Protein AF-0000000085125521 (afdb_homodimer)

Secondary structure (DSSP, 8-state):
-HHHHHHHHHHHSSHHHHHHHHHHHHHHHHTHHHHS---S--EEBTTTB-EEEEEETTS---HHHHHHS-GGGSEEESS-EEEES---EEEEEE-----PPPSS-GGG--EEEEEE-TT-SEEEEEEEETTEEEEEEESSS--SS---SSSSEEEEE-TT--EEEEEE-SS-EEEEEEEEEHHHHHHHHHHHHHHHHHHHHHHHHHHHHHHHHHHHH--HHHHHHHHHHHHHHHHHHHHTTHHHHHS-GGGHHHHHHHHHHHHHHHHHHHHHHHIIIIITTSS-HHHHHHHHHHHHHHHHTGGGTTTT-HHHHHHHHHHHHHHHHHHHHHHHHHHHHSS---HHHHHHHHHHHHHHHHHHHHHHHHTTSSPPPSS-HHHHHHHHHHHHHHHHHHHHHHHHHHHHHHHHHHHHHHHHHHHHHHHHHHHHHHHHHHHHHHHHHHHHHHHHHHHHHHHHHHHHHHHHHHHHHHHHHHHHHHHHHHHHS--S-HHHHHHHHHHHHHHHHHHHHHHHHHHHHHHHT-TT-----EEEEHHHHHHHHHHHHHT-TTEEEEEE-TT--SEEEE-HHHHHHHHHHHHHHHHHHS-SEEEEEEEEE-TTS-EEEEEE--SS---TTHHHHTTSTT---TTTTTS---S-HHHHHHHHHHHTT-EEEEEE-TTSSEEEEEEE-SS--------------/-HHHHHHHHHHHTTHHHHHHHHHHHHHHHHTHHHHS---S--EEBTTTB-EEEEEETTS---HHHHHHS-GGGSEEESS-EEEES---EEEEEE-----PPPSS-GGG--EEEEEE-TT-SEEEEEEEETTEEEEEEESSS--SS---SSSSEEEEE-TT--EEEEEE-SS-EEEEEEEEEHHHHHHHHHHHHHHHHHHHHHHHHHHHHHHHHHHHH--HHHHHHHHHHHHHHHHHHHHTTHHHHHS-GGGHHHHHHHHHHHHHHHHHHHHHHHIIIIITTSS-HHHHHHHHHHHHHHHHTGGGTTTT-HHHHHHHHHHHHHHHHHHHHHHHHHHHHSS---HHHHHHHHHHHHHHHHHHHHHHHHTTSSPPPSS-HHHHHHHHHHHHHHHHHHHHHHHHHHHHHHHHHHHHHHHHHHHHHHHHHHHHHHHHHHHHHHHHHHHHHHHHHHHHHHHHHHHHHHHHHHHHHHHHHHHHHHHHHHHHS--S-HHHHHHHHHHHHHHHHHHHHHHHHHHHHHHHT-TT-----EEEEHHHHHHHHHHHHHT-TTEEEEEEEEE--SEEEE-HHHHHHHHHHHHHHHHHHS-SEEEEEEEEE-TTS-EEEEEE--SS---TTHHHHTTSTT---TTTTTS---S-HHHHHHHHHHHTT-EEEEEE-TTSSEEEEEEE-SS--------------

Nearest PDB structures (foldseek):
  5c93-assembly1_B  TM=6.763E-01  e=1.817E-10  Lactiplantibacillus plantarum 16
  6qrj-assembly1_A-2  TM=6.730E-01  e=1.164E-09  Caulobacter vibrioides CB15
  4biz-assembly3_A  TM=6.069E-01  e=2.698E-09  Escherichia coli K-12
  9eut-assembly1_B  TM=6.201E-01  e=4.390E-09  Pseudomonas aeruginosa
  7ltq-assembly2_B  TM=5.314E-01  e=2.250E-07  Burkholderia ambifaria MC40-6

Solvent-accessible surface area (backbone atoms only — not comparable to full-atom values): 70356 Å² total; per-residue (Å²): 110,59,66,54,47,50,46,45,52,39,58,71,36,70,52,54,64,49,49,53,51,51,51,50,50,54,50,48,53,48,49,39,56,78,66,51,80,66,84,50,77,67,44,35,43,10,70,72,38,57,30,33,39,33,84,31,70,82,63,76,79,47,71,70,58,58,70,68,50,60,73,82,75,33,45,81,31,64,46,42,52,46,57,3,52,44,81,49,22,38,36,36,40,34,68,50,61,82,72,83,69,59,93,59,64,58,88,65,41,46,40,31,39,40,34,33,58,29,62,40,26,36,38,35,42,36,34,76,53,95,91,36,80,44,78,49,57,35,38,46,70,35,79,83,48,91,63,56,72,54,46,50,40,65,41,84,47,68,82,72,42,44,38,36,37,38,43,39,34,75,41,55,43,50,42,50,36,34,37,24,34,48,54,40,44,44,27,47,39,31,40,47,27,19,20,50,12,24,50,50,17,34,50,48,50,49,32,52,51,36,39,52,49,16,68,73,67,67,40,67,47,39,43,27,42,24,51,26,38,49,43,49,53,52,32,52,36,26,53,57,18,48,42,47,71,70,35,54,79,92,49,24,66,51,29,54,48,40,35,58,49,32,42,24,46,42,25,30,34,48,26,48,28,49,29,56,70,69,20,61,97,46,93,39,54,69,58,34,52,49,34,51,44,46,17,45,54,25,50,70,50,54,64,26,54,88,67,72,42,36,49,80,51,47,62,50,21,54,42,27,48,26,52,48,27,40,50,48,21,52,52,21,48,52,39,51,75,34,91,79,54,50,70,44,35,59,56,42,30,59,44,24,44,50,33,26,54,53,29,48,52,50,36,34,39,49,59,27,76,40,75,75,65,97,53,66,67,68,55,53,60,51,52,39,52,49,51,34,50,52,45,48,50,51,24,54,51,50,46,53,52,48,54,49,50,52,52,50,50,51,51,53,51,50,42,52,51,47,52,53,49,38,51,52,49,54,49,50,45,54,52,53,52,51,52,50,51,52,53,41,52,54,42,52,52,51,36,52,53,49,52,53,54,46,52,54,50,50,54,48,50,56,50,54,57,63,61,54,52,56,38,48,50,52,32,38,50,43,24,48,47,44,62,73,56,72,60,69,50,63,67,62,50,43,51,43,29,49,51,32,34,51,26,42,49,48,49,51,48,50,53,49,52,56,50,46,56,56,45,71,66,37,89,83,59,73,87,62,69,40,77,35,49,44,63,58,43,50,52,61,26,46,51,59,38,70,68,35,90,53,37,43,75,44,78,43,56,84,61,36,60,71,57,43,60,37,36,59,70,58,50,34,52,27,45,31,32,51,43,49,52,34,63,63,61,22,58,75,40,59,37,36,41,37,35,30,54,44,99,82,58,25,42,34,40,34,42,32,22,52,17,88,47,69,58,77,82,44,56,70,49,44,46,32,80,60,30,60,65,97,62,55,87,77,47,94,79,63,21,44,44,51,21,51,23,34,50,51,26,40,63,38,56,29,42,60,46,70,43,76,28,95,72,51,2,36,25,40,38,38,35,36,39,70,67,53,52,73,62,74,66,75,71,70,74,68,70,76,122,110,60,65,56,48,50,47,44,54,39,57,72,36,70,51,55,64,48,50,52,50,51,52,49,51,52,50,49,54,47,49,39,56,78,68,52,79,65,83,52,78,65,44,35,44,9,69,71,38,58,31,33,38,34,83,31,70,81,62,74,78,47,71,69,60,58,71,68,49,60,72,85,74,33,45,82,32,65,46,43,52,46,57,4,53,46,82,50,23,38,37,37,40,33,66,50,62,84,72,83,68,58,95,56,64,58,86,65,40,46,41,32,38,38,34,32,59,29,61,42,25,36,40,34,41,36,35,76,54,95,92,38,78,45,76,48,58,36,37,47,68,35,79,83,49,92,65,56,72,52,48,51,39,64,41,84,46,68,83,72,42,44,38,36,38,39,42,39,36,77,41,56,43,50,43,48,35,35,37,24,35,48,54,40,44,45,27,48,38,31,41,47,27,20,20,48,13,24,50,50,16,35,50,48,49,50,31,54,50,37,39,50,47,18,70,72,66,67,41,68,49,38,43,28,43,24,52,25,38,50,42,50,52,52,32,53,36,27,54,58,17,48,42,47,70,71,36,54,80,90,49,23,66,52,30,54,49,42,35,59,49,32,42,25,46,41,25,30,33,50,26,47,27,48,29,56,69,69,20,62,96,45,92,40,54,69,59,34,51,49,34,51,46,45,16,46,54,25,49,70,50,56,64,25,54,89,68,72,44,35,50,80,51,48,63,49,22,53,43,28,48,25,54,48,26,40,51,49,20,51,52,23,48,52,41,52,76,36,91,79,55,50,70,43,35,60,56,41,30,58,44,24,43,51,33,26,54,53,28,49,51,50,35,35,39,49,60,27,75,38,76,74,64,95,54,67,65,68,55,53,59,50,51,40,52,51,53,35,50,52,45,49,50,50,22,52,52,50,47,52,52,49,54,48,51,52,52,51,51,50,51,52,50,50,41,52,51,47,51,52,49,39,51,51,50,52,50,49,44,53,52,51,51,51,52,50,51,52,52,40,50,53,42,52,52,51,36,52,53,51,53,53,53,45,52,52,50,52,54,49,51,54,50,54,58,63,63,52,50,56,38,48,48,51,31,39,50,43,24,49,46,43,59,73,56,72,60,69,48,63,67,61,50,42,50,41,27,48,52,33,33,51,26,43,51,49,49,52,47,50,52,49,53,56,49,44,56,57,45,70,66,36,90,83,59,74,88,64,69,40,78,34,50,44,63,59,47,50,50,61,27,47,50,60,37,71,69,36,90,53,40,45,77,45,78,43,57,85,58,37,59,70,57,42,60,37,35,60,66,58,49,34,51,26,46,31,31,50,44,51,52,36,64,62,62,24,59,75,40,59,37,35,41,36,34,31,55,45,100,83,58,26,42,33,40,34,41,32,23,51,17,88,47,68,57,77,82,44,55,70,46,44,46,33,81,58,30,60,66,97,61,54,85,79,44,94,79,66,22,45,46,49,21,50,24,34,53,50,27,38,64,37,56,28,42,60,46,73,42,76,28,95,74,50,2,37,24,40,36,38,34,36,41,70,66,54,51,73,60,73,66,75,68,68,75,68,70,76,122

pLDDT: mean 84.87, std 12.11, range [26.94, 98.38]

Foldseek 3Di:
DVLVVVVVVVVVVVPVVVLVVVLVVLVCLLCVLVVPVLVFDKAKELARWKKWKAKAQPPPDDPVRVVPDDSVNTDIGNFFDFAFQDQIKMKIKTAFDDGDQPPPDNVPWFKKKWKDDLQFAKKWKWWQDPNDIDIDMDHLNPLPDDADLDSIGMDTDDHRTIMMMITGGNFGPTIIMMMGIPVSVVVSCVSNVSSVCSLLVLLVVLLVVLVVCCVVVVDQLSVLLNQLSVLLNQLLCLRRRVCCSVDDSVCSVVSNVSNLVSLLQNLLSLLSNLCSPFPPPDPNPVLNVVSNCLNVVSVVCSVCVVVVNSSVCSLSSLCSQLVSLVSSLVRLVVLSPDPDRAQLSVLQNVLSVQLNVLSVVLSCRNNRNDGDDPDHSSSSNSSSVSSNSVSNVVRVVVRVVVVVVVVVVVVVVVVVVVVVVVVVVVVVVVVVVVVVVVVVVVVVVVVVVVVVVVVVVVVLVVVLVVQLVVLVVQLVVLVVVCVVDPDPPVVSVVLSVLSNVLSVVVNVLSVVLSVLVVLLPDLPDDWDWDKDAVVVLLVLLCVNQVSQPQEDEAEAEPAADRIAIGRSVLSSSLSNLLSVVQSQAAGGYYWYWYWHQDPVRKIKTKIWGLGQADDPVCQVVLLPFQDDPPVCVRGRDRSSNSVSNQSRLVQQVWGWGWDQDPNNYIMIMRIGHRHRDHPPSPPPPPPPD/DVLVVVVVVVVVVVPVVVLVVVLVVLVCLLCVLVVPVLVFDKAKELARWKKWKAKAQPPPDDPVRVVPDDSVNTDIGNFFDFAFQDQIKMKIKTAFDDGDQPPPDNVQWFKKKWKDDLQFAKKWKWWQDPNDIDIDMDHLNPLPDDADLDSIGMDTDDHRTIMMMITGGNFGPTIIMMMGIPVSVVVSCVSNVSSVCSLLVLLVVLLVVLVVCCVVVVDQLSVLLNQLSVLLNQLLCLRRRVCCSVDDSVCSVVSNVSNLVSLLQNLLSLLSNLCSPFPPPDPNPVLNVVSNCLNVVSVVCSVCVVVVNSSVCSLSSLCSQLVSLVSSLVRLVVLSPDPDRAQLSVLQNVLSVQLNVLSVVLSCRNNRNDGDDPDHSSSSNSSSVSSNSVSNVVSVVVRVVVVVVVVVVVVVVVVVVVVVVVVVVVVVVVVVVVVVVVVVVVVVVVVVVVVVVVVVVVVLVVVLVVQLVPLVVQLVVLVVCCVVDPDPPVVSVVLSVLSNVLSVVVNVLSVVLSVLVVLLPDLPRDWDWDKDFPVVLQVLLCVNQVSQPQEDEAEAEPAADRIAIGRSVLSSSLSNLLSVVQSQAAGGYYWYWYWHQDPVRKIKTKIWHQGQADDPVCQVVLLDFQDDPPVCPRGRDRSSNSVSSQSRLVQQVWGWGWDQDPNNYIMIMRIGHRHRDHPPSPPPPPPDD

Radius of gyration: 68.1 Å; Cα contacts (8 Å, |Δi|>4): 2315; chains: 2; bounding box: 71×189×120 Å

Sequence (1378 aa):
MRILNLLRILNRLALPGWLVFSLVLVVCFILSPAWQSLPAKRLQLGTDLPMLALVDAQGSFTIDQVAALPDTAFTLLDTPLNKGYTRDVYWLKVQAPHIAVGKADPEHDPLWLEILPSYLDRVALYQHVDGAWRMRSSGDTATDEPRVHVRQLVFPLYSGQPFILRVQTSSPMQLDATLWRSSGLMTQFSAVEWASGIHQGINLMLALLIIGAALALRLRNLAAMAVAAIAVLIHGASDRGYLQIWLPDHLAHWGHLCVSLGTLMLPAALAWQMRELLTRDTRWRRMDRALLALGIIPLLCLPSIPLGRYQDWAWIGVGAPWAISALFAVVAWSNLLRERANLVHVLMVVPSTMYGLMGLYVTAAYVGLTSLPTIETSVFWQLNTLLVNIVITVAVGAGLIQKFRDSMARQAQLLESLAKSEHALEERVRLRTAELLRAQNALQAALHSERTLRLEQRQFFNMVNHEFRTPLAVVDSAATEQLSFPSPDIDSQLERAAQIRRACRRLTALVDNCLISDRLDAPAFRLQLHRAPVMELVDDAAQLVHWSRRHHLNLDSANAPATWECDSTLTRIALSNLVDNAVKYAKAGEIAVRARTDEHGRLELTVSDQGPGLAPELAQRIFERFERGHRADQARGFGLGLWVARRIARLHGGDIQAAPSDQGGTSFTLTLPPRPLPAPQAKTLQASAMRILNLLRILNRLALPGWLVFSLVLVVCFILSPAWQSLPAKRLQLGTDLPMLALVDAQGSFTIDQVAALPDTAFTLLDTPLNKGYTRDVYWLKVQAPHIAVGKADPEHDPLWLEILPSYLDRVALYQHVDGAWRMRSSGDTATDEPRVHVRQLVFPLYSGQPFILRVQTSSPMQLDATLWRSSGLMTQFSAVEWASGIHQGINLMLALLIIGAALALRLRNLAAMAVAAIAVLIHGASDRGYLQIWLPDHLAHWGHLCVSLGTLMLPAALAWQMRELLTRDTRWRRMDRALLALGIIPLLCLPSIPLGRYQDWAWIGVGAPWAISALFAVVAWSNLLRERANLVHVLMVVPSTMYGLMGLYVTAAYVGLTSLPTIETSVFWQLNTLLVNIVITVAVGAGLIQKFRDSMARQAQLLESLAKSEHALEERVRLRTAELLRAQNALQAALHSERTLRLEQRQFFNMVNHEFRTPLAVVDSAATEQLSFPSPDIDSQLERAAQIRRACRRLTALVDNCLISDRLDAPAFRLQLHRAPVMELVDDAAQLVHWSRRHHLNLDSANAPATWECDSTLTRIALSNLVDNAVKYAKAGEIAVRARTDEHGRLELTVSDQGPGLAPELAQRIFERFERGHRADQARGFGLGLWVARRIARLHGGDIQAAPSDQGGTSFTLTLPPRPLPAPQAKTLQASA

InterPro domains:
  IPR003594 Histidine kinase/HSP90-like ATPase domain [PF02518] (568-675)
  IPR003594 Histidine kinase/HSP90-like ATPase domain [SM00387] (566-676)
  IPR003661 Signal transduction histidine kinase, dimerisation/phosphoacceptor domain [PF00512] (457-522)
  IPR003661 Signal transduction histidine kinase, dimerisation/phosphoacceptor domain [SM00388] (456-523)
  IPR003661 Signal transduction histidine kinase, dimerisation/phosphoacceptor domain [cd00082] (456-515)
  IPR004358 Signal transduction histidine kinase-related protein, C-terminal [PR00344] (603-617)
  IPR004358 Signal transduction histidine kinase-related protein, C-terminal [PR00344] (621-631)
  IPR004358 Signal transduction histidine kinase-related protein, C-terminal [PR00344] (636-654)
  IPR004358 Signal transduction histidine kinase-related protein, C-terminal [PR00344] (660-673)
  IPR005467 Histidine kinase domain [PS50109] (463-676)
  IPR011622 7TM-DISM receptor, extracellular domain, type 2 [PF07696] (54-180)
  IPR036097 Signal transduction histidine kinase, dimerisation/phosphoacceptor domain superfamily [SSF47384] (443-522)
  IPR036890 Histidine kinase/HSP90-like ATPase superfamily [G3DSA:3.30.565.10] (528-676)
  IPR036890 Histidine kinase/HSP90-like ATPase superfamily [SSF55874] (514-676)
  IPR050736 Sensor Histidine Kinase Regulatory [PTHR43711] (414-681)

Organism: Delftia acidovorans (strain DSM 14801 / SPH-1) (NCBI:txid398578)

Structure (mmCIF, N/CA/C/O backbone):
data_AF-0000000085125521-model_v1
#
loop_
_entity.id
_entity.type
_entity.pdbx_description
1 polymer 'histidine kinase'
#
loop_
_atom_site.group_PDB
_atom_site.id
_atom_site.type_symbol
_atom_site.label_atom_id
_atom_site.label_alt_id
_atom_site.label_comp_id
_atom_site.label_asym_id
_atom_site.label_entity_id
_atom_site.label_seq_id
_atom_site.pdbx_PDB_ins_code
_atom_site.Cartn_x
_atom_site.Cartn_y
_atom_site.Cartn_z
_atom_site.occupancy
_atom_site.B_iso_or_equiv
_atom_site.auth_seq_id
_atom_site.auth_comp_id
_atom_site.auth_asym_id
_atom_site.auth_atom_id
_atom_site.pdbx_PDB_model_num
ATOM 1 N N . MET A 1 1 ? 20.891 4.031 21.547 1 46.91 1 MET A N 1
ATOM 2 C CA . MET A 1 1 ? 19.625 4.438 22.125 1 46.91 1 MET A CA 1
ATOM 3 C C . MET A 1 1 ? 18.562 4.625 21.031 1 46.91 1 MET A C 1
ATOM 5 O O . MET A 1 1 ? 17.422 4.215 21.203 1 46.91 1 MET A O 1
ATOM 9 N N . ARG A 1 2 ? 19.062 5.148 19.984 1 50.53 2 ARG A N 1
ATOM 10 C CA . ARG A 1 2 ? 18.078 5.496 18.953 1 50.53 2 ARG A CA 1
ATOM 11 C C . ARG A 1 2 ? 17.625 4.258 18.188 1 50.53 2 ARG A C 1
ATOM 13 O O . ARG A 1 2 ? 16.453 4.145 17.828 1 50.53 2 ARG A O 1
ATOM 20 N N . ILE A 1 3 ? 18.547 3.412 17.984 1 50.25 3 ILE A N 1
ATOM 21 C CA . ILE A 1 3 ? 18.172 2.146 17.359 1 50.25 3 ILE A CA 1
ATOM 22 C C . ILE A 1 3 ? 17.125 1.443 18.219 1 50.25 3 ILE A C 1
ATOM 24 O O . ILE A 1 3 ? 16.141 0.901 17.703 1 50.25 3 ILE A O 1
ATOM 28 N N . LEU A 1 4 ? 17.391 1.531 19.406 1 51.66 4 LEU A N 1
ATOM 29 C CA . LEU A 1 4 ? 16.438 0.922 20.328 1 51.66 4 LEU A CA 1
ATOM 30 C C . LEU A 1 4 ? 15.086 1.631 20.25 1 51.66 4 LEU A C 1
ATOM 32 O O . LEU A 1 4 ? 14.039 0.991 20.359 1 51.66 4 LEU A O 1
ATOM 36 N N . ASN A 1 5 ? 15.141 2.9 20.062 1 54.06 5 ASN A N 1
ATOM 37 C CA . ASN A 1 5 ? 13.875 3.617 19.953 1 54.06 5 ASN A CA 1
ATOM 38 C C . ASN A 1 5 ? 13.133 3.271 18.672 1 54.06 5 ASN A C 1
ATOM 40 O O . ASN A 1 5 ? 11.914 3.133 18.672 1 54.06 5 ASN A O 1
ATOM 44 N N . LEU A 1 6 ? 13.922 3.141 17.703 1 52.38 6 LEU A N 1
ATOM 45 C CA . LEU A 1 6 ? 13.297 2.756 16.438 1 52.38 6 LEU A CA 1
ATOM 46 C C . LEU A 1 6 ? 12.734 1.342 16.516 1 52.38 6 LEU A C 1
ATOM 48 O O . LEU A 1 6 ? 11.633 1.077 16.031 1 52.38 6 LEU A O 1
ATOM 52 N N . LEU A 1 7 ? 13.516 0.55 17.094 1 54.91 7 LEU A N 1
ATOM 53 C CA . LEU A 1 7 ? 13.023 -0.801 17.328 1 54.91 7 LEU A CA 1
ATOM 54 C C . LEU A 1 7 ? 11.805 -0.779 18.25 1 54.91 7 LEU A C 1
ATOM 56 O O . LEU A 1 7 ? 10.898 -1.602 18.109 1 54.91 7 LEU A O 1
ATOM 60 N N . ARG A 1 8 ? 11.805 0.093 19.141 1 56.12 8 ARG A N 1
ATOM 61 C CA . ARG A 1 8 ? 10.648 0.249 20.016 1 56.12 8 ARG A CA 1
ATOM 62 C C . ARG A 1 8 ? 9.422 0.718 19.234 1 56.12 8 ARG A C 1
ATOM 64 O O . ARG A 1 8 ? 8.305 0.255 19.469 1 56.12 8 ARG A O 1
ATOM 71 N N . ILE A 1 9 ? 9.703 1.551 18.344 1 54.62 9 ILE A N 1
ATOM 72 C CA . ILE A 1 9 ? 8.594 2.01 17.516 1 54.62 9 ILE A CA 1
ATOM 73 C C . ILE A 1 9 ? 8.117 0.873 16.625 1 54.62 9 ILE A C 1
ATOM 75 O O . ILE A 1 9 ? 6.914 0.661 16.469 1 54.62 9 ILE A O 1
ATOM 79 N N . LEU A 1 10 ? 9.102 0.246 16.094 1 55.12 10 LEU A N 1
ATOM 80 C CA . LEU A 1 10 ? 8.742 -0.905 15.266 1 55.12 10 LEU A CA 1
ATOM 81 C C . LEU A 1 10 ? 8.07 -1.983 16.109 1 55.12 10 LEU A C 1
ATOM 83 O O . LEU A 1 10 ? 7.133 -2.641 15.656 1 55.12 10 LEU A O 1
ATOM 87 N N . ASN A 1 11 ? 8.664 -2.244 17.234 1 54.53 11 ASN A N 1
ATOM 88 C CA . ASN A 1 11 ? 8.094 -3.238 18.141 1 54.53 11 ASN A CA 1
ATOM 89 C C . ASN A 1 11 ? 6.684 -2.854 18.578 1 54.53 11 ASN A C 1
ATOM 91 O O . ASN A 1 11 ? 5.844 -3.725 18.812 1 54.53 11 ASN A O 1
ATOM 95 N N . ARG A 1 12 ? 6.578 -1.645 18.875 1 53.94 12 ARG A N 1
ATOM 96 C CA . ARG A 1 12 ? 5.23 -1.27 19.297 1 53.94 12 ARG A CA 1
ATOM 97 C C . ARG A 1 12 ? 4.23 -1.493 18.156 1 53.94 12 ARG A C 1
ATOM 99 O O . ARG A 1 12 ? 3.033 -1.648 18.406 1 53.94 12 ARG A O 1
ATOM 106 N N . LEU A 1 13 ? 4.844 -1.388 16.969 1 52.03 13 LEU A N 1
ATOM 107 C CA . LEU A 1 13 ? 3.924 -1.706 15.891 1 52.03 13 LEU A CA 1
ATOM 108 C C . LEU A 1 13 ? 3.996 -3.188 15.531 1 52.03 13 LEU A C 1
ATOM 110 O O . LEU A 1 13 ? 5.086 -3.742 15.383 1 52.03 13 LEU A O 1
ATOM 114 N N . ALA A 1 14 ? 3.139 -4.086 16.109 1 56.34 14 ALA A N 1
ATOM 115 C CA . ALA A 1 14 ? 2.924 -5.488 15.758 1 56.34 14 ALA A CA 1
ATOM 116 C C . ALA A 1 14 ? 3.414 -5.785 14.344 1 56.34 14 ALA A C 1
ATOM 118 O O . ALA A 1 14 ? 3.367 -6.93 13.891 1 56.34 14 ALA A O 1
ATOM 119 N N . LEU A 1 15 ? 4.148 -4.898 13.719 1 68.19 15 LEU A N 1
ATOM 120 C CA . LEU A 1 15 ? 4.426 -4.863 12.289 1 68.19 15 LEU A CA 1
ATOM 121 C C . LEU A 1 15 ? 5.711 -5.621 11.969 1 68.19 15 LEU A C 1
ATOM 123 O O . LEU A 1 15 ? 5.754 -6.395 11.008 1 68.19 15 LEU A O 1
ATOM 127 N N . PRO A 1 16 ? 6.684 -5.641 13.062 1 72.06 16 PRO A N 1
ATOM 128 C CA . PRO A 1 16 ? 7.852 -6.414 12.633 1 72.06 16 PRO A CA 1
ATOM 129 C C . PRO A 1 16 ? 7.605 -7.922 12.656 1 72.06 16 PRO A C 1
ATOM 131 O O . PRO A 1 16 ? 8.039 -8.633 11.75 1 72.06 16 PRO A O 1
ATOM 134 N N . GLY A 1 17 ? 6.871 -8.336 13.719 1 78.69 17 GLY A N 1
ATOM 135 C CA . GLY A 1 17 ? 6.539 -9.758 13.766 1 78.69 17 GLY A CA 1
ATOM 136 C C . GLY A 1 17 ? 5.695 -10.211 12.594 1 78.69 17 GLY A C 1
ATOM 137 O O . GLY A 1 17 ? 5.93 -11.289 12.039 1 78.69 17 GLY A O 1
ATOM 138 N N . TRP A 1 18 ? 4.82 -9.336 12.234 1 87.25 18 TRP A N 1
ATOM 139 C CA . TRP A 1 18 ? 3.947 -9.68 11.125 1 87.25 18 TRP A CA 1
ATOM 140 C C . TRP A 1 18 ? 4.727 -9.727 9.812 1 87.25 18 TRP A C 1
ATOM 142 O O . TRP A 1 18 ? 4.484 -10.594 8.969 1 87.25 18 TRP A O 1
ATOM 152 N N . LEU A 1 19 ? 5.68 -8.828 9.602 1 86.12 19 LEU A N 1
ATOM 153 C CA . LEU A 1 19 ? 6.488 -8.82 8.383 1 86.12 19 LEU A CA 1
ATOM 154 C C . LEU A 1 19 ? 7.332 -10.086 8.281 1 86.12 19 LEU A C 1
ATOM 156 O O . LEU A 1 19 ? 7.391 -10.719 7.227 1 86.12 19 LEU A O 1
ATOM 160 N N . VAL A 1 20 ? 7.953 -10.484 9.406 1 85.19 20 VAL A N 1
ATOM 161 C CA . VAL A 1 20 ? 8.773 -11.688 9.422 1 85.19 20 VAL A CA 1
ATOM 162 C C . VAL A 1 20 ? 7.902 -12.914 9.141 1 85.19 20 VAL A C 1
ATOM 164 O O . VAL A 1 20 ? 8.266 -13.766 8.328 1 85.19 20 VAL A O 1
ATOM 167 N N . PHE A 1 21 ? 6.781 -12.891 9.797 1 90.56 21 PHE A N 1
ATOM 168 C CA . PHE A 1 21 ? 5.852 -13.992 9.578 1 90.56 21 PHE A CA 1
ATOM 169 C C . PHE A 1 21 ? 5.441 -14.07 8.109 1 90.56 21 PHE A C 1
ATOM 171 O O . PHE A 1 21 ? 5.414 -15.156 7.523 1 90.56 21 PHE A O 1
ATOM 178 N N . SER A 1 22 ? 5.09 -12.961 7.551 1 91.25 22 SER A N 1
ATOM 179 C CA . SER A 1 22 ? 4.668 -12.891 6.156 1 91.25 22 SER A CA 1
ATOM 180 C C . SER A 1 22 ? 5.77 -13.367 5.219 1 91.25 22 SER A C 1
ATOM 182 O O . SER A 1 22 ? 5.508 -14.102 4.262 1 91.25 22 SER A O 1
ATOM 184 N N . LEU A 1 23 ? 7.023 -12.992 5.473 1 89.12 23 LEU A N 1
ATOM 185 C CA . LEU A 1 23 ? 8.148 -13.398 4.633 1 89.12 23 LEU A CA 1
ATOM 186 C C . LEU A 1 23 ? 8.383 -14.898 4.723 1 89.12 23 LEU A C 1
ATOM 188 O O . LEU A 1 23 ? 8.617 -15.555 3.703 1 89.12 23 LEU A O 1
ATOM 192 N N . VAL A 1 24 ? 8.25 -15.391 5.906 1 90.06 24 VAL A N 1
ATOM 193 C CA . VAL A 1 24 ? 8.43 -16.828 6.109 1 90.06 24 VAL A CA 1
ATOM 194 C C . VAL A 1 24 ? 7.336 -17.594 5.375 1 90.06 24 VAL A C 1
ATOM 196 O O . VAL A 1 24 ? 7.605 -18.609 4.742 1 90.06 24 VAL A O 1
ATOM 199 N N . LEU A 1 25 ? 6.164 -17.094 5.477 1 92.38 25 LEU A N 1
ATOM 200 C CA . LEU A 1 25 ? 5.043 -17.75 4.812 1 92.38 25 LEU A CA 1
ATOM 201 C C . LEU A 1 25 ? 5.242 -17.766 3.299 1 92.38 25 LEU A C 1
ATOM 203 O O . LEU A 1 25 ? 5 -18.781 2.646 1 92.38 25 LEU A O 1
ATOM 207 N N . VAL A 1 26 ? 5.691 -16.656 2.758 1 92.06 26 VAL A N 1
ATOM 208 C CA . VAL A 1 26 ? 5.953 -16.562 1.327 1 92.06 26 VAL A CA 1
ATOM 209 C C . VAL A 1 26 ? 7.035 -17.562 0.923 1 92.06 26 VAL A C 1
ATOM 211 O O . VAL A 1 26 ? 6.891 -18.266 -0.073 1 92.06 26 VAL A O 1
ATOM 214 N N . VAL A 1 27 ? 8.086 -17.703 1.758 1 90.56 27 VAL A N 1
ATOM 215 C CA . VAL A 1 27 ? 9.18 -18.625 1.486 1 90.56 27 VAL A CA 1
ATOM 216 C C . VAL A 1 27 ? 8.656 -20.062 1.531 1 90.56 27 VAL A C 1
ATOM 218 O O . VAL A 1 27 ? 8.984 -20.875 0.666 1 90.56 27 VAL A O 1
ATOM 221 N N . CYS A 1 28 ? 7.785 -20.328 2.414 1 91.19 28 CYS A N 1
ATOM 222 C CA . CYS A 1 28 ? 7.238 -21.672 2.566 1 91.19 28 CYS A CA 1
ATOM 223 C C . CYS A 1 28 ? 6.395 -22.062 1.359 1 91.19 28 CYS A C 1
ATOM 225 O O . CYS A 1 28 ? 6.477 -23.188 0.873 1 91.19 28 CYS A O 1
ATOM 227 N N . PHE A 1 29 ? 5.688 -21.156 0.867 1 91.12 29 PHE A N 1
ATOM 228 C CA . PHE A 1 29 ? 4.84 -21.453 -0.283 1 91.12 29 PHE A CA 1
ATOM 229 C C . PHE A 1 29 ? 5.68 -21.641 -1.54 1 91.12 29 PHE A C 1
ATOM 231 O O . PHE A 1 29 ? 5.434 -22.562 -2.324 1 91.12 29 PHE A O 1
ATOM 238 N N . ILE A 1 30 ? 6.676 -20.875 -1.667 1 91.69 30 ILE A N 1
ATOM 239 C CA . ILE A 1 30 ? 7.492 -20.922 -2.875 1 91.69 30 ILE A CA 1
ATOM 240 C C . ILE A 1 30 ? 8.375 -22.172 -2.854 1 91.69 30 ILE A C 1
ATOM 242 O O . ILE A 1 30 ? 8.586 -22.797 -3.889 1 91.69 30 ILE A O 1
ATOM 246 N N . LEU A 1 31 ? 8.789 -22.609 -1.655 1 89.94 31 LEU A N 1
ATOM 247 C CA . LEU A 1 31 ? 9.672 -23.766 -1.552 1 89.94 31 LEU A CA 1
ATOM 248 C C . LEU A 1 31 ? 8.891 -25.016 -1.198 1 89.94 31 LEU A C 1
ATOM 250 O O . LEU A 1 31 ? 9.477 -26.062 -0.884 1 89.94 31 LEU A O 1
ATOM 254 N N . SER A 1 32 ? 7.625 -25.016 -1.305 1 86.06 32 SER A N 1
ATOM 255 C CA . SER A 1 32 ? 6.773 -26.109 -0.887 1 86.06 32 SER A CA 1
ATOM 256 C C . SER A 1 32 ? 7.086 -27.375 -1.679 1 86.06 32 SER A C 1
ATOM 258 O O . SER A 1 32 ? 7.055 -28.484 -1.131 1 86.06 32 SER A O 1
ATOM 260 N N . PRO A 1 33 ? 7.426 -27.281 -3.031 1 82.94 33 PRO A N 1
ATOM 261 C CA . PRO A 1 33 ? 7.715 -28.516 -3.766 1 82.94 33 PRO A CA 1
ATOM 262 C C . PRO A 1 33 ? 8.922 -29.266 -3.205 1 82.94 33 PRO A C 1
ATOM 264 O O . PRO A 1 33 ? 9.031 -30.484 -3.375 1 82.94 33 PRO A O 1
ATOM 267 N N . ALA A 1 34 ? 9.773 -28.562 -2.604 1 76.94 34 ALA A N 1
ATOM 268 C CA . ALA A 1 34 ? 10.984 -29.172 -2.064 1 76.94 34 ALA A CA 1
ATOM 269 C C . ALA A 1 34 ? 10.664 -30.031 -0.842 1 76.94 34 ALA A C 1
ATOM 271 O O . ALA A 1 34 ? 11.406 -30.953 -0.51 1 76.94 34 ALA A O 1
ATOM 272 N N . TRP A 1 35 ? 9.594 -29.797 -0.233 1 73 35 TRP A N 1
ATOM 273 C CA . TRP A 1 35 ? 9.258 -30.5 1.001 1 73 35 TRP A CA 1
ATOM 274 C C . TRP A 1 35 ? 8.211 -31.578 0.748 1 73 35 TRP A C 1
ATOM 276 O O . TRP A 1 35 ? 7.977 -32.438 1.603 1 73 35 TRP A O 1
ATOM 286 N N . GLN A 1 36 ? 7.586 -31.5 -0.322 1 63.41 36 GLN A N 1
ATOM 287 C CA . GLN A 1 36 ? 6.547 -32.5 -0.601 1 63.41 36 GLN A CA 1
ATOM 288 C C . GLN A 1 36 ? 7.156 -33.844 -0.979 1 63.41 36 GLN A C 1
ATOM 290 O O . GLN A 1 36 ? 8.102 -33.906 -1.771 1 63.41 36 GLN A O 1
ATOM 295 N N . SER A 1 37 ? 7.188 -34.875 0.071 1 56.72 37 SER A N 1
ATOM 296 C CA . SER A 1 37 ? 7.633 -36.219 -0.17 1 56.72 37 SER A CA 1
ATOM 297 C C . SER A 1 37 ? 7.059 -36.781 -1.475 1 56.72 37 SER A C 1
ATOM 299 O O . SER A 1 37 ? 5.852 -37 -1.585 1 56.72 37 SER A O 1
ATOM 301 N N . LEU A 1 38 ? 7.672 -36.375 -2.574 1 57.19 38 LEU A N 1
ATOM 302 C CA . LEU A 1 38 ? 7.16 -36.906 -3.826 1 57.19 38 LEU A CA 1
ATOM 303 C C . LEU A 1 38 ? 7.266 -38.438 -3.836 1 57.19 38 LEU A C 1
ATOM 305 O O . LEU A 1 38 ? 8.344 -39 -3.613 1 57.19 38 LEU A O 1
ATOM 309 N N . PRO A 1 39 ? 6.07 -39.125 -3.613 1 53.56 39 PRO A N 1
ATOM 310 C CA . PRO A 1 39 ? 6.082 -40.594 -3.529 1 53.56 39 PRO A CA 1
ATOM 311 C C . PRO A 1 39 ? 6.891 -41.25 -4.648 1 53.56 39 PRO A C 1
ATOM 313 O O . PRO A 1 39 ? 7.344 -42.375 -4.508 1 53.56 39 PRO A O 1
ATOM 316 N N . ALA A 1 40 ? 6.93 -40.531 -5.84 1 58.97 40 ALA A N 1
ATOM 317 C CA . ALA A 1 40 ? 7.414 -41.312 -6.977 1 58.97 40 ALA A CA 1
ATOM 318 C C . ALA A 1 40 ? 8.938 -41.375 -6.992 1 58.97 40 ALA A C 1
ATOM 320 O O . ALA A 1 40 ? 9.609 -40.375 -6.719 1 58.97 40 ALA A O 1
ATOM 321 N N . LYS A 1 41 ? 9.469 -42.5 -6.949 1 72.5 41 LYS A N 1
ATOM 322 C CA . LYS A 1 41 ? 10.898 -42.75 -7.043 1 72.5 41 LYS A CA 1
ATOM 323 C C . LYS A 1 41 ? 11.516 -42.031 -8.234 1 72.5 41 LYS A C 1
ATOM 325 O O . LYS A 1 41 ? 10.969 -42.062 -9.336 1 72.5 41 LYS A O 1
ATOM 330 N N . ARG A 1 42 ? 12.281 -40.969 -8.07 1 85.25 42 ARG A N 1
ATOM 331 C CA . ARG A 1 42 ? 13.023 -40.281 -9.109 1 85.25 42 ARG A CA 1
ATOM 332 C C . ARG A 1 42 ? 14.508 -40.625 -9.047 1 85.25 42 ARG A C 1
ATOM 334 O O . ARG A 1 42 ? 15.008 -41.062 -8 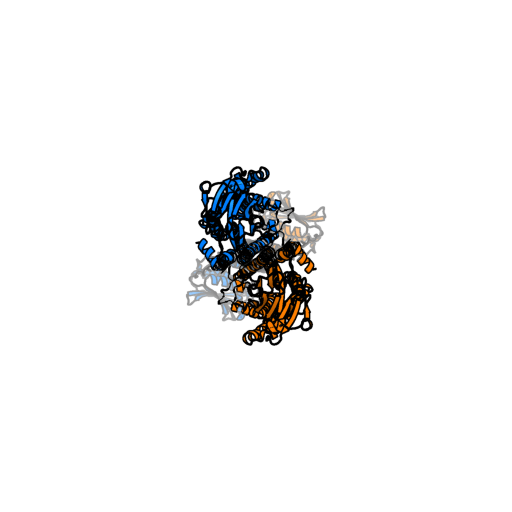1 85.25 42 ARG A O 1
ATOM 341 N N . LEU A 1 43 ? 15.133 -40.688 -10.219 1 90.75 43 LEU A N 1
ATOM 342 C CA . LEU A 1 43 ? 16.578 -40.875 -10.32 1 90.75 43 LEU A CA 1
ATOM 343 C C . LEU A 1 43 ? 17.25 -39.656 -10.953 1 90.75 43 LEU A C 1
ATOM 345 O O . LEU A 1 43 ? 17.016 -39.375 -12.125 1 90.75 43 LEU A O 1
ATOM 349 N N . GLN A 1 44 ? 17.984 -39.031 -10.18 1 92 44 GLN A N 1
ATOM 350 C CA . GLN A 1 44 ? 18.719 -37.875 -10.703 1 92 44 GLN A CA 1
ATOM 351 C C . GLN A 1 44 ? 20.078 -38.281 -11.258 1 92 44 GLN A C 1
ATOM 353 O O . GLN A 1 44 ? 20.828 -39.031 -10.602 1 92 44 GLN A O 1
ATOM 358 N N . LEU A 1 45 ? 20.375 -37.812 -12.469 1 94.69 45 LEU A N 1
ATOM 359 C CA . LEU A 1 45 ? 21.656 -38.125 -13.086 1 94.69 45 LEU A CA 1
ATOM 360 C C . LEU A 1 45 ? 22.797 -37.469 -12.328 1 94.69 45 LEU A C 1
ATOM 362 O O . LEU A 1 45 ? 22.719 -36.281 -11.992 1 94.69 45 LEU A O 1
ATOM 366 N N . GLY A 1 46 ? 23.859 -38.188 -12.078 1 92.5 46 GLY A N 1
ATOM 367 C CA . GLY A 1 46 ? 25 -37.688 -11.305 1 92.5 46 GLY A CA 1
ATOM 368 C C . GLY A 1 46 ? 24.922 -38.062 -9.836 1 92.5 46 GLY A C 1
ATOM 369 O O . GLY A 1 46 ? 25.859 -38.656 -9.281 1 92.5 46 GLY A O 1
ATOM 370 N N . THR A 1 47 ? 23.75 -37.875 -9.234 1 89.94 47 THR A N 1
ATOM 371 C CA . THR A 1 47 ? 23.594 -38.125 -7.809 1 89.94 47 THR A CA 1
ATOM 372 C C . THR A 1 47 ? 23.141 -39.562 -7.566 1 89.94 47 THR A C 1
ATOM 374 O O . THR A 1 47 ? 23.703 -40.281 -6.723 1 89.94 47 THR A O 1
ATOM 377 N N . ASP A 1 48 ? 22.078 -40 -8.266 1 90.56 48 ASP A N 1
ATOM 378 C CA . ASP A 1 48 ? 21.531 -41.344 -8.078 1 90.56 48 ASP A CA 1
ATOM 379 C C . ASP A 1 48 ? 22.094 -42.312 -9.109 1 90.56 48 ASP A C 1
ATOM 381 O O . ASP A 1 48 ? 22.219 -43.531 -8.844 1 90.56 48 ASP A O 1
ATOM 385 N N . LEU A 1 49 ? 22.344 -41.781 -10.328 1 92.5 49 LEU A N 1
ATOM 386 C CA . LEU A 1 49 ? 22.906 -42.531 -11.438 1 92.5 49 LEU A CA 1
ATOM 387 C C . LEU A 1 49 ? 24.141 -41.844 -12 1 92.5 49 LEU A C 1
ATOM 389 O O . LEU A 1 49 ? 24.047 -40.812 -12.641 1 92.5 49 LEU A O 1
ATOM 393 N N . PRO A 1 50 ? 25.219 -42.438 -11.82 1 94.75 50 PRO A N 1
ATOM 394 C CA . PRO A 1 50 ? 26.438 -41.844 -12.336 1 94.75 50 PRO A CA 1
ATOM 395 C C . PRO A 1 50 ? 26.438 -41.719 -13.859 1 94.75 50 PRO A C 1
ATOM 397 O O . PRO A 1 50 ? 25.766 -42.5 -14.539 1 94.75 50 PRO A O 1
ATOM 400 N N . MET A 1 51 ? 27.234 -40.75 -14.336 1 96.19 51 MET A N 1
ATOM 401 C CA . MET A 1 51 ? 27.391 -40.531 -15.773 1 96.19 51 MET A CA 1
ATOM 402 C C . MET A 1 51 ? 28.859 -40.562 -16.188 1 96.19 51 MET A C 1
ATOM 404 O O . MET A 1 51 ? 29.734 -40.312 -15.359 1 96.19 51 MET A O 1
ATOM 408 N N . LEU A 1 52 ? 29.047 -40.906 -17.391 1 97.19 52 LEU A N 1
ATOM 409 C CA . LEU A 1 52 ? 30.359 -40.781 -18 1 97.19 52 LEU A CA 1
ATOM 410 C C . LEU A 1 52 ? 30.391 -39.594 -18.953 1 97.19 52 LEU A C 1
ATOM 412 O O . LEU A 1 52 ? 29.641 -39.562 -19.938 1 97.19 52 LEU A O 1
ATOM 416 N N . ALA A 1 53 ? 31.281 -38.688 -18.656 1 97.81 53 ALA A N 1
ATOM 417 C CA . ALA A 1 53 ? 31.281 -37.438 -19.406 1 97.81 53 ALA A CA 1
ATOM 418 C C . ALA A 1 53 ? 32.5 -37.344 -20.328 1 97.81 53 ALA A C 1
ATOM 420 O O . ALA A 1 53 ? 33.625 -37.719 -19.922 1 97.81 53 ALA A O 1
ATOM 421 N N . LEU A 1 54 ? 32.281 -36.875 -21.516 1 97.69 54 LEU A N 1
ATOM 422 C CA . LEU A 1 54 ? 33.312 -36.625 -22.5 1 97.69 54 LEU A CA 1
ATOM 423 C C . LEU A 1 54 ? 33.281 -35.188 -22.984 1 97.69 54 LEU A C 1
ATOM 425 O O . LEU A 1 54 ? 32.219 -34.688 -23.344 1 97.69 54 LEU A O 1
ATOM 429 N N . VAL A 1 55 ? 34.406 -34.531 -22.938 1 97.25 55 VAL A N 1
ATOM 430 C CA . VAL A 1 55 ? 34.5 -33.125 -23.391 1 97.25 55 VAL A CA 1
ATOM 431 C C . VAL A 1 55 ? 34.844 -33.125 -24.875 1 97.25 55 VAL A C 1
ATOM 433 O O . VAL A 1 55 ? 35.844 -33.688 -25.312 1 97.25 55 VAL A O 1
ATOM 436 N N . ASP A 1 56 ? 33.969 -32.531 -25.594 1 97.06 56 ASP A N 1
ATOM 437 C CA . ASP A 1 56 ? 34.156 -32.281 -27.031 1 97.06 56 ASP A CA 1
ATOM 438 C C . ASP A 1 56 ? 34.406 -30.812 -27.312 1 97.06 56 ASP A C 1
ATOM 440 O O . ASP A 1 56 ? 33.5 -30.094 -27.719 1 97.06 56 ASP A O 1
ATOM 444 N N . ALA A 1 57 ? 35.594 -30.422 -27.328 1 94.19 57 ALA A N 1
ATOM 445 C CA . ALA A 1 57 ? 35.969 -29.016 -27.406 1 94.19 57 ALA A CA 1
ATOM 446 C C . ALA A 1 57 ? 35.656 -28.438 -28.766 1 94.19 57 ALA A C 1
ATOM 448 O O . ALA A 1 57 ? 35.281 -27.266 -28.875 1 94.19 57 ALA A O 1
ATOM 449 N N . GLN A 1 58 ? 35.719 -29.203 -29.781 1 91.31 58 GLN A N 1
ATOM 450 C CA . GLN A 1 58 ? 35.469 -28.703 -31.125 1 91.31 58 GLN A CA 1
ATOM 451 C C . GLN A 1 58 ? 34.062 -28.953 -31.578 1 91.31 58 GLN A C 1
ATOM 453 O O . GLN A 1 58 ? 33.594 -28.375 -32.562 1 91.31 58 GLN A O 1
ATOM 458 N N . GLY A 1 59 ? 33.344 -29.797 -30.844 1 93 59 GLY A N 1
ATOM 459 C CA . GLY A 1 59 ? 31.969 -30.125 -31.172 1 93 59 GLY A CA 1
ATOM 460 C C . GLY A 1 59 ? 31.844 -30.938 -32.469 1 93 59 GLY A C 1
ATOM 461 O O . GLY A 1 59 ? 30.844 -30.828 -33.156 1 93 59 GLY A O 1
ATOM 462 N N . SER A 1 60 ? 32.781 -31.75 -32.781 1 93.44 60 SER A N 1
ATOM 463 C CA . SER A 1 60 ? 32.844 -32.406 -34.094 1 93.44 60 SER A CA 1
ATOM 464 C C . SER A 1 60 ? 32.531 -33.875 -34 1 93.44 60 SER A C 1
ATOM 466 O O . SER A 1 60 ? 32.312 -34.531 -35.031 1 93.44 60 SER A O 1
ATOM 468 N N . PHE A 1 61 ? 32.406 -34.406 -32.844 1 96.5 61 PHE A N 1
ATOM 469 C CA . PHE A 1 61 ? 32.156 -35.844 -32.688 1 96.5 61 PHE A CA 1
ATOM 470 C C . PHE A 1 61 ? 30.766 -36.219 -33.156 1 96.5 61 PHE A C 1
ATOM 472 O O . PHE A 1 61 ? 29.812 -35.5 -32.906 1 96.5 61 PHE A O 1
ATOM 479 N N . THR A 1 62 ? 30.656 -37.344 -33.781 1 96.31 62 THR A N 1
ATOM 480 C CA . THR A 1 62 ? 29.359 -37.938 -34.125 1 96.31 62 THR A CA 1
ATOM 481 C C . THR A 1 62 ? 28.984 -39 -33.094 1 96.31 62 THR A C 1
ATOM 483 O O . THR A 1 62 ? 29.828 -39.469 -32.312 1 96.31 62 THR A O 1
ATOM 486 N N . ILE A 1 63 ? 27.797 -39.344 -33.125 1 97.19 63 ILE A N 1
ATOM 487 C CA . ILE A 1 63 ? 27.297 -40.312 -32.156 1 97.19 63 ILE A CA 1
ATOM 488 C C . ILE A 1 63 ? 28.031 -41.656 -32.344 1 97.19 63 ILE A C 1
ATOM 490 O O . ILE A 1 63 ? 28.344 -42.312 -31.359 1 97.19 63 ILE A O 1
ATOM 494 N N . ASP A 1 64 ? 28.391 -42.031 -33.531 1 96.31 64 ASP A N 1
ATOM 495 C CA . ASP A 1 64 ? 29.094 -43.281 -33.812 1 96.31 64 ASP A CA 1
ATOM 496 C C . ASP A 1 64 ? 30.5 -43.25 -33.25 1 96.31 64 ASP A C 1
ATOM 498 O O . ASP A 1 64 ? 30.984 -44.25 -32.688 1 96.31 64 ASP A O 1
ATOM 502 N N . GLN A 1 65 ? 31.078 -42.125 -33.344 1 96.62 65 GLN A N 1
ATOM 503 C CA . GLN A 1 65 ? 32.438 -41.969 -32.812 1 96.62 65 GLN A CA 1
ATOM 504 C C . GLN A 1 65 ? 32.438 -42.031 -31.297 1 96.62 65 GLN A C 1
ATOM 506 O O . GLN A 1 65 ? 33.312 -42.688 -30.703 1 96.62 65 GLN A O 1
ATOM 511 N N . VAL A 1 66 ? 31.484 -41.375 -30.719 1 97.19 66 VAL A N 1
ATOM 512 C CA . VAL A 1 66 ? 31.406 -41.344 -29.266 1 97.19 66 VAL A CA 1
ATOM 513 C C . VAL A 1 66 ? 31.094 -42.719 -28.719 1 97.19 66 VAL A C 1
ATOM 515 O O . VAL A 1 66 ? 31.656 -43.156 -27.719 1 97.19 66 VAL A O 1
ATOM 518 N N . ALA A 1 67 ? 30.156 -43.438 -29.359 1 95.69 67 ALA A N 1
ATOM 519 C CA . ALA A 1 67 ? 29.75 -44.781 -28.906 1 95.69 67 ALA A CA 1
ATOM 520 C C . ALA A 1 67 ? 30.891 -45.781 -29.016 1 95.69 67 ALA A C 1
ATOM 522 O O . ALA A 1 67 ? 30.953 -46.75 -28.266 1 95.69 67 ALA A O 1
ATOM 523 N N . ALA A 1 68 ? 31.859 -45.5 -29.906 1 94.94 68 ALA A N 1
ATOM 524 C CA . ALA A 1 68 ? 32.969 -46.438 -30.172 1 94.94 68 ALA A CA 1
ATOM 525 C C . ALA A 1 68 ? 34.094 -46.219 -29.188 1 94.94 68 ALA A C 1
ATOM 527 O O . ALA A 1 68 ? 34.969 -47.094 -29.031 1 94.94 68 ALA A O 1
ATOM 528 N N . LEU A 1 69 ? 34.062 -45.125 -28.484 1 96.19 69 LEU A N 1
ATOM 529 C CA . LEU A 1 69 ? 35.125 -44.844 -27.531 1 96.19 69 LEU A CA 1
ATOM 530 C C . LEU A 1 69 ? 35 -45.688 -26.281 1 96.19 69 LEU A C 1
ATOM 532 O O . LEU A 1 69 ? 33.906 -45.969 -25.812 1 96.19 69 LEU A O 1
ATOM 536 N N . PRO A 1 70 ? 36.156 -46.125 -25.75 1 95.19 70 PRO A N 1
ATOM 537 C CA . PRO A 1 70 ? 36.125 -46.875 -24.5 1 95.19 70 PRO A CA 1
ATOM 538 C C . PRO A 1 70 ? 35.75 -46.031 -23.297 1 95.19 70 PRO A C 1
ATOM 540 O O . PRO A 1 70 ? 35.906 -44.812 -23.344 1 95.19 70 PRO A O 1
ATOM 543 N N . ASP A 1 71 ? 35.344 -46.594 -22.281 1 94.06 71 ASP A N 1
ATOM 544 C CA . ASP A 1 71 ? 34.875 -45.875 -21.094 1 94.06 71 ASP A CA 1
ATOM 545 C C . ASP A 1 71 ? 36.031 -45.094 -20.438 1 94.06 71 ASP A C 1
ATOM 547 O O . ASP A 1 71 ? 35.781 -44.125 -19.734 1 94.06 71 ASP A O 1
ATOM 551 N N . THR A 1 72 ? 37.188 -45.5 -20.656 1 94.5 72 THR A N 1
ATOM 552 C CA . THR A 1 72 ? 38.344 -44.844 -20.062 1 94.5 72 THR A CA 1
ATOM 553 C C . THR A 1 72 ? 38.531 -43.438 -20.641 1 94.5 72 THR A C 1
ATOM 555 O O . THR A 1 72 ? 39.219 -42.594 -20.062 1 94.5 72 THR A O 1
ATOM 558 N N . ALA A 1 73 ? 37.938 -43.188 -21.781 1 95.69 73 ALA A N 1
ATOM 559 C CA . ALA A 1 73 ? 38 -41.875 -22.422 1 95.69 73 ALA A CA 1
ATOM 560 C C . ALA A 1 73 ? 37.062 -40.875 -21.75 1 95.69 73 ALA A C 1
ATOM 562 O O . ALA A 1 73 ? 37.156 -39.688 -21.953 1 95.69 73 ALA A O 1
ATOM 563 N N . PHE A 1 74 ? 36.281 -41.469 -20.922 1 97.19 74 PHE A N 1
ATOM 564 C CA . PHE A 1 74 ? 35.281 -40.625 -20.25 1 97.19 74 PHE A CA 1
ATOM 565 C C . PHE A 1 74 ? 35.656 -40.406 -18.797 1 97.19 74 PHE A C 1
ATOM 567 O O . PHE A 1 74 ? 36.438 -41.156 -18.219 1 97.19 74 PHE A O 1
ATOM 574 N N . THR A 1 75 ? 35.219 -39.344 -18.266 1 96.62 75 THR A N 1
ATOM 575 C CA . THR A 1 75 ? 35.375 -39.031 -16.844 1 96.62 75 THR A CA 1
ATOM 576 C C . THR A 1 75 ? 34.094 -39.375 -16.078 1 96.62 75 THR A C 1
ATOM 578 O O . THR A 1 75 ? 33 -39 -16.5 1 96.62 75 THR A O 1
ATOM 581 N N . LEU A 1 76 ? 34.188 -39.969 -14.992 1 96.38 76 LEU A N 1
ATOM 582 C CA . LEU A 1 76 ? 33.062 -40.344 -14.156 1 96.38 76 LEU A CA 1
ATOM 583 C C . LEU A 1 76 ? 32.531 -39.125 -13.398 1 96.38 76 LEU A C 1
ATOM 585 O O . LEU A 1 76 ? 33.312 -38.406 -12.766 1 96.38 76 LEU A O 1
ATOM 589 N N . LEU A 1 77 ? 31.281 -38.906 -13.523 1 94.94 77 LEU A N 1
ATOM 590 C CA . LEU A 1 77 ? 30.609 -37.812 -12.812 1 94.94 77 LEU A CA 1
ATOM 591 C C . LEU A 1 77 ? 29.594 -38.375 -11.812 1 94.94 77 LEU A C 1
ATOM 593 O O . LEU A 1 77 ? 28.625 -39.031 -12.203 1 94.94 77 LEU A O 1
ATOM 597 N N . ASP A 1 78 ? 29.75 -38 -10.523 1 93.69 78 ASP A N 1
ATOM 598 C CA . ASP A 1 78 ? 28.812 -38.406 -9.477 1 93.69 78 ASP A CA 1
ATOM 599 C C . ASP A 1 78 ? 27.953 -37.25 -9.016 1 93.69 78 ASP A C 1
ATOM 601 O O . ASP A 1 78 ? 27.281 -37.312 -7.977 1 93.69 78 ASP A O 1
ATOM 605 N N . THR A 1 79 ? 28.062 -36.188 -9.648 1 93.75 79 THR A N 1
ATOM 606 C CA . THR A 1 79 ? 27.25 -35 -9.445 1 93.75 79 THR A CA 1
ATOM 607 C C . THR A 1 79 ? 26.703 -34.469 -10.781 1 93.75 79 THR A C 1
ATOM 609 O O . THR A 1 79 ? 27.219 -34.812 -11.844 1 93.75 79 THR A O 1
ATOM 612 N N . PRO A 1 80 ? 25.688 -33.781 -10.703 1 95.12 80 PRO A N 1
ATOM 613 C CA . PRO A 1 80 ? 25.203 -33.188 -11.953 1 95.12 80 PRO A CA 1
ATOM 614 C C . PRO A 1 80 ? 26.266 -32.344 -12.656 1 95.12 80 PRO A C 1
ATOM 616 O O . PRO A 1 80 ? 27.141 -31.797 -12 1 95.12 80 PRO A O 1
ATOM 619 N N . LEU A 1 81 ? 26.188 -32.25 -13.914 1 96.19 81 LEU A N 1
ATOM 620 C CA . LEU A 1 81 ? 27.156 -31.531 -14.711 1 96.19 81 LEU A CA 1
ATOM 621 C C . LEU A 1 81 ? 27.047 -30.031 -14.484 1 96.19 81 LEU A C 1
ATOM 623 O O . LEU A 1 81 ? 25.969 -29.453 -14.633 1 96.19 81 LEU A O 1
ATOM 627 N N . ASN A 1 82 ? 28.078 -29.453 -14.023 1 96.06 82 ASN A N 1
ATOM 628 C CA . ASN A 1 82 ? 28.172 -28.016 -13.852 1 96.06 82 ASN A CA 1
ATOM 629 C C . ASN A 1 82 ? 29.562 -27.5 -14.219 1 96.06 82 ASN A C 1
ATOM 631 O O . ASN A 1 82 ? 30.531 -27.734 -13.484 1 96.06 82 ASN A O 1
ATOM 635 N N . LYS A 1 83 ? 29.609 -26.812 -15.32 1 95.31 83 LYS A N 1
ATOM 636 C CA . LYS A 1 83 ? 30.922 -26.344 -15.797 1 95.31 83 LYS A CA 1
ATOM 637 C C . LYS A 1 83 ? 30.891 -24.844 -16.094 1 95.31 83 LYS A C 1
ATOM 639 O O . LYS A 1 83 ? 31.828 -24.312 -16.703 1 95.31 83 LYS A O 1
ATOM 644 N N . GLY A 1 84 ? 29.844 -24.188 -15.672 1 94.44 84 GLY A N 1
ATOM 645 C CA . GLY A 1 84 ? 29.734 -22.75 -15.867 1 94.44 84 GLY A CA 1
ATOM 646 C C . GLY A 1 84 ? 29.719 -22.344 -17.328 1 94.44 84 GLY A C 1
ATOM 647 O O . GLY A 1 84 ? 29.078 -22.984 -18.156 1 94.44 84 GLY A O 1
ATOM 648 N N . TYR A 1 85 ? 30.297 -21.203 -17.641 1 94.12 85 TYR A N 1
ATOM 649 C CA . TYR A 1 85 ? 30.328 -20.734 -19.016 1 94.12 85 TYR A CA 1
ATOM 650 C C . TYR A 1 85 ? 31.516 -21.344 -19.766 1 94.12 85 TYR A C 1
ATOM 652 O O . TYR A 1 85 ? 32.656 -21.109 -19.422 1 94.12 85 TYR A O 1
ATOM 660 N N . THR A 1 86 ? 31.141 -22.203 -20.672 1 93.75 86 THR A N 1
ATOM 661 C CA . THR A 1 86 ? 32.156 -22.859 -21.5 1 93.75 86 THR A CA 1
ATOM 662 C C . THR A 1 86 ? 31.641 -23.016 -22.938 1 93.75 86 THR A C 1
ATOM 664 O O . THR A 1 86 ? 30.422 -23.031 -23.172 1 93.75 86 THR A O 1
ATOM 667 N N . ARG A 1 87 ? 32.531 -23.141 -23.875 1 93.19 87 ARG A N 1
ATOM 668 C CA . ARG A 1 87 ? 32.156 -23.359 -25.266 1 93.19 87 ARG A CA 1
ATOM 669 C C . ARG A 1 87 ? 32.25 -24.844 -25.625 1 93.19 87 ARG A C 1
ATOM 671 O O . ARG A 1 87 ? 31.844 -25.234 -26.719 1 93.19 87 ARG A O 1
ATOM 678 N N . ASP A 1 88 ? 32.656 -25.578 -24.672 1 95.38 88 ASP A N 1
ATOM 679 C CA . ASP A 1 88 ? 32.812 -27.016 -24.906 1 95.38 88 ASP A CA 1
ATOM 680 C C . ASP A 1 88 ? 31.438 -27.703 -25.016 1 95.38 88 ASP A C 1
ATOM 682 O O . ASP A 1 88 ? 30.469 -27.281 -24.375 1 95.38 88 ASP A O 1
ATOM 686 N N . VAL A 1 89 ? 31.422 -28.719 -25.891 1 97.62 89 VAL A N 1
ATOM 687 C CA . VAL A 1 89 ? 30.266 -29.594 -25.969 1 97.62 89 VAL A CA 1
ATOM 688 C C . VAL A 1 89 ? 30.5 -30.828 -25.094 1 97.62 89 VAL A C 1
ATOM 690 O O . VAL A 1 89 ? 31.609 -31.344 -25.016 1 97.62 89 VAL A O 1
ATOM 693 N N . TYR A 1 90 ? 29.516 -31.203 -24.438 1 98.12 90 TYR A N 1
ATOM 694 C CA . TYR A 1 90 ? 29.656 -32.344 -23.531 1 98.12 90 TYR A CA 1
ATOM 695 C C . TYR A 1 90 ? 28.797 -33.531 -23.984 1 98.12 90 TYR A C 1
ATOM 697 O O . TYR A 1 90 ? 27.641 -33.344 -24.391 1 98.12 90 TYR A O 1
ATOM 705 N N . TRP A 1 91 ? 29.375 -34.656 -24.016 1 98.38 91 TRP A N 1
ATOM 706 C CA . TRP A 1 91 ? 28.672 -35.938 -24.219 1 98.38 91 TRP A CA 1
ATOM 707 C C . TRP A 1 91 ? 28.547 -36.688 -22.906 1 98.38 91 TRP A C 1
ATOM 709 O O . TRP A 1 91 ? 29.531 -36.875 -22.188 1 98.38 91 TRP A O 1
ATOM 719 N N . LEU A 1 92 ? 27.406 -37.156 -22.594 1 98.12 92 LEU A N 1
ATOM 720 C CA . LEU A 1 92 ? 27.156 -37.844 -21.344 1 98.12 92 LEU A CA 1
ATOM 721 C C . LEU A 1 92 ? 26.578 -39.25 -21.609 1 98.12 92 LEU A C 1
ATOM 723 O O . LEU A 1 92 ? 25.484 -39.344 -22.156 1 98.12 92 LEU A O 1
ATOM 727 N N . LYS A 1 93 ? 27.25 -40.219 -21.203 1 96.81 93 LYS A N 1
ATOM 728 C CA . LYS A 1 93 ? 26.781 -41.594 -21.312 1 96.81 93 LYS A CA 1
ATOM 729 C C . LYS A 1 93 ? 26.125 -42.062 -20 1 96.81 93 LYS A C 1
ATOM 731 O O . LYS A 1 93 ? 26.703 -41.906 -18.938 1 96.81 93 LYS A O 1
ATOM 736 N N . VAL A 1 94 ? 25 -42.625 -20.156 1 95.69 94 VAL A N 1
ATOM 737 C CA . VAL A 1 94 ? 24.266 -43.062 -18.984 1 95.69 94 VAL A CA 1
ATOM 738 C C . VAL A 1 94 ? 23.828 -44.531 -19.172 1 95.69 94 VAL A C 1
ATOM 740 O O . VAL A 1 94 ? 23.344 -44.906 -20.234 1 95.69 94 VAL A O 1
ATOM 743 N N . GLN A 1 95 ? 24.016 -45.219 -18.156 1 91.69 95 GLN A N 1
ATOM 744 C CA . GLN A 1 95 ? 23.594 -46.625 -18.188 1 91.69 95 GLN A CA 1
ATOM 745 C C . GLN A 1 95 ? 22.078 -46.75 -18.141 1 91.69 95 GLN A C 1
ATOM 747 O O . GLN A 1 95 ? 21.375 -45.781 -17.812 1 91.69 95 GLN A O 1
ATOM 752 N N . ALA A 1 96 ? 21.625 -47.938 -18.469 1 86.94 96 ALA A N 1
ATOM 753 C CA . ALA A 1 96 ? 20.188 -48.188 -18.5 1 86.94 96 ALA A CA 1
ATOM 754 C C . ALA A 1 96 ? 19.562 -47.969 -17.125 1 86.94 96 ALA A C 1
ATOM 756 O O . ALA A 1 96 ? 19.891 -48.656 -16.156 1 86.94 96 ALA A O 1
ATOM 757 N N . PRO A 1 97 ? 18.719 -47 -17.094 1 83.5 97 PRO A N 1
ATOM 758 C CA . PRO A 1 97 ? 18.094 -46.719 -15.805 1 83.5 97 PRO A CA 1
ATOM 759 C C . PRO A 1 97 ? 16.969 -47.688 -15.469 1 83.5 97 PRO A C 1
ATOM 761 O O . PRO A 1 97 ? 16.297 -48.188 -16.375 1 83.5 97 PRO A O 1
ATOM 764 N N . HIS A 1 98 ? 16.828 -47.969 -14.172 1 79.38 98 HIS A N 1
ATOM 765 C CA . HIS A 1 98 ? 15.719 -48.781 -13.719 1 79.38 98 HIS A CA 1
ATOM 766 C C . HIS A 1 98 ? 14.961 -48.125 -12.586 1 79.38 98 HIS A C 1
ATOM 768 O O . HIS A 1 98 ? 15.539 -47.812 -11.539 1 79.38 98 HIS A O 1
ATOM 774 N N . ILE A 1 99 ? 13.812 -47.719 -12.914 1 78.12 99 ILE A N 1
ATOM 775 C CA . ILE A 1 99 ? 12.891 -47.25 -11.883 1 78.12 99 ILE A CA 1
ATOM 776 C C . ILE A 1 99 ? 11.727 -48.219 -11.75 1 78.12 99 ILE A C 1
ATOM 778 O O . ILE A 1 99 ? 11.078 -48.562 -12.742 1 78.12 99 ILE A O 1
ATOM 782 N N . ALA A 1 100 ? 11.555 -48.656 -10.531 1 71.25 100 ALA A N 1
ATOM 783 C CA . ALA A 1 100 ? 10.469 -49.625 -10.289 1 71.25 100 ALA A CA 1
ATOM 784 C C . ALA A 1 100 ? 9.125 -49.031 -10.719 1 71.25 100 ALA A C 1
ATOM 786 O O . ALA A 1 100 ? 8.891 -47.844 -10.602 1 71.25 100 ALA A O 1
ATOM 787 N N . VAL A 1 101 ? 8.422 -49.938 -11.492 1 63.22 101 VAL A N 1
ATOM 788 C CA . VAL A 1 101 ? 7.102 -49.531 -11.969 1 63.22 101 VAL A CA 1
ATOM 789 C C . VAL A 1 101 ? 6.164 -49.344 -10.781 1 63.22 101 VAL A C 1
ATOM 791 O O . VAL A 1 101 ? 6.238 -50.062 -9.789 1 63.22 101 VAL A O 1
ATOM 794 N N . GLY A 1 102 ? 5.652 -48.125 -10.688 1 57.44 102 GLY A N 1
ATOM 795 C CA . GLY A 1 102 ? 4.668 -47.906 -9.641 1 57.44 102 GLY A CA 1
ATOM 796 C C . GLY A 1 102 ? 3.469 -48.844 -9.758 1 57.44 102 GLY A C 1
ATOM 797 O O . GLY A 1 102 ? 3.395 -49.656 -10.672 1 57.44 102 GLY A O 1
ATOM 798 N N . LYS A 1 103 ? 2.725 -49.062 -8.719 1 56.84 103 LYS A N 1
ATOM 799 C CA . LYS A 1 103 ? 1.559 -49.938 -8.641 1 56.84 103 LYS A CA 1
ATOM 800 C C . LYS A 1 103 ? 0.585 -49.656 -9.781 1 56.84 103 LYS A C 1
ATOM 802 O O . LYS A 1 103 ? -0.391 -50.375 -9.969 1 56.84 103 LYS A O 1
ATOM 807 N N . ALA A 1 104 ? 0.812 -48.406 -10.344 1 53.44 104 ALA A N 1
ATOM 808 C CA . ALA A 1 104 ? -0.054 -48.219 -11.508 1 53.44 104 ALA A CA 1
ATOM 809 C C . ALA A 1 104 ? 0.341 -49.125 -12.656 1 53.44 104 ALA A C 1
ATOM 811 O O . ALA A 1 104 ? 1.472 -49.625 -12.711 1 53.44 104 ALA A O 1
ATOM 812 N N . ASP A 1 105 ? -0.483 -49.625 -13.43 1 54.81 105 ASP A N 1
ATOM 813 C CA . ASP A 1 105 ? -0.218 -50.531 -14.547 1 54.81 105 ASP A CA 1
ATOM 814 C C . ASP A 1 105 ? 1.001 -50.062 -15.344 1 54.81 105 ASP A C 1
ATOM 816 O O . ASP A 1 105 ? 1.022 -48.969 -15.875 1 54.81 105 ASP A O 1
ATOM 820 N N . PRO A 1 106 ? 2.098 -50.875 -15.203 1 52.41 106 PRO A N 1
ATOM 821 C CA . PRO A 1 106 ? 3.412 -50.625 -15.805 1 52.41 106 PRO A CA 1
ATOM 822 C C . PRO A 1 106 ? 3.322 -50.188 -17.266 1 52.41 106 PRO A C 1
ATOM 824 O O . PRO A 1 106 ? 4.156 -49.406 -17.719 1 52.41 106 PRO A O 1
ATOM 827 N N . GLU A 1 107 ? 2.361 -50.75 -17.922 1 57 107 GLU A N 1
ATOM 828 C CA . GLU A 1 107 ? 2.312 -50.5 -19.344 1 57 107 GLU A CA 1
ATOM 829 C C . GLU A 1 107 ? 1.978 -49.031 -19.625 1 57 107 GLU A C 1
ATOM 831 O O . GLU A 1 107 ? 2.279 -48.5 -20.719 1 57 107 GLU A O 1
ATOM 836 N N . HIS A 1 108 ? 1.562 -48.375 -18.5 1 63.78 108 HIS A N 1
ATOM 837 C CA . HIS A 1 108 ? 1.049 -47.031 -18.719 1 63.78 108 HIS A CA 1
ATOM 838 C C . HIS A 1 108 ? 1.921 -45.969 -18.031 1 63.78 108 HIS A C 1
ATOM 840 O O . HIS A 1 108 ? 1.469 -44.875 -17.766 1 63.78 108 HIS A O 1
ATOM 846 N N . ASP A 1 109 ? 3.15 -46.562 -17.828 1 76.19 109 ASP A N 1
ATOM 847 C CA . ASP A 1 109 ? 3.934 -45.562 -17.094 1 76.19 109 ASP A CA 1
ATOM 848 C C . ASP A 1 109 ? 5.344 -45.469 -17.672 1 76.19 109 ASP A C 1
ATOM 850 O O . ASP A 1 109 ? 6.32 -45.781 -16.984 1 76.19 109 ASP A O 1
ATOM 854 N N . PRO A 1 110 ? 5.395 -44.906 -18.906 1 82.44 110 PRO A N 1
ATOM 855 C CA . PRO A 1 110 ? 6.707 -44.75 -19.547 1 82.44 110 PRO A CA 1
ATOM 856 C C . PRO A 1 110 ? 7.656 -43.844 -18.766 1 82.44 110 PRO A C 1
ATOM 858 O O . PRO A 1 110 ? 7.223 -43.125 -17.875 1 82.44 110 PRO A O 1
ATOM 861 N N . LEU A 1 111 ? 8.938 -44.094 -19.109 1 87 111 LEU A N 1
ATOM 862 C CA . LEU A 1 111 ? 9.992 -43.312 -18.469 1 87 111 LEU A CA 1
ATOM 863 C C . LEU A 1 111 ? 10.234 -42 -19.234 1 87 111 LEU A C 1
ATOM 865 O O . LEU A 1 111 ? 10.234 -42 -20.469 1 87 111 LEU A O 1
ATOM 869 N N . TRP A 1 112 ? 10.406 -40.969 -18.469 1 90.81 112 TRP A N 1
ATOM 870 C CA . TRP A 1 112 ? 10.711 -39.656 -19.031 1 90.81 112 TRP A CA 1
ATOM 871 C C . TRP A 1 112 ? 11.992 -39.094 -18.422 1 90.81 112 TRP A C 1
ATOM 873 O O . TRP A 1 112 ? 12.281 -39.312 -17.234 1 90.81 112 TRP A O 1
ATOM 883 N N . LEU A 1 113 ? 12.711 -38.344 -19.219 1 94.06 113 LEU A N 1
ATOM 884 C CA . LEU A 1 113 ? 13.867 -37.562 -18.75 1 94.06 113 LEU A CA 1
ATOM 885 C C . LEU A 1 113 ? 13.555 -36.062 -18.734 1 94.06 113 LEU A C 1
ATOM 887 O O . LEU A 1 113 ? 13.172 -35.5 -19.75 1 94.06 113 LEU A O 1
ATOM 891 N N . GLU A 1 114 ? 13.578 -35.531 -17.594 1 94.88 114 GLU A N 1
ATOM 892 C CA . GLU A 1 114 ? 13.414 -34.062 -17.422 1 94.88 114 GLU A CA 1
ATOM 893 C C . GLU A 1 114 ? 14.758 -33.375 -17.25 1 94.88 114 GLU A C 1
ATOM 895 O O . GLU A 1 114 ? 15.539 -33.75 -16.375 1 94.88 114 GLU A O 1
ATOM 900 N N . ILE A 1 115 ? 15.023 -32.344 -18.047 1 96.12 115 ILE A N 1
ATOM 901 C CA . ILE A 1 115 ? 16.312 -31.656 -17.984 1 96.12 115 ILE A CA 1
ATOM 902 C C . ILE A 1 115 ? 16.094 -30.172 -17.703 1 96.12 115 ILE A C 1
ATOM 904 O O . ILE A 1 115 ? 15.242 -29.531 -18.328 1 96.12 115 ILE A O 1
ATOM 908 N N . LEU A 1 116 ? 16.812 -29.688 -16.781 1 94.44 116 LEU A N 1
ATOM 909 C CA . LEU A 1 116 ? 16.922 -28.281 -16.422 1 94.44 116 LEU A CA 1
ATOM 910 C C . LEU A 1 116 ? 18.391 -27.844 -16.422 1 94.44 116 LEU A C 1
ATOM 912 O O . LEU A 1 116 ? 19.281 -28.656 -16.219 1 94.44 116 LEU A O 1
ATOM 916 N N . PRO A 1 117 ? 18.656 -26.562 -16.656 1 94.31 117 PRO A N 1
ATOM 917 C CA . PRO A 1 117 ? 17.75 -25.438 -16.828 1 94.31 117 PRO A CA 1
ATOM 918 C C . PRO A 1 117 ? 17.172 -25.344 -18.25 1 94.31 117 PRO A C 1
ATOM 920 O O . PRO A 1 117 ? 17.672 -26.016 -19.156 1 94.31 117 PRO A O 1
ATOM 923 N N . SER A 1 118 ? 16.234 -24.484 -18.391 1 93.06 118 SER A N 1
ATOM 924 C CA . SER A 1 118 ? 15.484 -24.359 -19.641 1 93.06 118 SER A CA 1
ATOM 925 C C . SER A 1 118 ? 16.281 -23.609 -20.703 1 93.06 118 SER A C 1
ATOM 927 O O . SER A 1 118 ? 15.977 -23.688 -21.891 1 93.06 118 SER A O 1
ATOM 929 N N . TYR A 1 119 ? 17.297 -22.922 -20.312 1 92.5 119 TYR A N 1
ATOM 930 C CA . TYR A 1 119 ? 17.984 -22.031 -21.25 1 92.5 119 TYR A CA 1
ATOM 931 C C . TYR A 1 119 ? 19.031 -22.781 -22.062 1 92.5 119 TYR A C 1
ATOM 933 O O . TYR A 1 119 ? 19.766 -22.172 -22.828 1 92.5 119 TYR A O 1
ATOM 941 N N . LEU A 1 120 ? 19.172 -24.109 -21.844 1 94.62 120 LEU A N 1
ATOM 942 C CA . LEU A 1 120 ? 20.125 -24.875 -22.656 1 94.62 120 LEU A CA 1
ATOM 943 C C . LEU A 1 120 ? 19.781 -24.766 -24.141 1 94.62 120 LEU A C 1
ATOM 945 O O . LEU A 1 120 ? 18.609 -24.828 -24.516 1 94.62 120 LEU A O 1
ATOM 949 N N . ASP A 1 121 ? 20.781 -24.578 -24.969 1 93.5 121 ASP A N 1
ATOM 950 C CA . ASP A 1 121 ? 20.562 -24.297 -26.375 1 93.5 121 ASP A CA 1
ATOM 951 C C . ASP A 1 121 ? 20.094 -25.547 -27.125 1 93.5 121 ASP A C 1
ATOM 953 O O . ASP A 1 121 ? 19.031 -25.547 -27.75 1 93.5 121 ASP A O 1
ATOM 957 N N . ARG A 1 122 ? 20.875 -26.578 -27.031 1 94.12 122 ARG A N 1
ATOM 958 C CA . ARG A 1 122 ? 20.562 -27.812 -27.75 1 94.12 122 ARG A CA 1
ATOM 959 C C . ARG A 1 122 ? 21 -29.031 -26.938 1 94.12 122 ARG A C 1
ATOM 961 O O . ARG A 1 122 ? 22.188 -29.188 -26.625 1 94.12 122 ARG A O 1
ATOM 968 N N . VAL A 1 123 ? 20.062 -29.812 -26.609 1 96.62 123 VAL A N 1
ATOM 969 C CA . VAL A 1 123 ? 20.297 -31.094 -25.969 1 96.62 123 VAL A CA 1
ATOM 970 C C . VAL A 1 123 ? 19.75 -32.219 -26.859 1 96.62 123 VAL A C 1
ATOM 972 O O . VAL A 1 123 ? 18.578 -32.219 -27.203 1 96.62 123 VAL A O 1
ATOM 975 N N . ALA A 1 124 ? 20.625 -33.094 -27.219 1 96.25 124 ALA A N 1
ATOM 976 C CA . ALA A 1 124 ? 20.234 -34.25 -28.047 1 96.25 124 ALA A CA 1
ATOM 977 C C . ALA A 1 124 ? 20.328 -35.562 -27.25 1 96.25 124 ALA A C 1
ATOM 979 O O . ALA A 1 124 ? 21.328 -35.812 -26.578 1 96.25 124 ALA A O 1
ATOM 980 N N . LEU A 1 125 ? 19.297 -36.25 -27.281 1 95.88 125 LEU A N 1
ATOM 981 C CA . LEU A 1 125 ? 19.25 -37.562 -26.641 1 95.88 125 LEU A CA 1
ATOM 982 C C . LEU A 1 125 ? 19.344 -38.688 -27.688 1 95.88 125 LEU A C 1
ATOM 984 O O . LEU A 1 125 ? 18.562 -38.688 -28.656 1 95.88 125 LEU A O 1
ATOM 988 N N . TYR A 1 126 ? 20.312 -39.562 -27.5 1 96.44 126 TYR A N 1
ATOM 989 C CA . TYR A 1 126 ? 20.516 -40.688 -28.406 1 96.44 126 TYR A CA 1
ATOM 990 C C . TYR A 1 126 ? 20.25 -42 -27.688 1 96.44 126 TYR A C 1
ATOM 992 O O . TYR A 1 126 ? 20.781 -42.281 -26.609 1 96.44 126 TYR A O 1
ATOM 1000 N N . GLN A 1 127 ? 19.406 -42.781 -28.266 1 94.19 127 GLN A N 1
ATOM 1001 C CA . GLN A 1 127 ? 19.172 -44.156 -27.812 1 94.19 127 GLN A CA 1
ATOM 1002 C C . GLN A 1 127 ? 19.266 -45.125 -28.969 1 94.19 127 GLN A C 1
ATOM 1004 O O . GLN A 1 127 ? 18.828 -44.844 -30.094 1 94.19 127 GLN A O 1
ATOM 1009 N N . HIS A 1 128 ? 19.844 -46.281 -28.672 1 92.19 128 HIS A N 1
ATOM 1010 C CA . HIS A 1 128 ? 19.953 -47.312 -29.688 1 92.19 128 HIS A CA 1
ATOM 1011 C C . HIS A 1 128 ? 18.781 -48.281 -29.656 1 92.19 128 HIS A C 1
ATOM 1013 O O . HIS A 1 128 ? 18.719 -49.156 -28.797 1 92.19 128 HIS A O 1
ATOM 1019 N N . VAL A 1 129 ? 17.906 -48.062 -30.578 1 85.69 129 VAL A N 1
ATOM 1020 C CA . VAL A 1 129 ? 16.688 -48.875 -30.625 1 85.69 129 VAL A CA 1
ATOM 1021 C C . VAL A 1 129 ? 16.578 -49.562 -31.984 1 85.69 129 VAL A C 1
ATOM 1023 O O . VAL A 1 129 ? 16.703 -48.906 -33.031 1 85.69 129 VAL A O 1
ATOM 1026 N N . ASP A 1 130 ? 16.312 -50.906 -32.031 1 86.88 130 ASP A N 1
ATOM 1027 C CA . ASP A 1 130 ? 16.094 -51.719 -33.219 1 86.88 130 ASP A CA 1
ATOM 1028 C C . ASP A 1 130 ? 17.281 -51.625 -34.156 1 86.88 130 ASP A C 1
ATOM 1030 O O . ASP A 1 130 ? 17.109 -51.438 -35.375 1 86.88 130 ASP A O 1
ATOM 1034 N N . GLY A 1 131 ? 18.469 -51.5 -33.688 1 88.81 131 GLY A N 1
ATOM 1035 C CA . GLY A 1 131 ? 19.703 -51.562 -34.469 1 88.81 131 GLY A CA 1
ATOM 1036 C C . GLY A 1 131 ? 20.141 -50.219 -35.031 1 88.81 131 GLY A C 1
ATOM 1037 O O . GLY A 1 131 ? 21.125 -50.125 -35.75 1 88.81 131 GLY A O 1
ATOM 1038 N N . ALA A 1 132 ? 19.344 -49.156 -34.688 1 93.06 132 ALA A N 1
ATOM 1039 C CA . ALA A 1 132 ? 19.719 -47.812 -35.188 1 93.06 132 ALA A CA 1
ATOM 1040 C C . ALA A 1 132 ? 19.625 -46.781 -34.062 1 93.06 132 ALA A C 1
ATOM 1042 O O . ALA A 1 132 ? 18.875 -46.938 -33.094 1 93.06 132 ALA A O 1
ATOM 1043 N N . TRP A 1 133 ? 20.438 -45.781 -34.312 1 93.88 133 TRP A N 1
ATOM 1044 C CA . TRP A 1 133 ? 20.391 -44.656 -33.344 1 93.88 133 TRP A CA 1
ATOM 1045 C C . TRP A 1 133 ? 19.188 -43.781 -33.625 1 93.88 133 TRP A C 1
ATOM 1047 O O . TRP A 1 133 ? 18.984 -43.312 -34.75 1 93.88 133 TRP A O 1
ATOM 1057 N N . ARG A 1 134 ? 18.391 -43.562 -32.594 1 90.75 134 ARG A N 1
ATOM 1058 C CA . ARG A 1 134 ? 17.312 -42.594 -32.625 1 90.75 134 ARG A CA 1
ATOM 1059 C C . ARG A 1 134 ? 17.672 -41.344 -31.875 1 90.75 134 ARG A C 1
ATOM 1061 O O . ARG A 1 134 ? 18.094 -41.406 -30.719 1 90.75 134 ARG A O 1
ATOM 1068 N N . MET A 1 135 ? 17.562 -40.219 -32.531 1 92.44 135 MET A N 1
ATOM 1069 C CA . MET A 1 135 ? 17.969 -38.969 -31.953 1 92.44 135 MET A CA 1
ATOM 1070 C C . MET A 1 135 ? 16.75 -38.062 -31.734 1 92.44 135 MET A C 1
ATOM 1072 O O . MET A 1 135 ? 15.875 -37.969 -32.594 1 92.44 135 MET A O 1
ATOM 1076 N N . ARG A 1 136 ? 16.625 -37.5 -30.547 1 90.94 136 ARG A N 1
ATOM 1077 C CA . ARG A 1 136 ? 15.672 -36.438 -30.234 1 90.94 136 ARG A CA 1
ATOM 1078 C C . ARG A 1 136 ? 16.375 -35.219 -29.656 1 90.94 136 ARG A C 1
ATOM 1080 O O . ARG A 1 136 ? 17.328 -35.344 -28.891 1 90.94 136 ARG A O 1
ATOM 1087 N N . SER A 1 137 ? 15.977 -34.094 -30.094 1 92.5 137 SER A N 1
ATOM 1088 C CA . SER A 1 137 ? 16.641 -32.875 -29.625 1 92.5 137 SER A CA 1
ATOM 1089 C C . SER A 1 137 ? 15.633 -31.891 -29.062 1 92.5 137 SER A C 1
ATOM 1091 O O . SER A 1 137 ? 14.453 -31.922 -29.406 1 92.5 137 SER A O 1
ATOM 1093 N N . SER A 1 138 ? 16 -31.172 -28.109 1 91.06 138 SER A N 1
ATOM 1094 C CA . SER A 1 138 ? 15.266 -30.078 -27.484 1 91.06 138 SER A CA 1
ATOM 1095 C C . SER A 1 138 ? 16.203 -28.969 -27.016 1 91.06 138 SER A C 1
ATOM 1097 O O . SER A 1 138 ? 17.422 -29.141 -27 1 91.06 138 SER A O 1
ATOM 1099 N N . GLY A 1 139 ? 15.617 -27.797 -26.703 1 90.19 139 GLY A N 1
ATOM 1100 C CA . GLY A 1 139 ? 16.391 -26.641 -26.297 1 90.19 139 GLY A CA 1
ATOM 1101 C C . GLY A 1 139 ? 15.805 -25.328 -26.781 1 90.19 139 GLY A C 1
ATOM 1102 O O . GLY A 1 139 ? 14.852 -25.312 -27.562 1 90.19 139 GLY A O 1
ATOM 1103 N N . ASP A 1 140 ? 16.406 -24.312 -26.344 1 86 140 ASP A N 1
ATOM 1104 C CA . ASP A 1 140 ? 15.828 -23.016 -26.641 1 86 140 ASP A CA 1
ATOM 1105 C C . ASP A 1 140 ? 16.172 -22.562 -28.062 1 86 140 ASP A C 1
ATOM 1107 O O . ASP A 1 140 ? 15.516 -21.688 -28.609 1 86 140 ASP A O 1
ATOM 1111 N N . THR A 1 141 ? 17.156 -23.234 -28.656 1 84.94 141 THR A N 1
ATOM 1112 C CA . THR A 1 141 ? 17.469 -22.891 -30.047 1 84.94 141 THR A CA 1
ATOM 1113 C C . THR A 1 141 ? 17.062 -24.031 -30.984 1 84.94 141 THR A C 1
ATOM 1115 O O . THR A 1 141 ? 17.172 -23.906 -32.219 1 84.94 141 THR A O 1
ATOM 1118 N N . ALA A 1 142 ? 16.672 -25.141 -30.359 1 79.06 142 ALA A N 1
ATOM 1119 C CA . ALA A 1 142 ? 16.297 -26.312 -31.156 1 79.06 142 ALA A CA 1
ATOM 1120 C C . ALA A 1 142 ? 14.797 -26.297 -31.453 1 79.06 142 ALA A C 1
ATOM 1122 O O . ALA A 1 142 ? 14.016 -26.984 -30.781 1 79.06 142 ALA A O 1
ATOM 1123 N N . THR A 1 143 ? 14.297 -25.641 -32.438 1 69.81 143 THR A N 1
ATOM 1124 C CA . THR A 1 143 ? 12.867 -25.469 -32.688 1 69.81 143 THR A CA 1
ATOM 1125 C C . THR A 1 143 ? 12.359 -26.469 -33.719 1 69.81 143 THR A C 1
ATOM 1127 O O . THR A 1 143 ? 11.164 -26.5 -34.031 1 69.81 143 THR A O 1
ATOM 1130 N N . ASP A 1 144 ? 13.109 -27.422 -34.031 1 66 144 ASP A N 1
ATOM 1131 C CA . ASP A 1 144 ? 12.766 -28.25 -35.188 1 66 144 ASP A CA 1
ATOM 1132 C C . ASP A 1 144 ? 11.938 -29.469 -34.781 1 66 144 ASP A C 1
ATOM 1134 O O . ASP A 1 144 ? 11.219 -30.047 -35.594 1 66 144 ASP A O 1
ATOM 1138 N N . GLU A 1 145 ? 12.039 -29.891 -33.625 1 72 145 GLU A N 1
ATOM 1139 C CA . GLU A 1 145 ? 11.32 -31.094 -33.25 1 72 145 GLU A CA 1
ATOM 1140 C C . GLU A 1 145 ? 10.164 -30.781 -32.312 1 72 145 GLU A C 1
ATOM 1142 O O . GLU A 1 145 ? 10.242 -29.828 -31.516 1 72 145 GLU A O 1
ATOM 1147 N N . PRO A 1 146 ? 9.133 -31.578 -32.562 1 73.69 146 PRO A N 1
ATOM 1148 C CA . PRO A 1 146 ? 8.008 -31.391 -31.625 1 73.69 146 PRO A CA 1
ATOM 1149 C C . PRO A 1 146 ? 8.375 -31.719 -30.188 1 73.69 146 PRO A C 1
ATOM 1151 O O . PRO A 1 146 ? 9.055 -32.719 -29.922 1 73.69 146 PRO A O 1
ATOM 1154 N N . ARG A 1 147 ? 8.125 -30.859 -29.359 1 78.5 147 ARG A N 1
ATOM 1155 C CA . ARG A 1 147 ? 8.445 -31.062 -27.953 1 78.5 147 ARG A CA 1
ATOM 1156 C C . ARG A 1 147 ? 7.199 -30.891 -27.078 1 78.5 147 ARG A C 1
ATOM 1158 O O . ARG A 1 147 ? 6.184 -30.359 -27.531 1 78.5 147 ARG A O 1
ATOM 1165 N N . VAL A 1 148 ? 7.254 -31.516 -25.906 1 84.5 148 VAL A N 1
ATOM 1166 C CA . VAL A 1 148 ? 6.234 -31.25 -24.906 1 84.5 148 VAL A CA 1
ATOM 1167 C C . VAL A 1 148 ? 6.238 -29.766 -24.531 1 84.5 148 VAL A C 1
ATOM 1169 O O . VAL A 1 148 ? 7.301 -29.188 -24.281 1 84.5 148 VAL A O 1
ATOM 1172 N N . HIS A 1 149 ? 5.145 -29.172 -24.562 1 87.12 149 HIS A N 1
ATOM 1173 C CA . HIS A 1 149 ? 5.051 -27.719 -24.391 1 87.12 149 HIS A CA 1
ATOM 1174 C C . HIS A 1 149 ? 5.133 -27.328 -22.922 1 87.12 149 HIS A C 1
ATOM 1176 O O . HIS A 1 149 ? 4.164 -26.812 -22.359 1 87.12 149 HIS A O 1
ATOM 1182 N N . VAL A 1 150 ? 6.207 -27.594 -22.344 1 91.56 150 VAL A N 1
ATOM 1183 C CA . VAL A 1 150 ? 6.578 -27.203 -20.984 1 91.56 150 VAL A CA 1
ATOM 1184 C C . VAL A 1 150 ? 7.93 -26.484 -21.016 1 91.56 150 VAL A C 1
ATOM 1186 O O . VAL A 1 150 ? 8.641 -26.531 -22.016 1 91.56 150 VAL A O 1
ATOM 1189 N N . ARG A 1 151 ? 8.227 -25.797 -19.984 1 92.5 151 ARG A N 1
ATOM 1190 C CA . ARG A 1 151 ? 9.461 -25.016 -20 1 92.5 151 ARG A CA 1
ATOM 1191 C C . ARG A 1 151 ? 10.68 -25.922 -19.875 1 92.5 151 ARG A C 1
ATOM 1193 O O . ARG A 1 151 ? 11.766 -25.578 -20.328 1 92.5 151 ARG A O 1
ATOM 1200 N N . GLN A 1 152 ? 10.539 -27.031 -19.266 1 94.19 152 GLN A N 1
ATOM 1201 C CA . GLN A 1 152 ? 11.617 -28 -19.109 1 94.19 152 GLN A CA 1
ATOM 1202 C C . GLN A 1 152 ? 11.859 -28.766 -20.406 1 94.19 152 GLN A C 1
ATOM 1204 O O . GLN A 1 152 ? 10.969 -28.875 -21.25 1 94.19 152 GLN A O 1
ATOM 1209 N N . LEU A 1 153 ? 13.039 -29.219 -20.547 1 94.5 153 LEU A N 1
ATOM 1210 C CA . LEU A 1 153 ? 13.312 -30.156 -21.625 1 94.5 153 LEU A CA 1
ATOM 1211 C C . LEU A 1 153 ? 12.922 -31.578 -21.219 1 94.5 153 LEU A C 1
ATOM 1213 O O . LEU A 1 153 ? 13.461 -32.125 -20.266 1 94.5 153 LEU A O 1
ATOM 1217 N N . VAL A 1 154 ? 11.977 -32.094 -21.969 1 93.88 154 VAL A N 1
ATOM 1218 C CA . VAL A 1 154 ? 11.445 -33.406 -21.594 1 93.88 154 VAL A CA 1
ATOM 1219 C C . VAL A 1 154 ? 11.602 -34.375 -22.75 1 93.88 154 VAL A C 1
ATOM 1221 O O . VAL A 1 154 ? 11.242 -34.062 -23.891 1 93.88 154 VAL A O 1
ATOM 1224 N N . PHE A 1 155 ? 12.164 -35.594 -22.422 1 91.69 155 PHE A N 1
ATOM 1225 C CA . PHE A 1 155 ? 12.383 -36.625 -23.422 1 91.69 155 PHE A CA 1
ATOM 1226 C C . PHE A 1 155 ? 11.742 -37.938 -22.984 1 91.69 155 PHE A C 1
ATOM 1228 O O . PHE A 1 155 ? 11.93 -38.375 -21.844 1 91.69 155 PHE A O 1
ATOM 1235 N N . PRO A 1 156 ? 10.93 -38.531 -23.859 1 89.5 156 PRO A N 1
ATOM 1236 C CA . PRO A 1 156 ? 10.539 -39.906 -23.578 1 89.5 156 PRO A CA 1
ATOM 1237 C C . PRO A 1 156 ? 11.703 -40.906 -23.688 1 89.5 156 PRO A C 1
ATOM 1239 O O . PRO A 1 156 ? 12.555 -40.75 -24.562 1 89.5 156 PRO A O 1
ATOM 1242 N N . LEU A 1 157 ? 11.82 -41.875 -22.828 1 89.25 157 LEU A N 1
ATOM 1243 C CA . LEU A 1 157 ? 12.93 -42.812 -22.812 1 89.25 157 LEU A CA 1
ATOM 1244 C C . LEU A 1 157 ? 12.422 -44.219 -23.047 1 89.25 157 LEU A C 1
ATOM 1246 O O . LEU A 1 157 ? 11.383 -44.625 -22.516 1 89.25 157 LEU A O 1
ATOM 1250 N N . TYR A 1 158 ? 13.156 -44.844 -23.828 1 84.81 158 TYR A N 1
ATOM 1251 C CA . TYR A 1 158 ? 12.945 -46.281 -23.922 1 84.81 158 TYR A CA 1
ATOM 1252 C C . TYR A 1 158 ? 13.531 -47 -22.719 1 84.81 158 TYR A C 1
ATOM 1254 O O . TYR A 1 158 ? 14.711 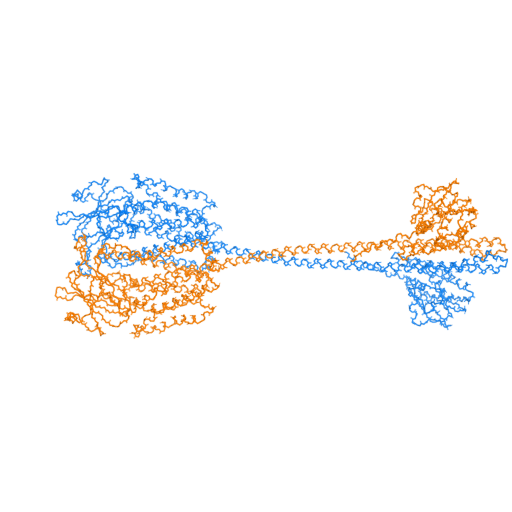-46.844 -22.406 1 84.81 158 TYR A O 1
ATOM 1262 N N . SER A 1 159 ? 12.703 -47.812 -22.109 1 78.88 159 SER A N 1
ATOM 1263 C CA . SER A 1 159 ? 13.109 -48.438 -20.875 1 78.88 159 SER A CA 1
ATOM 1264 C C . SER A 1 159 ? 14.156 -49.531 -21.125 1 78.88 159 SER A C 1
ATOM 1266 O O . SER A 1 159 ? 14.094 -50.25 -22.125 1 78.88 159 SER A O 1
ATOM 1268 N N . GLY A 1 160 ? 15.078 -49.625 -20.156 1 78.69 160 GLY A N 1
ATOM 1269 C CA . GLY A 1 160 ? 16.047 -50.688 -20.141 1 78.69 160 GLY A CA 1
ATOM 1270 C C . GLY A 1 160 ? 17.188 -50.469 -21.125 1 78.69 160 GLY A C 1
ATOM 1271 O O . GLY A 1 160 ? 17.953 -51.406 -21.406 1 78.69 160 GLY A O 1
ATOM 1272 N N . GLN A 1 161 ? 17.281 -49.312 -21.719 1 88.62 161 GLN A N 1
ATOM 1273 C CA . GLN A 1 161 ? 18.344 -49.031 -22.656 1 88.62 161 GLN A CA 1
ATOM 1274 C C . GLN A 1 161 ? 19.203 -47.844 -22.172 1 88.62 161 GLN A C 1
ATOM 1276 O O . GLN A 1 161 ? 18.672 -46.906 -21.594 1 88.62 161 GLN A O 1
ATOM 1281 N N . PRO A 1 162 ? 20.469 -48.094 -22.359 1 93.38 162 PRO A N 1
ATOM 1282 C CA . PRO A 1 162 ? 21.297 -46.906 -22.094 1 93.38 162 PRO A CA 1
ATOM 1283 C C . PRO A 1 162 ? 21.078 -45.781 -23.094 1 93.38 162 PRO A C 1
ATOM 1285 O O . PRO A 1 162 ? 20.484 -46 -24.156 1 93.38 162 PRO A O 1
ATOM 1288 N N . PHE A 1 163 ? 21.453 -44.625 -22.688 1 95.69 163 PHE A N 1
ATOM 1289 C CA . PHE A 1 163 ? 21.328 -43.531 -23.609 1 95.69 163 PHE A CA 1
ATOM 1290 C C . PHE A 1 163 ? 22.5 -42.562 -23.469 1 95.69 163 PHE A C 1
ATOM 1292 O O . PHE A 1 163 ? 23.266 -42.656 -22.516 1 95.69 163 PHE A O 1
ATOM 1299 N N . ILE A 1 164 ? 22.719 -41.719 -24.469 1 97.5 164 ILE A N 1
ATOM 1300 C CA . ILE A 1 164 ? 23.797 -40.719 -24.516 1 97.5 164 ILE A CA 1
ATOM 1301 C C . ILE A 1 164 ? 23.188 -39.344 -24.766 1 97.5 164 ILE A C 1
ATOM 1303 O O . ILE A 1 164 ? 22.297 -39.188 -25.609 1 97.5 164 ILE A O 1
ATOM 1307 N N . LEU A 1 165 ? 23.672 -38.406 -24 1 97.81 165 LEU A N 1
ATOM 1308 C CA . LEU A 1 165 ? 23.25 -37 -24.172 1 97.81 165 LEU A CA 1
ATOM 1309 C C . LEU A 1 165 ? 24.359 -36.156 -24.781 1 97.81 165 LEU A C 1
ATOM 1311 O O . LEU A 1 165 ? 25.531 -36.344 -24.438 1 97.81 165 LEU A O 1
ATOM 1315 N N . ARG A 1 166 ? 24 -35.344 -25.688 1 98.12 166 ARG A N 1
ATOM 1316 C CA . ARG A 1 166 ? 24.875 -34.281 -26.203 1 98.12 166 ARG A CA 1
ATOM 1317 C C . ARG A 1 166 ? 24.359 -32.906 -25.812 1 98.12 166 ARG A C 1
ATOM 1319 O O . ARG A 1 166 ? 23.234 -32.531 -26.172 1 98.12 166 ARG A O 1
ATOM 1326 N N . VAL A 1 167 ? 25.156 -32.156 -25.094 1 97.62 167 VAL A N 1
ATOM 1327 C CA . VAL A 1 167 ? 24.688 -30.875 -24.562 1 97.62 167 VAL A CA 1
ATOM 1328 C C . VAL A 1 167 ? 25.578 -29.734 -25.094 1 97.62 167 VAL A C 1
ATOM 1330 O O . VAL A 1 167 ? 26.797 -29.781 -24.969 1 97.62 167 VAL A O 1
ATOM 1333 N N . GLN A 1 168 ? 24.969 -28.797 -25.703 1 96 168 GLN A N 1
ATOM 1334 C CA . GLN A 1 168 ? 25.609 -27.578 -26.203 1 96 168 GLN A CA 1
ATOM 1335 C C . GLN A 1 168 ? 24.844 -26.344 -25.781 1 96 168 GLN A C 1
ATOM 1337 O O . GLN A 1 168 ? 23.625 -26.281 -25.922 1 96 168 GLN A O 1
ATOM 1342 N N . THR A 1 169 ? 25.531 -25.359 -25.188 1 94.88 169 THR A N 1
ATOM 1343 C CA . THR A 1 169 ? 24.812 -24.172 -24.75 1 94.88 169 THR A CA 1
ATOM 1344 C C . THR A 1 169 ? 25.75 -22.969 -24.703 1 94.88 169 THR A C 1
ATOM 1346 O O . THR A 1 169 ? 26.953 -23.125 -24.5 1 94.88 169 THR A O 1
ATOM 1349 N N . SER A 1 170 ? 25.203 -21.734 -25 1 93 170 SER A N 1
ATOM 1350 C CA . SER A 1 170 ? 25.922 -20.469 -24.828 1 93 170 SER A CA 1
ATOM 1351 C C . SER A 1 170 ? 25.719 -19.922 -23.406 1 93 170 SER A C 1
ATOM 1353 O O . SER A 1 170 ? 26.406 -18.984 -23 1 93 170 SER A O 1
ATOM 1355 N N . SER A 1 171 ? 24.828 -20.516 -22.719 1 94.19 171 SER A N 1
ATOM 1356 C CA . SER A 1 171 ? 24.578 -20.203 -21.312 1 94.19 171 SER A CA 1
ATOM 1357 C C . SER A 1 171 ? 25.406 -21.078 -20.391 1 94.19 171 SER A C 1
ATOM 1359 O O . SER A 1 171 ? 26.25 -21.844 -20.844 1 94.19 171 SER A O 1
ATOM 1361 N N . PRO A 1 172 ? 25.266 -20.859 -19.094 1 94.5 172 PRO A N 1
ATOM 1362 C CA . PRO A 1 172 ? 26.047 -21.734 -18.219 1 94.5 172 PRO A CA 1
ATOM 1363 C C . PRO A 1 172 ? 25.766 -23.219 -18.438 1 94.5 172 PRO A C 1
ATOM 1365 O O . PRO A 1 172 ? 24.594 -23.625 -18.5 1 94.5 172 PRO A O 1
ATOM 1368 N N . MET A 1 173 ? 26.797 -24.016 -18.594 1 95.56 173 MET A N 1
ATOM 1369 C CA . MET A 1 173 ? 26.688 -25.453 -18.797 1 95.56 173 MET A CA 1
ATOM 1370 C C . MET A 1 173 ? 26.297 -26.156 -17.5 1 95.56 173 MET A C 1
ATOM 1372 O O . MET A 1 173 ? 27.156 -26.562 -16.719 1 95.56 173 MET A O 1
ATOM 1376 N N . GLN A 1 174 ? 25.078 -26.109 -17.266 1 95.06 174 GLN A N 1
ATOM 1377 C CA . GLN A 1 174 ? 24.469 -26.812 -16.156 1 95.06 174 GLN A CA 1
ATOM 1378 C C . GLN A 1 174 ? 23.438 -27.828 -16.656 1 95.06 174 GLN A C 1
ATOM 1380 O O . GLN A 1 174 ? 22.672 -27.547 -17.562 1 95.06 174 GLN A O 1
ATOM 1385 N N . LEU A 1 175 ? 23.547 -28.984 -16.125 1 95.56 175 LEU A N 1
ATOM 1386 C CA . LEU A 1 175 ? 22.594 -30.016 -16.531 1 95.56 175 LEU A CA 1
ATOM 1387 C C . LEU A 1 175 ? 22.047 -30.766 -15.312 1 95.56 175 LEU A C 1
ATOM 1389 O O . LEU A 1 175 ? 22.75 -31.609 -14.742 1 95.56 175 LEU A O 1
ATOM 1393 N N . ASP A 1 176 ? 20.922 -30.422 -14.953 1 94.62 176 ASP A N 1
ATOM 1394 C CA . ASP A 1 176 ? 20.172 -31.156 -13.953 1 94.62 176 ASP A CA 1
ATOM 1395 C C . ASP A 1 176 ? 19.109 -32.031 -14.609 1 94.62 176 ASP A C 1
ATOM 1397 O O . ASP A 1 176 ? 18.047 -31.562 -15.008 1 94.62 176 ASP A O 1
ATOM 1401 N N . ALA A 1 177 ? 19.422 -33.281 -14.703 1 95.81 177 ALA A N 1
ATOM 1402 C CA . ALA A 1 177 ? 18.547 -34.25 -15.383 1 95.81 177 ALA A CA 1
ATOM 1403 C C . ALA A 1 177 ? 17.984 -35.25 -14.398 1 95.81 177 ALA A C 1
ATOM 1405 O O . ALA A 1 177 ? 18.719 -35.812 -13.57 1 95.81 177 ALA A O 1
ATOM 1406 N N . THR A 1 178 ? 16.703 -35.469 -14.477 1 94.06 178 THR A N 1
ATOM 1407 C CA . THR A 1 178 ? 16.031 -36.375 -13.57 1 94.06 178 THR A CA 1
ATOM 1408 C C . THR A 1 178 ? 15.094 -37.312 -14.336 1 94.06 178 THR A C 1
ATOM 1410 O O . THR A 1 178 ? 14.391 -36.844 -15.25 1 94.06 178 THR A O 1
ATOM 1413 N N . LEU A 1 179 ? 15.156 -38.531 -14.023 1 93 179 LEU A N 1
ATOM 1414 C CA . LEU A 1 179 ? 14.273 -39.531 -14.617 1 93 179 LEU A CA 1
ATOM 1415 C C . LEU A 1 179 ? 13 -39.688 -13.789 1 93 179 LEU A C 1
ATOM 1417 O O . LEU A 1 179 ? 13.062 -39.75 -12.555 1 93 179 LEU A O 1
ATOM 1421 N N . TRP A 1 180 ? 11.945 -39.719 -14.523 1 89.75 180 TRP A N 1
ATOM 1422 C CA . TRP A 1 180 ? 10.633 -39.844 -13.891 1 89.75 180 TRP A CA 1
ATOM 1423 C C . TRP A 1 180 ? 9.773 -40.875 -14.641 1 89.75 180 TRP A C 1
ATOM 1425 O O . TRP A 1 180 ? 9.938 -41.062 -15.852 1 89.75 180 TRP A O 1
ATOM 1435 N N . ARG A 1 181 ? 8.938 -41.438 -13.852 1 86.75 181 ARG A N 1
ATOM 1436 C CA . ARG A 1 181 ? 7.773 -42.031 -14.5 1 86.75 181 ARG A CA 1
ATOM 1437 C C . ARG A 1 181 ? 6.723 -40.969 -14.82 1 86.75 181 ARG A C 1
ATOM 1439 O O . ARG A 1 181 ? 6.75 -39.875 -14.258 1 86.75 181 ARG A O 1
ATOM 1446 N N . SER A 1 182 ? 5.801 -41.281 -15.711 1 86.62 182 SER A N 1
ATOM 1447 C CA . SER A 1 182 ? 4.812 -40.312 -16.141 1 86.62 182 SER A CA 1
ATOM 1448 C C . SER A 1 182 ? 4.062 -39.719 -14.953 1 86.62 182 SER A C 1
ATOM 1450 O O . SER A 1 182 ? 3.887 -38.5 -14.875 1 86.62 182 SER A O 1
ATOM 1452 N N . SER A 1 183 ? 3.629 -40.531 -14.008 1 85 183 SER A N 1
ATOM 1453 C CA . SER A 1 183 ? 2.875 -40.062 -12.844 1 85 183 SER A CA 1
ATOM 1454 C C . SER A 1 183 ? 3.721 -39.156 -11.969 1 85 183 SER A C 1
ATOM 1456 O O . SER A 1 183 ? 3.232 -38.125 -11.469 1 85 183 SER A O 1
ATOM 1458 N N . GLY A 1 184 ? 4.953 -39.562 -11.805 1 87.44 184 GLY A N 1
ATOM 1459 C CA . GLY A 1 184 ? 5.852 -38.719 -11.023 1 87.44 184 GLY A CA 1
ATOM 1460 C C . GLY A 1 184 ? 6.145 -37.375 -11.68 1 87.44 184 GLY A C 1
ATOM 1461 O O . GLY A 1 184 ? 6.219 -36.344 -10.992 1 87.44 184 GLY A O 1
ATOM 1462 N N . LEU A 1 185 ? 6.305 -37.406 -12.961 1 91.31 185 LEU A N 1
ATOM 1463 C CA . LEU A 1 185 ? 6.602 -36.188 -13.703 1 91.31 185 LEU A CA 1
ATOM 1464 C C . LEU A 1 185 ? 5.414 -35.219 -13.672 1 91.31 185 LEU A C 1
ATOM 1466 O O . LEU A 1 185 ? 5.59 -34 -13.531 1 91.31 185 LEU A O 1
ATOM 1470 N N . MET A 1 186 ? 4.234 -35.781 -13.758 1 91 186 MET A N 1
ATOM 1471 C CA . MET A 1 186 ? 3.023 -34.969 -13.672 1 91 186 MET A CA 1
ATOM 1472 C C . MET A 1 186 ? 2.93 -34.281 -12.312 1 91 186 MET A C 1
ATOM 1474 O O . MET A 1 186 ? 2.596 -33.094 -12.227 1 91 186 MET A O 1
ATOM 1478 N N . THR A 1 187 ? 3.234 -35.031 -11.297 1 90.69 187 THR A N 1
ATOM 1479 C CA . THR A 1 187 ? 3.23 -34.5 -9.945 1 90.69 187 THR A CA 1
ATOM 1480 C C . THR A 1 187 ? 4.266 -33.375 -9.805 1 90.69 187 THR A C 1
ATOM 1482 O O . THR A 1 187 ? 3.98 -32.312 -9.234 1 90.69 187 THR A O 1
ATOM 1485 N N . GLN A 1 188 ? 5.379 -33.625 -10.344 1 91.81 188 GLN A N 1
ATOM 1486 C CA . GLN A 1 188 ? 6.473 -32.656 -10.289 1 91.81 188 GLN A CA 1
ATOM 1487 C C . GLN A 1 188 ? 6.098 -31.375 -11.008 1 91.81 188 GLN A C 1
ATOM 1489 O O . GLN A 1 188 ? 6.277 -30.281 -10.469 1 91.81 188 GLN A O 1
ATOM 1494 N N . PHE A 1 189 ? 5.562 -31.469 -12.195 1 93.44 189 PHE A N 1
ATOM 1495 C CA . PHE A 1 189 ? 5.168 -30.281 -12.961 1 93.44 189 PHE A CA 1
ATOM 1496 C C . PHE A 1 189 ? 4.102 -29.484 -12.227 1 93.44 189 PHE A C 1
ATOM 1498 O O . PHE A 1 189 ? 4.191 -28.266 -12.133 1 93.44 189 PHE A O 1
ATOM 1505 N N . SER A 1 190 ? 3.17 -30.188 -11.695 1 93.75 190 SER A N 1
ATOM 1506 C CA . SER A 1 190 ? 2.082 -29.516 -10.992 1 93.75 190 SER A CA 1
ATOM 1507 C C . SER A 1 190 ? 2.602 -28.719 -9.797 1 93.75 190 SER A C 1
ATOM 1509 O O . SER A 1 190 ? 2.244 -27.562 -9.609 1 93.75 190 SER A O 1
ATOM 1511 N N . ALA A 1 191 ? 3.447 -29.328 -9.047 1 92.88 191 ALA A N 1
ATOM 1512 C CA . ALA A 1 191 ? 3.953 -28.703 -7.828 1 92.88 191 ALA A CA 1
ATOM 1513 C C . ALA A 1 191 ? 4.879 -27.531 -8.148 1 92.88 191 ALA A C 1
ATOM 1515 O O . ALA A 1 191 ? 4.734 -26.453 -7.59 1 92.88 191 ALA A O 1
ATOM 1516 N N . VAL A 1 192 ? 5.758 -27.719 -9.023 1 93.75 192 VAL A N 1
ATOM 1517 C CA . VAL A 1 192 ? 6.785 -26.719 -9.312 1 93.75 192 VAL A CA 1
ATOM 1518 C C . VAL A 1 192 ? 6.164 -25.531 -10.031 1 93.75 192 VAL A C 1
ATOM 1520 O O . VAL A 1 192 ? 6.5 -24.375 -9.758 1 93.75 192 VAL A O 1
ATOM 1523 N N . GLU A 1 193 ? 5.281 -25.781 -10.969 1 95 193 GLU A N 1
ATOM 1524 C CA . GLU A 1 193 ? 4.668 -24.672 -11.703 1 95 193 GLU A CA 1
ATOM 1525 C C . GLU A 1 193 ? 3.717 -23.875 -10.82 1 95 193 GLU A C 1
ATOM 1527 O O . GLU A 1 193 ? 3.596 -22.656 -10.969 1 95 193 GLU A O 1
ATOM 1532 N N . TRP A 1 194 ? 3.041 -24.562 -9.938 1 95.19 194 TRP A N 1
ATOM 1533 C CA . TRP A 1 194 ? 2.217 -23.844 -8.969 1 95.19 194 TRP A CA 1
ATOM 1534 C C . TRP A 1 194 ? 3.066 -22.891 -8.117 1 95.19 194 TRP A C 1
ATOM 1536 O O . TRP A 1 194 ? 2.738 -21.719 -7.977 1 95.19 194 TRP A O 1
ATOM 1546 N N . ALA A 1 195 ? 4.145 -23.438 -7.59 1 94.81 195 ALA A N 1
ATOM 1547 C CA . ALA A 1 195 ? 5.039 -22.625 -6.762 1 94.81 195 ALA A CA 1
ATOM 1548 C C . ALA A 1 195 ? 5.637 -21.469 -7.559 1 94.81 195 ALA A C 1
ATOM 1550 O O . ALA A 1 195 ? 5.785 -20.359 -7.043 1 94.81 195 ALA A O 1
ATOM 1551 N N . SER A 1 196 ? 5.984 -21.766 -8.766 1 95.31 196 SER A N 1
ATOM 1552 C CA . SER A 1 196 ? 6.504 -20.719 -9.641 1 95.31 196 SER A CA 1
ATOM 1553 C C . SER A 1 196 ? 5.453 -19.641 -9.891 1 95.31 196 SER A C 1
ATOM 1555 O O . SER A 1 196 ? 5.777 -18.453 -9.945 1 95.31 196 SER A O 1
ATOM 1557 N N . GLY A 1 197 ? 4.234 -20.078 -10.031 1 95.69 197 GLY A N 1
ATOM 1558 C CA . GLY A 1 197 ? 3.148 -19.125 -10.172 1 95.69 197 GLY A CA 1
ATOM 1559 C C . GLY A 1 197 ? 2.977 -18.234 -8.961 1 95.69 197 GLY A C 1
ATOM 1560 O O . GLY A 1 197 ? 2.756 -17.016 -9.102 1 95.69 197 GLY A O 1
ATOM 1561 N N . ILE A 1 198 ? 3.102 -18.812 -7.836 1 95.94 198 ILE A N 1
ATOM 1562 C CA . ILE A 1 198 ? 3.01 -18.047 -6.602 1 95.94 198 ILE A CA 1
ATOM 1563 C C . ILE A 1 198 ? 4.078 -16.953 -6.598 1 95.94 198 ILE A C 1
ATOM 1565 O O . ILE A 1 198 ? 3.781 -15.789 -6.332 1 95.94 198 ILE A O 1
ATOM 1569 N N . HIS A 1 199 ? 5.246 -17.375 -6.871 1 95.81 199 HIS A N 1
ATOM 1570 C CA . HIS A 1 199 ? 6.359 -16.422 -6.898 1 95.81 199 HIS A CA 1
ATOM 1571 C C . HIS A 1 199 ? 6.109 -15.312 -7.906 1 95.81 199 HIS A C 1
ATOM 1573 O O . HIS A 1 199 ? 6.242 -14.133 -7.574 1 95.81 199 HIS A O 1
ATOM 1579 N N . GLN A 1 200 ? 5.73 -15.672 -9.094 1 95.06 200 GLN A N 1
ATOM 1580 C CA . GLN A 1 200 ? 5.523 -14.68 -10.148 1 95.06 200 GLN A CA 1
ATOM 1581 C C . GLN A 1 200 ? 4.305 -13.812 -9.852 1 95.06 200 GLN A C 1
ATOM 1583 O O . GLN A 1 200 ? 4.281 -12.625 -10.195 1 95.06 200 GLN A O 1
ATOM 1588 N N . GLY A 1 201 ? 3.324 -14.43 -9.234 1 95.81 201 GLY A N 1
ATOM 1589 C CA . GLY A 1 201 ? 2.152 -13.656 -8.859 1 95.81 201 GLY A CA 1
ATOM 1590 C C . GLY A 1 201 ? 2.451 -12.578 -7.832 1 95.81 201 GLY A C 1
ATOM 1591 O O . GLY A 1 201 ? 2.014 -11.438 -7.98 1 95.81 201 GLY A O 1
ATOM 1592 N N . ILE A 1 202 ? 3.203 -12.953 -6.855 1 95.56 202 ILE A N 1
ATOM 1593 C CA . ILE A 1 202 ? 3.586 -11.984 -5.832 1 95.56 202 ILE A CA 1
ATOM 1594 C C . ILE A 1 202 ? 4.449 -10.891 -6.449 1 95.56 202 ILE A C 1
ATOM 1596 O O . ILE A 1 202 ? 4.242 -9.703 -6.188 1 95.56 202 ILE A O 1
ATOM 1600 N N . ASN A 1 203 ? 5.348 -11.289 -7.281 1 95.5 203 ASN A N 1
ATOM 1601 C CA . ASN A 1 203 ? 6.219 -10.328 -7.953 1 95.5 203 ASN A CA 1
ATOM 1602 C C . ASN A 1 203 ? 5.422 -9.383 -8.852 1 95.5 203 ASN A C 1
ATOM 1604 O O . ASN A 1 203 ? 5.703 -8.188 -8.898 1 95.5 203 ASN A O 1
ATOM 1608 N N . LEU A 1 204 ? 4.516 -9.953 -9.547 1 95.06 204 LEU A N 1
ATOM 1609 C CA . LEU A 1 204 ? 3.676 -9.148 -10.422 1 95.06 204 LEU A CA 1
ATOM 1610 C C . LEU A 1 204 ? 2.893 -8.109 -9.625 1 95.06 204 LEU A C 1
ATOM 1612 O O . LEU A 1 204 ? 2.879 -6.93 -9.984 1 95.06 204 LEU A O 1
ATOM 1616 N N . MET A 1 205 ? 2.285 -8.562 -8.57 1 94 205 MET A N 1
ATOM 1617 C CA . MET A 1 205 ? 1.506 -7.652 -7.738 1 94 205 MET A CA 1
ATOM 1618 C C . MET A 1 205 ? 2.391 -6.555 -7.156 1 94 205 MET A C 1
ATOM 1620 O O . MET A 1 205 ? 2.01 -5.383 -7.145 1 94 205 MET A O 1
ATOM 1624 N N . LEU A 1 206 ? 3.512 -6.926 -6.715 1 92.75 206 LEU A N 1
ATOM 1625 C CA . LEU A 1 206 ? 4.453 -5.969 -6.148 1 92.75 206 LEU A CA 1
ATOM 1626 C C . LEU A 1 206 ? 4.887 -4.945 -7.195 1 92.75 206 LEU A C 1
ATOM 1628 O O . LEU A 1 206 ? 4.922 -3.744 -6.922 1 92.75 206 LEU A O 1
ATOM 1632 N N . ALA A 1 207 ? 5.199 -5.41 -8.398 1 94.38 207 ALA A N 1
ATOM 1633 C CA . ALA A 1 207 ? 5.613 -4.523 -9.484 1 94.38 207 ALA A CA 1
ATOM 1634 C C . ALA A 1 207 ? 4.508 -3.531 -9.828 1 94.38 207 ALA A C 1
ATOM 1636 O O . ALA A 1 207 ? 4.762 -2.33 -9.953 1 94.38 207 ALA A O 1
ATOM 1637 N N . LEU A 1 208 ? 3.33 -4.02 -9.898 1 92.81 208 LEU A N 1
ATOM 1638 C CA . LEU A 1 208 ? 2.205 -3.158 -10.242 1 92.81 208 LEU A CA 1
ATOM 1639 C C . LEU A 1 208 ? 1.971 -2.109 -9.164 1 92.81 208 LEU A C 1
ATOM 1641 O O . LEU A 1 208 ? 1.688 -0.949 -9.469 1 92.81 208 LEU A O 1
ATOM 1645 N N . LEU A 1 209 ? 2.119 -2.543 -7.945 1 89.44 209 LEU A N 1
ATOM 1646 C CA . LEU A 1 209 ? 1.947 -1.618 -6.832 1 89.44 209 LEU A CA 1
ATOM 1647 C C . LEU A 1 209 ? 3.027 -0.541 -6.848 1 89.44 209 LEU A C 1
ATOM 1649 O O . LEU A 1 209 ? 2.729 0.645 -6.684 1 89.44 209 LEU A O 1
ATOM 1653 N N . ILE A 1 210 ? 4.25 -0.895 -7.07 1 92.12 210 ILE A N 1
ATOM 1654 C CA . ILE A 1 210 ? 5.375 0.036 -7.07 1 92.12 210 ILE A CA 1
ATOM 1655 C C . ILE A 1 210 ? 5.246 1 -8.25 1 92.12 210 ILE A C 1
ATOM 1657 O O . ILE A 1 210 ? 5.453 2.207 -8.094 1 92.12 210 ILE A O 1
ATOM 1661 N N . ILE A 1 211 ? 4.875 0.499 -9.383 1 93.12 211 ILE A N 1
ATOM 1662 C CA . ILE A 1 211 ? 4.703 1.335 -10.562 1 93.12 211 ILE A CA 1
ATOM 1663 C C . ILE A 1 211 ? 3.574 2.336 -10.328 1 93.12 211 ILE A C 1
ATOM 1665 O O . ILE A 1 211 ? 3.709 3.52 -10.648 1 93.12 211 ILE A O 1
ATOM 1669 N N . GLY A 1 212 ? 2.492 1.86 -9.758 1 87.31 212 GLY A N 1
ATOM 1670 C CA . GLY A 1 212 ? 1.4 2.76 -9.422 1 87.31 212 GLY A CA 1
ATOM 1671 C C . GLY A 1 212 ? 1.81 3.863 -8.461 1 87.31 212 GLY A C 1
ATOM 1672 O O . GLY A 1 212 ? 1.452 5.027 -8.664 1 87.31 212 GLY A O 1
ATOM 1673 N N . ALA A 1 213 ? 2.568 3.488 -7.461 1 86 213 ALA A N 1
ATOM 1674 C CA . ALA A 1 213 ? 3.059 4.473 -6.5 1 86 213 ALA A CA 1
ATOM 1675 C C . ALA A 1 213 ? 4.004 5.469 -7.164 1 86 213 ALA A C 1
ATOM 1677 O O . ALA A 1 213 ? 3.969 6.664 -6.863 1 86 213 ALA A O 1
ATOM 1678 N N . ALA A 1 214 ? 4.859 5.008 -8.062 1 90.44 214 ALA A N 1
ATOM 1679 C CA . ALA A 1 214 ? 5.793 5.871 -8.773 1 90.44 214 ALA A CA 1
ATOM 1680 C C . ALA A 1 214 ? 5.051 6.875 -9.648 1 90.44 214 ALA A C 1
ATOM 1682 O O . ALA A 1 214 ? 5.422 8.047 -9.711 1 90.44 214 ALA A O 1
ATOM 1683 N N . LEU A 1 215 ? 4.004 6.43 -10.258 1 85.81 215 LEU A N 1
ATOM 1684 C CA . LEU A 1 215 ? 3.213 7.297 -11.125 1 85.81 215 LEU A CA 1
ATOM 1685 C C . LEU A 1 215 ? 2.439 8.32 -10.312 1 85.81 215 LEU A C 1
ATOM 1687 O O . LEU A 1 215 ? 2.305 9.477 -10.727 1 85.81 215 LEU A O 1
ATOM 1691 N N . ALA A 1 216 ? 2.01 7.922 -9.102 1 79.69 216 ALA A N 1
ATOM 1692 C CA . ALA A 1 216 ? 1.18 8.781 -8.266 1 79.69 216 ALA A CA 1
ATOM 1693 C C . ALA A 1 216 ? 2.027 9.82 -7.543 1 79.69 216 ALA A C 1
ATOM 1695 O O . ALA A 1 216 ? 1.655 11 -7.473 1 79.69 216 ALA A O 1
ATOM 1696 N N . LEU A 1 217 ? 3.164 9.344 -7.027 1 81.94 217 LEU A N 1
ATOM 1697 C CA . LEU A 1 217 ? 3.949 10.203 -6.152 1 81.94 217 LEU A CA 1
ATOM 1698 C C . LEU A 1 217 ? 5.105 10.844 -6.914 1 81.94 217 LEU A C 1
ATOM 1700 O O . LEU A 1 217 ? 5.672 11.844 -6.461 1 81.94 217 LEU A O 1
ATOM 1704 N N . ARG A 1 218 ? 5.523 10.359 -8.008 1 88.81 218 ARG A N 1
ATOM 1705 C CA . ARG A 1 218 ? 6.555 10.891 -8.898 1 88.81 218 ARG A CA 1
ATOM 1706 C C . ARG A 1 218 ? 7.863 11.109 -8.141 1 88.81 218 ARG A C 1
ATOM 1708 O O . ARG A 1 218 ? 8.492 12.156 -8.281 1 88.81 218 ARG A O 1
ATOM 1715 N N . LEU A 1 219 ? 8.188 10.141 -7.305 1 88.06 219 LEU A N 1
ATOM 1716 C CA . LEU A 1 219 ? 9.453 10.133 -6.59 1 88.06 219 LEU A CA 1
ATOM 1717 C C . LEU A 1 219 ? 10.5 9.312 -7.344 1 88.06 219 LEU A C 1
ATOM 1719 O O . LEU A 1 219 ? 10.172 8.273 -7.918 1 88.06 219 LEU A O 1
ATOM 1723 N N . ARG A 1 220 ? 11.695 9.773 -7.34 1 91.75 220 ARG A N 1
ATOM 1724 C CA . ARG A 1 220 ? 12.781 9.141 -8.078 1 91.75 220 ARG A CA 1
ATOM 1725 C C . ARG A 1 220 ? 13.086 7.75 -7.523 1 91.75 220 ARG A C 1
ATOM 1727 O O . ARG A 1 220 ? 13.391 6.824 -8.281 1 91.75 220 ARG A O 1
ATOM 1734 N N . ASN A 1 221 ? 13.109 7.586 -6.223 1 90.81 221 ASN A N 1
ATOM 1735 C CA . ASN A 1 221 ? 13.391 6.281 -5.629 1 90.81 221 ASN A CA 1
ATOM 1736 C C . ASN A 1 221 ? 12.344 5.25 -6.027 1 90.81 221 ASN A C 1
ATOM 1738 O O . ASN A 1 221 ? 12.672 4.098 -6.316 1 90.81 221 ASN A O 1
ATOM 1742 N N . LEU A 1 222 ? 11.07 5.652 -6.129 1 92.25 222 LEU A N 1
ATOM 1743 C CA . LEU A 1 222 ? 10.008 4.742 -6.543 1 92.25 222 LEU A CA 1
ATOM 1744 C C . LEU A 1 222 ? 10.141 4.387 -8.023 1 92.25 222 LEU A C 1
ATOM 1746 O O . LEU A 1 222 ? 9.852 3.258 -8.422 1 92.25 222 LEU A O 1
ATOM 1750 N N . ALA A 1 223 ? 10.539 5.379 -8.789 1 95.25 223 ALA A N 1
ATOM 1751 C CA . ALA A 1 223 ? 10.773 5.105 -10.203 1 95.25 223 ALA A CA 1
ATOM 1752 C C . ALA A 1 223 ? 11.875 4.066 -10.391 1 95.25 223 ALA A C 1
ATOM 1754 O O . ALA A 1 223 ? 11.734 3.146 -11.195 1 95.25 223 ALA A O 1
ATOM 1755 N N . ALA A 1 224 ? 12.953 4.258 -9.656 1 95.88 224 ALA A N 1
ATOM 1756 C CA . ALA A 1 224 ? 14.055 3.293 -9.719 1 95.88 224 ALA A CA 1
ATOM 1757 C C . ALA A 1 224 ? 13.586 1.906 -9.281 1 95.88 224 ALA A C 1
ATOM 1759 O O . ALA A 1 224 ? 13.953 0.901 -9.891 1 95.88 224 ALA A O 1
ATOM 1760 N N . MET A 1 225 ? 12.805 1.862 -8.266 1 94.81 225 MET A N 1
ATOM 1761 C CA . MET A 1 225 ? 12.266 0.595 -7.781 1 94.81 225 MET A CA 1
ATOM 1762 C C . MET A 1 225 ? 11.367 -0.047 -8.836 1 94.81 225 MET A C 1
ATOM 1764 O O . MET A 1 225 ? 11.375 -1.268 -9 1 94.81 225 MET A O 1
ATOM 1768 N N . ALA A 1 226 ? 10.57 0.767 -9.516 1 95.31 226 ALA A N 1
ATOM 1769 C CA . ALA A 1 226 ? 9.664 0.273 -10.555 1 95.31 226 ALA A CA 1
ATOM 1770 C C . ALA A 1 226 ? 10.445 -0.362 -11.695 1 95.31 226 ALA A C 1
ATOM 1772 O O . ALA A 1 226 ? 10.117 -1.46 -12.148 1 95.31 226 ALA A O 1
ATOM 1773 N N . VAL A 1 227 ? 11.484 0.292 -12.109 1 96.56 227 VAL A N 1
ATOM 1774 C CA . VAL A 1 227 ? 12.297 -0.221 -13.203 1 96.56 227 VAL A CA 1
ATOM 1775 C C . VAL A 1 227 ? 12.961 -1.534 -12.789 1 96.56 227 VAL A C 1
ATOM 1777 O O . VAL A 1 227 ? 12.984 -2.496 -13.555 1 96.56 227 VAL A O 1
ATOM 1780 N N . ALA A 1 228 ? 13.484 -1.569 -11.602 1 96.19 228 ALA A N 1
ATOM 1781 C CA . ALA A 1 228 ? 14.102 -2.791 -11.086 1 96.19 228 ALA A CA 1
ATOM 1782 C C . ALA A 1 228 ? 13.078 -3.924 -11 1 96.19 228 ALA A C 1
ATOM 1784 O O . ALA A 1 228 ? 13.375 -5.062 -11.367 1 96.19 228 ALA A O 1
ATOM 1785 N N . ALA A 1 229 ? 11.906 -3.623 -10.531 1 95 229 ALA A N 1
ATOM 1786 C CA . ALA A 1 229 ? 10.859 -4.633 -10.398 1 95 229 ALA A CA 1
ATOM 1787 C C . ALA A 1 229 ? 10.477 -5.207 -11.766 1 95 229 ALA A C 1
ATOM 1789 O O . ALA A 1 229 ? 10.305 -6.418 -11.906 1 95 229 ALA A O 1
ATOM 1790 N N . ILE A 1 230 ? 10.375 -4.344 -12.766 1 94.62 230 ILE A N 1
ATOM 1791 C CA . ILE A 1 230 ? 10.047 -4.766 -14.125 1 94.62 230 ILE A CA 1
ATOM 1792 C C . ILE A 1 230 ? 11.172 -5.648 -14.672 1 94.62 230 ILE A C 1
ATOM 1794 O O . ILE A 1 230 ? 10.914 -6.707 -15.242 1 94.62 230 ILE A O 1
ATOM 1798 N N . ALA A 1 231 ? 12.359 -5.219 -14.453 1 95.69 231 ALA A N 1
ATOM 1799 C CA . ALA A 1 231 ? 13.523 -5.961 -14.945 1 95.69 231 ALA A CA 1
ATOM 1800 C C . ALA A 1 231 ? 13.586 -7.348 -14.312 1 95.69 231 ALA A C 1
ATOM 1802 O O . ALA A 1 231 ? 13.844 -8.336 -15 1 95.69 231 ALA A O 1
ATOM 1803 N N . VAL A 1 232 ? 13.336 -7.418 -13.039 1 94.38 232 VAL A N 1
ATOM 1804 C CA . VAL A 1 232 ? 13.367 -8.688 -12.32 1 94.38 232 VAL A CA 1
ATOM 1805 C C . VAL A 1 232 ? 12.266 -9.602 -12.836 1 94.38 232 VAL A C 1
ATOM 1807 O O . VAL A 1 232 ? 12.477 -10.797 -13.023 1 94.38 232 VAL A O 1
ATOM 1810 N N . LEU A 1 233 ? 11.125 -9.062 -13.086 1 93.38 233 LEU A N 1
ATOM 1811 C CA . LEU A 1 233 ? 9.992 -9.844 -13.562 1 93.38 233 LEU A CA 1
ATOM 1812 C C . LEU A 1 233 ? 10.281 -10.43 -14.945 1 93.38 233 LEU A C 1
ATOM 1814 O O . LEU A 1 233 ? 10.094 -11.625 -15.164 1 93.38 233 LEU A O 1
ATOM 1818 N N . ILE A 1 234 ? 10.812 -9.648 -15.812 1 92.69 234 ILE A N 1
ATOM 1819 C CA . ILE A 1 234 ? 11.047 -10.07 -17.188 1 92.69 234 ILE A CA 1
ATOM 1820 C C . ILE A 1 234 ? 12.211 -11.055 -17.234 1 92.69 234 ILE A C 1
ATOM 1822 O O . ILE A 1 234 ? 12.109 -12.117 -17.859 1 92.69 234 ILE A O 1
ATOM 1826 N N . HIS A 1 235 ? 13.25 -10.734 -16.594 1 94.94 235 HIS A N 1
ATOM 1827 C CA . HIS A 1 235 ? 14.414 -11.609 -16.594 1 94.94 235 HIS A CA 1
ATOM 1828 C C . HIS A 1 235 ? 14.117 -12.93 -15.891 1 94.94 235 HIS A C 1
ATOM 1830 O O . HIS A 1 235 ? 14.586 -13.984 -16.312 1 94.94 235 HIS A O 1
ATOM 1836 N N . GLY A 1 236 ? 13.43 -12.781 -14.781 1 92.88 236 GLY A N 1
ATOM 1837 C CA . GLY A 1 236 ? 13.039 -14.008 -14.094 1 92.88 236 GLY A CA 1
ATOM 1838 C C . GLY A 1 236 ? 12.219 -14.945 -14.961 1 92.88 236 GLY A C 1
ATOM 1839 O O . GLY A 1 236 ? 12.438 -16.156 -14.945 1 92.88 236 GLY A O 1
ATOM 1840 N N . ALA A 1 237 ? 11.32 -14.414 -15.734 1 91.56 237 ALA A N 1
ATOM 1841 C CA . ALA A 1 237 ? 10.5 -15.227 -16.641 1 91.56 237 ALA A CA 1
ATOM 1842 C C . ALA A 1 237 ? 11.336 -15.805 -17.766 1 91.56 237 ALA A C 1
ATOM 1844 O O . ALA A 1 237 ? 11.156 -16.969 -18.156 1 91.56 237 ALA A O 1
ATOM 1845 N N . SER A 1 238 ? 12.273 -15.047 -18.25 1 92.38 238 SER A N 1
ATOM 1846 C CA . SER A 1 238 ? 13.117 -15.5 -19.344 1 92.38 238 SER A CA 1
ATOM 1847 C C . SER A 1 238 ? 14.086 -16.578 -18.891 1 92.38 238 SER A C 1
ATOM 1849 O O . SER A 1 238 ? 14.258 -17.594 -19.562 1 92.38 238 SER A O 1
ATOM 1851 N N . ASP A 1 239 ? 14.641 -16.328 -17.766 1 92.75 239 ASP A N 1
ATOM 1852 C CA . ASP A 1 239 ? 15.625 -17.25 -17.219 1 92.75 239 ASP A CA 1
ATOM 1853 C C . ASP A 1 239 ? 15.008 -18.609 -16.922 1 92.75 239 ASP A C 1
ATOM 1855 O O . ASP A 1 239 ? 15.664 -19.641 -17.062 1 92.75 239 ASP A O 1
ATOM 1859 N N . ARG A 1 240 ? 13.773 -18.625 -16.594 1 93.12 240 ARG A N 1
ATOM 1860 C CA . ARG A 1 240 ? 13.109 -19.875 -16.25 1 93.12 240 ARG A CA 1
ATOM 1861 C C . ARG A 1 240 ? 12.43 -20.5 -17.469 1 93.12 240 ARG A C 1
ATOM 1863 O O . ARG A 1 240 ? 11.82 -21.562 -17.375 1 93.12 240 ARG A O 1
ATOM 1870 N N . GLY A 1 241 ? 12.484 -19.828 -18.562 1 91.94 241 GLY A N 1
ATOM 1871 C CA . GLY A 1 241 ? 12.031 -20.422 -19.812 1 91.94 241 GLY A CA 1
ATOM 1872 C C . GLY A 1 241 ? 10.57 -20.141 -20.109 1 91.94 241 GLY A C 1
ATOM 1873 O O . GLY A 1 241 ? 10.016 -20.688 -21.078 1 91.94 241 GLY A O 1
ATOM 1874 N N . TYR A 1 242 ? 9.898 -19.297 -19.375 1 90.88 242 TYR A N 1
ATOM 1875 C CA . TYR A 1 242 ? 8.477 -19.031 -19.609 1 90.88 242 TYR A CA 1
ATOM 1876 C C . TYR A 1 242 ? 8.258 -18.234 -20.891 1 90.88 242 TYR A C 1
ATOM 1878 O O . TYR A 1 242 ? 7.242 -18.391 -21.562 1 90.88 242 TYR A O 1
ATOM 1886 N N . LEU A 1 243 ? 9.211 -17.406 -21.234 1 86 243 LEU A N 1
ATOM 1887 C CA . LEU A 1 243 ? 9.062 -16.609 -22.438 1 86 243 LEU A CA 1
ATOM 1888 C C . LEU A 1 243 ? 9.016 -17.5 -23.672 1 86 243 LEU A C 1
ATOM 1890 O O . LEU A 1 243 ? 8.32 -17.188 -24.641 1 86 243 LEU A O 1
ATOM 1894 N N . GLN A 1 244 ? 9.68 -18.625 -23.609 1 83.44 244 GLN A N 1
ATOM 1895 C CA . GLN A 1 244 ? 9.688 -19.562 -24.719 1 83.44 244 GLN A CA 1
ATOM 1896 C C . GLN A 1 244 ? 8.328 -20.234 -24.891 1 83.44 244 GLN A C 1
ATOM 1898 O O . GLN A 1 244 ? 7.969 -20.641 -26 1 83.44 244 GLN A O 1
ATOM 1903 N N . ILE A 1 245 ? 7.637 -20.375 -23.781 1 82.69 245 ILE A N 1
ATOM 1904 C CA . ILE A 1 245 ? 6.32 -21.016 -23.828 1 82.69 245 ILE A CA 1
ATOM 1905 C C . ILE A 1 245 ? 5.27 -19.984 -24.25 1 82.69 245 ILE A C 1
ATOM 1907 O O . ILE A 1 245 ? 4.305 -20.328 -24.938 1 82.69 245 ILE A O 1
ATOM 1911 N N . TRP A 1 246 ? 5.531 -18.766 -23.922 1 82.5 246 TRP A N 1
ATOM 1912 C CA . TRP A 1 246 ? 4.531 -17.719 -24.156 1 82.5 246 TRP A CA 1
ATOM 1913 C C . TRP A 1 246 ? 4.648 -17.141 -25.562 1 82.5 246 TRP A C 1
ATOM 1915 O O . TRP A 1 246 ? 3.65 -16.719 -26.141 1 82.5 246 TRP A O 1
ATOM 1925 N N . LEU A 1 247 ? 5.84 -17.188 -26.078 1 81.31 247 LEU A N 1
ATOM 1926 C CA . LEU A 1 247 ? 6.043 -16.609 -27.406 1 81.31 247 LEU A CA 1
ATOM 1927 C C . LEU A 1 247 ? 5.758 -17.656 -28.484 1 81.31 247 LEU A C 1
ATOM 1929 O O . LEU A 1 247 ? 6.051 -18.828 -28.312 1 81.31 247 LEU A O 1
ATOM 1933 N N . PRO A 1 248 ? 5.254 -17.188 -29.547 1 78.38 248 PRO A N 1
ATOM 1934 C CA . PRO A 1 248 ? 5.07 -18.109 -30.672 1 78.38 248 PRO A CA 1
ATOM 1935 C C . PRO A 1 248 ? 6.395 -18.641 -31.219 1 78.38 248 PRO A C 1
ATOM 1937 O O . PRO A 1 248 ? 7.449 -18.031 -30.984 1 78.38 248 PRO A O 1
ATOM 1940 N N . ASP A 1 249 ? 6.336 -19.719 -31.906 1 75.69 249 ASP A N 1
ATOM 1941 C CA . ASP A 1 249 ? 7.512 -20.438 -32.406 1 75.69 249 ASP A CA 1
ATOM 1942 C C . ASP A 1 249 ? 8.383 -19.516 -33.25 1 75.69 249 ASP A C 1
ATOM 1944 O O . ASP A 1 249 ? 9.609 -19.594 -33.188 1 75.69 249 ASP A O 1
ATOM 1948 N N . HIS A 1 250 ? 7.715 -18.594 -34 1 79.69 250 HIS A N 1
ATOM 1949 C CA . HIS A 1 250 ? 8.477 -17.734 -34.875 1 79.69 250 HIS A CA 1
ATOM 1950 C C . HIS A 1 250 ? 9.266 -16.688 -34.094 1 79.69 250 HIS A C 1
ATOM 1952 O O . HIS A 1 250 ? 10.219 -16.094 -34.625 1 79.69 250 HIS A O 1
ATOM 1958 N N . LEU A 1 251 ? 8.883 -16.5 -32.844 1 81.62 251 LEU A N 1
ATOM 1959 C CA . LEU A 1 251 ? 9.555 -15.523 -32 1 81.62 251 LEU A CA 1
ATOM 1960 C C . LEU A 1 251 ? 10.383 -16.219 -30.922 1 81.62 251 LEU A C 1
ATOM 1962 O O . LEU A 1 251 ? 10.852 -15.562 -29.984 1 81.62 251 LEU A O 1
ATOM 1966 N N . ALA A 1 252 ? 10.562 -17.484 -31.016 1 77.06 252 ALA A N 1
ATOM 1967 C CA . ALA A 1 252 ? 11.234 -18.281 -30 1 77.06 252 ALA A CA 1
ATOM 1968 C C . ALA A 1 252 ? 12.688 -17.844 -29.828 1 77.06 252 ALA A C 1
ATOM 1970 O O . ALA A 1 252 ? 13.25 -17.953 -28.734 1 77.06 252 ALA A O 1
ATOM 1971 N N . HIS A 1 253 ? 13.297 -17.266 -30.922 1 80.69 253 HIS A N 1
ATOM 1972 C CA . HIS A 1 253 ? 14.68 -16.812 -30.859 1 80.69 253 HIS A CA 1
ATOM 1973 C C . HIS A 1 253 ? 14.852 -15.68 -29.844 1 80.69 253 HIS A C 1
ATOM 1975 O O . HIS A 1 253 ? 15.922 -15.508 -29.266 1 80.69 253 HIS A O 1
ATOM 1981 N N . TRP A 1 254 ? 13.766 -15.008 -29.547 1 85.25 254 TRP A N 1
ATOM 1982 C CA . TRP A 1 254 ? 13.82 -13.906 -28.594 1 85.25 254 TRP A CA 1
ATOM 1983 C C . TRP A 1 254 ? 13.945 -14.43 -27.172 1 85.25 254 TRP A C 1
ATOM 1985 O O . TRP A 1 254 ? 14.492 -13.75 -26.297 1 85.25 254 TRP A O 1
ATOM 1995 N N . GLY A 1 255 ? 13.438 -15.617 -26.984 1 85.19 255 GLY A N 1
ATOM 1996 C CA . GLY A 1 255 ? 13.594 -16.219 -25.672 1 85.19 255 GLY A CA 1
ATOM 1997 C C . GLY A 1 255 ? 15.039 -16.422 -25.281 1 85.19 255 GLY A C 1
ATOM 1998 O O . GLY A 1 255 ? 15.445 -16.094 -24.172 1 85.19 255 GLY A O 1
ATOM 1999 N N . HIS A 1 256 ? 15.766 -16.906 -26.203 1 87.19 256 HIS A N 1
ATOM 2000 C CA . HIS A 1 256 ? 17.188 -17.109 -26 1 87.19 256 HIS A CA 1
ATOM 2001 C C . HIS A 1 256 ? 17.922 -15.781 -25.797 1 87.19 256 HIS A C 1
ATOM 2003 O O . HIS A 1 256 ? 18.703 -15.641 -24.859 1 87.19 256 HIS A O 1
ATOM 2009 N N . LEU A 1 257 ? 17.562 -14.773 -26.562 1 91.62 257 LEU A N 1
ATOM 2010 C CA . LEU A 1 257 ? 18.203 -13.469 -26.531 1 91.62 257 LEU A CA 1
ATOM 2011 C C . LEU A 1 257 ? 17.875 -12.742 -25.219 1 91.62 257 LEU A C 1
ATOM 2013 O O . LEU A 1 257 ? 18.734 -12.047 -24.656 1 91.62 257 LEU A O 1
ATOM 2017 N N . CYS A 1 258 ? 16.703 -12.922 -24.75 1 93.5 258 CYS A N 1
ATOM 2018 C CA . CYS A 1 258 ? 16.25 -12.219 -23.562 1 93.5 258 CYS A CA 1
ATOM 2019 C C . CYS A 1 258 ? 17.016 -12.695 -22.328 1 93.5 258 CYS A C 1
ATOM 2021 O O . CYS A 1 258 ? 17.25 -11.914 -21.406 1 93.5 258 CYS A O 1
ATOM 2023 N N . VAL A 1 259 ? 17.391 -13.953 -22.344 1 94.44 259 VAL A N 1
ATOM 2024 C CA . VAL A 1 259 ? 18.172 -14.469 -21.219 1 94.44 259 VAL A CA 1
ATOM 2025 C C . VAL A 1 259 ? 19.516 -13.75 -21.156 1 94.44 259 VAL A C 1
ATOM 2027 O O . VAL A 1 259 ? 19.891 -13.227 -20.094 1 94.44 259 VAL A O 1
ATOM 2030 N N . SER A 1 260 ? 20.188 -13.633 -22.266 1 95.56 260 SER A N 1
ATOM 2031 C CA . SER A 1 260 ? 21.484 -12.977 -22.328 1 95.56 260 SER A CA 1
ATOM 2032 C C . SER A 1 260 ? 21.359 -11.484 -22.078 1 95.56 260 SER A C 1
ATOM 2034 O O . SER A 1 260 ? 22.156 -10.914 -21.312 1 95.56 260 SER A O 1
ATOM 2036 N N . LEU A 1 261 ? 20.375 -10.852 -22.656 1 95.94 261 LEU A N 1
ATOM 2037 C CA . LEU A 1 261 ? 20.156 -9.43 -22.453 1 95.94 261 LEU A CA 1
ATOM 2038 C C . LEU A 1 261 ? 19.844 -9.125 -21 1 95.94 261 LEU A C 1
ATOM 2040 O O . LEU A 1 261 ? 20.391 -8.18 -20.422 1 95.94 261 LEU A O 1
ATOM 2044 N N . GLY A 1 262 ? 18.969 -9.938 -20.453 1 95.94 262 GLY A N 1
ATOM 2045 C CA . GLY A 1 262 ? 18.578 -9.734 -19.062 1 95.94 262 GLY A CA 1
ATOM 2046 C C . GLY A 1 262 ? 19.734 -9.875 -18.094 1 95.94 262 GLY A C 1
ATOM 2047 O O . GLY A 1 262 ? 19.828 -9.125 -17.125 1 95.94 262 GLY A O 1
ATOM 2048 N N . THR A 1 263 ? 20.594 -10.836 -18.344 1 96 263 THR A N 1
ATOM 2049 C CA . THR A 1 263 ? 21.75 -11.078 -17.484 1 96 263 THR A CA 1
ATOM 2050 C C . THR A 1 263 ? 22.641 -9.852 -17.422 1 96 263 THR A C 1
ATOM 2052 O O . THR A 1 263 ? 23.141 -9.492 -16.359 1 96 263 THR A O 1
ATOM 2055 N N . LEU A 1 264 ? 22.766 -9.141 -18.531 1 97.19 264 LEU A N 1
ATOM 2056 C CA . LEU A 1 264 ? 23.703 -8.016 -18.609 1 97.19 264 LEU A CA 1
ATOM 2057 C C . LEU A 1 264 ? 23 -6.703 -18.281 1 97.19 264 LEU A C 1
ATOM 2059 O O . LEU A 1 264 ? 23.641 -5.715 -17.922 1 97.19 264 LEU A O 1
ATOM 2063 N N . MET A 1 265 ? 21.656 -6.652 -18.281 1 97.06 265 MET A N 1
ATOM 2064 C CA . MET A 1 265 ? 20.938 -5.398 -18.094 1 97.06 265 MET A CA 1
ATOM 2065 C C . MET A 1 265 ? 20.391 -5.301 -16.672 1 97.06 265 MET A C 1
ATOM 2067 O O . MET A 1 265 ? 20.203 -4.203 -16.141 1 97.06 265 MET A O 1
ATOM 2071 N N . LEU A 1 266 ? 20.109 -6.383 -16.047 1 96.38 266 LEU A N 1
ATOM 2072 C CA . LEU A 1 266 ? 19.484 -6.41 -14.734 1 96.38 266 LEU A CA 1
ATOM 2073 C C . LEU A 1 266 ? 20.344 -5.664 -13.719 1 96.38 266 LEU A C 1
ATOM 2075 O O . LEU A 1 266 ? 19.828 -4.895 -12.906 1 96.38 266 LEU A O 1
ATOM 2079 N N . PRO A 1 267 ? 21.688 -5.812 -13.734 1 96.56 267 PRO A N 1
ATOM 2080 C CA . PRO A 1 267 ? 22.516 -5.121 -12.742 1 96.56 267 PRO A CA 1
ATOM 2081 C C . PRO A 1 267 ? 22.344 -3.604 -12.797 1 96.56 267 PRO A C 1
ATOM 2083 O O . PRO A 1 267 ? 22.375 -2.939 -11.758 1 96.56 267 PRO A O 1
ATOM 2086 N N . ALA A 1 268 ? 22.109 -3.064 -13.969 1 97.81 268 ALA A N 1
ATOM 2087 C CA . ALA A 1 268 ? 21.938 -1.619 -14.094 1 97.81 268 ALA A CA 1
ATOM 2088 C C . ALA A 1 268 ? 20.703 -1.147 -13.328 1 97.81 268 ALA A C 1
ATOM 2090 O O . ALA A 1 268 ? 20.75 -0.119 -12.656 1 97.81 268 ALA A O 1
ATOM 2091 N N . ALA A 1 269 ? 19.641 -1.888 -13.469 1 96.62 269 ALA A N 1
ATOM 2092 C CA . ALA A 1 269 ? 18.406 -1.54 -12.773 1 96.62 269 ALA A CA 1
ATOM 2093 C C . ALA A 1 269 ? 18.578 -1.667 -11.266 1 96.62 269 ALA A C 1
ATOM 2095 O O . ALA A 1 269 ? 18.125 -0.799 -10.508 1 96.62 269 ALA A O 1
ATOM 2096 N N . LEU A 1 270 ? 19.25 -2.717 -10.828 1 94.44 270 LEU A N 1
ATOM 2097 C CA . LEU A 1 270 ? 19.453 -2.943 -9.398 1 94.44 270 LEU A CA 1
ATOM 2098 C C . LEU A 1 270 ? 20.375 -1.878 -8.812 1 94.44 270 LEU A C 1
ATOM 2100 O O . LEU A 1 270 ? 20.141 -1.376 -7.715 1 94.44 270 LEU A O 1
ATOM 2104 N N . ALA A 1 271 ? 21.391 -1.547 -9.539 1 96.06 271 ALA A N 1
ATOM 2105 C CA . ALA A 1 271 ? 22.312 -0.512 -9.086 1 96.06 271 ALA A CA 1
ATOM 2106 C C . ALA A 1 271 ? 21.609 0.834 -8.945 1 96.06 271 ALA A C 1
ATOM 2108 O O . ALA A 1 271 ? 21.812 1.546 -7.961 1 96.06 271 ALA A O 1
ATOM 2109 N N . TRP A 1 272 ? 20.828 1.163 -9.922 1 96.5 272 TRP A N 1
ATOM 2110 C CA . TRP A 1 272 ? 20.094 2.42 -9.867 1 96.5 272 TRP A CA 1
ATOM 2111 C C . TRP A 1 272 ? 19.172 2.463 -8.648 1 96.5 272 TRP A C 1
ATOM 2113 O O . TRP A 1 272 ? 19.109 3.48 -7.949 1 96.5 272 TRP A O 1
ATOM 2123 N N . GLN A 1 273 ? 18.5 1.38 -8.422 1 93.69 273 GLN A N 1
ATOM 2124 C CA . GLN A 1 273 ? 17.609 1.303 -7.258 1 93.69 273 GLN A CA 1
ATOM 2125 C C . GLN A 1 273 ? 18.391 1.533 -5.965 1 93.69 273 GLN A C 1
ATOM 2127 O O . GLN A 1 273 ? 17.984 2.33 -5.121 1 93.69 273 GLN A O 1
ATOM 2132 N N . MET A 1 274 ? 19.516 0.933 -5.828 1 90.81 274 MET A N 1
ATOM 2133 C CA . MET A 1 274 ? 20.297 1.039 -4.598 1 90.81 274 MET A CA 1
ATOM 2134 C C . MET A 1 274 ? 20.875 2.439 -4.445 1 90.81 274 MET A C 1
ATOM 2136 O O . MET A 1 274 ? 20.953 2.969 -3.336 1 90.81 274 MET A O 1
ATOM 2140 N N . ARG A 1 275 ? 21.234 3.02 -5.52 1 93.19 275 ARG A N 1
ATOM 2141 C CA . ARG A 1 275 ? 21.781 4.371 -5.488 1 93.19 275 ARG A CA 1
ATOM 2142 C C . ARG A 1 275 ? 20.734 5.371 -5.008 1 93.19 275 ARG A C 1
ATOM 2144 O O . ARG A 1 275 ? 21.016 6.195 -4.133 1 93.19 275 ARG A O 1
ATOM 2151 N N . GLU A 1 276 ? 19.578 5.223 -5.527 1 91.38 276 GLU A N 1
ATOM 2152 C CA . GLU A 1 276 ? 18.531 6.164 -5.172 1 91.38 276 GLU A CA 1
ATOM 2153 C C . GLU A 1 276 ? 18.062 5.961 -3.732 1 91.38 276 GLU A C 1
ATOM 2155 O O . GLU A 1 276 ? 17.609 6.906 -3.08 1 91.38 276 GLU A O 1
ATOM 2160 N N . LEU A 1 277 ? 18.266 4.793 -3.223 1 86.12 277 LEU A N 1
ATOM 2161 C CA . LEU A 1 277 ? 17.734 4.496 -1.897 1 86.12 277 LEU A CA 1
ATOM 2162 C C . LEU A 1 277 ? 18.766 4.809 -0.817 1 86.12 277 LEU A C 1
ATOM 2164 O O . LEU A 1 277 ? 18.406 5.273 0.269 1 86.12 277 LEU A O 1
ATOM 2168 N N . LEU A 1 278 ? 20.078 4.605 -1.127 1 83 278 LEU A N 1
ATOM 2169 C CA . LEU A 1 278 ? 20.984 4.586 0.018 1 83 278 LEU A CA 1
ATOM 2170 C C . LEU A 1 278 ? 22.141 5.555 -0.186 1 83 278 LEU A C 1
ATOM 2172 O O . LEU A 1 278 ? 22.688 6.098 0.781 1 83 278 LEU A O 1
ATOM 2176 N N . THR A 1 279 ? 22.594 5.758 -1.412 1 87.12 279 THR A N 1
ATOM 2177 C CA . THR A 1 279 ? 23.906 6.383 -1.514 1 87.12 279 THR A CA 1
ATOM 2178 C C . THR A 1 279 ? 23.797 7.762 -2.162 1 87.12 279 THR A C 1
ATOM 2180 O O . THR A 1 279 ? 24.641 8.633 -1.921 1 87.12 279 THR A O 1
ATOM 2183 N N . ARG A 1 280 ? 22.812 7.926 -2.959 1 87.5 280 ARG A N 1
ATOM 2184 C CA . ARG A 1 280 ? 22.734 9.203 -3.668 1 87.5 280 ARG A CA 1
ATOM 2185 C C . ARG A 1 280 ? 22.625 10.367 -2.689 1 87.5 280 ARG A C 1
ATOM 2187 O O . ARG A 1 280 ? 21.812 10.32 -1.755 1 87.5 280 ARG A O 1
ATOM 2194 N N . ASP A 1 281 ? 23.438 11.406 -2.879 1 85.75 281 ASP A N 1
ATOM 2195 C CA . ASP A 1 281 ? 23.469 12.656 -2.117 1 85.75 281 ASP A CA 1
ATOM 2196 C C . ASP A 1 281 ? 23.75 12.383 -0.64 1 85.75 281 ASP A C 1
ATOM 2198 O O . ASP A 1 281 ? 23.156 13.031 0.235 1 85.75 281 ASP A O 1
ATOM 2202 N N . THR A 1 282 ? 24.438 11.32 -0.378 1 86.44 282 THR A N 1
ATOM 2203 C CA . THR A 1 282 ? 24.859 11.008 0.985 1 86.44 282 THR A CA 1
ATOM 2204 C C . THR A 1 282 ? 26.375 11.023 1.105 1 86.44 282 THR A C 1
ATOM 2206 O O . THR A 1 282 ? 27.078 11.43 0.174 1 86.44 282 THR A O 1
ATOM 2209 N N . ARG A 1 283 ? 26.906 10.672 2.275 1 86.81 283 ARG A N 1
ATOM 2210 C CA . ARG A 1 283 ? 28.344 10.672 2.543 1 86.81 283 ARG A CA 1
ATOM 2211 C C . ARG A 1 283 ? 29.047 9.555 1.772 1 86.81 283 ARG A C 1
ATOM 2213 O O . ARG A 1 283 ? 30.266 9.562 1.631 1 86.81 283 ARG A O 1
ATOM 2220 N N . TRP A 1 284 ? 28.234 8.664 1.234 1 90 284 TRP A N 1
ATOM 2221 C CA . TRP A 1 284 ? 28.781 7.484 0.58 1 90 284 TRP A CA 1
ATOM 2222 C C . TRP A 1 284 ? 29.047 7.754 -0.899 1 90 284 TRP A C 1
ATOM 2224 O O . TRP A 1 284 ? 28.641 6.965 -1.759 1 90 284 TRP A O 1
ATOM 2234 N N . ARG A 1 285 ? 29.922 8.625 -1.222 1 92.69 285 ARG A N 1
ATOM 2235 C CA . ARG A 1 285 ? 30.172 9.039 -2.598 1 92.69 285 ARG A CA 1
ATOM 2236 C C . ARG A 1 285 ? 30.938 7.961 -3.357 1 92.69 285 ARG A C 1
ATOM 2238 O O . ARG A 1 285 ? 30.641 7.684 -4.52 1 92.69 285 ARG A O 1
ATOM 2245 N N . ARG A 1 286 ? 31.922 7.367 -2.682 1 94.19 286 ARG A N 1
ATOM 2246 C CA . ARG A 1 286 ? 32.719 6.32 -3.328 1 94.19 286 ARG A CA 1
ATOM 2247 C C . ARG A 1 286 ? 31.844 5.094 -3.621 1 94.19 286 ARG A C 1
ATOM 2249 O O . ARG A 1 286 ? 31.969 4.484 -4.684 1 94.19 286 ARG A O 1
ATOM 2256 N N . MET A 1 287 ? 31.016 4.793 -2.688 1 92.88 287 MET A N 1
ATOM 2257 C CA . MET A 1 287 ? 30.125 3.648 -2.877 1 92.88 287 MET A CA 1
ATOM 2258 C C . MET A 1 287 ? 29.125 3.914 -3.992 1 92.88 287 MET A C 1
ATOM 2260 O O . MET A 1 287 ? 28.75 3.002 -4.734 1 92.88 287 MET A O 1
ATOM 2264 N N . ASP A 1 288 ? 28.672 5.094 -4.117 1 95.19 288 ASP A N 1
ATOM 2265 C CA . ASP A 1 288 ? 27.766 5.469 -5.191 1 95.19 288 ASP A CA 1
ATOM 2266 C C . ASP A 1 288 ? 28.422 5.281 -6.559 1 95.19 288 ASP A C 1
ATOM 2268 O O . ASP A 1 288 ? 27.781 4.77 -7.488 1 95.19 288 ASP A O 1
ATOM 2272 N N . ARG A 1 289 ? 29.672 5.68 -6.625 1 96.12 289 ARG A N 1
ATOM 2273 C CA . ARG A 1 289 ? 30.422 5.523 -7.875 1 96.12 289 ARG A CA 1
ATOM 2274 C C . ARG A 1 289 ? 30.656 4.051 -8.188 1 96.12 289 ARG A C 1
ATOM 2276 O O . ARG A 1 289 ? 30.609 3.643 -9.352 1 96.12 289 ARG A O 1
ATOM 2283 N N . ALA A 1 290 ? 30.906 3.35 -7.145 1 96.69 290 ALA A N 1
ATOM 2284 C CA . ALA A 1 290 ? 31.109 1.913 -7.324 1 96.69 290 ALA A CA 1
ATOM 2285 C C . ALA A 1 290 ? 29.828 1.252 -7.836 1 96.69 290 ALA A C 1
ATOM 2287 O O . ALA A 1 290 ? 29.875 0.395 -8.727 1 96.69 290 ALA A O 1
ATOM 2288 N N . LEU A 1 291 ? 28.688 1.611 -7.289 1 95.75 291 LEU A N 1
ATOM 2289 C CA . LEU A 1 291 ? 27.406 1.081 -7.73 1 95.75 291 LEU A CA 1
ATOM 2290 C C . LEU A 1 291 ? 27.125 1.475 -9.18 1 95.75 291 LEU A C 1
ATOM 2292 O O . LEU A 1 291 ? 26.625 0.665 -9.961 1 95.75 291 LEU A O 1
ATOM 2296 N N . LEU A 1 292 ? 27.453 2.697 -9.508 1 96.38 292 LEU A N 1
ATOM 2297 C CA . LEU A 1 292 ? 27.281 3.148 -10.883 1 96.38 292 LEU A CA 1
ATOM 2298 C C . LEU A 1 292 ? 28.125 2.312 -11.836 1 96.38 292 LEU A C 1
ATOM 2300 O O . LEU A 1 292 ? 27.656 1.909 -12.898 1 96.38 292 LEU A O 1
ATOM 2304 N N . ALA A 1 293 ? 29.297 2.062 -11.422 1 97.56 293 ALA A N 1
ATOM 2305 C CA . ALA A 1 293 ? 30.203 1.254 -12.234 1 97.56 293 ALA A CA 1
ATOM 2306 C C . ALA A 1 293 ? 29.672 -0.167 -12.398 1 97.56 293 ALA A C 1
ATOM 2308 O O . ALA A 1 293 ? 29.719 -0.733 -13.492 1 97.56 293 ALA A O 1
ATOM 2309 N N . LEU A 1 294 ? 29.188 -0.71 -11.352 1 97.12 294 LEU A N 1
ATOM 2310 C CA . LEU A 1 294 ? 28.672 -2.07 -11.375 1 97.12 294 LEU A CA 1
ATOM 2311 C C . LEU A 1 294 ? 27.422 -2.158 -12.25 1 97.12 294 LEU A C 1
ATOM 2313 O O . LEU A 1 294 ? 27.062 -3.238 -12.727 1 97.12 294 LEU A O 1
ATOM 2317 N N . GLY A 1 295 ? 26.719 -1.069 -12.445 1 96.94 295 GLY A N 1
ATOM 2318 C CA . GLY A 1 295 ? 25.578 -1.02 -13.359 1 96.94 295 GLY A CA 1
ATOM 2319 C C . GLY A 1 295 ? 25.984 -0.827 -14.805 1 96.94 295 GLY A C 1
ATOM 2320 O O . GLY A 1 295 ? 25.391 -1.42 -15.703 1 96.94 295 GLY A O 1
ATOM 2321 N N . ILE A 1 296 ? 27.094 -0.109 -15.039 1 97.62 296 ILE A N 1
ATOM 2322 C CA . ILE A 1 296 ? 27.484 0.288 -16.391 1 97.62 296 ILE A CA 1
ATOM 2323 C C . ILE A 1 296 ? 28.359 -0.793 -17 1 97.62 296 ILE A C 1
ATOM 2325 O O . ILE A 1 296 ? 28.25 -1.087 -18.203 1 97.62 296 ILE A O 1
ATOM 2329 N N . ILE A 1 297 ? 29.203 -1.428 -16.281 1 97.75 297 ILE A N 1
ATOM 2330 C CA . ILE A 1 297 ? 30.188 -2.381 -16.781 1 97.75 297 ILE A CA 1
ATOM 2331 C C . ILE A 1 297 ? 29.469 -3.533 -17.484 1 97.75 297 ILE A C 1
ATOM 2333 O O . ILE A 1 297 ? 29.797 -3.869 -18.625 1 97.75 297 ILE A O 1
ATOM 2337 N N . PRO A 1 298 ? 28.484 -4.141 -16.859 1 97.88 298 PRO A N 1
ATOM 2338 C CA . PRO A 1 298 ? 27.781 -5.199 -17.594 1 97.88 298 PRO A CA 1
ATOM 2339 C C . PRO A 1 298 ? 27.094 -4.691 -18.859 1 97.88 298 PRO A C 1
ATOM 2341 O O . PRO A 1 298 ? 27.031 -5.414 -19.859 1 97.88 298 PRO A O 1
ATOM 2344 N N . LEU A 1 299 ? 26.625 -3.467 -18.875 1 97.44 299 LEU A N 1
ATOM 2345 C CA . LEU A 1 299 ? 26 -2.895 -20.062 1 97.44 299 LEU A CA 1
ATOM 2346 C C . LEU A 1 299 ? 27.016 -2.789 -21.203 1 97.44 299 LEU A C 1
ATOM 2348 O O . LEU A 1 299 ? 26.656 -2.965 -22.375 1 97.44 299 LEU A O 1
ATOM 2352 N N . LEU A 1 300 ? 28.219 -2.516 -20.875 1 97.31 300 LEU A N 1
ATOM 2353 C CA . LEU A 1 300 ? 29.281 -2.393 -21.875 1 97.31 300 LEU A CA 1
ATOM 2354 C C . LEU A 1 300 ? 29.609 -3.746 -22.484 1 97.31 300 LEU A C 1
ATOM 2356 O O . LEU A 1 300 ? 30.234 -3.814 -23.547 1 97.31 300 LEU A O 1
ATOM 2360 N N . CYS A 1 301 ? 29.141 -4.824 -21.891 1 97.56 301 CYS A N 1
ATOM 2361 C CA . CYS A 1 301 ? 29.391 -6.172 -22.391 1 97.56 301 CYS A CA 1
ATOM 2362 C C . CYS A 1 301 ? 28.297 -6.613 -23.344 1 97.56 301 CYS A C 1
ATOM 2364 O O . CYS A 1 301 ? 28.359 -7.703 -23.922 1 97.56 301 CYS A O 1
ATOM 2366 N N . LEU A 1 302 ? 27.281 -5.793 -23.609 1 96.88 302 LEU A N 1
ATOM 2367 C CA . LEU A 1 302 ? 26.141 -6.148 -24.453 1 96.88 302 LEU A CA 1
ATOM 2368 C C . LEU A 1 302 ? 26.578 -6.504 -25.859 1 96.88 302 LEU A C 1
ATOM 2370 O O . LEU A 1 302 ? 26.062 -7.445 -26.469 1 96.88 302 LEU A O 1
ATOM 2374 N N . PRO A 1 303 ? 27.641 -5.879 -26.391 1 96.5 303 PRO A N 1
ATOM 2375 C CA . PRO A 1 303 ? 28.062 -6.207 -27.75 1 96.5 303 PRO A CA 1
ATOM 2376 C C . PRO A 1 303 ? 28.641 -7.613 -27.875 1 96.5 303 PRO A C 1
ATOM 2378 O O . PRO A 1 303 ? 28.781 -8.141 -28.984 1 96.5 303 PRO A O 1
ATOM 2381 N N . SER A 1 304 ? 28.922 -8.266 -26.766 1 95.94 304 SER A N 1
ATOM 2382 C CA . SER A 1 304 ? 29.453 -9.625 -26.797 1 95.94 304 SER A CA 1
ATOM 2383 C C . SER A 1 304 ? 28.422 -10.609 -27.328 1 95.94 304 SER A C 1
ATOM 2385 O O . SER A 1 304 ? 28.781 -11.688 -27.812 1 95.94 304 SER A O 1
ATOM 2387 N N . ILE A 1 305 ? 27.203 -10.289 -27.266 1 94.75 305 ILE A N 1
ATOM 2388 C CA . ILE A 1 305 ? 26.125 -11.172 -27.688 1 94.75 305 ILE A CA 1
ATOM 2389 C C . ILE A 1 305 ? 26.125 -11.305 -29.203 1 94.75 305 ILE A C 1
ATOM 2391 O O . ILE A 1 305 ? 26.328 -12.398 -29.734 1 94.75 305 ILE A O 1
ATOM 2395 N N . PRO A 1 306 ? 26.016 -10.133 -29.984 1 93.12 306 PRO A N 1
ATOM 2396 C CA . PRO A 1 306 ? 26.047 -10.281 -31.438 1 93.12 306 PRO A CA 1
ATOM 2397 C C . PRO A 1 306 ? 27.422 -10.703 -31.969 1 93.12 306 PRO A C 1
ATOM 2399 O O . PRO A 1 306 ? 27.516 -11.258 -33.062 1 93.12 306 PRO A O 1
ATOM 2402 N N . LEU A 1 307 ? 28.484 -10.578 -31.219 1 94.19 307 LEU A N 1
ATOM 2403 C CA . LEU A 1 307 ? 29.828 -10.938 -31.641 1 94.19 307 LEU A CA 1
ATOM 2404 C C . LEU A 1 307 ? 30.125 -12.406 -31.359 1 94.19 307 LEU A C 1
ATOM 2406 O O . LEU A 1 307 ? 31.188 -12.914 -31.688 1 94.19 307 LEU A O 1
ATOM 2410 N N . GLY A 1 308 ? 29.234 -13.086 -30.703 1 91.06 308 GLY A N 1
ATOM 2411 C CA . GLY A 1 308 ? 29.391 -14.508 -30.422 1 91.06 308 GLY A CA 1
ATOM 2412 C C . GLY A 1 308 ? 30.375 -14.805 -29.312 1 91.06 308 GLY A C 1
ATOM 2413 O O . GLY A 1 308 ? 31 -15.867 -29.297 1 91.06 308 GLY A O 1
ATOM 2414 N N . ARG A 1 309 ? 30.609 -13.812 -28.438 1 94.31 309 ARG A N 1
ATOM 2415 C CA . ARG A 1 309 ? 31.562 -13.953 -27.344 1 94.31 309 ARG A CA 1
ATOM 2416 C C . ARG A 1 309 ? 30.891 -13.766 -25.984 1 94.31 309 ARG A C 1
ATOM 2418 O O . ARG A 1 309 ? 31.5 -13.25 -25.047 1 94.31 309 ARG A O 1
ATOM 2425 N N . TYR A 1 310 ? 29.656 -14.055 -25.969 1 94.56 310 TYR A N 1
ATOM 2426 C CA . TYR A 1 310 ? 28.859 -13.875 -24.75 1 94.56 310 TYR A CA 1
ATOM 2427 C C . TYR A 1 310 ? 29.453 -14.688 -23.594 1 94.56 310 TYR A C 1
ATOM 2429 O O . TYR A 1 310 ? 29.562 -14.188 -22.469 1 94.56 310 TYR A O 1
ATOM 2437 N N . GLN A 1 311 ? 29.859 -15.883 -23.797 1 93.44 311 GLN A N 1
ATOM 2438 C CA . GLN A 1 311 ? 30.328 -16.797 -22.766 1 93.44 311 GLN A CA 1
ATOM 2439 C C . GLN A 1 311 ? 31.578 -16.266 -22.094 1 93.44 311 GLN A C 1
ATOM 2441 O O . GLN A 1 311 ? 31.859 -16.594 -20.938 1 93.44 311 GLN A O 1
ATOM 2446 N N . ASP A 1 312 ? 32.312 -15.383 -22.781 1 93.5 312 ASP A N 1
ATOM 2447 C CA . ASP A 1 312 ? 33.531 -14.836 -22.25 1 93.5 312 ASP A CA 1
ATOM 2448 C C . ASP A 1 312 ? 33.281 -13.75 -21.203 1 93.5 312 ASP A C 1
ATOM 2450 O O . ASP A 1 312 ? 34.094 -13.523 -20.312 1 93.5 312 ASP A O 1
ATOM 2454 N N . TRP A 1 313 ? 32.125 -13.188 -21.328 1 94.31 313 TRP A N 1
ATOM 2455 C CA . TRP A 1 313 ? 31.906 -11.977 -20.547 1 94.31 313 TRP A CA 1
ATOM 2456 C C . TRP A 1 313 ? 30.672 -12.117 -19.656 1 94.31 313 TRP A C 1
ATOM 2458 O O . TRP A 1 313 ? 30.438 -11.289 -18.766 1 94.31 313 TRP A O 1
ATOM 2468 N N . ALA A 1 314 ? 29.938 -13.133 -19.812 1 94.44 314 ALA A N 1
ATOM 2469 C CA . ALA A 1 314 ? 28.656 -13.297 -19.141 1 94.44 314 ALA A CA 1
ATOM 2470 C C . ALA A 1 314 ? 28.844 -13.352 -17.625 1 94.44 314 ALA A C 1
ATOM 2472 O O . ALA A 1 314 ? 27.953 -12.953 -16.859 1 94.44 314 ALA A O 1
ATOM 2473 N N . TRP A 1 315 ? 30 -13.766 -17.172 1 92.31 315 TRP A N 1
ATOM 2474 C CA . TRP A 1 315 ? 30.25 -13.883 -15.734 1 92.31 315 TRP A CA 1
ATOM 2475 C C . TRP A 1 315 ? 30.188 -12.523 -15.055 1 92.31 315 TRP A C 1
ATOM 2477 O O . TRP A 1 315 ? 29.875 -12.43 -13.867 1 92.31 315 TRP A O 1
ATOM 2487 N N . ILE A 1 316 ? 30.375 -11.43 -15.797 1 95.06 316 ILE A N 1
ATOM 2488 C CA . ILE A 1 316 ? 30.297 -10.078 -15.258 1 95.06 316 ILE A CA 1
ATOM 2489 C C . ILE A 1 316 ? 28.859 -9.742 -14.914 1 95.06 316 ILE A C 1
ATOM 2491 O O . ILE A 1 316 ? 28.578 -9.141 -13.867 1 95.06 316 ILE A O 1
ATOM 2495 N N . GLY A 1 317 ? 27.984 -10.164 -15.781 1 94.5 317 GLY A N 1
ATOM 2496 C CA . GLY A 1 317 ? 26.578 -9.938 -15.539 1 94.5 317 GLY A CA 1
ATOM 2497 C C . GLY A 1 317 ? 26.031 -10.734 -14.367 1 94.5 317 GLY A C 1
ATOM 2498 O O . GLY A 1 317 ? 25.141 -10.266 -13.656 1 94.5 317 GLY A O 1
ATOM 2499 N N . VAL A 1 318 ? 26.578 -11.875 -14.109 1 93.38 318 VAL A N 1
ATOM 2500 C CA . VAL A 1 318 ? 26.125 -12.75 -13.039 1 93.38 318 VAL A CA 1
ATOM 2501 C C . VAL A 1 318 ? 26.734 -12.297 -11.711 1 93.38 318 VAL A C 1
ATOM 2503 O O . VAL A 1 318 ? 26.078 -12.352 -10.672 1 93.38 318 VAL A O 1
ATOM 2506 N N . GLY A 1 319 ? 27.891 -11.805 -11.766 1 92.94 319 GLY A N 1
ATOM 2507 C CA . GLY A 1 319 ? 28.594 -11.414 -10.555 1 92.94 319 GLY A CA 1
ATOM 2508 C C . GLY A 1 319 ? 28.203 -10.031 -10.062 1 92.94 319 GLY A C 1
ATOM 2509 O O . GLY A 1 319 ? 28.234 -9.766 -8.859 1 92.94 319 GLY A O 1
ATOM 2510 N N . ALA A 1 320 ? 27.75 -9.156 -10.945 1 94.56 320 ALA A N 1
ATOM 2511 C CA . ALA A 1 320 ? 27.469 -7.766 -10.602 1 94.56 320 ALA A CA 1
ATOM 2512 C C . ALA A 1 320 ? 26.328 -7.672 -9.586 1 94.56 320 ALA A C 1
ATOM 2514 O O . ALA A 1 320 ? 26.422 -6.934 -8.602 1 94.56 320 ALA A O 1
ATOM 2515 N N . PRO A 1 321 ? 25.203 -8.406 -9.766 1 91.38 321 PRO A N 1
ATOM 2516 C CA . PRO A 1 321 ? 24.125 -8.328 -8.773 1 91.38 321 PRO A CA 1
ATOM 2517 C C . PRO A 1 321 ? 24.594 -8.711 -7.371 1 91.38 321 PRO A C 1
ATOM 2519 O O . PRO A 1 321 ? 24.156 -8.109 -6.387 1 91.38 321 PRO A O 1
ATOM 2522 N N . TRP A 1 322 ? 25.406 -9.672 -7.324 1 89.94 322 TRP A N 1
ATOM 2523 C CA . TRP A 1 322 ? 25.969 -10.055 -6.027 1 89.94 322 TRP A CA 1
ATOM 2524 C C . TRP A 1 322 ? 26.797 -8.93 -5.441 1 89.94 322 TRP A C 1
ATOM 2526 O O . TRP A 1 322 ? 26.672 -8.594 -4.262 1 89.94 322 TRP A O 1
ATOM 2536 N N . ALA A 1 323 ? 27.672 -8.375 -6.223 1 92.62 323 ALA A N 1
ATOM 2537 C CA . ALA A 1 323 ? 28.516 -7.277 -5.762 1 92.62 323 ALA A CA 1
ATOM 2538 C C . ALA A 1 323 ? 27.672 -6.094 -5.293 1 92.62 323 ALA A C 1
ATOM 2540 O O . ALA A 1 323 ? 27.984 -5.461 -4.281 1 92.62 323 ALA A O 1
ATOM 2541 N N . ILE A 1 324 ? 26.688 -5.809 -6.031 1 91.5 324 ILE A N 1
ATOM 2542 C CA . ILE A 1 324 ? 25.781 -4.719 -5.688 1 91.5 324 ILE A CA 1
ATOM 2543 C C . ILE A 1 324 ? 25.125 -5 -4.336 1 91.5 324 ILE A C 1
ATOM 2545 O O . ILE A 1 324 ? 25.078 -4.125 -3.473 1 91.5 324 ILE A O 1
ATOM 2549 N N . SER A 1 325 ? 24.672 -6.223 -4.152 1 85.56 325 SER A N 1
ATOM 2550 C CA . SER A 1 325 ? 24.016 -6.598 -2.9 1 85.56 325 SER A CA 1
ATOM 2551 C C . SER A 1 325 ? 25 -6.539 -1.731 1 85.56 325 SER A C 1
ATOM 2553 O O . SER A 1 325 ? 24.625 -6.148 -0.623 1 85.56 325 SER A O 1
ATOM 2555 N N . ALA A 1 326 ? 26.156 -6.949 -1.985 1 87.5 326 ALA A N 1
ATOM 2556 C CA . ALA A 1 326 ? 27.172 -6.895 -0.947 1 87.5 326 ALA A CA 1
ATOM 2557 C C . ALA A 1 326 ? 27.469 -5.453 -0.534 1 87.5 326 ALA A C 1
ATOM 2559 O O . ALA A 1 326 ? 27.578 -5.156 0.657 1 87.5 326 ALA A O 1
ATOM 2560 N N . LEU A 1 327 ? 27.562 -4.582 -1.47 1 89.31 327 LEU A N 1
ATOM 2561 C CA . LEU A 1 327 ? 27.797 -3.168 -1.184 1 89.31 327 LEU A CA 1
ATOM 2562 C C . LEU A 1 327 ? 26.609 -2.568 -0.434 1 89.31 327 LEU A C 1
ATOM 2564 O O . LEU A 1 327 ? 26.797 -1.757 0.476 1 89.31 327 LEU A O 1
ATOM 2568 N N . PHE A 1 328 ? 25.5 -2.99 -0.939 1 83.88 328 PHE A N 1
ATOM 2569 C CA . PHE A 1 328 ? 24.281 -2.527 -0.272 1 83.88 328 PHE A CA 1
ATOM 2570 C C . PHE A 1 328 ? 24.281 -2.939 1.195 1 83.88 328 PHE A C 1
ATOM 2572 O O . PHE A 1 328 ? 23.938 -2.141 2.068 1 83.88 328 PHE A O 1
ATOM 2579 N N . ALA A 1 329 ? 24.688 -4.176 1.475 1 84.31 329 ALA A N 1
ATOM 2580 C CA . ALA A 1 329 ? 24.75 -4.672 2.846 1 84.31 329 ALA A CA 1
ATOM 2581 C C . ALA A 1 329 ? 25.75 -3.867 3.674 1 84.31 329 ALA A C 1
ATOM 2583 O O . ALA A 1 329 ? 25.453 -3.498 4.816 1 84.31 329 ALA A O 1
ATOM 2584 N N . VAL A 1 330 ? 26.812 -3.533 3.131 1 86.88 330 VAL A N 1
ATOM 2585 C CA . VAL A 1 330 ? 27.859 -2.789 3.828 1 86.88 330 VAL A CA 1
ATOM 2586 C C . VAL A 1 330 ? 27.328 -1.399 4.199 1 86.88 330 VAL A C 1
ATOM 2588 O O . VAL A 1 330 ? 27.516 -0.94 5.328 1 86.88 330 VAL A O 1
ATOM 2591 N N . VAL A 1 331 ? 26.719 -0.776 3.266 1 85.19 331 VAL A N 1
ATOM 2592 C CA . VAL A 1 331 ? 26.203 0.568 3.502 1 85.19 331 VAL A CA 1
ATOM 2593 C C . VAL A 1 331 ? 25.094 0.519 4.555 1 85.19 331 VAL A C 1
ATOM 2595 O O . VAL A 1 331 ? 25.047 1.356 5.457 1 85.19 331 VAL A O 1
ATOM 2598 N N . ALA A 1 332 ? 24.266 -0.516 4.418 1 81.25 332 ALA A N 1
ATOM 2599 C CA . ALA A 1 332 ? 23.156 -0.642 5.367 1 81.25 332 ALA A CA 1
ATOM 2600 C C . ALA A 1 332 ? 23.672 -0.878 6.781 1 81.25 332 ALA A C 1
ATOM 2602 O O . ALA A 1 332 ? 23.203 -0.254 7.734 1 81.25 332 ALA A O 1
ATOM 2603 N N . TRP A 1 333 ? 24.656 -1.77 6.879 1 83.69 333 TRP A N 1
ATOM 2604 C CA . TRP A 1 333 ? 25.25 -2.053 8.18 1 83.69 333 TRP A CA 1
ATOM 2605 C C . TRP A 1 333 ? 25.953 -0.819 8.742 1 83.69 333 TRP A C 1
ATOM 2607 O O . TRP A 1 333 ? 25.844 -0.521 9.93 1 83.69 333 TRP A O 1
ATOM 2617 N N . SER A 1 334 ? 26.656 -0.054 7.969 1 84.31 334 SER A N 1
ATOM 2618 C CA . SER A 1 334 ? 27.375 1.138 8.398 1 84.31 334 SER A CA 1
ATOM 2619 C C . SER A 1 334 ? 26.422 2.223 8.883 1 84.31 334 SER A C 1
ATOM 2621 O O . SER A 1 334 ? 26.703 2.912 9.867 1 84.31 334 SER A O 1
ATOM 2623 N N . ASN A 1 335 ? 25.375 2.318 8.164 1 78.94 335 ASN A N 1
ATOM 2624 C CA . ASN A 1 335 ? 24.391 3.316 8.562 1 78.94 335 ASN A CA 1
ATOM 2625 C C . ASN A 1 335 ? 23.719 2.945 9.883 1 78.94 335 ASN A C 1
ATOM 2627 O O . ASN A 1 335 ? 23.328 3.822 10.656 1 78.94 335 ASN A O 1
ATOM 2631 N N . LEU A 1 336 ? 23.469 1.632 10.102 1 75.94 336 LEU A N 1
ATOM 2632 C CA . LEU A 1 336 ? 22.844 1.16 11.336 1 75.94 336 LEU A CA 1
ATOM 2633 C C . LEU A 1 336 ? 23.75 1.439 12.531 1 75.94 336 LEU A C 1
ATOM 2635 O O . LEU A 1 336 ? 23.266 1.772 13.617 1 75.94 336 LEU A O 1
ATOM 2639 N N . LEU A 1 337 ? 25.016 1.234 12.312 1 76.38 337 LEU A N 1
ATOM 2640 C CA . LEU A 1 337 ? 25.969 1.393 13.406 1 76.38 337 LEU A CA 1
ATOM 2641 C C . LEU A 1 337 ? 26.219 2.869 13.695 1 76.38 337 LEU A C 1
ATOM 2643 O O . LEU A 1 337 ? 26.688 3.221 14.781 1 76.38 337 LEU A O 1
ATOM 2647 N N . ARG A 1 338 ? 25.766 3.59 12.773 1 73.69 338 ARG A N 1
ATOM 2648 C CA . ARG A 1 338 ? 25.984 5.012 13.016 1 73.69 338 ARG A CA 1
ATOM 2649 C C . ARG A 1 338 ? 24.719 5.684 13.531 1 73.69 338 ARG A C 1
ATOM 2651 O O . ARG A 1 338 ? 23.641 5.094 13.484 1 73.69 338 ARG A O 1
ATOM 2658 N N . GLU A 1 339 ? 24.688 6.691 14.391 1 60.28 339 GLU A N 1
ATOM 2659 C CA . GLU A 1 339 ? 23.688 7.32 15.25 1 60.28 339 GLU A CA 1
ATOM 2660 C C . GLU A 1 339 ? 22.484 7.773 14.438 1 60.28 339 GLU A C 1
ATOM 2662 O O . GLU A 1 339 ? 21.375 7.895 14.977 1 60.28 339 GLU A O 1
ATOM 2667 N N . ARG A 1 340 ? 22.516 7.844 13.016 1 59.78 340 ARG A N 1
ATOM 2668 C CA . ARG A 1 340 ? 21.328 8.422 12.383 1 59.78 340 ARG A CA 1
ATOM 2669 C C . ARG A 1 340 ? 20.641 7.406 11.484 1 59.78 340 ARG A C 1
ATOM 2671 O O . ARG A 1 340 ? 20.422 7.66 10.305 1 59.78 340 ARG A O 1
ATOM 2678 N N . ALA A 1 341 ? 20.234 6.242 12.148 1 62.66 341 ALA A N 1
ATOM 2679 C CA . ALA A 1 341 ? 19.703 5.227 11.234 1 62.66 341 ALA A CA 1
ATOM 2680 C C . ALA A 1 341 ? 18.219 5.426 11 1 62.66 341 ALA A C 1
ATOM 2682 O O . ALA A 1 341 ? 17.453 5.664 11.938 1 62.66 341 ALA A O 1
ATOM 2683 N N . ASN A 1 342 ? 17.859 5.672 9.688 1 65.75 342 ASN A N 1
ATOM 2684 C CA . ASN A 1 342 ? 16.469 5.723 9.281 1 65.75 342 ASN A CA 1
ATOM 2685 C C . ASN A 1 342 ? 15.844 4.332 9.195 1 65.75 342 ASN A C 1
ATOM 2687 O O . ASN A 1 342 ? 16.562 3.328 9.203 1 65.75 342 ASN A O 1
ATOM 2691 N N . LEU A 1 343 ? 14.531 4.219 9.367 1 64.38 343 LEU A N 1
ATOM 2692 C CA . LEU A 1 343 ? 13.781 2.967 9.352 1 64.38 343 LEU A CA 1
ATOM 2693 C C . LEU A 1 343 ? 14.133 2.143 8.117 1 64.38 343 LEU A C 1
ATOM 2695 O O . LEU A 1 343 ? 14.266 0.918 8.203 1 64.38 343 LEU A O 1
ATOM 2699 N N . VAL A 1 344 ? 14.375 2.781 7.098 1 64.94 344 VAL A N 1
ATOM 2700 C CA . VAL A 1 344 ? 14.68 2.094 5.848 1 64.94 344 VAL A CA 1
ATOM 2701 C C . VAL A 1 344 ? 16.016 1.364 5.973 1 64.94 344 VAL A C 1
ATOM 2703 O O . VAL A 1 344 ? 16.156 0.218 5.539 1 64.94 344 VAL A O 1
ATOM 2706 N N . HIS A 1 345 ? 16.969 1.979 6.668 1 67.25 345 HIS A N 1
ATOM 2707 C CA . HIS A 1 345 ? 18.297 1.381 6.828 1 67.25 345 HIS A CA 1
ATOM 2708 C C . HIS A 1 345 ? 18.234 0.131 7.699 1 67.25 345 HIS A C 1
ATOM 2710 O O . HIS A 1 345 ? 18.859 -0.884 7.383 1 67.25 345 HIS A O 1
ATOM 2716 N N . VAL A 1 346 ? 17.375 0.24 8.68 1 69.38 346 VAL A N 1
ATOM 2717 C CA . VAL A 1 346 ? 17.266 -0.864 9.625 1 69.38 346 VAL A CA 1
ATOM 2718 C C . VAL A 1 346 ? 16.609 -2.062 8.953 1 69.38 346 VAL A C 1
ATOM 2720 O O . VAL A 1 346 ? 17.094 -3.193 9.07 1 69.38 346 VAL A O 1
ATOM 2723 N N . LEU A 1 347 ? 15.625 -1.817 8.133 1 71.12 347 LEU A N 1
ATOM 2724 C CA . LEU A 1 347 ? 14.852 -2.908 7.543 1 71.12 347 LEU A CA 1
ATOM 2725 C C . LEU A 1 347 ? 15.617 -3.557 6.395 1 71.12 347 LEU A C 1
ATOM 2727 O O . LEU A 1 347 ? 15.422 -4.738 6.102 1 71.12 347 LEU A O 1
ATOM 2731 N N . MET A 1 348 ? 16.578 -2.834 5.902 1 72.19 348 MET A N 1
ATOM 2732 C CA . MET A 1 348 ? 17.266 -3.314 4.703 1 72.19 348 MET A CA 1
ATOM 2733 C C . MET A 1 348 ? 18.453 -4.195 5.066 1 72.19 348 MET A C 1
ATOM 2735 O O . MET A 1 348 ? 18.969 -4.926 4.219 1 72.19 348 MET A O 1
ATOM 2739 N N . VAL A 1 349 ? 18.812 -4.176 6.297 1 76.56 349 VAL A N 1
ATOM 2740 C CA . VAL A 1 349 ? 20.047 -4.859 6.707 1 76.56 349 VAL A CA 1
ATOM 2741 C C . VAL A 1 349 ? 19.891 -6.363 6.504 1 76.56 349 VAL A C 1
ATOM 2743 O O . VAL A 1 349 ? 20.734 -7.004 5.875 1 76.56 349 VAL A O 1
ATOM 2746 N N . VAL A 1 350 ? 18.781 -6.891 6.859 1 74.56 350 VAL A N 1
ATOM 2747 C CA . VAL A 1 350 ? 18.625 -8.344 6.848 1 74.56 350 VAL A CA 1
ATOM 2748 C C . VAL A 1 350 ? 18.469 -8.836 5.41 1 74.56 350 VAL A C 1
ATOM 2750 O O . VAL A 1 350 ? 19.203 -9.703 4.957 1 74.56 350 VAL A O 1
ATOM 2753 N N . PRO A 1 351 ? 17.625 -8.234 4.648 1 71.69 351 PRO A N 1
ATOM 2754 C CA . PRO A 1 351 ? 17.469 -8.742 3.281 1 71.69 351 PRO A CA 1
ATOM 2755 C C . PRO A 1 351 ? 18.719 -8.516 2.432 1 71.69 351 PRO A C 1
ATOM 2757 O O . PRO A 1 351 ? 19.047 -9.344 1.578 1 71.69 351 PRO A O 1
ATOM 2760 N N . SER A 1 352 ? 19.422 -7.426 2.688 1 75.19 352 SER A N 1
ATOM 2761 C CA . SER A 1 352 ? 20.641 -7.172 1.921 1 75.19 352 SER A CA 1
ATOM 2762 C C . SER A 1 352 ? 21.734 -8.164 2.289 1 75.19 352 SER A C 1
ATOM 2764 O O . SER A 1 352 ? 22.484 -8.617 1.421 1 75.19 352 SER A O 1
ATOM 2766 N N . THR A 1 353 ? 21.781 -8.516 3.52 1 82.12 353 THR A N 1
ATOM 2767 C CA . THR A 1 353 ? 22.766 -9.492 3.967 1 82.12 353 THR A CA 1
ATOM 2768 C C . THR A 1 353 ? 22.438 -10.883 3.422 1 82.12 353 THR A C 1
ATOM 2770 O O . THR A 1 353 ? 23.328 -11.602 2.963 1 82.12 353 THR A O 1
ATOM 2773 N N . MET A 1 354 ? 21.219 -11.18 3.432 1 80.69 354 MET A N 1
ATOM 2774 C CA . MET A 1 354 ? 20.797 -12.461 2.891 1 80.69 354 MET A CA 1
ATOM 2775 C C . MET A 1 354 ? 21.078 -12.547 1.396 1 80.69 354 MET A C 1
ATOM 2777 O O . MET A 1 354 ? 21.547 -13.586 0.907 1 80.69 354 MET A O 1
ATOM 2781 N N . TYR A 1 355 ? 20.844 -11.531 0.75 1 78.88 355 TYR A N 1
ATOM 2782 C CA . TYR A 1 355 ? 21.109 -11.492 -0.682 1 78.88 355 TYR A CA 1
ATOM 2783 C C . TYR A 1 355 ? 22.609 -11.578 -0.955 1 78.88 355 TYR A C 1
ATOM 2785 O O . TYR A 1 355 ? 23.031 -12.203 -1.929 1 78.88 355 TYR A O 1
ATOM 2793 N N . GLY A 1 356 ? 23.406 -10.961 -0.064 1 79.31 356 GLY A N 1
ATOM 2794 C CA . GLY A 1 356 ? 24.844 -11.055 -0.214 1 79.31 356 GLY A CA 1
ATOM 2795 C C . GLY A 1 356 ? 25.359 -12.477 -0.068 1 79.31 356 GLY A C 1
ATOM 2796 O O . GLY A 1 356 ? 26.156 -12.938 -0.888 1 79.31 356 GLY A O 1
ATOM 2797 N N . LEU A 1 357 ? 24.797 -13.164 0.798 1 84.06 357 LEU A N 1
ATOM 2798 C CA . LEU A 1 357 ? 25.234 -14.523 1.051 1 84.06 357 LEU A CA 1
ATOM 2799 C C . LEU A 1 357 ? 24.688 -15.484 -0.001 1 84.06 357 LEU A C 1
ATOM 2801 O O . LEU A 1 357 ? 25.438 -16.266 -0.587 1 84.06 357 LEU A O 1
ATOM 2805 N N . MET A 1 358 ? 23.453 -15.383 -0.248 1 83.25 358 MET A N 1
ATOM 2806 C CA . MET A 1 358 ? 22.828 -16.266 -1.229 1 83.25 358 MET A CA 1
ATOM 2807 C C . MET A 1 358 ? 23.312 -15.93 -2.639 1 83.25 358 MET A C 1
ATOM 2809 O O . MET A 1 358 ? 23.438 -16.828 -3.479 1 83.25 358 MET A O 1
ATOM 2813 N N . GLY A 1 359 ? 23.625 -14.672 -2.785 1 84.94 359 GLY A N 1
ATOM 2814 C CA . GLY A 1 359 ? 24.141 -14.25 -4.078 1 84.94 359 GLY A CA 1
ATOM 2815 C C . GLY A 1 359 ? 25.5 -14.82 -4.395 1 84.94 359 GLY A C 1
ATOM 2816 O O . GLY A 1 359 ? 25.797 -15.141 -5.551 1 84.94 359 GLY A O 1
ATOM 2817 N N . LEU A 1 360 ? 26.234 -14.984 -3.352 1 87.69 360 LEU A N 1
ATOM 2818 C CA . LEU A 1 360 ? 27.547 -15.602 -3.533 1 87.69 360 LEU A CA 1
ATOM 2819 C C . LEU A 1 360 ? 27.406 -17.047 -4.012 1 87.69 360 LEU A C 1
ATOM 2821 O O . LEU A 1 360 ? 28.109 -17.469 -4.93 1 87.69 360 LEU A O 1
ATOM 2825 N N . TYR A 1 361 ? 26.578 -17.719 -3.453 1 88.44 361 TYR A N 1
ATOM 2826 C CA . TYR A 1 361 ? 26.328 -19.109 -3.844 1 88.44 361 TYR A CA 1
ATOM 2827 C C . TYR A 1 361 ? 25.812 -19.188 -5.277 1 88.44 361 TYR A C 1
ATOM 2829 O O . TYR A 1 361 ? 26.297 -20 -6.066 1 88.44 361 TYR A O 1
ATOM 2837 N N . VAL A 1 362 ? 24.875 -18.391 -5.594 1 89.19 362 VAL A N 1
ATOM 2838 C CA . VAL A 1 362 ? 24.266 -18.406 -6.918 1 89.19 362 VAL A CA 1
ATOM 2839 C C . VAL A 1 362 ? 25.312 -18.094 -7.977 1 89.19 362 VAL A C 1
ATOM 2841 O O . VAL A 1 362 ? 25.391 -18.75 -9.008 1 89.19 362 VAL A O 1
ATOM 2844 N N . THR A 1 363 ? 26.141 -17.109 -7.656 1 90.81 363 THR A N 1
ATOM 2845 C CA . THR A 1 363 ? 27.203 -16.75 -8.594 1 90.81 363 THR A CA 1
ATOM 2846 C C . THR A 1 363 ? 28.203 -17.891 -8.758 1 90.81 363 THR A C 1
ATOM 2848 O O . THR A 1 363 ? 28.578 -18.234 -9.875 1 90.81 363 THR A O 1
ATOM 2851 N N . ALA A 1 364 ? 28.531 -18.5 -7.672 1 92.38 364 ALA A N 1
ATOM 2852 C CA . ALA A 1 364 ? 29.469 -19.625 -7.711 1 92.38 364 ALA A CA 1
ATOM 2853 C C . ALA A 1 364 ? 28.875 -20.781 -8.508 1 92.38 364 ALA A C 1
ATOM 2855 O O . ALA A 1 364 ? 29.594 -21.469 -9.242 1 92.38 364 ALA A O 1
ATOM 2856 N N . ALA A 1 365 ? 27.641 -21 -8.398 1 92.12 365 ALA A N 1
ATOM 2857 C CA . ALA A 1 365 ? 26.969 -22.078 -9.125 1 92.12 365 ALA A CA 1
ATOM 2858 C C . ALA A 1 365 ? 26.953 -21.797 -10.625 1 92.12 365 ALA A C 1
ATOM 2860 O O . ALA A 1 365 ? 27.25 -22.688 -11.43 1 92.12 365 ALA A O 1
ATOM 2861 N N . TYR A 1 366 ? 26.688 -20.562 -11 1 91.94 366 TYR A N 1
ATOM 2862 C CA . TYR A 1 366 ? 26.562 -20.219 -12.414 1 91.94 366 TYR A CA 1
ATOM 2863 C C . TYR A 1 366 ? 27.922 -20.219 -13.102 1 91.94 366 TYR A C 1
ATOM 2865 O O . TYR A 1 366 ? 28.016 -20.453 -14.312 1 91.94 366 TYR A O 1
ATOM 2873 N N . VAL A 1 367 ? 28.984 -20.031 -12.312 1 91.44 367 VAL A N 1
ATOM 2874 C CA . VAL A 1 367 ? 30.312 -20.031 -12.914 1 91.44 367 VAL A CA 1
ATOM 2875 C C . VAL A 1 367 ? 30.969 -21.406 -12.766 1 91.44 367 VAL A C 1
ATOM 2877 O O . VAL A 1 367 ? 32.094 -21.609 -13.172 1 91.44 367 VAL A O 1
ATOM 2880 N N . GLY A 1 368 ? 30.297 -22.359 -12.211 1 92.38 368 GLY A N 1
ATOM 2881 C CA . GLY A 1 368 ? 30.719 -23.75 -12.211 1 92.38 368 GLY A CA 1
ATOM 2882 C C . GLY A 1 368 ? 31.641 -24.109 -11.062 1 92.38 368 GLY A C 1
ATOM 2883 O O . GLY A 1 368 ? 32.438 -25.047 -11.156 1 92.38 368 GLY A O 1
ATOM 2884 N N . LEU A 1 369 ? 31.562 -23.375 -9.938 1 91.81 369 LEU A N 1
ATOM 2885 C CA . LEU A 1 369 ? 32.5 -23.578 -8.836 1 91.81 369 LEU A CA 1
ATOM 2886 C C . LEU A 1 369 ? 31.875 -24.453 -7.75 1 91.81 369 LEU A C 1
ATOM 2888 O O . LEU A 1 369 ? 32.562 -24.875 -6.816 1 91.81 369 LEU A O 1
ATOM 2892 N N . THR A 1 370 ? 30.578 -24.688 -7.879 1 91.06 370 THR A N 1
ATOM 2893 C CA . THR A 1 370 ? 29.891 -25.484 -6.871 1 91.06 370 THR A CA 1
ATOM 2894 C C . THR A 1 370 ? 29.016 -26.547 -7.531 1 91.06 370 THR A C 1
ATOM 2896 O O . THR A 1 370 ? 28.766 -26.484 -8.734 1 91.06 370 THR A O 1
ATOM 2899 N N . SER A 1 371 ? 28.656 -27.516 -6.73 1 88.94 371 SER A N 1
ATOM 2900 C CA . SER A 1 371 ? 27.672 -28.5 -7.191 1 88.94 371 SER A CA 1
ATOM 2901 C C . SER A 1 371 ? 26.281 -27.891 -7.254 1 88.94 371 SER A C 1
ATOM 2903 O O . SER A 1 371 ? 25.984 -26.906 -6.57 1 88.94 371 SER A O 1
ATOM 2905 N N . LEU A 1 372 ? 25.578 -28.453 -8.141 1 87.94 372 LEU A N 1
ATOM 2906 C CA . LEU A 1 372 ? 24.219 -27.938 -8.297 1 87.94 372 LEU A CA 1
ATOM 2907 C C . LEU A 1 372 ? 23.328 -28.391 -7.133 1 87.94 372 LEU A C 1
ATOM 2909 O O . LEU A 1 372 ? 23.453 -29.516 -6.656 1 87.94 372 LEU A O 1
ATOM 2913 N N . PRO A 1 373 ? 22.516 -27.453 -6.715 1 79.06 373 PRO A N 1
ATOM 2914 C CA . PRO A 1 373 ? 21.562 -27.812 -5.66 1 79.06 373 PRO A CA 1
ATOM 2915 C C . PRO A 1 373 ? 20.422 -28.688 -6.168 1 79.06 373 PRO A C 1
ATOM 2917 O O . PRO A 1 373 ? 20.297 -28.906 -7.375 1 79.06 373 PRO A O 1
ATOM 2920 N N . THR A 1 374 ? 19.656 -29.172 -5.191 1 78.62 374 THR A N 1
ATOM 2921 C CA . THR A 1 374 ? 18.484 -29.984 -5.523 1 78.62 374 THR A CA 1
ATOM 2922 C C . THR A 1 374 ? 17.375 -29.141 -6.125 1 78.62 374 THR A C 1
ATOM 2924 O O . THR A 1 374 ? 16.547 -29.625 -6.891 1 78.62 374 THR A O 1
ATOM 2927 N N . ILE A 1 375 ? 17.438 -27.938 -5.766 1 84.06 375 ILE A N 1
ATOM 2928 C CA . ILE A 1 375 ? 16.469 -26.984 -6.293 1 84.06 375 ILE A CA 1
ATOM 2929 C C . ILE A 1 375 ? 17.125 -26.156 -7.398 1 84.06 375 ILE A C 1
ATOM 2931 O O . ILE A 1 375 ? 18.312 -25.859 -7.344 1 84.06 375 ILE A O 1
ATOM 2935 N N . GLU A 1 376 ? 16.328 -25.844 -8.367 1 88.19 376 GLU A N 1
ATOM 2936 C CA . GLU A 1 376 ? 16.828 -25.031 -9.477 1 88.19 376 GLU A CA 1
ATOM 2937 C C . GLU A 1 376 ? 17.531 -23.781 -8.969 1 88.19 376 GLU A C 1
ATOM 2939 O O . GLU A 1 376 ? 17.016 -23.078 -8.102 1 88.19 376 GLU A O 1
ATOM 2944 N N . THR A 1 377 ? 18.656 -23.531 -9.461 1 87.88 377 THR A N 1
ATOM 2945 C CA . THR A 1 377 ? 19.5 -22.422 -9.023 1 87.88 377 THR A CA 1
ATOM 2946 C C . THR A 1 377 ? 18.781 -21.094 -9.18 1 87.88 377 THR A C 1
ATOM 2948 O O . THR A 1 377 ? 18.938 -20.188 -8.352 1 87.88 377 THR A O 1
ATOM 2951 N N . SER A 1 378 ? 17.953 -21 -10.227 1 90.19 378 SER A N 1
ATOM 2952 C CA . SER A 1 378 ? 17.266 -19.75 -10.508 1 90.19 378 SER A CA 1
ATOM 2953 C C . SER A 1 378 ? 16.297 -19.375 -9.391 1 90.19 378 SER A C 1
ATOM 2955 O O . SER A 1 378 ? 16 -18.203 -9.172 1 90.19 378 SER A O 1
ATOM 2957 N N . VAL A 1 379 ? 15.805 -20.344 -8.648 1 90.25 379 VAL A N 1
ATOM 2958 C CA . VAL A 1 379 ? 14.836 -20.109 -7.582 1 90.25 379 VAL A CA 1
ATOM 2959 C C . VAL A 1 379 ? 15.492 -19.297 -6.461 1 90.25 379 VAL A C 1
ATOM 2961 O O . VAL A 1 379 ? 14.844 -18.453 -5.844 1 90.25 379 VAL A O 1
ATOM 2964 N N . PHE A 1 380 ? 16.75 -19.438 -6.309 1 88 380 PHE A N 1
ATOM 2965 C CA . PHE A 1 380 ? 17.453 -18.797 -5.203 1 88 380 PHE A CA 1
ATOM 2966 C C . PHE A 1 380 ? 17.562 -17.297 -5.438 1 88 380 PHE A C 1
ATOM 2968 O O . PHE A 1 380 ? 17.188 -16.5 -4.57 1 88 380 PHE A O 1
ATOM 2975 N N . TRP A 1 381 ? 18.078 -16.891 -6.559 1 88.56 381 TRP A N 1
ATOM 2976 C CA . TRP A 1 381 ? 18.219 -15.453 -6.766 1 88.56 381 TRP A CA 1
ATOM 2977 C C . TRP A 1 381 ? 16.859 -14.781 -6.898 1 88.56 381 TRP A C 1
ATOM 2979 O O . TRP A 1 381 ? 16.688 -13.633 -6.477 1 88.56 381 TRP A O 1
ATOM 2989 N N . GLN A 1 382 ? 15.906 -15.531 -7.492 1 90.94 382 GLN A N 1
ATOM 2990 C CA . GLN A 1 382 ? 14.57 -14.961 -7.625 1 90.94 382 GLN A CA 1
ATOM 2991 C C . GLN A 1 382 ? 13.922 -14.766 -6.258 1 90.94 382 GLN A C 1
ATOM 2993 O O . GLN A 1 382 ? 13.281 -13.742 -6.008 1 90.94 382 GLN A O 1
ATOM 2998 N N . LEU A 1 383 ? 14.008 -15.773 -5.438 1 89.44 383 LEU A N 1
ATOM 2999 C CA . LEU A 1 383 ? 13.477 -15.664 -4.086 1 89.44 383 LEU A CA 1
ATOM 3000 C C . LEU A 1 383 ? 14.125 -14.508 -3.334 1 89.44 383 LEU A C 1
ATOM 3002 O O . LEU A 1 383 ? 13.445 -13.727 -2.678 1 89.44 383 LEU A O 1
ATOM 3006 N N . ASN A 1 384 ? 15.352 -14.406 -3.465 1 85.75 384 ASN A N 1
ATOM 3007 C CA . ASN A 1 384 ? 16.078 -13.344 -2.777 1 85.75 384 ASN A CA 1
ATOM 3008 C C . ASN A 1 384 ? 15.641 -11.961 -3.246 1 85.75 384 ASN A C 1
ATOM 3010 O O . ASN A 1 384 ? 15.391 -11.078 -2.428 1 85.75 384 ASN A O 1
ATOM 3014 N N . THR A 1 385 ? 15.633 -11.789 -4.508 1 88.56 385 THR A N 1
ATOM 3015 C CA . THR A 1 385 ? 15.234 -10.484 -5.039 1 88.56 385 THR A CA 1
ATOM 3016 C C . THR A 1 385 ? 13.805 -10.148 -4.625 1 88.56 385 THR A C 1
ATOM 3018 O O . THR A 1 385 ? 13.492 -8.984 -4.359 1 88.56 385 THR A O 1
ATOM 3021 N N . LEU A 1 386 ? 12.977 -11.156 -4.594 1 91.5 386 LEU A N 1
ATOM 3022 C CA . LEU A 1 386 ? 11.594 -10.938 -4.168 1 91.5 386 LEU A CA 1
ATOM 3023 C C . LEU A 1 386 ? 11.547 -10.461 -2.721 1 91.5 386 LEU A C 1
ATOM 3025 O O . LEU A 1 386 ? 10.867 -9.477 -2.408 1 91.5 386 LEU A O 1
ATOM 3029 N N . LEU A 1 387 ? 12.242 -11.125 -1.859 1 87.75 387 LEU A N 1
ATOM 3030 C CA . LEU A 1 387 ? 12.242 -10.781 -0.441 1 87.75 387 LEU A CA 1
ATOM 3031 C C . LEU A 1 387 ? 12.797 -9.383 -0.216 1 87.75 387 LEU A C 1
ATOM 3033 O O . LEU A 1 387 ? 12.234 -8.602 0.551 1 87.75 387 LEU A O 1
ATOM 3037 N N . VAL A 1 388 ? 13.82 -9.055 -0.893 1 85.62 388 VAL A N 1
ATOM 3038 C CA . VAL A 1 388 ? 14.438 -7.734 -0.768 1 85.62 388 VAL A CA 1
ATOM 3039 C C . VAL A 1 388 ? 13.453 -6.664 -1.246 1 85.62 388 VAL A C 1
ATOM 3041 O O . VAL A 1 388 ? 13.289 -5.629 -0.597 1 85.62 388 VAL A O 1
ATOM 3044 N N . ASN A 1 389 ? 12.844 -6.93 -2.357 1 88.56 389 ASN A N 1
ATOM 3045 C CA . ASN A 1 389 ? 11.906 -5.953 -2.9 1 88.56 389 ASN A CA 1
ATOM 3046 C C . ASN A 1 389 ? 10.711 -5.746 -1.972 1 88.56 389 ASN A C 1
ATOM 3048 O O . ASN A 1 389 ? 10.203 -4.629 -1.84 1 88.56 389 ASN A O 1
ATOM 3052 N N . ILE A 1 390 ? 10.266 -6.832 -1.374 1 89.44 390 ILE A N 1
ATOM 3053 C CA . ILE A 1 390 ? 9.164 -6.707 -0.422 1 89.44 390 ILE A CA 1
ATOM 3054 C C . ILE A 1 390 ? 9.594 -5.82 0.745 1 89.44 390 ILE A C 1
ATOM 3056 O O . ILE A 1 390 ? 8.891 -4.871 1.101 1 89.44 390 ILE A O 1
ATOM 3060 N N . VAL A 1 391 ? 10.719 -6.078 1.275 1 85.69 391 VAL A N 1
ATOM 3061 C CA . VAL A 1 391 ? 11.195 -5.367 2.455 1 85.69 391 VAL A CA 1
ATOM 3062 C C . VAL A 1 391 ? 11.453 -3.902 2.104 1 85.69 391 VAL A C 1
ATOM 3064 O O . VAL A 1 391 ? 11.094 -3.002 2.867 1 85.69 391 VAL A O 1
ATOM 3067 N N . ILE A 1 392 ? 12.055 -3.662 0.944 1 85.12 392 ILE A N 1
ATOM 3068 C CA . ILE A 1 392 ? 12.336 -2.301 0.504 1 85.12 392 ILE A CA 1
ATOM 3069 C C . ILE A 1 392 ? 11.023 -1.535 0.328 1 85.12 392 ILE A C 1
ATOM 3071 O O . ILE A 1 392 ? 10.922 -0.37 0.718 1 85.12 392 ILE A O 1
ATOM 3075 N N . THR A 1 393 ? 10.078 -2.223 -0.255 1 86.44 393 THR A N 1
ATOM 3076 C CA . THR A 1 393 ? 8.789 -1.574 -0.481 1 86.44 393 THR A CA 1
ATOM 3077 C C . THR A 1 393 ? 8.141 -1.193 0.843 1 86.44 393 THR A C 1
ATOM 3079 O O . THR A 1 393 ? 7.637 -0.076 0.997 1 86.44 393 THR A O 1
ATOM 3082 N N . VAL A 1 394 ? 8.188 -2.066 1.778 1 82.94 394 VAL A N 1
ATOM 3083 C CA . VAL A 1 394 ? 7.621 -1.802 3.098 1 82.94 394 VAL A CA 1
ATOM 3084 C C . VAL A 1 394 ? 8.406 -0.685 3.781 1 82.94 394 VAL A C 1
ATOM 3086 O O . VAL A 1 394 ? 7.82 0.211 4.391 1 82.94 394 VAL A O 1
ATOM 3089 N N . ALA A 1 395 ? 9.688 -0.698 3.645 1 80.12 395 ALA A N 1
ATOM 3090 C CA . ALA A 1 395 ? 10.547 0.303 4.27 1 80.12 395 ALA A CA 1
ATOM 3091 C C . ALA A 1 395 ? 10.273 1.691 3.697 1 80.12 395 ALA A C 1
ATOM 3093 O O . ALA A 1 395 ? 10.141 2.664 4.445 1 80.12 395 ALA A O 1
ATOM 3094 N N . VAL A 1 396 ? 10.25 1.742 2.42 1 82.5 396 VAL A N 1
ATOM 3095 C CA . VAL A 1 396 ? 9.992 3.018 1.76 1 82.5 396 VAL A CA 1
ATOM 3096 C C . VAL A 1 396 ? 8.594 3.512 2.115 1 82.5 396 VAL A C 1
ATOM 3098 O O . VAL A 1 396 ? 8.398 4.695 2.402 1 82.5 396 VAL A O 1
ATOM 3101 N N . GLY A 1 397 ? 7.617 2.564 2.111 1 78.88 397 GLY A N 1
ATOM 3102 C CA . GLY A 1 397 ? 6.273 2.93 2.531 1 78.88 397 GLY A CA 1
ATOM 3103 C C . GLY A 1 397 ? 6.211 3.441 3.957 1 78.88 397 GLY A C 1
ATOM 3104 O O . GLY A 1 397 ? 5.594 4.473 4.227 1 78.88 397 GLY A O 1
ATOM 3105 N N . ALA A 1 398 ? 6.871 2.783 4.82 1 74.56 398 ALA A N 1
ATOM 3106 C CA . ALA A 1 398 ? 6.922 3.195 6.219 1 74.56 398 ALA A CA 1
ATOM 3107 C C . ALA A 1 398 ? 7.629 4.539 6.371 1 74.56 398 ALA A C 1
ATOM 3109 O O . ALA A 1 398 ? 7.234 5.367 7.195 1 74.56 398 ALA A O 1
ATOM 3110 N N . GLY A 1 399 ? 8.641 4.695 5.637 1 73.88 399 GLY A N 1
ATOM 3111 C CA . GLY A 1 399 ? 9.344 5.965 5.645 1 73.88 399 GLY A CA 1
ATOM 3112 C C . GLY A 1 399 ? 8.477 7.133 5.215 1 73.88 399 GLY A C 1
ATOM 3113 O O . GLY A 1 399 ? 8.531 8.211 5.809 1 73.88 399 GLY A O 1
ATOM 3114 N N . LEU A 1 400 ? 7.719 6.926 4.262 1 76 400 LEU A N 1
ATOM 3115 C CA . LEU A 1 400 ? 6.812 7.961 3.781 1 76 400 LEU A CA 1
ATOM 3116 C C . LEU A 1 400 ? 5.754 8.281 4.828 1 76 400 LEU A C 1
ATOM 3118 O O . LEU A 1 400 ? 5.438 9.453 5.059 1 76 400 LEU A O 1
ATOM 3122 N N . ILE A 1 401 ? 5.258 7.262 5.492 1 74.06 401 ILE A N 1
ATOM 3123 C CA . ILE A 1 401 ? 4.262 7.453 6.543 1 74.06 401 ILE A CA 1
ATOM 3124 C C . ILE A 1 401 ? 4.875 8.234 7.699 1 74.06 401 ILE A C 1
ATOM 3126 O O . ILE A 1 401 ? 4.254 9.156 8.234 1 74.06 401 ILE A O 1
ATOM 3130 N N . GLN A 1 402 ? 6.043 7.945 8.039 1 73.94 402 GLN A N 1
ATOM 3131 C CA . GLN A 1 402 ? 6.727 8.648 9.117 1 73.94 402 GLN A CA 1
ATOM 3132 C C . GLN A 1 402 ? 6.961 10.109 8.766 1 73.94 402 GLN A C 1
ATOM 3134 O O . GLN A 1 402 ? 6.75 11 9.594 1 73.94 402 GLN A O 1
ATOM 3139 N N . LYS A 1 403 ? 7.434 10.344 7.613 1 75.25 403 LYS A N 1
ATOM 3140 C CA . LYS A 1 403 ? 7.641 11.719 7.16 1 75.25 403 LYS A CA 1
ATOM 3141 C C . LYS A 1 403 ? 6.34 12.516 7.215 1 75.25 403 LYS A C 1
ATOM 3143 O O . LYS A 1 403 ? 6.336 13.68 7.621 1 75.25 403 LYS A O 1
ATOM 3148 N N . PHE A 1 404 ? 5.336 11.875 6.91 1 73.88 404 PHE A N 1
ATOM 3149 C CA . PHE A 1 404 ? 4.027 12.516 6.953 1 73.88 404 PHE A CA 1
ATOM 3150 C C . PHE A 1 404 ? 3.617 12.82 8.391 1 73.88 404 PHE A C 1
ATOM 3152 O O . PHE A 1 404 ? 3.148 13.914 8.688 1 73.88 404 PHE A O 1
ATOM 3159 N N . ARG A 1 405 ? 3.822 11.914 9.195 1 75.06 405 ARG A N 1
ATOM 3160 C CA . ARG A 1 405 ? 3.5 12.102 10.602 1 75.06 405 ARG A CA 1
ATOM 3161 C C . ARG A 1 405 ? 4.328 13.227 11.211 1 75.06 405 ARG A C 1
ATOM 3163 O O . ARG A 1 405 ? 3.812 14.039 11.977 1 75.06 405 ARG A O 1
ATOM 3170 N N . ASP A 1 406 ? 5.488 13.305 10.906 1 79.31 406 ASP A N 1
ATOM 3171 C CA . ASP A 1 406 ? 6.367 14.359 11.391 1 79.31 406 ASP A CA 1
ATOM 3172 C C . ASP A 1 406 ? 5.902 15.727 10.891 1 79.31 406 ASP A C 1
ATOM 3174 O O . ASP A 1 406 ? 5.914 16.703 11.648 1 79.31 406 ASP A O 1
ATOM 3178 N N . SER A 1 407 ? 5.523 15.672 9.695 1 82.38 407 SER A N 1
ATOM 3179 C CA . SER A 1 407 ? 5.027 16.922 9.125 1 82.38 407 SER A CA 1
ATOM 3180 C C . SER A 1 407 ? 3.754 17.375 9.828 1 82.38 407 SER A C 1
ATOM 3182 O O . SER A 1 407 ? 3.6 18.562 10.133 1 82.38 407 SER A O 1
ATOM 3184 N N . MET A 1 408 ? 2.965 16.469 10.125 1 80.25 408 MET A N 1
ATOM 3185 C CA . MET A 1 408 ? 1.727 16.766 10.836 1 80.25 408 MET A CA 1
ATOM 3186 C C . MET A 1 408 ? 2.018 17.25 12.25 1 80.25 408 MET A C 1
ATOM 3188 O O . MET A 1 408 ? 1.384 18.203 12.727 1 80.25 408 MET A O 1
ATOM 3192 N N . ALA A 1 409 ? 2.859 16.703 12.852 1 82.31 409 ALA A N 1
ATOM 3193 C CA . ALA A 1 409 ? 3.234 17.094 14.203 1 82.31 409 ALA A CA 1
ATOM 3194 C C . ALA A 1 409 ? 3.83 18.5 14.211 1 82.31 409 ALA A C 1
ATOM 3196 O O . ALA A 1 409 ? 3.527 19.312 15.102 1 82.31 409 ALA A O 1
ATOM 3197 N N . ARG A 1 410 ? 4.594 18.812 13.305 1 87.44 410 ARG A N 1
ATOM 3198 C CA . ARG A 1 410 ? 5.176 20.141 13.18 1 87.44 410 ARG A CA 1
ATOM 3199 C C . ARG A 1 410 ? 4.094 21.203 12.961 1 87.44 410 ARG A C 1
ATOM 3201 O O . ARG A 1 410 ? 4.137 22.281 13.562 1 87.44 410 ARG A O 1
ATOM 3208 N N . GLN A 1 411 ? 3.229 20.875 12.172 1 86 411 GLN A N 1
ATOM 3209 C CA . GLN A 1 411 ? 2.133 21.797 11.914 1 86 411 GLN A CA 1
ATOM 3210 C C . GLN A 1 411 ? 1.283 22 13.164 1 86 411 GLN A C 1
ATOM 3212 O O . GLN A 1 411 ? 0.851 23.125 13.453 1 86 411 GLN A O 1
ATOM 3217 N N . ALA A 1 412 ? 1.063 20.953 13.836 1 86.25 412 ALA A N 1
ATOM 3218 C CA . ALA A 1 412 ? 0.313 21.062 15.078 1 86.25 412 ALA A CA 1
ATOM 3219 C C . ALA A 1 412 ? 1.058 21.922 16.094 1 86.25 412 ALA A C 1
ATOM 3221 O O . ALA A 1 412 ? 0.449 22.734 16.797 1 86.25 412 ALA A O 1
ATOM 3222 N N . GLN A 1 413 ? 2.303 21.812 16.156 1 90.44 413 GLN A N 1
ATOM 3223 C CA . GLN A 1 413 ? 3.119 22.625 17.062 1 90.44 413 GLN A CA 1
ATOM 3224 C C . GLN A 1 413 ? 3.098 24.094 16.656 1 90.44 413 GLN A C 1
ATOM 3226 O O . GLN A 1 413 ? 3.035 24.984 17.5 1 90.44 413 GLN A O 1
ATOM 3231 N N . LEU A 1 414 ? 3.123 24.266 15.398 1 90.06 414 LEU A N 1
ATOM 3232 C CA . LEU A 1 414 ? 3.055 25.641 14.891 1 90.06 414 LEU A CA 1
ATOM 3233 C C . LEU A 1 414 ? 1.71 26.266 15.227 1 90.06 414 LEU A C 1
ATOM 3235 O O . LEU A 1 414 ? 1.649 27.438 15.609 1 90.06 414 LEU A O 1
ATOM 3239 N N . LEU A 1 415 ? 0.711 25.531 15.148 1 90.62 415 LEU A N 1
ATOM 3240 C CA . LEU A 1 415 ? -0.623 26.016 15.5 1 90.62 415 LEU A CA 1
ATOM 3241 C C . LEU A 1 415 ? -0.704 26.344 16.984 1 90.62 415 LEU A C 1
ATOM 3243 O O . LEU A 1 415 ? -1.243 27.391 17.359 1 90.62 415 LEU A O 1
ATOM 3247 N N . GLU A 1 416 ? -0.169 25.531 17.75 1 90.88 416 GLU A N 1
ATOM 3248 C CA . GLU A 1 416 ? -0.164 25.766 19.188 1 90.88 416 GLU A CA 1
ATOM 3249 C C . GLU A 1 416 ? 0.662 27 19.547 1 90.88 416 GLU A C 1
ATOM 3251 O O . GLU A 1 416 ? 0.254 27.812 20.375 1 90.88 416 GLU A O 1
ATOM 3256 N N . SER A 1 417 ? 1.751 27.141 18.875 1 91.88 417 SER A N 1
ATOM 3257 C CA . SER A 1 417 ? 2.617 28.281 19.125 1 91.88 417 SER A CA 1
ATOM 3258 C C . SER A 1 417 ? 1.939 29.578 18.703 1 91.88 417 SER A C 1
ATOM 3260 O O . SER A 1 417 ? 2.008 30.594 19.406 1 91.88 417 SER A O 1
ATOM 3262 N N . LEU A 1 418 ? 1.254 29.562 17.656 1 90.88 418 LEU A N 1
ATOM 3263 C CA . LEU A 1 418 ? 0.564 30.75 17.172 1 90.88 418 LEU A CA 1
ATOM 3264 C C . LEU A 1 418 ? -0.614 31.094 18.078 1 90.88 418 LEU A C 1
ATOM 3266 O O . LEU A 1 418 ? -0.865 32.281 18.344 1 90.88 418 LEU A O 1
ATOM 3270 N N . ALA A 1 419 ? -1.273 30.156 18.531 1 91 419 ALA A N 1
ATOM 3271 C CA . ALA A 1 419 ? -2.379 30.375 19.453 1 91 419 ALA A CA 1
ATOM 3272 C C . ALA A 1 419 ? -1.881 30.969 20.766 1 91 419 ALA A C 1
ATOM 3274 O O . ALA A 1 419 ? -2.494 31.891 21.312 1 91 419 ALA A O 1
ATOM 3275 N N . LYS A 1 420 ? -0.784 30.5 21.281 1 91.81 420 LYS A N 1
ATOM 3276 C CA . LYS A 1 420 ? -0.187 31.047 22.5 1 91.81 420 LYS A CA 1
ATOM 3277 C C . LYS A 1 420 ? 0.268 32.5 22.281 1 91.81 420 LYS A C 1
ATOM 3279 O O . LYS A 1 420 ? 0.069 33.344 23.156 1 91.81 420 LYS A O 1
ATOM 3284 N N . SER A 1 421 ? 0.826 32.656 21.078 1 90.5 421 SER A N 1
ATOM 3285 C CA . SER A 1 421 ? 1.27 34 20.75 1 90.5 421 SER A CA 1
ATOM 3286 C C . SER A 1 421 ? 0.091 34.969 20.672 1 90.5 421 SER A C 1
ATOM 3288 O O . SER A 1 421 ? 0.167 36.094 21.156 1 90.5 421 SER A O 1
ATOM 3290 N N . GLU A 1 422 ? -0.978 34.531 20.109 1 89.31 422 GLU A N 1
ATOM 3291 C CA . GLU A 1 422 ? -2.189 35.344 20.031 1 89.31 422 GLU A CA 1
ATOM 3292 C C . GLU A 1 422 ? -2.746 35.656 21.422 1 89.31 422 GLU A C 1
ATOM 3294 O O . GLU A 1 422 ? -3.098 36.781 21.719 1 89.31 422 GLU A O 1
ATOM 3299 N N . HIS A 1 423 ? -2.732 34.688 22.266 1 90.69 423 HIS A N 1
ATOM 3300 C CA . HIS A 1 423 ? -3.23 34.875 23.625 1 90.69 423 HIS A CA 1
ATOM 3301 C C . HIS A 1 423 ? -2.328 35.812 24.406 1 90.69 423 HIS A C 1
ATOM 3303 O O . HIS A 1 423 ? -2.812 36.656 25.156 1 90.69 423 HIS A O 1
ATOM 3309 N N . ALA A 1 424 ? -1.108 35.719 24.234 1 90.62 424 ALA A N 1
ATOM 3310 C CA . ALA A 1 424 ? -0.149 36.594 24.906 1 90.62 424 ALA A CA 1
ATOM 3311 C C . ALA A 1 424 ? -0.284 38.031 24.406 1 90.62 424 ALA A C 1
ATOM 3313 O O . ALA A 1 424 ? -0.209 38.969 25.203 1 90.62 424 ALA A O 1
ATOM 3314 N N . LEU A 1 425 ? -0.541 38.156 23.141 1 89.06 425 LEU A N 1
ATOM 3315 C CA . LEU A 1 425 ? -0.72 39.5 22.578 1 89.06 425 LEU A CA 1
ATOM 3316 C C . LEU A 1 425 ? -2.01 40.125 23.078 1 89.06 425 LEU A C 1
ATOM 3318 O O . LEU A 1 425 ? -2.029 41.312 23.422 1 89.06 425 LEU A O 1
ATOM 3322 N N . GLU A 1 426 ? -3.012 39.375 23.219 1 91 426 GLU A N 1
ATOM 3323 C CA . GLU A 1 426 ? -4.273 39.844 23.766 1 91 426 GLU A CA 1
ATOM 3324 C C . GLU A 1 426 ? -4.113 40.312 25.203 1 91 426 GLU A C 1
ATOM 3326 O O . GLU A 1 426 ? -4.641 41.344 25.594 1 91 426 GLU A O 1
ATOM 3331 N N . GLU A 1 427 ? -3.346 39.562 25.938 1 91.56 427 GLU A N 1
ATOM 3332 C CA . GLU A 1 427 ? -3.104 39.938 27.328 1 91.56 427 GLU A CA 1
ATOM 3333 C C . GLU A 1 427 ? -2.256 41.188 27.438 1 91.56 427 GLU A C 1
ATOM 3335 O O . GLU A 1 427 ? -2.529 42.062 28.281 1 91.56 427 GLU A O 1
ATOM 3340 N N . ARG A 1 428 ? -1.374 41.375 26.641 1 87.25 428 ARG A N 1
ATOM 3341 C CA . ARG A 1 428 ? -0.52 42.562 26.625 1 87.25 428 ARG A CA 1
ATOM 3342 C C . ARG A 1 428 ? -1.311 43.781 26.234 1 87.25 428 ARG A C 1
ATOM 3344 O O . ARG A 1 428 ? -1.125 44.875 26.812 1 87.25 428 ARG A O 1
ATOM 3351 N N . VAL A 1 429 ? -2.172 43.562 25.344 1 87.5 429 VAL A N 1
ATOM 3352 C CA . VAL A 1 429 ? -3.029 44.656 24.922 1 87.5 429 VAL A CA 1
ATOM 3353 C C . VAL A 1 429 ? -3.932 45.094 26.078 1 87.5 429 VAL A C 1
ATOM 3355 O O . VAL A 1 429 ? -4.074 46.281 26.344 1 87.5 429 VAL A O 1
ATOM 3358 N N . ARG A 1 430 ? -4.438 44.125 26.75 1 89.38 430 ARG A N 1
ATOM 3359 C CA . ARG A 1 430 ? -5.324 44.406 27.859 1 89.38 430 ARG A CA 1
ATOM 3360 C C . ARG A 1 430 ? -4.586 45.156 28.984 1 89.38 430 ARG A C 1
ATOM 3362 O O . ARG A 1 430 ? -5.066 46.156 29.484 1 89.38 430 ARG A O 1
ATOM 3369 N N . LEU A 1 431 ? -3.412 44.781 29.25 1 90.56 431 LEU A N 1
ATOM 3370 C CA . LEU A 1 431 ? -2.625 45.406 30.312 1 90.56 431 LEU A CA 1
ATOM 3371 C C . LEU A 1 431 ? -2.17 46.812 29.938 1 90.56 431 LEU A C 1
ATOM 3373 O O . LEU A 1 431 ? -2.305 47.719 30.734 1 90.56 431 LEU A O 1
ATOM 3377 N N . ARG A 1 432 ? -1.735 46.906 28.703 1 87.44 432 ARG A N 1
ATOM 3378 C CA . ARG A 1 432 ? -1.244 48.219 28.25 1 87.44 432 ARG A CA 1
ATOM 3379 C C . ARG A 1 432 ? -2.383 49.219 28.141 1 87.44 432 ARG A C 1
ATOM 3381 O O . ARG A 1 432 ? -2.223 50.375 28.5 1 87.44 432 ARG A O 1
ATOM 3388 N N . THR A 1 433 ? -3.498 48.812 27.719 1 89.19 433 THR A N 1
ATOM 3389 C CA . THR A 1 433 ? -4.668 49.688 27.609 1 89.19 433 THR A CA 1
ATOM 3390 C C . THR A 1 433 ? -5.129 50.125 29 1 89.19 433 THR A C 1
ATOM 3392 O O . THR A 1 433 ? -5.457 51.281 29.203 1 89.19 433 THR A O 1
ATOM 3395 N N . ALA A 1 434 ? -5.055 49.25 29.953 1 92 434 ALA A N 1
ATOM 3396 C CA . ALA A 1 434 ? -5.441 49.594 31.328 1 92 434 ALA A CA 1
ATOM 3397 C C . ALA A 1 434 ? -4.492 50.625 31.938 1 92 434 ALA A C 1
ATOM 3399 O O . ALA A 1 434 ? -4.926 51.562 32.594 1 92 434 ALA A O 1
ATOM 3400 N N . GLU A 1 435 ? -3.268 50.469 31.609 1 91.88 435 GLU A N 1
ATOM 3401 C CA . GLU A 1 435 ? -2.256 51.375 32.125 1 91.88 435 GLU A CA 1
ATOM 3402 C C . GLU A 1 435 ? -2.424 52.781 31.516 1 91.88 435 GLU A C 1
ATOM 3404 O O . GLU A 1 435 ? -2.389 53.781 32.25 1 91.88 435 GLU A O 1
ATOM 3409 N N . LEU A 1 436 ? -2.719 52.812 30.266 1 90.94 436 LEU A N 1
ATOM 3410 C CA . LEU A 1 436 ? -2.865 54.094 29.562 1 90.94 436 LEU A CA 1
ATOM 3411 C C . LEU A 1 436 ? -4.156 54.812 29.984 1 90.94 436 LEU A C 1
ATOM 3413 O O . LEU A 1 436 ? -4.172 56.031 30.172 1 90.94 436 LEU A O 1
ATOM 3417 N N . LEU A 1 437 ? -5.121 54.062 30.281 1 91.69 437 LEU A N 1
ATOM 3418 C CA . LEU A 1 437 ? -6.391 54.594 30.734 1 91.69 437 LEU A CA 1
ATOM 3419 C C . LEU A 1 437 ? -6.262 55.156 32.156 1 91.69 437 LEU A C 1
ATOM 3421 O O . LEU A 1 437 ? -6.805 56.219 32.469 1 91.69 437 LEU A O 1
ATOM 3425 N N . ARG A 1 438 ? -5.473 54.469 32.938 1 94 438 ARG A N 1
ATOM 3426 C CA . ARG A 1 438 ? -5.223 54.969 34.312 1 94 438 ARG A CA 1
ATOM 3427 C C . ARG A 1 438 ? -4.438 56.281 34.281 1 94 438 ARG A C 1
ATOM 3429 O O . ARG A 1 438 ? -4.773 57.219 35 1 94 438 ARG A O 1
ATOM 3436 N N . ALA A 1 439 ? -3.516 56.281 33.375 1 93.94 439 ALA A N 1
ATOM 3437 C CA . ALA A 1 439 ? -2.709 57.5 33.25 1 93.94 439 ALA A CA 1
ATOM 3438 C C . ALA A 1 439 ? -3.549 58.656 32.719 1 93.94 439 ALA A C 1
ATOM 3440 O O . ALA A 1 439 ? -3.428 59.781 33.188 1 93.94 439 ALA A O 1
ATOM 3441 N N . GLN A 1 440 ? -4.406 58.469 31.828 1 94.12 440 GLN A N 1
ATOM 3442 C CA . GLN A 1 440 ? -5.305 59.469 31.266 1 94.12 440 GLN A CA 1
ATOM 3443 C C . GLN A 1 440 ? -6.273 60 32.312 1 94.12 440 GLN A C 1
ATOM 3445 O O . GLN A 1 440 ? -6.477 61.219 32.438 1 94.12 440 GLN A O 1
ATOM 3450 N N . ASN A 1 441 ? -6.785 59.125 33.156 1 95.81 441 ASN A N 1
ATOM 3451 C CA . ASN A 1 441 ? -7.711 59.5 34.188 1 95.81 441 ASN A CA 1
ATOM 3452 C C . ASN A 1 441 ? -7.02 60.375 35.25 1 95.81 441 ASN A C 1
ATOM 3454 O O . ASN A 1 441 ? -7.586 61.344 35.75 1 95.81 441 ASN A O 1
ATOM 3458 N N . ALA A 1 442 ? -5.789 60.062 35.562 1 96.19 442 ALA A N 1
ATOM 3459 C CA . ALA A 1 442 ? -5.008 60.844 36.531 1 96.19 442 ALA A CA 1
ATOM 3460 C C . ALA A 1 442 ? -4.715 62.25 36 1 96.19 442 ALA A C 1
ATOM 3462 O O . ALA A 1 442 ? -4.828 63.219 36.75 1 96.19 442 ALA A O 1
ATOM 3463 N N . LEU A 1 443 ? -4.465 62.344 34.719 1 95.38 443 LEU A N 1
ATOM 3464 C CA . LEU A 1 443 ? -4.176 63.625 34.094 1 95.38 443 LEU A CA 1
ATOM 3465 C C . LEU A 1 443 ? -5.434 64.5 34 1 95.38 443 LEU A C 1
ATOM 3467 O O . LEU A 1 443 ? -5.383 65.688 34.25 1 95.38 443 LEU A O 1
ATOM 3471 N N . GLN A 1 444 ? -6.555 63.938 33.812 1 96.25 444 GLN A N 1
ATOM 3472 C CA . GLN A 1 444 ? -7.832 64.625 33.781 1 96.25 444 GLN A CA 1
ATOM 3473 C C . GLN A 1 444 ? -8.227 65.188 35.156 1 96.25 444 GLN A C 1
ATOM 3475 O O . GLN A 1 444 ? -8.695 66.312 35.25 1 96.25 444 GLN A O 1
ATOM 3480 N N . ALA A 1 445 ? -7.953 64.375 36.125 1 96.12 445 ALA A N 1
ATOM 3481 C CA . ALA A 1 445 ? -8.234 64.812 37.5 1 96.12 445 ALA A CA 1
ATOM 3482 C C . ALA A 1 445 ? -7.344 65.938 37.906 1 96.12 445 ALA A C 1
ATOM 3484 O O . ALA A 1 445 ? -7.812 66.938 38.531 1 96.12 445 ALA A O 1
ATOM 3485 N N . ALA A 1 446 ? -6.117 65.938 37.5 1 95.81 446 ALA A N 1
ATOM 3486 C CA . ALA A 1 446 ? -5.168 67 37.781 1 95.81 446 ALA A CA 1
ATOM 3487 C C . ALA A 1 446 ? -5.566 68.25 37.062 1 95.81 446 ALA A C 1
ATOM 3489 O O . ALA A 1 446 ? -5.492 69.375 37.656 1 95.81 446 ALA A O 1
ATOM 3490 N N . LEU A 1 447 ? -6.039 68.25 35.875 1 95.94 447 LEU A N 1
ATOM 3491 C CA . LEU A 1 447 ? -6.488 69.375 35.094 1 95.94 447 LEU A CA 1
ATOM 3492 C C . LEU A 1 447 ? -7.715 70 35.75 1 95.94 447 LEU A C 1
ATOM 3494 O O . LEU A 1 447 ? -7.777 71.25 35.875 1 95.94 447 LEU A O 1
ATOM 3498 N N . HIS A 1 448 ? -8.641 69.188 36.156 1 96 448 HIS A N 1
ATOM 3499 C CA . HIS A 1 448 ? -9.852 69.688 36.812 1 96 448 HIS A CA 1
ATOM 3500 C C . HIS A 1 448 ? -9.531 70.438 38.125 1 96 448 HIS A C 1
ATOM 3502 O O . HIS A 1 448 ? -10.07 71.5 38.375 1 96 448 HIS A O 1
ATOM 3508 N N . SER A 1 449 ? -8.617 69.875 38.844 1 95.75 449 SER A N 1
ATOM 3509 C CA . SER A 1 449 ? -8.188 70.438 40.094 1 95.75 449 SER A CA 1
ATOM 3510 C C . SER A 1 449 ? -7.531 71.812 39.875 1 95.75 449 SER A C 1
ATOM 3512 O O . SER A 1 449 ? -7.852 72.812 40.562 1 95.75 449 SER A O 1
ATOM 3514 N N . GLU A 1 450 ? -6.742 71.875 38.812 1 94.31 450 GLU A N 1
ATOM 3515 C CA . GLU A 1 450 ? -6.043 73.125 38.5 1 94.31 450 GLU A CA 1
ATOM 3516 C C . GLU A 1 450 ? -7.02 74.188 38.031 1 94.31 450 GLU A C 1
ATOM 3518 O O . GLU A 1 450 ? -6.887 75.375 38.406 1 94.31 450 GLU A O 1
ATOM 3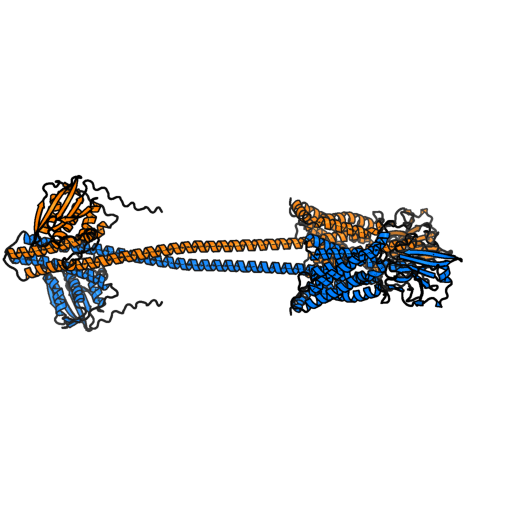523 N N . ARG A 1 451 ? -8.055 73.938 37.375 1 93.38 451 ARG A N 1
ATOM 3524 C CA . ARG A 1 451 ? -9.078 74.812 36.906 1 93.38 451 ARG A CA 1
ATOM 3525 C C . ARG A 1 451 ? -9.93 75.375 38.062 1 93.38 451 ARG A C 1
ATOM 3527 O O . ARG A 1 451 ? -10.25 76.562 38.094 1 93.38 451 ARG A O 1
ATOM 3534 N N . THR A 1 452 ? -10.203 74.5 39 1 92.19 452 THR A N 1
ATOM 3535 C CA . THR A 1 452 ? -10.977 74.938 40.156 1 92.19 452 THR A CA 1
ATOM 3536 C C . THR A 1 452 ? -10.203 75.938 41 1 92.19 452 THR A C 1
ATOM 3538 O O . THR A 1 452 ? -10.75 76.938 41.438 1 92.19 452 THR A O 1
ATOM 3541 N N . LEU A 1 453 ? -8.938 75.75 41.156 1 88.88 453 LEU A N 1
ATOM 3542 C CA . LEU A 1 453 ? -8.07 76.625 41.938 1 88.88 453 LEU A CA 1
ATOM 3543 C C . LEU A 1 453 ? -7.969 78 41.25 1 88.88 453 LEU A C 1
ATOM 3545 O O . LEU A 1 453 ? -8.008 79 41.938 1 88.88 453 LEU A O 1
ATOM 3549 N N . ARG A 1 454 ? -7.98 78.125 40.031 1 86.5 454 ARG A N 1
ATOM 3550 C CA . ARG A 1 454 ? -7.91 79.375 39.281 1 86.5 454 ARG A CA 1
ATOM 3551 C C . ARG A 1 454 ? -9.203 80.125 39.406 1 86.5 454 ARG A C 1
ATOM 3553 O O . ARG A 1 454 ? -9.164 81.375 39.594 1 86.5 454 ARG A O 1
ATOM 3560 N N . LEU A 1 455 ? -10.281 79.438 39.344 1 87.62 455 LEU A N 1
ATOM 3561 C CA . LEU A 1 455 ? -11.578 80.062 39.469 1 87.62 455 LEU A CA 1
ATOM 3562 C C . LEU A 1 455 ? -11.719 80.688 40.875 1 87.62 455 LEU A C 1
ATOM 3564 O O . LEU A 1 455 ? -12.195 81.812 41 1 87.62 455 LEU A O 1
ATOM 3568 N N . GLU A 1 456 ? -11.25 80 41.812 1 85.06 456 GLU A N 1
ATOM 3569 C CA . GLU A 1 456 ? -11.281 80.438 43.188 1 85.06 456 GLU A CA 1
ATOM 3570 C C . GLU A 1 456 ? -10.414 81.688 43.344 1 85.06 456 GLU A C 1
ATOM 3572 O O . GLU A 1 456 ? -10.812 82.688 43.969 1 85.06 456 GLU A O 1
ATOM 3577 N N . GLN A 1 457 ? -9.383 81.75 42.75 1 82.44 457 GLN A N 1
ATOM 3578 C CA . GLN A 1 457 ? -8.461 82.875 42.812 1 82.44 457 GLN A CA 1
ATOM 3579 C C . GLN A 1 457 ? -9.047 84.125 42.094 1 82.44 457 GLN A C 1
ATOM 3581 O O . GLN A 1 457 ? -8.93 85.188 42.594 1 82.44 457 GLN A O 1
ATOM 3586 N N . ARG A 1 458 ? -9.703 83.938 41.031 1 79.5 458 ARG A N 1
ATOM 3587 C CA . ARG A 1 458 ? -10.352 85 40.312 1 79.5 458 ARG A CA 1
ATOM 3588 C C . ARG A 1 458 ? -11.477 85.625 41.125 1 79.5 458 ARG A C 1
ATOM 3590 O O . ARG A 1 458 ? -11.625 86.875 41.188 1 79.5 458 ARG A O 1
ATOM 3597 N N . GLN A 1 459 ? -12.188 84.812 41.719 1 79.38 459 GLN A N 1
ATOM 3598 C CA . GLN A 1 459 ? -13.273 85.25 42.562 1 79.38 459 GLN A CA 1
ATOM 3599 C C . GLN A 1 459 ? -12.727 86.062 43.75 1 79.38 459 GLN A C 1
ATOM 3601 O O . GLN A 1 459 ? -13.297 87.125 44.125 1 79.38 459 GLN A O 1
ATOM 3606 N N . PHE A 1 460 ? -11.664 85.688 44.156 1 74.25 460 PHE A N 1
ATOM 3607 C CA . PHE A 1 460 ? -10.984 86.375 45.25 1 74.25 460 PHE A CA 1
ATOM 3608 C C . PHE A 1 460 ? -10.547 87.75 44.844 1 74.25 460 PHE A C 1
ATOM 3610 O O . PHE A 1 460 ? -10.812 88.75 45.531 1 74.25 460 PHE A O 1
ATOM 3617 N N . PHE A 1 461 ? -10.07 87.875 43.781 1 75.5 461 PHE A N 1
ATOM 3618 C CA . PHE A 1 461 ? -9.594 89.125 43.25 1 75.5 461 PHE A CA 1
ATOM 3619 C C . PHE A 1 461 ? -10.758 90.062 43.031 1 75.5 461 PHE A C 1
ATOM 3621 O O . PHE A 1 461 ? -10.664 91.25 43.375 1 75.5 461 PHE A O 1
ATOM 3628 N N . ASN A 1 462 ? -11.812 89.625 42.469 1 76.19 462 ASN A N 1
ATOM 3629 C CA . ASN A 1 462 ? -13 90.438 42.25 1 76.19 462 ASN A CA 1
ATOM 3630 C C . ASN A 1 462 ? -13.57 91 43.562 1 76.19 462 ASN A C 1
ATOM 3632 O O . ASN A 1 462 ? -13.984 92.125 43.625 1 76.19 462 ASN A O 1
ATOM 3636 N N . MET A 1 463 ? -13.508 90.188 44.531 1 74.12 463 MET A N 1
ATOM 3637 C CA . MET A 1 463 ? -13.992 90.625 45.844 1 74.12 463 MET A CA 1
ATOM 3638 C C . MET A 1 463 ? -13.117 91.688 46.469 1 74.12 463 MET A C 1
ATOM 3640 O O . MET A 1 463 ? -13.617 92.688 47 1 74.12 463 MET A O 1
ATOM 3644 N N . VAL A 1 464 ? -11.836 91.5 46.406 1 74.62 464 VAL A N 1
ATOM 3645 C CA . VAL A 1 464 ? -10.875 92.5 46.906 1 74.62 464 VAL A CA 1
ATOM 3646 C C . VAL A 1 464 ? -11.078 93.812 46.25 1 74.62 464 VAL A C 1
ATOM 3648 O O . VAL A 1 464 ? -11.148 94.875 46.906 1 74.62 464 VAL A O 1
ATOM 3651 N N . ASN A 1 465 ? -11.289 93.875 44.969 1 74 465 ASN A N 1
ATOM 3652 C CA . ASN A 1 465 ? -11.516 95.062 44.219 1 74 465 ASN A CA 1
ATOM 3653 C C . ASN A 1 465 ? -12.781 95.812 44.656 1 74 465 ASN A C 1
ATOM 3655 O O . ASN A 1 465 ? -12.781 97.062 44.812 1 74 465 ASN A O 1
ATOM 3659 N N . HIS A 1 466 ? -13.836 95.125 44.844 1 75.25 466 HIS A N 1
ATOM 3660 C CA . HIS A 1 466 ? -15.102 95.688 45.281 1 75.25 466 HIS A CA 1
ATOM 3661 C C . HIS A 1 466 ? -14.977 96.312 46.688 1 75.25 466 HIS A C 1
ATOM 3663 O O . HIS A 1 466 ? -15.461 97.438 46.906 1 75.25 466 HIS A O 1
ATOM 3669 N N . GLU A 1 467 ? -14.164 95.812 47.562 1 74.06 467 GLU A N 1
ATOM 3670 C CA . GLU A 1 467 ? -14.047 96.25 48.938 1 74.06 467 GLU A CA 1
ATOM 3671 C C . GLU A 1 467 ? -13.094 97.438 49.062 1 74.06 467 GLU A C 1
ATOM 3673 O O . GLU A 1 467 ? -13.219 98.188 50 1 74.06 467 GLU A O 1
ATOM 3678 N N . PHE A 1 468 ? -12.188 97.562 48.156 1 77.62 468 PHE A N 1
ATOM 3679 C CA . PHE A 1 468 ? -11.242 98.688 48.156 1 77.62 468 PHE A CA 1
ATOM 3680 C C . PHE A 1 468 ? -11.922 99.938 47.719 1 77.62 468 PHE A C 1
ATOM 3682 O O . PHE A 1 468 ? -11.594 101.062 48.188 1 77.62 468 PHE A O 1
ATOM 3689 N N . ARG A 1 469 ? -12.992 100.125 47.031 1 75.44 469 ARG A N 1
ATOM 3690 C CA . ARG A 1 469 ? -13.648 101.25 46.469 1 75.44 469 ARG A CA 1
ATOM 3691 C C . ARG A 1 469 ? -14.406 102.062 47.5 1 75.44 469 ARG A C 1
ATOM 3693 O O . ARG A 1 469 ? -14.43 103.312 47.469 1 75.44 469 ARG A O 1
ATOM 3700 N N . THR A 1 470 ? -14.867 101.312 48.438 1 78.06 470 THR A N 1
ATOM 3701 C CA . THR A 1 470 ? -15.711 101.938 49.438 1 78.06 470 THR A CA 1
ATOM 3702 C C . THR A 1 470 ? -14.883 102.812 50.344 1 78.06 470 THR A C 1
ATOM 3704 O O . THR A 1 470 ? -15.164 104.062 50.469 1 78.06 470 THR A O 1
ATOM 3707 N N . PRO A 1 471 ? -13.844 102.312 50.969 1 79.06 471 PRO A N 1
ATOM 3708 C CA . PRO A 1 471 ? -13.039 103.25 51.812 1 79.06 471 PRO A CA 1
ATOM 3709 C C . PRO A 1 471 ? -12.289 104.312 51 1 79.06 471 PRO A C 1
ATOM 3711 O O . PRO A 1 471 ? -12.102 105.438 51.5 1 79.06 471 PRO A O 1
ATOM 3714 N N . LEU A 1 472 ? -11.992 104.062 49.844 1 82.31 472 LEU A N 1
ATOM 3715 C CA . LEU A 1 472 ? -11.336 105.062 48.969 1 82.31 472 LEU A CA 1
ATOM 3716 C C . LEU A 1 472 ? -12.266 106.188 48.656 1 82.31 472 LEU A C 1
ATOM 3718 O O . LEU A 1 472 ? -11.844 107.375 48.625 1 82.31 472 LEU A O 1
ATOM 3722 N N . ALA A 1 473 ? -13.5 105.875 48.5 1 82.81 473 ALA A N 1
ATOM 3723 C CA . ALA A 1 473 ? -14.508 106.938 48.25 1 82.81 473 ALA A CA 1
ATOM 3724 C C . ALA A 1 473 ? -14.672 107.812 49.469 1 82.81 473 ALA A C 1
ATOM 3726 O O . ALA A 1 473 ? -14.852 109 49.344 1 82.81 473 ALA A O 1
ATOM 3727 N N . VAL A 1 474 ? -14.531 107.25 50.625 1 82.75 474 VAL A N 1
ATOM 3728 C CA . VAL A 1 474 ? -14.648 108 51.906 1 82.75 474 VAL A CA 1
ATOM 3729 C C . VAL A 1 474 ? -13.461 108.938 52.062 1 82.75 474 VAL A C 1
ATOM 3731 O O . VAL A 1 474 ? -13.641 110.125 52.375 1 82.75 474 VAL A O 1
ATOM 3734 N N . VAL A 1 475 ? -12.336 108.438 51.75 1 84.69 475 VAL A N 1
ATOM 3735 C CA . VAL A 1 475 ? -11.125 109.25 51.812 1 84.69 475 VAL A CA 1
ATOM 3736 C C . VAL A 1 475 ? -11.195 110.375 50.812 1 84.69 475 VAL A C 1
ATOM 3738 O O . VAL A 1 475 ? -10.93 111.562 51.125 1 84.69 475 VAL A O 1
ATOM 3741 N N . ASP A 1 476 ? -11.633 110.125 49.656 1 82.12 476 ASP A N 1
ATOM 3742 C CA . ASP A 1 476 ? -11.719 111.125 48.594 1 82.12 476 ASP A CA 1
ATOM 3743 C C . ASP A 1 476 ? -12.75 112.188 48.906 1 82.12 476 ASP A C 1
ATOM 3745 O O . ASP A 1 476 ? -12.5 113.375 48.688 1 82.12 476 ASP A O 1
ATOM 3749 N N . SER A 1 477 ? -13.789 111.75 49.406 1 85.5 477 SER A N 1
ATOM 3750 C CA . SER A 1 477 ? -14.859 112.688 49.781 1 85.5 477 SER A CA 1
ATOM 3751 C C . SER A 1 477 ? -14.422 113.625 50.906 1 85.5 477 SER A C 1
ATOM 3753 O O . SER A 1 477 ? -14.656 114.875 50.844 1 85.5 477 SER A O 1
ATOM 3755 N N . ALA A 1 478 ? -13.812 113.125 51.875 1 84.38 478 ALA A N 1
ATOM 3756 C CA . ALA A 1 478 ? -13.336 113.938 53.031 1 84.38 478 ALA A CA 1
ATOM 3757 C C . ALA A 1 478 ? -12.25 114.938 52.594 1 84.38 478 ALA A C 1
ATOM 3759 O O . ALA A 1 478 ? -12.25 116.062 53 1 84.38 478 ALA A O 1
ATOM 3760 N N . ALA A 1 479 ? -11.414 114.5 51.781 1 84.62 479 ALA A N 1
ATOM 3761 C CA . ALA A 1 479 ? -10.336 115.312 51.281 1 84.62 479 ALA A CA 1
ATOM 3762 C C . ALA A 1 479 ? -10.891 116.438 50.375 1 84.62 479 ALA A C 1
ATOM 3764 O O . ALA A 1 479 ? -10.453 117.562 50.438 1 84.62 479 ALA A O 1
ATOM 3765 N N . THR A 1 480 ? -11.914 116.188 49.625 1 84.44 480 THR A N 1
ATOM 3766 C CA . THR A 1 480 ? -12.578 117.125 48.75 1 84.44 480 THR A CA 1
ATOM 3767 C C . THR A 1 480 ? -13.32 118.188 49.562 1 84.44 480 THR A C 1
ATOM 3769 O O . THR A 1 480 ? -13.281 119.375 49.219 1 84.44 480 THR A O 1
ATOM 3772 N N . GLU A 1 481 ? -13.883 117.688 50.5 1 85 481 GLU A N 1
ATOM 3773 C CA . GLU A 1 481 ? -14.602 118.562 51.375 1 85 481 GLU A CA 1
ATOM 3774 C C . GLU A 1 481 ? -13.648 119.562 52.094 1 85 481 GLU A C 1
ATOM 3776 O O . GLU A 1 481 ? -13.953 120.75 52.219 1 85 481 GLU A O 1
ATOM 3781 N N . GLN A 1 482 ? -12.578 119.188 52.469 1 83.69 482 GLN A N 1
ATOM 3782 C CA . GLN A 1 482 ? -11.562 120 53.125 1 83.69 482 GLN A CA 1
ATOM 3783 C C . GLN A 1 482 ? -10.977 121 52.188 1 83.69 482 GLN A C 1
ATOM 3785 O O . GLN A 1 482 ? -10.703 122.125 52.562 1 83.69 482 GLN A O 1
ATOM 3790 N N . LEU A 1 483 ? -10.82 120.688 50.969 1 81.75 483 LEU A N 1
ATOM 3791 C CA . LEU A 1 483 ? -10.273 121.562 49.938 1 81.75 483 LEU A CA 1
ATOM 3792 C C . LEU A 1 483 ? -11.289 122.625 49.5 1 81.75 483 LEU A C 1
ATOM 3794 O O . LEU A 1 483 ? -10.93 123.75 49.25 1 81.75 483 LEU A O 1
ATOM 3798 N N . SER A 1 484 ? -12.539 122.25 49.562 1 84.12 484 SER A N 1
ATOM 3799 C CA . SER A 1 484 ? -13.602 123.125 49.094 1 84.12 484 SER A CA 1
ATOM 3800 C C . SER A 1 484 ? -14.086 124.062 50.156 1 84.12 484 SER A C 1
ATOM 3802 O O . SER A 1 484 ? -14.484 125.25 49.875 1 84.12 484 SER A O 1
ATOM 3804 N N . PHE A 1 485 ? -14.07 123.625 51.406 1 83.5 485 PHE A N 1
ATOM 3805 C CA . PHE A 1 485 ? -14.586 124.438 52.5 1 83.5 485 PHE A CA 1
ATOM 3806 C C . PHE A 1 485 ? -13.617 124.438 53.656 1 83.5 485 PHE A C 1
ATOM 3808 O O . PHE A 1 485 ? -13.906 123.875 54.719 1 83.5 485 PHE A O 1
ATOM 3815 N N . PRO A 1 486 ? -12.469 125.125 53.438 1 78.69 486 PRO A N 1
ATOM 3816 C CA . PRO A 1 486 ? -11.516 125.188 54.531 1 78.69 486 PRO A CA 1
ATOM 3817 C C . PRO A 1 486 ? -12.047 126 55.719 1 78.69 486 PRO A C 1
ATOM 3819 O O . PRO A 1 486 ? -12.742 127 55.531 1 78.69 486 PRO A O 1
ATOM 3822 N N . SER A 1 487 ? -12.125 125.5 56.844 1 79.5 487 SER A N 1
ATOM 3823 C CA . SER A 1 487 ? -12.656 126.188 58 1 79.5 487 SER A CA 1
ATOM 3824 C C . SER A 1 487 ? -11.555 126.438 59.031 1 79.5 487 SER A C 1
ATOM 3826 O O . SER A 1 487 ? -10.758 125.562 59.344 1 79.5 487 SER A O 1
ATOM 3828 N N . PRO A 1 488 ? -11.477 127.562 59.406 1 77.38 488 PRO A N 1
ATOM 3829 C CA . PRO A 1 488 ? -10.516 127.812 60.469 1 77.38 488 PRO A CA 1
ATOM 3830 C C . PRO A 1 488 ? -10.891 127.188 61.812 1 77.38 488 PRO A C 1
ATOM 3832 O O . PRO A 1 488 ? -10.102 127.188 62.75 1 77.38 488 PRO A O 1
ATOM 3835 N N . ASP A 1 489 ? -12.062 126.5 61.844 1 82.94 489 ASP A N 1
ATOM 3836 C CA . ASP A 1 489 ? -12.516 125.812 63.031 1 82.94 489 ASP A CA 1
ATOM 3837 C C . ASP A 1 489 ? -11.719 124.5 63.25 1 82.94 489 ASP A C 1
ATOM 3839 O O . ASP A 1 489 ? -11.836 123.562 62.438 1 82.94 489 ASP A O 1
ATOM 3843 N N . ILE A 1 490 ? -10.938 124.438 64.188 1 81.81 490 ILE A N 1
ATOM 3844 C CA . ILE A 1 490 ? -10.016 123.375 64.438 1 81.81 490 ILE A CA 1
ATOM 3845 C C . ILE A 1 490 ? -10.805 122.062 64.688 1 81.81 490 ILE A C 1
ATOM 3847 O O . ILE A 1 490 ? -10.367 121 64.312 1 81.81 490 ILE A O 1
ATOM 3851 N N . ASP A 1 491 ? -12.031 122.25 65.188 1 81.5 491 ASP A N 1
ATOM 3852 C CA . ASP A 1 491 ? -12.82 121.062 65.5 1 81.5 491 ASP A CA 1
ATOM 3853 C C . ASP A 1 491 ? -13.297 120.312 64.25 1 81.5 491 ASP A C 1
ATOM 3855 O O . ASP A 1 491 ? -13.273 119.125 64.188 1 81.5 491 ASP A O 1
ATOM 3859 N N . SER A 1 492 ? -13.609 121.125 63.344 1 82.06 492 SER A N 1
ATOM 3860 C CA . SER A 1 492 ? -14.07 120.562 62.062 1 82.06 492 SER A CA 1
ATOM 3861 C C . SER A 1 492 ? -12.93 119.938 61.312 1 82.06 492 SER A C 1
ATOM 3863 O O . SER A 1 492 ? -13.117 118.875 60.656 1 82.06 492 SER A O 1
ATOM 3865 N N . GLN A 1 493 ? -11.805 120.5 61.469 1 80 493 GLN A N 1
ATOM 3866 C CA . GLN A 1 493 ? -10.609 119.938 60.844 1 80 493 GLN A CA 1
ATOM 3867 C C . GLN A 1 493 ? -10.227 118.562 61.438 1 80 493 GLN A C 1
ATOM 3869 O O . GLN A 1 493 ? -9.867 117.625 60.75 1 80 493 GLN A O 1
ATOM 3874 N N . LEU A 1 494 ? -10.328 118.562 62.625 1 82.38 494 LEU A N 1
ATOM 3875 C CA . LEU A 1 494 ? -9.961 117.375 63.375 1 82.38 494 LEU A CA 1
ATOM 3876 C C . LEU A 1 494 ? -10.938 116.25 63.062 1 82.38 494 LEU A C 1
ATOM 3878 O O . LEU A 1 494 ? -10.539 115.062 62.969 1 82.38 494 LEU A O 1
ATOM 3882 N N . GLU A 1 495 ? -12.141 116.562 62.812 1 81.06 495 GLU A N 1
ATOM 3883 C CA . GLU A 1 495 ? -13.148 115.562 62.5 1 81.06 495 GLU A CA 1
ATOM 3884 C C . GLU A 1 495 ? -12.914 114.938 61.094 1 81.06 495 GLU A C 1
ATOM 3886 O O . GLU A 1 495 ? -13.031 113.75 60.906 1 81.06 495 GLU A O 1
ATOM 3891 N N . ARG A 1 496 ? -12.602 115.75 60.25 1 82.5 496 ARG A N 1
ATOM 3892 C CA . ARG A 1 496 ? -12.352 115.312 58.875 1 82.5 496 ARG A CA 1
ATOM 3893 C C . ARG A 1 496 ? -11.078 114.5 58.812 1 82.5 496 ARG A C 1
ATOM 3895 O O . ARG A 1 496 ? -11.039 113.438 58.125 1 82.5 496 ARG A O 1
ATOM 3902 N N . ALA A 1 497 ? -10.117 114.938 59.438 1 83.25 497 ALA A N 1
ATOM 3903 C CA . ALA A 1 497 ? -8.852 114.188 59.5 1 83.25 497 ALA A CA 1
ATOM 3904 C C . ALA A 1 497 ? -9.039 112.812 60.156 1 83.25 497 ALA A C 1
ATOM 3906 O O . ALA A 1 497 ? -8.438 111.875 59.75 1 83.25 497 ALA A O 1
ATOM 3907 N N . ALA A 1 498 ? -9.883 112.812 61.062 1 80.75 498 ALA A N 1
ATOM 3908 C CA . ALA A 1 498 ? -10.18 111.562 61.75 1 80.75 498 ALA A CA 1
ATOM 3909 C C . ALA A 1 498 ? -10.938 110.625 60.812 1 80.75 498 ALA A C 1
ATOM 3911 O O . ALA A 1 498 ? -10.688 109.375 60.844 1 80.75 498 ALA A O 1
ATOM 3912 N N . GLN A 1 499 ? -11.766 111.188 60.062 1 82.38 499 GLN A N 1
ATOM 3913 C CA . GLN A 1 499 ? -12.523 110.438 59.125 1 82.38 499 GLN A CA 1
ATOM 3914 C C . GLN A 1 499 ? -11.602 109.812 58.062 1 82.38 499 GLN A C 1
ATOM 3916 O O . GLN A 1 499 ? -11.727 108.625 57.719 1 82.38 499 GLN A O 1
ATOM 3921 N N . ILE A 1 500 ? -10.68 110.562 57.562 1 85.5 500 ILE A N 1
ATOM 3922 C CA . ILE A 1 500 ? -9.719 110.062 56.562 1 85.5 500 ILE A CA 1
ATOM 3923 C C . ILE A 1 500 ? -8.82 109 57.188 1 85.5 500 ILE A C 1
ATOM 3925 O O . ILE A 1 500 ? -8.57 108 56.531 1 85.5 500 ILE A O 1
ATOM 3929 N N . ARG A 1 501 ? -8.406 109.188 58.25 1 82.06 501 ARG A N 1
ATOM 3930 C CA . ARG A 1 501 ? -7.516 108.25 58.906 1 82.06 501 ARG A CA 1
ATOM 3931 C C . ARG A 1 501 ? -8.219 106.938 59.188 1 82.06 501 ARG A C 1
ATOM 3933 O O . ARG A 1 501 ? -7.629 105.875 59.031 1 82.06 501 ARG A O 1
ATOM 3940 N N . ARG A 1 502 ? -9.484 107 59.5 1 75.88 502 ARG A N 1
ATOM 3941 C CA . ARG A 1 502 ? -10.258 105.812 59.75 1 75.88 502 ARG A CA 1
ATOM 3942 C C . ARG A 1 502 ? -10.414 105 58.469 1 75.88 502 ARG A C 1
ATOM 3944 O O . ARG A 1 502 ? -10.234 103.75 58.469 1 75.88 502 ARG A O 1
ATOM 3951 N N . ALA A 1 503 ? -10.664 105.75 57.5 1 81.38 503 ALA A N 1
ATOM 3952 C CA . ALA A 1 503 ? -10.828 105.062 56.219 1 81.38 503 ALA A CA 1
ATOM 3953 C C . ALA A 1 503 ? -9.508 104.5 55.719 1 81.38 503 ALA A C 1
ATOM 3955 O O . ALA A 1 503 ? -9.484 103.375 55.156 1 81.38 503 ALA A O 1
ATOM 3956 N N . CYS A 1 504 ? -8.453 105.125 55.875 1 82.62 504 CYS A N 1
ATOM 3957 C CA . CYS A 1 504 ? -7.121 104.688 55.5 1 82.62 504 CYS A CA 1
ATOM 3958 C C . CYS A 1 504 ? -6.715 103.438 56.281 1 82.62 504 CYS A C 1
ATOM 3960 O O . CYS A 1 504 ? -6.148 102.5 55.75 1 82.62 504 CYS A O 1
ATOM 3962 N N . ARG A 1 505 ? -6.984 103.5 57.438 1 75.5 505 ARG A N 1
ATOM 3963 C CA . ARG A 1 505 ? -6.648 102.375 58.312 1 75.5 505 ARG A CA 1
ATOM 3964 C C . ARG A 1 505 ? -7.469 101.125 57.906 1 75.5 505 ARG A C 1
ATOM 3966 O O . ARG A 1 505 ? -6.969 100 57.969 1 75.5 505 ARG A O 1
ATOM 3973 N N . ARG A 1 506 ? -8.633 101.438 57.594 1 73.94 506 ARG A N 1
ATOM 3974 C CA . ARG A 1 506 ? -9.469 100.375 57.094 1 73.94 506 ARG A CA 1
ATOM 3975 C C . ARG A 1 506 ? -8.906 99.75 55.812 1 73.94 506 ARG A C 1
ATOM 3977 O O . ARG A 1 506 ? -8.883 98.562 55.656 1 73.94 506 ARG A O 1
ATOM 3984 N N . LEU A 1 507 ? -8.516 100.5 54.938 1 79.44 507 LEU A N 1
ATOM 3985 C CA . LEU A 1 507 ? -7.914 100 53.688 1 79.44 507 LEU A CA 1
ATOM 3986 C C . LEU A 1 507 ? -6.629 99.25 53.969 1 79.44 507 LEU A C 1
ATOM 3988 O O . LEU A 1 507 ? -6.391 98.188 53.344 1 79.44 507 LEU A O 1
ATOM 3992 N N . THR A 1 508 ? -5.852 99.812 54.844 1 77.12 508 THR A N 1
ATOM 3993 C CA . THR A 1 508 ? -4.605 99.125 55.219 1 77.12 508 THR A CA 1
ATOM 3994 C C . THR A 1 508 ? -4.883 97.75 55.844 1 77.12 508 THR A C 1
ATOM 3996 O O . THR A 1 508 ? -4.195 96.812 55.531 1 77.12 508 THR A O 1
ATOM 3999 N N . ALA A 1 509 ? -5.91 97.75 56.625 1 72.75 509 ALA A N 1
ATOM 4000 C CA . ALA A 1 509 ? -6.305 96.5 57.219 1 72.75 509 ALA A CA 1
ATOM 4001 C C . ALA A 1 509 ? -6.773 95.5 56.188 1 72.75 509 ALA A C 1
ATOM 4003 O O . ALA A 1 509 ? -6.457 94.312 56.25 1 72.75 509 ALA A O 1
ATOM 4004 N N . LEU A 1 510 ? -7.441 95.938 55.219 1 74.31 510 LEU A N 1
ATOM 4005 C CA . LEU A 1 510 ? -7.926 95.125 54.125 1 74.31 510 LEU A CA 1
ATOM 4006 C C . LEU A 1 510 ? -6.766 94.562 53.281 1 74.31 510 LEU A C 1
ATOM 4008 O O . LEU A 1 510 ? -6.723 93.375 52.969 1 74.31 510 LEU A O 1
ATOM 4012 N N . VAL A 1 511 ? -5.871 95.438 53 1 75.94 511 VAL A N 1
ATOM 4013 C CA . VAL A 1 511 ? -4.684 95 52.25 1 75.94 511 VAL A CA 1
ATOM 4014 C C . VAL A 1 511 ? -3.877 94 53.031 1 75.94 511 VAL A C 1
ATOM 4016 O O . VAL A 1 511 ? -3.449 93 52.5 1 75.94 511 VAL A O 1
ATOM 4019 N N . ASP A 1 512 ? -3.727 94.25 54.312 1 74.69 512 ASP A N 1
ATOM 4020 C CA . ASP A 1 512 ? -2.975 93.375 55.156 1 74.69 512 ASP A CA 1
ATOM 4021 C C . ASP A 1 512 ? -3.658 92 55.281 1 74.69 512 ASP A C 1
ATOM 4023 O O . ASP A 1 512 ? -2.998 90.938 55.219 1 74.69 512 ASP A O 1
ATOM 4027 N N . ASN A 1 513 ? -4.969 92.062 55.406 1 73.44 513 ASN A N 1
ATOM 4028 C CA . ASN A 1 513 ? -5.727 90.812 55.5 1 73.44 513 ASN A CA 1
ATOM 4029 C C . ASN A 1 513 ? -5.637 90 54.219 1 73.44 513 ASN A C 1
ATOM 4031 O O . ASN A 1 513 ? -5.512 88.75 54.25 1 73.44 513 ASN A O 1
ATOM 4035 N N . CYS A 1 514 ? -5.645 90.625 53.125 1 73.19 514 CYS A N 1
ATOM 4036 C CA . CYS A 1 514 ? -5.555 89.938 51.812 1 73.19 514 CYS A CA 1
ATOM 4037 C C . CYS A 1 514 ? -4.176 89.312 51.625 1 73.19 514 CYS A C 1
ATOM 4039 O O . CYS A 1 514 ? -4.066 88.188 51.188 1 73.19 514 CYS A O 1
ATOM 4041 N N . LEU A 1 515 ? -3.182 90 52.031 1 71.81 515 LEU A N 1
ATOM 4042 C CA . LEU A 1 515 ? -1.807 89.562 51.875 1 71.81 515 LEU A CA 1
ATOM 4043 C C . LEU A 1 515 ? -1.515 88.375 52.844 1 71.81 515 LEU A C 1
ATOM 4045 O O . LEU A 1 515 ? -0.835 87.438 52.469 1 71.81 515 LEU A O 1
ATOM 4049 N N . ILE A 1 516 ? -2.027 88.562 53.938 1 73.31 516 ILE A N 1
ATOM 4050 C CA . ILE A 1 516 ? -1.764 87.562 54.969 1 73.31 516 ILE A CA 1
ATOM 4051 C C . ILE A 1 516 ? -2.469 86.25 54.594 1 73.31 516 ILE A C 1
ATOM 4053 O O . ILE A 1 516 ? -1.932 85.125 54.812 1 73.31 516 ILE A O 1
ATOM 4057 N N . SER A 1 517 ? -3.625 86.438 54 1 72.69 517 SER A N 1
ATOM 4058 C CA . SER A 1 517 ? -4.355 85.25 53.562 1 72.69 517 SER A CA 1
ATOM 4059 C C . SER A 1 517 ? -3.547 84.438 52.531 1 72.69 517 SER A C 1
ATOM 4061 O O . SER A 1 517 ? -3.455 83.188 52.656 1 72.69 517 SER A O 1
ATOM 4063 N N . ASP A 1 518 ? -2.871 85 51.719 1 68.88 518 ASP A N 1
ATOM 4064 C CA . ASP A 1 518 ? -2.061 84.375 50.688 1 68.88 518 ASP A CA 1
ATOM 4065 C C . ASP A 1 518 ? -0.76 83.812 51.281 1 68.88 518 ASP A C 1
ATOM 4067 O O . ASP A 1 518 ? -0.305 82.75 50.906 1 68.88 518 ASP A O 1
ATOM 4071 N N . ARG A 1 519 ? -0.256 84.688 52.25 1 72.31 519 ARG A N 1
ATOM 4072 C CA . ARG A 1 519 ? 1.004 84.312 52.875 1 72.31 519 ARG A CA 1
ATOM 4073 C C . ARG A 1 519 ? 0.82 83.125 53.781 1 72.31 519 ARG A C 1
ATOM 4075 O O . ARG A 1 519 ? 1.68 82.25 53.844 1 72.31 519 ARG A O 1
ATOM 4082 N N . LEU A 1 520 ? -0.28 83.125 54.406 1 72.31 520 LEU A N 1
ATOM 4083 C CA . LEU A 1 520 ? -0.547 82.062 55.375 1 72.31 520 LEU A CA 1
ATOM 4084 C C . LEU A 1 520 ? -0.766 80.75 54.625 1 72.31 520 LEU A C 1
ATOM 4086 O O . LEU A 1 520 ? -0.549 79.688 55.219 1 72.31 520 LEU A O 1
ATOM 4090 N N . ASP A 1 521 ? -1.04 80.812 53.344 1 66.44 521 ASP A N 1
ATOM 4091 C CA . ASP A 1 521 ? -1.284 79.625 52.531 1 66.44 521 ASP A CA 1
ATOM 4092 C C . ASP A 1 521 ? 0.006 79.125 51.906 1 66.44 521 ASP A C 1
ATOM 4094 O O . ASP A 1 521 ? 0.049 78 51.375 1 66.44 521 ASP A O 1
ATOM 4098 N N . ALA A 1 522 ? 1.009 79.938 52.031 1 68.5 522 ALA A N 1
ATOM 4099 C CA . ALA A 1 522 ? 2.283 79.5 51.469 1 68.5 522 ALA A CA 1
ATOM 4100 C C . ALA A 1 522 ? 2.963 78.438 52.312 1 68.5 522 ALA A C 1
ATOM 4102 O O . ALA A 1 522 ? 3.031 78.562 53.531 1 68.5 522 ALA A O 1
ATOM 4103 N N . PRO A 1 523 ? 3.266 77.25 51.656 1 65.12 523 PRO A N 1
ATOM 4104 C CA . PRO A 1 523 ? 3.885 76.188 52.406 1 65.12 523 PRO A CA 1
ATOM 4105 C C . PRO A 1 523 ? 5.148 76.625 53.156 1 65.12 523 PRO A C 1
ATOM 4107 O O . PRO A 1 523 ? 5.473 76.062 54.188 1 65.12 523 PRO A O 1
ATOM 4110 N N . ALA A 1 524 ? 5.801 77.75 52.688 1 73.31 524 ALA A N 1
ATOM 4111 C CA . ALA A 1 524 ? 7.082 78.188 53.25 1 73.31 524 ALA A CA 1
ATOM 4112 C C . ALA A 1 524 ? 6.887 79.188 54.375 1 73.31 524 ALA A C 1
ATOM 4114 O O . ALA A 1 524 ? 7.852 79.625 55 1 73.31 524 ALA A O 1
ATOM 4115 N N . PHE A 1 525 ? 5.617 79.438 54.781 1 78.12 525 PHE A N 1
ATOM 4116 C CA . PHE A 1 525 ? 5.383 80.438 55.812 1 78.12 525 PHE A CA 1
ATOM 4117 C C . PHE A 1 525 ? 5.75 79.938 57.188 1 78.12 525 PHE A C 1
ATOM 4119 O O . PHE A 1 525 ? 5.422 78.812 57.531 1 78.12 525 PHE A O 1
ATOM 4126 N N . ARG A 1 526 ? 6.613 80.75 57.938 1 83.19 526 ARG A N 1
ATOM 4127 C CA . ARG A 1 526 ? 6.984 80.438 59.312 1 83.19 526 ARG A CA 1
ATOM 4128 C C . ARG A 1 526 ? 6.633 81.562 60.25 1 83.19 526 ARG A C 1
ATOM 4130 O O . ARG A 1 526 ? 6.82 82.75 59.906 1 83.19 526 ARG A O 1
ATOM 4137 N N . LEU A 1 527 ? 6.105 81.188 61.438 1 85.94 527 LEU A N 1
ATOM 4138 C CA . LEU A 1 527 ? 5.793 82.188 62.469 1 85.94 527 LEU A CA 1
ATOM 4139 C C . LEU A 1 527 ? 7.07 82.75 63.062 1 85.94 527 LEU A C 1
ATOM 4141 O O . LEU A 1 527 ? 8.023 82.062 63.344 1 85.94 527 LEU A O 1
ATOM 4145 N N . GLN A 1 528 ? 7.172 84.062 63.062 1 85.44 528 GLN A N 1
ATOM 4146 C CA . GLN A 1 528 ? 8.273 84.75 63.719 1 85.44 528 GLN A CA 1
ATOM 4147 C C . GLN A 1 528 ? 7.922 85.062 65.188 1 85.44 528 GLN A C 1
ATOM 4149 O O . GLN A 1 528 ? 7.371 86.125 65.438 1 85.44 528 GLN A O 1
ATOM 4154 N N . LEU A 1 529 ? 8.336 84.25 66.188 1 90.19 529 LEU A N 1
ATOM 4155 C CA . LEU A 1 529 ? 7.98 84.375 67.562 1 90.19 529 LEU A CA 1
ATOM 4156 C C . LEU A 1 529 ? 8.984 85.25 68.312 1 90.19 529 LEU A C 1
ATOM 4158 O O . LEU A 1 529 ? 10.195 85.062 68.188 1 90.19 529 LEU A O 1
ATOM 4162 N N . HIS A 1 530 ? 8.484 86.25 68.875 1 89.31 530 HIS A N 1
ATOM 4163 C CA . HIS A 1 530 ? 9.297 87.062 69.75 1 89.31 530 HIS A CA 1
ATOM 4164 C C . HIS A 1 530 ? 8.5 87.5 70.938 1 89.31 530 HIS A C 1
ATOM 4166 O O . HIS A 1 530 ? 7.266 87.5 70.938 1 89.31 530 HIS A O 1
ATOM 4172 N N . ARG A 1 531 ? 9.148 87.875 72 1 90.31 531 ARG A N 1
ATOM 4173 C CA . ARG A 1 531 ? 8.5 88.375 73.25 1 90.31 531 ARG A CA 1
ATOM 4174 C C . ARG A 1 531 ? 7.996 89.812 73.062 1 90.31 531 ARG A C 1
ATOM 4176 O O . ARG A 1 531 ? 8.789 90.688 72.812 1 90.31 531 ARG A O 1
ATOM 4183 N N . ALA A 1 532 ? 6.734 89.938 73 1 90.75 532 ALA A N 1
ATOM 4184 C CA . ALA A 1 532 ? 6.109 91.25 72.812 1 90.75 532 ALA A CA 1
ATOM 4185 C C . ALA A 1 532 ? 5.305 91.688 74 1 90.75 532 ALA A C 1
ATOM 4187 O O . ALA A 1 532 ? 4.688 90.812 74.688 1 90.75 532 ALA A O 1
ATOM 4188 N N . PRO A 1 533 ? 5.402 92.938 74.375 1 90.5 533 PRO A N 1
ATOM 4189 C CA . PRO A 1 533 ? 4.551 93.438 75.438 1 90.5 533 PRO A CA 1
ATOM 4190 C C . PRO A 1 533 ? 3.062 93.312 75.125 1 90.5 533 PRO A C 1
ATOM 4192 O O . PRO A 1 533 ? 2.604 93.812 74.125 1 90.5 533 PRO A O 1
ATOM 4195 N N . VAL A 1 534 ? 2.314 92.625 75.938 1 92.25 534 VAL A N 1
ATOM 4196 C CA . VAL A 1 534 ? 0.901 92.375 75.688 1 92.25 534 VAL A CA 1
ATOM 4197 C C . VAL A 1 534 ? 0.121 93.688 75.625 1 92.25 534 VAL A C 1
ATOM 4199 O O . VAL A 1 534 ? -0.814 93.812 74.875 1 92.25 534 VAL A O 1
ATOM 4202 N N . MET A 1 535 ? 0.518 94.625 76.375 1 88.69 535 MET A N 1
ATOM 4203 C CA . MET A 1 535 ? -0.182 95.875 76.375 1 88.69 535 MET A CA 1
ATOM 4204 C C . MET A 1 535 ? -0.046 96.625 75.062 1 88.69 535 MET A C 1
ATOM 4206 O O . MET A 1 535 ? -0.975 97.312 74.625 1 88.69 535 MET A O 1
ATOM 4210 N N . GLU A 1 536 ? 0.998 96.375 74.5 1 85.38 536 GLU A N 1
ATOM 4211 C CA . GLU A 1 536 ? 1.199 97 73.188 1 85.38 536 GLU A CA 1
ATOM 4212 C C . GLU A 1 536 ? 0.302 96.375 72.125 1 85.38 536 GLU A C 1
ATOM 4214 O O . GLU A 1 536 ? -0.207 97.062 71.25 1 85.38 536 GLU A O 1
ATOM 4219 N N . LEU A 1 537 ? 0.147 95.188 72.312 1 85.38 537 LEU A N 1
ATOM 4220 C CA . LEU A 1 537 ? -0.728 94.438 71.375 1 85.38 537 LEU A CA 1
ATOM 4221 C C . LEU A 1 537 ? -2.168 94.938 71.5 1 85.38 537 LEU A C 1
ATOM 4223 O O . LEU A 1 537 ? -2.85 95.188 70.5 1 85.38 537 LEU A O 1
ATOM 4227 N N . VAL A 1 538 ? -2.59 95.062 72.625 1 86.38 538 VAL A N 1
ATOM 4228 C CA . VAL A 1 538 ? -3.969 95.438 72.875 1 86.38 538 VAL A CA 1
ATOM 4229 C C . VAL A 1 538 ? -4.199 96.938 72.562 1 86.38 538 VAL A C 1
ATOM 4231 O O . VAL A 1 538 ? -5.266 97.312 72.125 1 86.38 538 VAL A O 1
ATOM 4234 N N . ASP A 1 539 ? -3.205 97.75 72.875 1 79.81 539 ASP A N 1
ATOM 4235 C CA . ASP A 1 539 ? -3.322 99.188 72.688 1 79.81 539 ASP A CA 1
ATOM 4236 C C . ASP A 1 539 ? -3.52 99.562 71.188 1 79.81 539 ASP A C 1
ATOM 4238 O O . ASP A 1 539 ? -4.34 100.375 70.875 1 79.81 539 ASP A O 1
ATOM 4242 N N . ASP A 1 540 ? -2.873 98.875 70.438 1 73.75 540 ASP A N 1
ATOM 4243 C CA . ASP A 1 540 ? -2.945 99.062 69 1 73.75 540 ASP A CA 1
ATOM 4244 C C . ASP A 1 540 ? -4.336 98.75 68.5 1 73.75 540 ASP A C 1
ATOM 4246 O O . ASP A 1 540 ? -4.887 99.5 67.688 1 73.75 540 ASP A O 1
ATOM 4250 N N . ALA A 1 541 ? -4.84 97.625 68.938 1 74.44 541 ALA A N 1
ATOM 4251 C CA . ALA A 1 541 ? -6.168 97.188 68.5 1 74.44 541 ALA A CA 1
ATOM 4252 C C . ALA A 1 541 ? -7.254 98.062 69.125 1 74.44 541 ALA A C 1
ATOM 4254 O O . ALA A 1 541 ? -8.242 98.375 68.438 1 74.44 541 ALA A O 1
ATOM 4255 N N . ALA A 1 542 ? -7 98.562 70.25 1 74.69 542 ALA A N 1
ATOM 4256 C CA . ALA A 1 542 ? -7.949 99.438 70.938 1 74.69 542 ALA A CA 1
ATOM 4257 C C . ALA A 1 542 ? -8.125 100.75 70.312 1 74.69 542 ALA A C 1
ATOM 4259 O O . ALA A 1 542 ? -9.164 101.438 70.438 1 74.69 542 ALA A O 1
ATOM 4260 N N . GLN A 1 543 ? -7.125 101.125 69.688 1 73.62 543 GLN A N 1
ATOM 4261 C CA . GLN A 1 543 ? -7.172 102.438 69 1 73.62 543 GLN A CA 1
ATOM 4262 C C . GLN A 1 543 ? -8.312 102.438 68 1 73.62 543 GLN A C 1
ATOM 4264 O O . GLN A 1 543 ? -8.891 103.5 67.688 1 73.62 543 GLN A O 1
ATOM 4269 N N . LEU A 1 544 ? -8.711 101.312 67.5 1 75.06 544 LEU A N 1
ATOM 4270 C CA . LEU A 1 544 ? -9.805 101.25 66.562 1 75.06 544 LEU A CA 1
ATOM 4271 C C . LEU A 1 544 ? -11.133 101.625 67.188 1 75.06 544 LEU A C 1
ATOM 4273 O O . LEU A 1 544 ? -12.008 102.188 66.5 1 75.06 544 LEU A O 1
ATOM 4277 N N . VAL A 1 545 ? -11.273 101.375 68.438 1 77.12 545 VAL A N 1
ATOM 4278 C CA . VAL A 1 545 ? -12.492 101.75 69.188 1 77.12 545 VAL A CA 1
ATOM 4279 C C . VAL A 1 545 ? -12.578 103.25 69.375 1 77.12 545 VAL A C 1
ATOM 4281 O O . VAL A 1 545 ? -13.648 103.812 69.25 1 77.12 545 VAL A O 1
ATOM 4284 N N . HIS A 1 546 ? -11.398 103.812 69.625 1 73.56 546 HIS A N 1
ATOM 4285 C CA . HIS A 1 546 ? -11.336 105.25 69.875 1 73.56 546 HIS A CA 1
ATOM 4286 C C . HIS A 1 546 ? -11.75 106 68.625 1 73.56 546 HIS A C 1
ATOM 4288 O O . HIS A 1 546 ? -12.258 107.125 68.75 1 73.56 546 HIS A O 1
ATOM 4294 N N . TRP A 1 547 ? -11.695 105.375 67.688 1 69.19 547 TRP A N 1
ATOM 4295 C CA . TRP A 1 547 ? -11.977 106.062 66.438 1 69.19 547 TRP A CA 1
ATOM 4296 C C . TRP A 1 547 ? -13.461 105.938 66.125 1 69.19 547 TRP A C 1
ATOM 4298 O O . TRP A 1 547 ? -13.938 106.688 65.188 1 69.19 547 TRP A O 1
ATOM 4308 N N . SER A 1 548 ? -14.102 105.125 66.75 1 74.06 548 SER A N 1
ATOM 4309 C CA . SER A 1 548 ? -15.547 105.062 66.562 1 74.06 548 SER A CA 1
ATOM 4310 C C . SER A 1 548 ? -16.266 106.062 67.438 1 74.06 548 SER A C 1
ATOM 4312 O O . SER A 1 548 ? -15.93 106.188 68.625 1 74.06 548 SER A O 1
ATOM 4314 N N . ARG A 1 549 ? -17.062 106.875 66.875 1 70.06 549 ARG A N 1
ATOM 4315 C CA . ARG A 1 549 ? -17.781 107.875 67.625 1 70.06 549 ARG A CA 1
ATOM 4316 C C . ARG A 1 549 ? -18.875 107.25 68.5 1 70.06 549 ARG A C 1
ATOM 4318 O O . ARG A 1 549 ? -19.328 107.875 69.438 1 70.06 549 ARG A O 1
ATOM 4325 N N . ARG A 1 550 ? -19.203 106.125 68.25 1 81.5 550 ARG A N 1
ATOM 4326 C CA . ARG A 1 550 ? -20.391 105.562 68.875 1 81.5 550 ARG A CA 1
ATOM 4327 C C . ARG A 1 550 ? -20 104.625 70 1 81.5 550 ARG A C 1
ATOM 4329 O O . ARG A 1 550 ? -20.859 104.125 70.75 1 81.5 550 ARG A O 1
ATOM 4336 N N . HIS A 1 551 ? -18.578 104.5 70.062 1 86.5 551 HIS A N 1
ATOM 4337 C CA . HIS A 1 551 ? -18.188 103.438 71 1 86.5 551 HIS A CA 1
ATOM 4338 C C . HIS A 1 551 ? -17.172 103.938 72.062 1 86.5 551 HIS A C 1
ATOM 4340 O O . HIS A 1 551 ? -16.453 104.875 71.75 1 86.5 551 HIS A O 1
ATOM 4346 N N . HIS A 1 552 ? -17.266 103.438 73.188 1 87.69 552 HIS A N 1
ATOM 4347 C CA . HIS A 1 552 ? -16.281 103.688 74.25 1 87.69 552 HIS A CA 1
ATOM 4348 C C . HIS A 1 552 ? -15.547 102.438 74.688 1 87.69 552 HIS A C 1
ATOM 4350 O O . HIS A 1 552 ? -16.141 101.375 74.75 1 87.69 552 HIS A O 1
ATOM 4356 N N . LEU A 1 553 ? -14.234 102.562 74.875 1 89.31 553 LEU A N 1
ATOM 4357 C CA . LEU A 1 553 ? -13.352 101.438 75.125 1 89.31 553 LEU A CA 1
ATOM 4358 C C . LEU A 1 553 ? -13.305 101.188 76.625 1 89.31 553 LEU A C 1
ATOM 4360 O O . LEU A 1 553 ? -13.164 102.125 77.438 1 89.31 553 LEU A O 1
ATOM 4364 N N . ASN A 1 554 ? -13.516 100 77.125 1 88.88 554 ASN A N 1
ATOM 4365 C CA . ASN A 1 554 ? -13.227 99.438 78.438 1 88.88 554 ASN A CA 1
ATOM 4366 C C . ASN A 1 554 ? -12.086 98.438 78.438 1 88.88 554 ASN A C 1
ATOM 4368 O O . ASN A 1 554 ? -12.258 97.312 77.938 1 88.88 554 ASN A O 1
ATOM 4372 N N . LEU A 1 555 ? -10.93 98.938 78.75 1 89.62 555 LEU A N 1
ATOM 4373 C CA . LEU A 1 555 ? -9.742 98.062 78.75 1 89.62 555 LEU A CA 1
ATOM 4374 C C . LEU A 1 555 ? -9.445 97.5 80.125 1 89.62 555 LEU A C 1
ATOM 4376 O O . LEU A 1 555 ? -9.352 98.188 81.062 1 89.62 555 LEU A O 1
ATOM 4380 N N . ASP A 1 556 ? -9.438 96.25 80.25 1 87 556 ASP A N 1
ATOM 4381 C CA . ASP A 1 556 ? -9.086 95.5 81.438 1 87 556 ASP A CA 1
ATOM 4382 C C . ASP A 1 556 ? -7.836 94.688 81.25 1 87 556 ASP A C 1
ATOM 4384 O O . ASP A 1 556 ? -7.883 93.625 80.625 1 87 556 ASP A O 1
ATOM 4388 N N . SER A 1 557 ? -6.68 95.188 81.625 1 84.31 557 SER A N 1
ATOM 4389 C CA . SER A 1 557 ? -5.414 94.438 81.438 1 84.31 557 SER A CA 1
ATOM 4390 C C . SER A 1 557 ? -4.754 94.125 82.812 1 84.31 557 SER A C 1
ATOM 4392 O O . SER A 1 557 ? -3.539 93.938 82.875 1 84.31 557 SER A O 1
ATOM 4394 N N . ALA A 1 558 ? -5.527 94.188 83.812 1 80.12 558 ALA A N 1
ATOM 4395 C CA . ALA A 1 558 ? -4.988 94.062 85.188 1 80.12 558 ALA A CA 1
ATOM 4396 C C . ALA A 1 558 ? -4.316 92.75 85.375 1 80.12 558 ALA A C 1
ATOM 4398 O O . ALA A 1 558 ? -3.311 92.625 86.062 1 80.12 558 ALA A O 1
ATOM 4399 N N . ASN A 1 559 ? -4.719 91.625 84.875 1 85.31 559 ASN A N 1
ATOM 4400 C CA . ASN A 1 559 ? -4.176 90.25 85.062 1 85.31 559 ASN A CA 1
ATOM 4401 C C . ASN A 1 559 ? -3.432 89.75 83.812 1 85.31 559 ASN A C 1
ATOM 4403 O O . ASN A 1 559 ? -3.266 88.562 83.625 1 85.31 559 ASN A O 1
ATOM 4407 N N . ALA A 1 560 ? -2.982 90.75 82.938 1 88.25 560 ALA A N 1
ATOM 4408 C CA . ALA A 1 560 ? -2.268 90.375 81.75 1 88.25 560 ALA A CA 1
ATOM 4409 C C . ALA A 1 560 ? -0.774 90.188 82 1 88.25 560 ALA A C 1
ATOM 4411 O O . ALA A 1 560 ? -0.195 90.938 82.812 1 88.25 560 ALA A O 1
ATOM 4412 N N . PRO A 1 561 ? -0.168 89.188 81.562 1 90.56 561 PRO A N 1
ATOM 4413 C CA . PRO A 1 561 ? 1.29 89.125 81.625 1 90.56 561 PRO A CA 1
ATOM 4414 C C . PRO A 1 561 ? 2.004 90.312 80.938 1 90.56 561 PRO A C 1
ATOM 4416 O O . PRO A 1 561 ? 1.475 90.875 80 1 90.56 561 PRO A O 1
ATOM 4419 N N . ALA A 1 562 ? 3.219 90.688 81.375 1 89.44 562 ALA A N 1
ATOM 4420 C CA . ALA A 1 562 ? 3.975 91.812 80.812 1 89.44 562 ALA A CA 1
ATOM 4421 C C . ALA A 1 562 ? 4.41 91.5 79.375 1 89.44 562 ALA A C 1
ATOM 4423 O O . ALA A 1 562 ? 4.336 92.375 78.5 1 89.44 562 ALA A O 1
ATOM 4424 N N . THR A 1 563 ? 4.84 90.25 79.188 1 91.62 563 THR A N 1
ATOM 4425 C CA . THR A 1 563 ? 5.281 89.875 77.875 1 91.62 563 THR A CA 1
ATOM 4426 C C . THR A 1 563 ? 4.766 88.5 77.5 1 91.62 563 THR A C 1
ATOM 4428 O O . THR A 1 563 ? 4.445 87.688 78.375 1 91.62 563 THR A O 1
ATOM 4431 N N . TRP A 1 564 ? 4.633 88.25 76.188 1 92 564 TRP A N 1
ATOM 4432 C CA . TRP A 1 564 ? 4.23 86.938 75.688 1 92 564 TRP A CA 1
ATOM 4433 C C . TRP A 1 564 ? 4.988 86.625 74.375 1 92 564 TRP A C 1
ATOM 4435 O O . TRP A 1 564 ? 5.293 87.5 73.625 1 92 564 TRP A O 1
ATOM 4445 N N . GLU A 1 565 ? 5.285 85.312 74.25 1 92.38 565 GLU A N 1
ATOM 4446 C CA . GLU A 1 565 ? 5.98 84.938 73.062 1 92.38 565 GLU A CA 1
ATOM 4447 C C . GLU A 1 565 ? 4.996 84.688 71.875 1 92.38 565 GLU A C 1
ATOM 4449 O O . GLU A 1 565 ? 4.195 83.75 71.938 1 92.38 565 GLU A O 1
ATOM 4454 N N . CYS A 1 566 ? 4.91 85.5 71 1 91.31 566 CYS A N 1
ATOM 4455 C CA . CYS A 1 566 ? 4.035 85.375 69.812 1 91.31 566 CYS A CA 1
ATOM 4456 C C . CYS A 1 566 ? 4.574 86.25 68.688 1 91.31 566 CYS A C 1
ATOM 4458 O O . CYS A 1 566 ? 5.586 86.938 68.812 1 91.31 566 CYS A O 1
ATOM 4460 N N . ASP A 1 567 ? 4.086 85.938 67.438 1 90 567 ASP A N 1
ATOM 4461 C CA . ASP A 1 567 ? 4.297 86.875 66.312 1 90 567 ASP A CA 1
ATOM 4462 C C . ASP A 1 567 ? 3.494 88.125 66.5 1 90 567 ASP A C 1
ATOM 4464 O O . ASP A 1 567 ? 2.277 88.125 66.312 1 90 567 ASP A O 1
ATOM 4468 N N . SER A 1 568 ? 4.121 89.188 66.938 1 88.88 568 SER A N 1
ATOM 4469 C CA . SER A 1 568 ? 3.463 90.438 67.312 1 88.88 568 SER A CA 1
ATOM 4470 C C . SER A 1 568 ? 2.654 91 66.188 1 88.88 568 SER A C 1
ATOM 4472 O O . SER A 1 568 ? 1.544 91.5 66.375 1 88.88 568 SER A O 1
ATOM 4474 N N . THR A 1 569 ? 3.158 90.938 65 1 84.94 569 THR A N 1
ATOM 4475 C CA . THR A 1 569 ? 2.49 91.562 63.844 1 84.94 569 THR A CA 1
ATOM 4476 C C . THR A 1 569 ? 1.188 90.812 63.531 1 84.94 569 THR A C 1
ATOM 4478 O O . THR A 1 569 ? 0.144 91.438 63.344 1 84.94 569 THR A O 1
ATOM 4481 N N . LEU A 1 570 ? 1.272 89.562 63.531 1 88.31 570 LEU A N 1
ATOM 4482 C CA . LEU A 1 570 ? 0.1 88.75 63.219 1 88.31 570 LEU A CA 1
ATOM 4483 C C . LEU A 1 570 ? -0.929 88.812 64.375 1 88.31 570 LEU A C 1
ATOM 4485 O O . LEU A 1 570 ? -2.131 88.875 64.062 1 88.31 570 LEU A O 1
ATOM 4489 N N . THR A 1 571 ? -0.469 88.812 65.438 1 90.44 571 THR A N 1
ATOM 4490 C CA . THR A 1 571 ? -1.369 88.875 66.562 1 90.44 571 THR A CA 1
ATOM 4491 C C . THR A 1 571 ? -2.098 90.188 66.625 1 90.44 571 THR A C 1
ATOM 4493 O O . THR A 1 571 ? -3.287 90.25 66.938 1 90.44 571 THR A O 1
ATOM 4496 N N . ARG A 1 572 ? -1.412 91.25 66.312 1 86.56 572 ARG A N 1
ATOM 4497 C CA . ARG A 1 572 ? -2.027 92.562 66.25 1 86.56 572 ARG A CA 1
ATOM 4498 C C . ARG A 1 572 ? -3.131 92.562 65.188 1 86.56 572 ARG A C 1
ATOM 4500 O O . ARG A 1 572 ? -4.18 93.188 65.375 1 86.56 572 ARG A O 1
ATOM 4507 N N . ILE A 1 573 ? -2.844 91.938 64.062 1 84.19 573 ILE A N 1
ATOM 4508 C CA . ILE A 1 573 ? -3.818 91.812 62.969 1 84.19 573 ILE A CA 1
ATOM 4509 C C . ILE A 1 573 ? -5.047 91.062 63.438 1 84.19 573 ILE A C 1
ATOM 4511 O O . ILE A 1 573 ? -6.184 91.5 63.219 1 84.19 573 ILE A O 1
ATOM 4515 N N . ALA A 1 574 ? -4.871 90 64.125 1 90.56 574 ALA A N 1
ATOM 4516 C CA . ALA A 1 574 ? -5.977 89.188 64.688 1 90.56 574 ALA A CA 1
ATOM 4517 C C . ALA A 1 574 ? -6.84 90 65.625 1 90.56 574 ALA A C 1
ATOM 4519 O O . ALA A 1 574 ? -8.062 90 65.5 1 90.56 574 ALA A O 1
ATOM 4520 N N . LEU A 1 575 ? -6.172 90.625 66.438 1 89.44 575 LEU A N 1
ATOM 4521 C CA . LEU A 1 575 ? -6.891 91.438 67.438 1 89.44 575 LEU A CA 1
ATOM 4522 C C . LEU A 1 575 ? -7.625 92.562 66.75 1 89.44 575 LEU A C 1
ATOM 4524 O O . LEU A 1 575 ? -8.758 92.875 67.125 1 89.44 575 LEU A O 1
ATOM 4528 N N . SER A 1 576 ? -6.977 93.25 65.938 1 85.44 576 SER A N 1
ATOM 4529 C CA . SER A 1 576 ? -7.594 94.312 65.188 1 85.44 576 SER A CA 1
ATOM 4530 C C . SER A 1 576 ? -8.844 93.875 64.438 1 85.44 576 SER A C 1
ATOM 4532 O O . SER A 1 576 ? -9.844 94.562 64.375 1 85.44 576 SER A O 1
ATOM 4534 N N . ASN A 1 577 ? -8.82 92.688 63.938 1 86.19 577 ASN A N 1
ATOM 4535 C CA . ASN A 1 577 ? -9.969 92.062 63.219 1 86.19 577 ASN A CA 1
ATOM 4536 C C . ASN A 1 577 ? -11.141 91.875 64.188 1 86.19 577 ASN A C 1
ATOM 4538 O O . ASN A 1 577 ? -12.297 92.062 63.812 1 86.19 577 ASN A O 1
ATOM 4542 N N . LEU A 1 578 ? -10.805 91.438 65.312 1 90.69 578 LEU A N 1
ATOM 4543 C CA . LEU A 1 578 ? -11.844 91.25 66.312 1 90.69 578 LEU A CA 1
ATOM 4544 C C . LEU A 1 578 ? -12.469 92.562 66.812 1 90.69 578 LEU A C 1
ATOM 4546 O O . LEU A 1 578 ? -13.688 92.625 66.938 1 90.69 578 LEU A O 1
ATOM 4550 N N . VAL A 1 579 ? -11.664 93.438 67 1 88.12 579 VAL A N 1
ATOM 4551 C CA . VAL A 1 579 ? -12.141 94.75 67.438 1 88.12 579 VAL A CA 1
ATOM 4552 C C . VAL A 1 579 ? -12.945 95.438 66.375 1 88.12 579 VAL A C 1
ATOM 4554 O O . VAL A 1 579 ? -13.992 96 66.625 1 88.12 579 VAL A O 1
ATOM 4557 N N . ASP A 1 580 ? -12.414 95.312 65.188 1 81 580 ASP A N 1
ATOM 4558 C CA . ASP A 1 580 ? -13.125 95.875 64.062 1 81 580 ASP A CA 1
ATOM 4559 C C . ASP A 1 580 ? -14.516 95.25 63.906 1 81 580 ASP A C 1
ATOM 4561 O O . ASP A 1 580 ? -15.477 95.938 63.594 1 81 580 ASP A O 1
ATOM 4565 N N . ASN A 1 581 ? -14.609 94 64.062 1 84.31 581 ASN A N 1
ATOM 4566 C CA . ASN A 1 581 ? -15.891 93.25 64.062 1 84.31 581 ASN A CA 1
ATOM 4567 C C . ASN A 1 581 ? -16.844 93.812 65.125 1 84.31 581 ASN A C 1
ATOM 4569 O O . ASN A 1 581 ? -18.031 94 64.875 1 84.31 581 ASN A O 1
ATOM 4573 N N . ALA A 1 582 ? -16.344 94.062 66.25 1 85.25 582 ALA A N 1
ATOM 4574 C CA . ALA A 1 582 ? -17.141 94.625 67.312 1 85.25 582 ALA A CA 1
ATOM 4575 C C . ALA A 1 582 ? -17.641 96 67 1 85.25 582 ALA A C 1
ATOM 4577 O O . ALA A 1 582 ? -18.812 96.312 67.25 1 85.25 582 ALA A O 1
ATOM 4578 N N . VAL A 1 583 ? -16.859 96.812 66.5 1 82.56 583 VAL A N 1
ATOM 4579 C CA . VAL A 1 583 ? -17.203 98.188 66.188 1 82.56 583 VAL A CA 1
ATOM 4580 C C . VAL A 1 583 ? -18.266 98.188 65.062 1 82.56 583 VAL A C 1
ATOM 4582 O O . VAL A 1 583 ? -19.188 99 65.125 1 82.56 583 VAL A O 1
ATOM 4585 N N . LYS A 1 584 ? -18.125 97.312 64.188 1 79.38 584 LYS A N 1
ATOM 4586 C CA . LYS A 1 584 ? -18.984 97.25 63.031 1 79.38 584 LYS A CA 1
ATOM 4587 C C . LYS A 1 584 ? -20.391 96.812 63.375 1 79.38 584 LYS A C 1
ATOM 4589 O O . LYS A 1 584 ? -21.375 97.312 62.875 1 79.38 584 LYS A O 1
ATOM 4594 N N . TYR A 1 585 ? -20.469 95.812 64.188 1 82.75 585 TYR A N 1
ATOM 4595 C CA . TYR A 1 585 ? -21.75 95.125 64.375 1 82.75 585 TYR A CA 1
ATOM 4596 C C . TYR A 1 585 ? -22.422 95.562 65.688 1 82.75 585 TYR A C 1
ATOM 4598 O O . TYR A 1 585 ? -23.625 95.438 65.812 1 82.75 585 TYR A O 1
ATOM 4606 N N . ALA A 1 586 ? -21.625 96.125 66.5 1 79.5 586 ALA A N 1
ATOM 4607 C CA . ALA A 1 586 ? -22.188 96.562 67.812 1 79.5 586 ALA A CA 1
ATOM 4608 C C . ALA A 1 586 ? -22.938 97.875 67.625 1 79.5 586 ALA A C 1
ATOM 4610 O O . ALA A 1 586 ? -22.5 98.75 66.875 1 79.5 586 ALA A O 1
ATOM 4611 N N . LYS A 1 587 ? -24.125 98.062 68.188 1 78.56 587 LYS A N 1
ATOM 4612 C CA . LYS A 1 587 ? -24.797 99.375 68.25 1 78.56 587 LYS A CA 1
ATOM 4613 C C . LYS A 1 587 ? -23.984 100.375 69.062 1 78.56 587 LYS A C 1
ATOM 4615 O O . LYS A 1 587 ? -22.953 100 69.625 1 78.56 587 LYS A O 1
ATOM 4620 N N . ALA A 1 588 ? -24.391 101.5 69.375 1 80 588 ALA A N 1
ATOM 4621 C CA . ALA A 1 588 ? -23.703 102.438 70.25 1 80 588 ALA A CA 1
ATOM 4622 C C . ALA A 1 588 ? -23.531 101.938 71.625 1 80 588 ALA A C 1
ATOM 4624 O O . ALA A 1 588 ? -24.406 101.25 72.188 1 80 588 ALA A O 1
ATOM 4625 N N . GLY A 1 589 ? -22.234 102.062 72.125 1 84.19 589 GLY A N 1
ATOM 4626 C CA . GLY A 1 589 ? -22.031 101.625 73.5 1 84.19 589 GLY A CA 1
ATOM 4627 C C . GLY A 1 589 ? -20.594 101.25 73.812 1 84.19 589 GLY A C 1
ATOM 4628 O O . GLY A 1 589 ? -19.672 101.688 73.125 1 84.19 589 GLY A O 1
ATOM 4629 N N . GLU A 1 590 ? -20.406 100.312 74.812 1 87.38 590 GLU A N 1
ATOM 4630 C CA . GLU A 1 590 ? -19.094 99.938 75.312 1 87.38 590 GLU A CA 1
ATOM 4631 C C . GLU A 1 590 ? -18.531 98.688 74.625 1 87.38 590 GLU A C 1
ATOM 4633 O O . GLU A 1 590 ? -19.281 97.75 74.375 1 87.38 590 GLU A O 1
ATOM 4638 N N . ILE A 1 591 ? -17.328 98.812 74.188 1 90.88 591 ILE A N 1
ATOM 4639 C CA . ILE A 1 591 ? -16.562 97.688 73.688 1 90.88 591 ILE A CA 1
ATOM 4640 C C . ILE A 1 591 ? -15.484 97.312 74.75 1 90.88 591 ILE A C 1
ATOM 4642 O O . ILE A 1 591 ? -14.641 98.188 75.062 1 90.88 591 ILE A O 1
ATOM 4646 N N . ALA A 1 592 ? -15.508 96.125 75.25 1 90.19 592 ALA A N 1
ATOM 4647 C CA . ALA A 1 592 ? -14.57 95.688 76.312 1 90.19 592 ALA A CA 1
ATOM 4648 C C . ALA A 1 592 ? -13.461 94.812 75.688 1 90.19 592 ALA A C 1
ATOM 4650 O O . ALA A 1 592 ? -13.727 93.938 74.938 1 90.19 592 ALA A O 1
ATOM 4651 N N . VAL A 1 593 ? -12.242 95.188 75.938 1 90.81 593 VAL A N 1
ATOM 4652 C CA . VAL A 1 593 ? -11.07 94.375 75.562 1 90.81 593 VAL A CA 1
ATOM 4653 C C . VAL A 1 593 ? -10.367 93.938 76.812 1 90.81 593 VAL A C 1
ATOM 4655 O O . VAL A 1 593 ? -9.969 94.75 77.688 1 90.81 593 VAL A O 1
ATOM 4658 N N . ARG A 1 594 ? -10.258 92.688 77.062 1 91.56 594 ARG A N 1
ATOM 4659 C CA . ARG A 1 594 ? -9.664 92.125 78.312 1 91.56 594 ARG A CA 1
ATOM 4660 C C . ARG A 1 594 ? -8.484 91.25 77.938 1 91.56 594 ARG A C 1
ATOM 4662 O O . ARG A 1 594 ? -8.539 90.5 77 1 91.56 594 ARG A O 1
ATOM 4669 N N . ALA A 1 595 ? -7.41 91.375 78.625 1 92.62 595 ALA A N 1
ATOM 4670 C CA . ALA A 1 595 ? -6.254 90.5 78.5 1 92.62 595 ALA A CA 1
ATOM 4671 C C . ALA A 1 595 ? -5.965 89.875 79.875 1 92.62 595 ALA A C 1
ATOM 4673 O O . ALA A 1 595 ? -5.812 90.562 80.875 1 92.62 595 ALA A O 1
ATOM 4674 N N . ARG A 1 596 ? -5.938 88.562 79.938 1 92.19 596 ARG A N 1
ATOM 4675 C CA . ARG A 1 596 ? -5.645 87.875 81.188 1 92.19 596 ARG A CA 1
ATOM 4676 C C . ARG A 1 596 ? -4.977 86.5 80.875 1 92.19 596 ARG A C 1
ATOM 4678 O O . ARG A 1 596 ? -4.977 86.062 79.75 1 92.19 596 ARG A O 1
ATOM 4685 N N . THR A 1 597 ? -4.34 86 81.812 1 92.19 597 THR A N 1
ATOM 4686 C CA . THR A 1 597 ? -3.836 84.625 81.75 1 92.19 597 THR A CA 1
ATOM 4687 C C . THR A 1 597 ? -4.855 83.625 82.375 1 92.19 597 THR A C 1
ATOM 4689 O O . THR A 1 597 ? -5.375 83.875 83.438 1 92.19 597 THR A O 1
ATOM 4692 N N . ASP A 1 598 ? -5.219 82.688 81.562 1 87.62 598 ASP A N 1
ATOM 4693 C CA . ASP A 1 598 ? -6.219 81.75 82 1 87.62 598 ASP A CA 1
ATOM 4694 C C . ASP A 1 598 ? -5.625 80.75 83.062 1 87.62 598 ASP A C 1
ATOM 4696 O O . ASP A 1 598 ? -4.418 80.812 83.312 1 87.62 598 ASP A O 1
ATOM 4700 N N . GLU A 1 599 ? -6.48 79.938 83.625 1 84.69 599 GLU A N 1
ATOM 4701 C CA . GLU A 1 599 ? -6.102 79 84.688 1 84.69 599 GLU A CA 1
ATOM 4702 C C . GLU A 1 599 ? -5.055 78 84.188 1 84.69 599 GLU A C 1
ATOM 4704 O O . GLU A 1 599 ? -4.281 77.438 85 1 84.69 599 GLU A O 1
ATOM 4709 N N . HIS A 1 600 ? -4.969 77.875 82.875 1 88.38 600 HIS A N 1
ATOM 4710 C CA . HIS A 1 600 ? -4.051 76.938 82.312 1 88.38 600 HIS A CA 1
ATOM 4711 C C . HIS A 1 600 ? -2.768 77.625 81.812 1 88.38 600 HIS A C 1
ATOM 4713 O O . HIS A 1 600 ? -1.944 77 81.125 1 88.38 600 HIS A O 1
ATOM 4719 N N . GLY A 1 601 ? -2.59 78.875 82.062 1 86.62 601 GLY A N 1
ATOM 4720 C CA . GLY A 1 601 ? -1.382 79.562 81.688 1 86.62 601 GLY A CA 1
ATOM 4721 C C . GLY A 1 601 ? -1.409 80.125 80.312 1 86.62 601 GLY A C 1
ATOM 4722 O O . GLY A 1 601 ? -0.37 80.5 79.75 1 86.62 601 GLY A O 1
ATOM 4723 N N . ARG A 1 602 ? -2.48 80 79.562 1 92.81 602 ARG A N 1
ATOM 4724 C CA . ARG A 1 602 ? -2.623 80.562 78.25 1 92.81 602 ARG A CA 1
ATOM 4725 C C . ARG A 1 602 ? -3.01 82 78.312 1 92.81 602 ARG A C 1
ATOM 4727 O O . ARG A 1 602 ? -3.676 82.438 79.25 1 92.81 602 ARG A O 1
ATOM 4734 N N . LEU A 1 603 ? -2.482 82.75 77.375 1 93.44 603 LEU A N 1
ATOM 4735 C CA . LEU A 1 603 ? -2.908 84.125 77.188 1 93.44 603 LEU A CA 1
ATOM 4736 C C . LEU A 1 603 ? -4.297 84.25 76.562 1 93.44 603 LEU A C 1
ATOM 4738 O O . LEU A 1 603 ? -4.547 83.625 75.562 1 93.44 603 LEU A O 1
ATOM 4742 N N . GLU A 1 604 ? -5.227 84.812 77.312 1 94.19 604 GLU A N 1
ATOM 4743 C CA . GLU A 1 604 ? -6.586 85 76.812 1 94.19 604 GLU A CA 1
ATOM 4744 C C . GLU A 1 604 ? -6.859 86.438 76.5 1 94.19 604 GLU A C 1
ATOM 4746 O O . GLU A 1 604 ? -6.719 87.312 77.375 1 94.19 604 GLU A O 1
ATOM 4751 N N . LEU A 1 605 ? -7.133 86.75 75.25 1 93.69 605 LEU A N 1
ATOM 4752 C CA . LEU A 1 605 ? -7.559 88.062 74.812 1 93.69 605 LEU A CA 1
ATOM 4753 C C . LEU A 1 605 ? -9.031 88.062 74.375 1 93.69 605 LEU A C 1
ATOM 4755 O O . LEU A 1 605 ? -9.422 87.312 73.5 1 93.69 605 LEU A O 1
ATOM 4759 N N . THR A 1 606 ? -9.867 88.75 75.062 1 93.06 606 THR A N 1
ATOM 4760 C CA . THR A 1 606 ? -11.312 88.75 74.875 1 93.06 606 THR A CA 1
ATOM 4761 C C . THR A 1 606 ? -11.812 90.062 74.375 1 93.06 606 THR A C 1
ATOM 4763 O O . THR A 1 606 ? -11.422 91.125 74.938 1 93.06 606 THR A O 1
ATOM 4766 N N . VAL A 1 607 ? -12.547 90.125 73.312 1 93.62 607 VAL A N 1
ATOM 4767 C CA . VAL A 1 607 ? -13.242 91.312 72.812 1 93.62 607 VAL A CA 1
ATOM 4768 C C . VAL A 1 607 ? -14.75 91.125 72.938 1 93.62 607 VAL A C 1
ATOM 4770 O O . VAL A 1 607 ? -15.297 90.188 72.375 1 93.62 607 VAL A O 1
ATOM 4773 N N . SER A 1 608 ? -15.438 91.938 73.688 1 91.06 608 SER A N 1
ATOM 4774 C CA . SER A 1 608 ? -16.875 91.812 73.938 1 91.06 608 SER A CA 1
ATOM 4775 C C . SER A 1 608 ? -17.609 93.062 73.5 1 91.06 608 SER A C 1
ATOM 4777 O O . SER A 1 608 ? -17.156 94.188 73.75 1 91.06 608 SER A O 1
ATOM 4779 N N . ASP A 1 609 ? -18.672 92.812 72.75 1 87.81 609 ASP A N 1
ATOM 4780 C CA . ASP A 1 609 ? -19.5 93.938 72.25 1 87.81 609 ASP A CA 1
ATOM 4781 C C . ASP A 1 609 ? -20.922 93.812 72.812 1 87.81 609 ASP A C 1
ATOM 4783 O O . ASP A 1 609 ? -21.234 92.875 73.562 1 87.81 609 ASP A O 1
ATOM 4787 N N . GLN A 1 610 ? -21.734 94.875 72.688 1 83.5 610 GLN A N 1
ATOM 4788 C CA . GLN A 1 610 ? -23.141 94.938 73.125 1 83.5 610 GLN A CA 1
ATOM 4789 C C . GLN A 1 610 ? -24.047 94.938 71.875 1 83.5 610 GLN A C 1
ATOM 4791 O O . GLN A 1 610 ? -25.016 95.688 71.812 1 83.5 610 GLN A O 1
ATOM 4796 N N . GLY A 1 611 ? -23.656 94.25 71 1 80.12 611 GLY A N 1
ATOM 4797 C CA . GLY A 1 611 ? -24.391 94.188 69.75 1 80.12 611 GLY A CA 1
ATOM 4798 C C . GLY A 1 611 ? -25.547 93.188 69.75 1 80.12 611 GLY A C 1
ATOM 4799 O O . GLY A 1 611 ? -26 92.812 70.875 1 80.12 611 GLY A O 1
ATOM 4800 N N . PRO A 1 612 ? -26.25 92.875 68.625 1 78.62 612 PRO A N 1
ATOM 4801 C CA . PRO A 1 612 ? -27.438 92 68.5 1 78.62 612 PRO A CA 1
ATOM 4802 C C . PRO A 1 612 ? -27.141 90.562 68.875 1 78.62 612 PRO A C 1
ATOM 4804 O O . PRO A 1 612 ? -28.078 89.812 69.125 1 78.62 612 PRO A O 1
ATOM 4807 N N . GLY A 1 613 ? -25.953 90.188 69.062 1 78.94 613 GLY A N 1
ATOM 4808 C CA . GLY A 1 613 ? -25.609 88.812 69.438 1 78.94 613 GLY A CA 1
ATOM 4809 C C . GLY A 1 613 ? -25.469 87.938 68.188 1 78.94 613 GLY A C 1
ATOM 4810 O O . GLY A 1 613 ? -25.625 88.375 67.062 1 78.94 613 GLY A O 1
ATOM 4811 N N . LEU A 1 614 ? -24.875 86.688 68.375 1 81 614 LEU A N 1
ATOM 4812 C CA . LEU A 1 614 ? -24.641 85.688 67.375 1 81 614 LEU A CA 1
ATOM 4813 C C . LEU A 1 614 ? -25.547 84.5 67.5 1 81 614 LEU A C 1
ATOM 4815 O O . LEU A 1 614 ? -25.641 83.938 68.625 1 81 614 LEU A O 1
ATOM 4819 N N . ALA A 1 615 ? -26.359 84.25 66.5 1 79.88 615 ALA A N 1
ATOM 4820 C CA . ALA A 1 615 ? -27.156 83.062 66.5 1 79.88 615 ALA A CA 1
ATOM 4821 C C . ALA A 1 615 ? -26.25 81.812 66.688 1 79.88 615 ALA A C 1
ATOM 4823 O O . ALA A 1 615 ? -25.172 81.75 66.062 1 79.88 615 ALA A O 1
ATOM 4824 N N . PRO A 1 616 ? -26.688 80.875 67.438 1 75.94 616 PRO A N 1
ATOM 4825 C CA . PRO A 1 616 ? -25.859 79.688 67.75 1 75.94 616 PRO A CA 1
ATOM 4826 C C . PRO A 1 616 ? -25.453 79 66.438 1 75.94 616 PRO A C 1
ATOM 4828 O O . PRO A 1 616 ? -24.328 78.438 66.375 1 75.94 616 PRO A O 1
ATOM 4831 N N . GLU A 1 617 ? -26.266 79.062 65.5 1 77.56 617 GLU A N 1
ATOM 4832 C CA . GLU A 1 617 ? -25.953 78.375 64.25 1 77.56 617 GLU A CA 1
ATOM 4833 C C . GLU A 1 617 ? -24.828 79.062 63.5 1 77.56 617 GLU A C 1
ATOM 4835 O O . GLU A 1 617 ? -24.078 78.438 62.75 1 77.56 617 GLU A O 1
ATOM 4840 N N . LEU A 1 618 ? -24.688 80.188 63.75 1 79 618 LEU A N 1
ATOM 4841 C CA . LEU A 1 618 ? -23.734 81 63 1 79 618 LEU A CA 1
ATOM 4842 C C . LEU A 1 618 ? -22.391 81.062 63.719 1 79 618 LEU A C 1
ATOM 4844 O O . LEU A 1 618 ? -21.359 81.375 63.094 1 79 618 LEU A O 1
ATOM 4848 N N . ALA A 1 619 ? -22.391 80.688 64.812 1 79.06 619 ALA A N 1
ATOM 4849 C CA . ALA A 1 619 ? -21.203 80.812 65.688 1 79.06 619 ALA A CA 1
ATOM 4850 C C . ALA A 1 619 ? -20.016 80.062 65.125 1 79.06 619 ALA A C 1
ATOM 4852 O O . ALA A 1 619 ? -18.875 80.5 65.188 1 79.06 619 ALA A O 1
ATOM 4853 N N . GLN A 1 620 ? -20.312 79 64.438 1 77.69 620 GLN A N 1
ATOM 4854 C CA . GLN A 1 620 ? -19.234 78.188 63.906 1 77.69 620 GLN A CA 1
ATOM 4855 C C . GLN A 1 620 ? -18.875 78.562 62.469 1 77.69 620 GLN A C 1
ATOM 4857 O O . GLN A 1 620 ? -17.703 78.562 62.094 1 77.69 620 GLN A O 1
ATOM 4862 N N . ARG A 1 621 ? -19.766 79.125 61.812 1 84.94 621 ARG A N 1
ATOM 4863 C CA . ARG A 1 621 ? -19.594 79.375 60.375 1 84.94 621 ARG A CA 1
ATOM 4864 C C . ARG A 1 621 ? -18.969 80.75 60.156 1 84.94 621 ARG A C 1
ATOM 4866 O O . ARG A 1 621 ? -18.391 81.062 59.094 1 84.94 621 ARG A O 1
ATOM 4873 N N . ILE A 1 622 ? -18.969 81.562 61.219 1 84.56 622 ILE A N 1
ATOM 4874 C CA . ILE A 1 622 ? -18.547 82.938 61.062 1 84.56 622 ILE A CA 1
ATOM 4875 C C . ILE A 1 622 ? -17.047 83 60.844 1 84.56 622 ILE A C 1
ATOM 4877 O O . ILE A 1 622 ? -16.516 84 60.375 1 84.56 622 ILE A O 1
ATOM 4881 N N . PHE A 1 623 ? -16.375 81.875 61.094 1 87.62 623 PHE A N 1
ATOM 4882 C CA . PHE A 1 623 ? -14.922 81.875 60.938 1 87.62 623 PHE A CA 1
ATOM 4883 C C . PHE A 1 623 ? -14.531 81.312 59.594 1 87.62 623 PHE A C 1
ATOM 4885 O O . PHE A 1 623 ? -13.352 81.125 59.312 1 87.62 623 PHE A O 1
ATOM 4892 N N . GLU A 1 624 ? -15.469 81 58.844 1 84.38 624 GLU A N 1
ATOM 4893 C CA . GLU A 1 624 ? -15.211 80.5 57.5 1 84.38 624 GLU A CA 1
ATOM 4894 C C . GLU A 1 624 ? -14.961 81.625 56.531 1 84.38 624 GLU A C 1
ATOM 4896 O O . GLU A 1 624 ? -15.469 82.75 56.719 1 84.38 624 GLU A O 1
ATOM 4901 N N . ARG A 1 625 ? -14.133 81.25 55.5 1 77.75 625 ARG A N 1
ATOM 4902 C CA . ARG A 1 625 ? -13.766 82.25 54.5 1 77.75 625 ARG A CA 1
ATOM 4903 C C . ARG A 1 625 ? -15 82.75 53.781 1 77.75 625 ARG A C 1
ATOM 4905 O O . ARG A 1 625 ? -15.883 82 53.375 1 77.75 625 ARG A O 1
ATOM 4912 N N . PHE A 1 626 ? -15.211 84.062 53.781 1 74.81 626 PHE A N 1
ATOM 4913 C CA . PHE A 1 626 ? -16.219 84.812 53.031 1 74.81 626 PHE A CA 1
ATOM 4914 C C . PHE A 1 626 ? -17.594 84.688 53.656 1 74.81 626 PHE A C 1
ATOM 4916 O O . PHE A 1 626 ? -18.609 85 53.031 1 74.81 626 PHE A O 1
ATOM 4923 N N . GLU A 1 627 ? -17.625 84.125 54.875 1 79.88 627 GLU A N 1
ATOM 4924 C CA . GLU A 1 627 ? -18.891 83.938 55.562 1 79.88 627 GLU A CA 1
ATOM 4925 C C . GLU A 1 627 ? -19.312 85.25 56.219 1 79.88 627 GLU A C 1
ATOM 4927 O O . GLU A 1 627 ? -18.516 85.875 56.969 1 79.88 627 GLU A O 1
ATOM 4932 N N . ARG A 1 628 ? -20.609 85.688 55.656 1 76.06 628 ARG A N 1
ATOM 4933 C CA . ARG A 1 628 ? -21.172 86.875 56.25 1 76.06 628 ARG A CA 1
ATOM 4934 C C . ARG A 1 628 ? -22.516 86.625 56.906 1 76.06 628 ARG A C 1
ATOM 4936 O O . ARG A 1 628 ? -23.281 85.75 56.438 1 76.06 628 ARG A O 1
ATOM 4943 N N . GLY A 1 629 ? -22.641 86.5 58.125 1 67.12 629 GLY A N 1
ATOM 4944 C CA . GLY A 1 629 ? -23.891 86.25 58.812 1 67.12 629 GLY A CA 1
ATOM 4945 C C . GLY A 1 629 ? -25.094 86.812 58.094 1 67.12 629 GLY A C 1
ATOM 4946 O O . GLY A 1 629 ? -24.969 87.375 57 1 67.12 629 GLY A O 1
ATOM 4947 N N . HIS A 1 630 ? -26.328 86.625 58.406 1 62.59 630 HIS A N 1
ATOM 4948 C CA . HIS A 1 630 ? -27.609 87 57.812 1 62.59 630 HIS A CA 1
ATOM 4949 C C . HIS A 1 630 ? -27.734 88.562 57.688 1 62.59 630 HIS A C 1
ATOM 4951 O O . HIS A 1 630 ? -28.609 89.062 56.969 1 62.59 630 HIS A O 1
ATOM 4957 N N . ARG A 1 631 ? -26.953 89.375 58.312 1 57.25 631 ARG A N 1
ATOM 4958 C CA . ARG A 1 631 ? -27.062 90.875 58.281 1 57.25 631 ARG A CA 1
ATOM 4959 C C . ARG A 1 631 ? -26.031 91.5 57.375 1 57.25 631 ARG A C 1
ATOM 4961 O O . ARG A 1 631 ? -25.578 92.625 57.594 1 57.25 631 ARG A O 1
ATOM 4968 N N . ALA A 1 632 ? -25.594 90.812 56.375 1 55.34 632 ALA A N 1
ATOM 4969 C CA . ALA A 1 632 ? -24.609 91.125 55.375 1 55.34 632 ALA A CA 1
ATOM 4970 C C . ALA A 1 632 ? -25 92.438 54.656 1 55.34 632 ALA A C 1
ATOM 4972 O O . ALA A 1 632 ? -24.125 93.188 54.219 1 55.34 632 ALA A O 1
ATOM 4973 N N . ASP A 1 633 ? -26.312 92.75 54.719 1 53.81 633 ASP A N 1
ATOM 4974 C CA . ASP A 1 633 ? -26.828 93.875 54 1 53.81 633 ASP A CA 1
ATOM 4975 C C . ASP A 1 633 ? -26.469 95.188 54.719 1 53.81 633 ASP A C 1
ATOM 4977 O O . ASP A 1 633 ? -26.391 96.25 54.062 1 53.81 633 ASP A O 1
ATOM 4981 N N . GLN A 1 634 ? -26.25 95.188 56 1 53.09 634 GLN A N 1
ATOM 4982 C CA . GLN A 1 634 ? -26.109 96.438 56.75 1 53.09 634 GLN A CA 1
ATOM 4983 C C . GLN A 1 634 ? -24.641 96.75 57.062 1 53.09 634 GLN A C 1
ATOM 4985 O O . GLN A 1 634 ? -24.266 97.875 57.281 1 53.09 634 GLN A O 1
ATOM 4990 N N . ALA A 1 635 ? -23.844 95.812 57.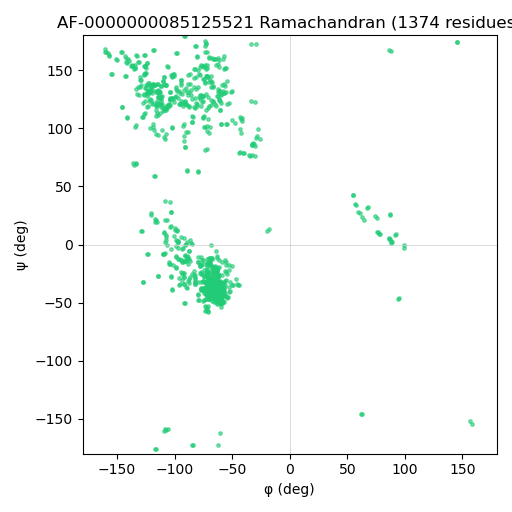375 1 56.41 635 ALA A N 1
ATOM 4991 C CA . ALA A 1 635 ? -22.469 96.062 57.75 1 56.41 635 ALA A CA 1
ATOM 4992 C C . ALA A 1 635 ? -21.5 95.688 56.656 1 56.41 635 ALA A C 1
ATOM 4994 O O . ALA A 1 635 ? -21.625 94.562 56.094 1 56.41 635 ALA A O 1
ATOM 4995 N N . ARG A 1 636 ? -20.734 96.625 56.156 1 59.22 636 ARG A N 1
ATOM 4996 C CA . ARG A 1 636 ? -19.797 96.5 55.062 1 59.22 636 ARG A CA 1
ATOM 4997 C C . ARG A 1 636 ? -18.578 95.688 55.469 1 59.22 636 ARG A C 1
ATOM 4999 O O . ARG A 1 636 ? -17.984 95.938 56.5 1 59.22 636 ARG A O 1
ATOM 5006 N N . GLY A 1 637 ? -18.438 94.25 55.156 1 60.91 637 GLY A N 1
ATOM 5007 C CA . GLY A 1 637 ? -17.25 93.438 55.438 1 60.91 637 GLY A CA 1
ATOM 5008 C C . GLY A 1 637 ? -17.203 92.188 54.594 1 60.91 637 GLY A C 1
ATOM 5009 O O . GLY A 1 637 ? -18.172 91.812 53.938 1 60.91 637 GLY A O 1
ATOM 5010 N N . PHE A 1 638 ? -16.031 91.375 54.438 1 60 638 PHE A N 1
ATOM 5011 C CA . PHE A 1 638 ? -15.789 90.312 53.5 1 60 638 PHE A CA 1
ATOM 5012 C C . PHE A 1 638 ? -15.789 88.938 54.188 1 60 638 PHE A C 1
ATOM 5014 O O . PHE A 1 638 ? -15.625 87.938 53.562 1 60 638 PHE A O 1
ATOM 5021 N N . GLY A 1 639 ? -16.047 89 55.406 1 73.25 639 GLY A N 1
ATOM 5022 C CA . GLY A 1 639 ? -15.961 87.688 56.094 1 73.25 639 GLY A CA 1
ATOM 5023 C C . GLY A 1 639 ? -14.562 87.125 56.094 1 73.25 639 GLY A C 1
ATOM 5024 O O . GLY A 1 639 ? -14.398 85.875 56.031 1 73.25 639 GLY A O 1
ATOM 5025 N N . LEU A 1 640 ? -13.445 87.938 55.906 1 79.44 640 LEU A N 1
ATOM 5026 C CA . LEU A 1 640 ? -12.07 87.5 55.969 1 79.44 640 LEU A CA 1
ATOM 5027 C C . LEU A 1 640 ? -11.445 87.688 57.344 1 79.44 640 LEU A C 1
ATOM 5029 O O . LEU A 1 640 ? -10.539 87 57.75 1 79.44 640 LEU A O 1
ATOM 5033 N N . GLY A 1 641 ? -11.945 88.688 57.938 1 83.69 641 GLY A N 1
ATOM 5034 C CA . GLY A 1 641 ? -11.32 89.125 59.156 1 83.69 641 GLY A CA 1
ATOM 5035 C C . GLY A 1 641 ? -11.297 88.062 60.219 1 83.69 641 GLY A C 1
ATOM 5036 O O . GLY A 1 641 ? -10.227 87.75 60.75 1 83.69 641 GLY A O 1
ATOM 5037 N N . LEU A 1 642 ? -12.484 87.562 60.469 1 89.19 642 LEU A N 1
ATOM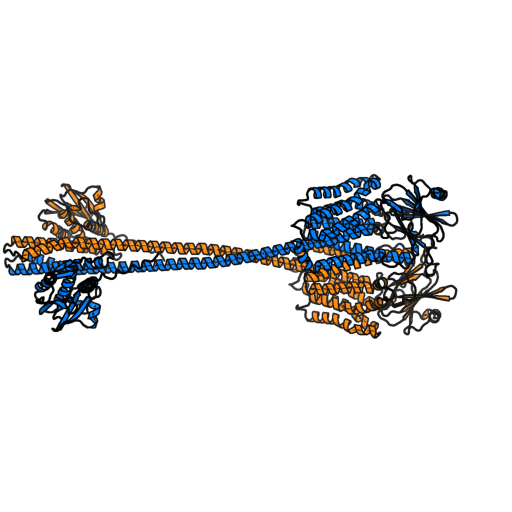 5038 C CA . LEU A 1 642 ? -12.578 86.562 61.531 1 89.19 642 LEU A CA 1
ATOM 5039 C C . LEU A 1 642 ? -11.867 85.312 61.094 1 89.19 642 LEU A C 1
ATOM 5041 O O . LEU A 1 642 ? -11.312 84.562 61.969 1 89.19 642 LEU A O 1
ATOM 5045 N N . TRP A 1 643 ? -11.914 84.938 59.781 1 85.69 643 TRP A N 1
ATOM 5046 C CA . TRP A 1 643 ? -11.203 83.812 59.25 1 85.69 643 TRP A CA 1
ATOM 5047 C C . TRP A 1 643 ? -9.695 83.938 59.438 1 85.69 643 TRP A C 1
ATOM 5049 O O . TRP A 1 643 ? -9.031 83.062 59.938 1 85.69 643 TRP A O 1
ATOM 5059 N N . VAL A 1 644 ? -9.133 85.125 59.156 1 87.38 644 VAL A N 1
ATOM 5060 C CA . VAL A 1 644 ? -7.707 85.438 59.312 1 87.38 644 VAL A CA 1
ATOM 5061 C C . VAL A 1 644 ? -7.32 85.375 60.781 1 87.38 644 VAL A C 1
ATOM 5063 O O . VAL A 1 644 ? -6.281 84.812 61.125 1 87.38 644 VAL A O 1
ATOM 5066 N N . ALA A 1 645 ? -8.172 85.938 61.531 1 90.62 645 ALA A N 1
ATOM 5067 C CA . ALA A 1 645 ? -7.91 85.938 62.969 1 90.62 645 ALA A CA 1
ATOM 5068 C C . ALA A 1 645 ? -7.816 84.562 63.531 1 90.62 645 ALA A C 1
ATOM 5070 O O . ALA A 1 645 ? -6.891 84.25 64.25 1 90.62 645 ALA A O 1
ATOM 5071 N N . ARG A 1 646 ? -8.758 83.75 63.219 1 91.5 646 ARG A N 1
ATOM 5072 C CA . ARG A 1 646 ? -8.734 82.375 63.688 1 91.5 646 ARG A CA 1
ATOM 5073 C C . ARG A 1 646 ? -7.52 81.625 63.125 1 91.5 646 ARG A C 1
ATOM 5075 O O . ARG A 1 646 ? -6.895 80.875 63.844 1 91.5 646 ARG A O 1
ATOM 5082 N N . ARG A 1 647 ? -7.227 81.812 61.875 1 87 647 ARG A N 1
ATOM 5083 C CA . ARG A 1 647 ? -6.066 81.188 61.25 1 87 647 ARG A CA 1
ATOM 5084 C C . ARG A 1 647 ? -4.781 81.562 62 1 87 647 ARG A C 1
ATOM 5086 O O . ARG A 1 647 ? -3.914 80.688 62.219 1 87 647 ARG A O 1
ATOM 5093 N N . ILE A 1 648 ? -4.648 82.75 62.344 1 88.94 648 ILE A N 1
ATOM 5094 C CA . ILE A 1 648 ? -3.488 83.25 63.062 1 88.94 648 ILE A CA 1
ATOM 5095 C C . ILE A 1 648 ? -3.422 82.625 64.438 1 88.94 648 ILE A C 1
ATOM 5097 O O . ILE A 1 648 ? -2.355 82.188 64.875 1 88.94 648 ILE A O 1
ATOM 5101 N N . ALA A 1 649 ? -4.539 82.562 65.125 1 91.75 649 ALA A N 1
ATOM 5102 C CA . ALA A 1 649 ? -4.609 81.938 66.438 1 91.75 649 ALA A CA 1
ATOM 5103 C C . ALA A 1 649 ? -4.168 80.5 66.375 1 91.75 649 ALA A C 1
ATOM 5105 O O . ALA A 1 649 ? -3.359 80.062 67.188 1 91.75 649 ALA A O 1
ATOM 5106 N N . ARG A 1 650 ? -4.645 79.875 65.375 1 90.44 650 ARG A N 1
ATOM 5107 C CA . ARG A 1 650 ? -4.355 78.438 65.25 1 90.44 650 ARG A CA 1
ATOM 5108 C C . ARG A 1 650 ? -2.887 78.188 64.875 1 90.44 650 ARG A C 1
ATOM 5110 O O . ARG A 1 650 ? -2.285 77.188 65.312 1 90.44 650 ARG A O 1
ATOM 5117 N N . LEU A 1 651 ? -2.293 78.938 64.125 1 88.56 651 LEU A N 1
ATOM 5118 C CA . LEU A 1 651 ? -0.874 78.875 63.781 1 88.56 651 LEU A CA 1
ATOM 5119 C C . LEU A 1 651 ? -0.019 79.062 65 1 88.56 651 LEU A C 1
ATOM 5121 O O . LEU A 1 651 ? 1.078 78.5 65.125 1 88.56 651 LEU A O 1
ATOM 5125 N N . HIS A 1 652 ? -0.542 79.75 66 1 90.94 652 HIS A N 1
ATOM 5126 C CA . HIS A 1 652 ? 0.151 79.938 67.25 1 90.94 652 HIS A CA 1
ATOM 5127 C C . HIS A 1 652 ? -0.144 78.812 68.25 1 90.94 652 HIS A C 1
ATOM 5129 O O . HIS A 1 652 ? 0.339 78.875 69.375 1 90.94 652 HIS A O 1
ATOM 5135 N N . GLY A 1 653 ? -0.949 77.812 67.812 1 89.5 653 GLY A N 1
ATOM 5136 C CA . GLY A 1 653 ? -1.323 76.688 68.688 1 89.5 653 GLY A CA 1
ATOM 5137 C C . GLY A 1 653 ? -2.551 76.938 69.562 1 89.5 653 GLY A C 1
ATOM 5138 O O . GLY A 1 653 ? -2.898 76.188 70.438 1 89.5 653 GLY A O 1
ATOM 5139 N N . GLY A 1 654 ? -3.199 78.062 69.375 1 90.94 654 GLY A N 1
ATOM 5140 C CA . GLY A 1 654 ? -4.406 78.438 70.062 1 90.94 654 GLY A CA 1
ATOM 5141 C C . GLY A 1 654 ? -5.656 78.375 69.188 1 90.94 654 GLY A C 1
ATOM 5142 O O . GLY A 1 654 ? -5.711 77.625 68.25 1 90.94 654 GLY A O 1
ATOM 5143 N N . ASP A 1 655 ? -6.707 79.062 69.562 1 92.25 655 ASP A N 1
ATOM 5144 C CA . ASP A 1 655 ? -7.969 79.125 68.875 1 92.25 655 ASP A CA 1
ATOM 5145 C C . ASP A 1 655 ? -8.758 80.375 69.25 1 92.25 655 ASP A C 1
ATOM 5147 O O . ASP A 1 655 ? -8.359 81.125 70.125 1 92.25 655 ASP A O 1
ATOM 5151 N N . ILE A 1 656 ? -9.797 80.688 68.438 1 93.94 656 ILE A N 1
ATOM 5152 C CA . ILE A 1 656 ? -10.734 81.75 68.75 1 93.94 656 ILE A CA 1
ATOM 5153 C C . ILE A 1 656 ? -12.117 81.188 69 1 93.94 656 ILE A C 1
ATOM 5155 O O . ILE A 1 656 ? -12.57 80.312 68.312 1 93.94 656 ILE A O 1
ATOM 5159 N N . GLN A 1 657 ? -12.758 81.562 70.062 1 92.38 657 GLN A N 1
ATOM 5160 C CA . GLN A 1 657 ? -14.117 81.125 70.375 1 92.38 657 GLN A CA 1
ATOM 5161 C C . GLN A 1 657 ? -15.062 82.312 70.5 1 92.38 657 GLN A C 1
ATOM 5163 O O . GLN A 1 657 ? -14.664 83.375 70.875 1 92.38 657 GLN A O 1
ATOM 5168 N N . ALA A 1 658 ? -16.203 82.125 69.938 1 92.12 658 ALA A N 1
ATOM 5169 C CA . ALA A 1 658 ? -17.281 83.125 70 1 92.12 658 ALA A CA 1
ATOM 5170 C C . ALA A 1 658 ? -18.344 82.688 71 1 92.12 658 ALA A C 1
ATOM 5172 O O . ALA A 1 658 ? -18.797 81.562 71 1 92.12 658 ALA A O 1
ATOM 5173 N N . ALA A 1 659 ? -18.656 83.5 71.938 1 87.75 659 ALA A N 1
ATOM 5174 C CA . ALA A 1 659 ? -19.688 83.25 72.938 1 87.75 659 ALA A CA 1
ATOM 5175 C C . ALA A 1 659 ? -20.562 84.5 73.188 1 87.75 659 ALA A C 1
ATOM 5177 O O . ALA A 1 659 ? -20.141 85.625 72.875 1 87.75 659 ALA A O 1
ATOM 5178 N N . PRO A 1 660 ? -21.797 84.25 73.625 1 87.62 660 PRO A N 1
ATOM 5179 C CA . PRO A 1 660 ? -22.641 85.438 73.938 1 87.62 660 PRO A CA 1
ATOM 5180 C C . PRO A 1 660 ? -22.094 86.188 75.125 1 87.62 660 PRO A C 1
ATOM 5182 O O . PRO A 1 660 ? -21.562 85.625 76.125 1 87.62 660 PRO A O 1
ATOM 5185 N N . SER A 1 661 ? -22.109 87.375 74.938 1 82.81 661 SER A N 1
ATOM 5186 C CA . SER A 1 661 ? -21.625 88.312 76 1 82.81 661 SER A CA 1
ATOM 5187 C C . SER A 1 661 ? -22.703 88.5 77.062 1 82.81 661 SER A C 1
ATOM 5189 O O . SER A 1 661 ? -23.891 88.312 76.812 1 82.81 661 SER A O 1
ATOM 5191 N N . ASP A 1 662 ? -22.359 88.75 78.312 1 75.31 662 ASP A N 1
ATOM 5192 C CA . ASP A 1 662 ? -23.266 88.938 79.438 1 75.31 662 ASP A CA 1
ATOM 5193 C C . ASP A 1 662 ? -24.094 90.25 79.188 1 75.31 662 ASP A C 1
ATOM 5195 O O . ASP A 1 662 ? -25.188 90.375 79.75 1 75.31 662 ASP A O 1
ATOM 5199 N N . GLN A 1 663 ? -23.734 91.062 78.438 1 74.62 663 GLN A N 1
ATOM 5200 C CA . GLN A 1 663 ? -24.406 92.375 78.188 1 74.62 663 GLN A CA 1
ATOM 5201 C C . GLN A 1 663 ? -25.188 92.375 76.875 1 74.62 663 GLN A C 1
ATOM 5203 O O . GLN A 1 663 ? -25.547 93.438 76.375 1 74.62 663 GLN A O 1
ATOM 5208 N N . GLY A 1 664 ? -25.469 91.25 76.25 1 76.38 664 GLY A N 1
ATOM 5209 C CA . GLY A 1 664 ? -26.344 91.125 75.125 1 76.38 664 GLY A CA 1
ATOM 5210 C C . GLY A 1 664 ? -25.594 91.062 73.812 1 76.38 664 GLY A C 1
ATOM 5211 O O . GLY A 1 664 ? -26.172 90.688 72.75 1 76.38 664 GLY A O 1
ATOM 5212 N N . GLY A 1 665 ? -24.359 91.125 73.75 1 88.06 665 GLY A N 1
ATOM 5213 C CA . GLY A 1 665 ? -23.562 91.125 72.562 1 88.06 665 GLY A CA 1
ATOM 5214 C C . GLY A 1 665 ? -22.766 89.812 72.375 1 88.06 665 GLY A C 1
ATOM 5215 O O . GLY A 1 665 ? -23.234 88.75 72.75 1 88.06 665 GLY A O 1
ATOM 5216 N N . THR A 1 666 ? -21.75 89.875 71.562 1 89.56 666 THR A N 1
ATOM 5217 C CA . THR A 1 666 ? -20.875 88.688 71.312 1 89.56 666 THR A CA 1
ATOM 5218 C C . THR A 1 666 ? -19.5 88.938 71.938 1 89.56 666 THR A C 1
ATOM 5220 O O . THR A 1 666 ? -19 90.062 71.938 1 89.56 666 THR A O 1
ATOM 5223 N N . SER A 1 667 ? -19.031 87.812 72.5 1 92.38 667 SER A N 1
ATOM 5224 C CA . SER A 1 667 ? -17.672 87.875 73.062 1 92.38 667 SER A CA 1
ATOM 5225 C C . SER A 1 667 ? -16.766 86.875 72.25 1 92.38 667 SER A C 1
ATOM 5227 O O . SER A 1 667 ? -17.031 85.688 72.188 1 92.38 667 SER A O 1
ATOM 5229 N N . PHE A 1 668 ? -15.734 87.5 71.625 1 93.44 668 PHE A N 1
ATOM 5230 C CA . PHE A 1 668 ? -14.711 86.688 70.938 1 93.44 668 PHE A CA 1
ATOM 5231 C C . PHE A 1 668 ? -13.5 86.5 71.875 1 93.44 668 PHE A C 1
ATOM 5233 O O . PHE A 1 668 ? -12.938 87.5 72.375 1 93.44 668 PHE A O 1
ATOM 5240 N N . THR A 1 669 ? -13.086 85.312 72.125 1 94.12 669 THR A N 1
ATOM 5241 C CA . THR A 1 669 ? -11.945 85 73 1 94.12 669 THR A CA 1
ATOM 5242 C C . THR A 1 669 ? -10.82 84.375 72.188 1 94.12 669 THR A C 1
ATOM 5244 O O . THR A 1 669 ? -10.992 83.25 71.625 1 94.12 669 THR A O 1
ATOM 5247 N N . LEU A 1 670 ? -9.727 85 72 1 94.56 670 LEU A N 1
ATOM 5248 C CA . LEU A 1 670 ? -8.508 84.5 71.375 1 94.56 670 LEU A CA 1
ATOM 5249 C C . LEU A 1 670 ? -7.559 83.938 72.438 1 94.56 670 LEU A C 1
ATOM 5251 O O . LEU A 1 670 ? -7.18 84.688 73.375 1 94.56 670 LEU A O 1
ATOM 5255 N N . THR A 1 671 ? -7.188 82.75 72.438 1 94.5 671 THR A N 1
ATOM 5256 C CA . THR A 1 671 ? -6.297 82.125 73.375 1 94.5 671 THR A CA 1
ATOM 5257 C C . THR A 1 671 ? -4.961 81.75 72.688 1 94.5 671 THR A C 1
ATOM 5259 O O . THR A 1 671 ? -4.926 81.25 71.625 1 94.5 671 THR A O 1
ATOM 5262 N N . LEU A 1 672 ? -3.836 82 73.312 1 93.62 672 LEU A N 1
ATOM 5263 C CA . LEU A 1 672 ? -2.49 81.688 72.875 1 93.62 672 LEU A CA 1
ATOM 5264 C C . LEU A 1 672 ? -1.716 80.875 73.938 1 93.62 672 LEU A C 1
ATOM 5266 O O . LEU A 1 672 ? -1.527 81.375 75 1 93.62 672 LEU A O 1
ATOM 5270 N N . PRO A 1 673 ? -1.258 79.812 73.625 1 92 673 PRO A N 1
ATOM 5271 C CA . PRO A 1 673 ? -0.472 79 74.562 1 92 673 PRO A CA 1
ATOM 5272 C C . PRO A 1 673 ? 0.921 79.625 74.812 1 92 673 PRO A C 1
ATOM 5274 O O . PRO A 1 673 ? 1.405 80.375 74 1 92 673 PRO A O 1
ATOM 5277 N N . PRO A 1 674 ? 1.578 79.375 75.938 1 85.62 674 PRO A N 1
ATOM 5278 C CA . PRO A 1 674 ? 2.904 79.938 76.25 1 85.62 674 PRO A CA 1
ATOM 5279 C C . PRO A 1 674 ? 3.986 79.438 75.312 1 85.62 674 PRO A C 1
ATOM 5281 O O . PRO A 1 674 ? 4.961 80.125 75.062 1 85.62 674 PRO A O 1
ATOM 5284 N N . ARG A 1 675 ? 4 78.188 74.875 1 76.5 675 ARG A N 1
ATOM 5285 C CA . ARG A 1 675 ? 4.953 77.625 73.875 1 76.5 675 ARG A CA 1
ATOM 5286 C C . ARG A 1 675 ? 4.23 77.125 72.625 1 76.5 675 ARG A C 1
ATOM 5288 O O . ARG A 1 675 ? 3.43 76.188 72.75 1 76.5 675 ARG A O 1
ATOM 5295 N N . PRO A 1 676 ? 4.273 78.062 71.562 1 64.12 676 PRO A N 1
ATOM 5296 C CA . PRO A 1 676 ? 3.584 77.5 70.375 1 64.12 676 PRO A CA 1
ATOM 5297 C C . PRO A 1 676 ? 4.129 76.125 69.938 1 64.12 676 PRO A C 1
ATOM 5299 O O . PRO A 1 676 ? 5.348 75.938 69.938 1 64.12 676 PRO A O 1
ATOM 5302 N N . LEU A 1 677 ? 3.389 75.125 70.25 1 56.66 677 LEU A N 1
ATOM 5303 C CA . LEU A 1 677 ? 3.828 73.875 69.688 1 56.66 677 LEU A CA 1
ATOM 5304 C C . LEU A 1 677 ? 4 74 68.188 1 56.66 677 LEU A C 1
ATOM 5306 O O . LEU A 1 677 ? 3.184 74.625 67.5 1 56.66 677 LEU A O 1
ATOM 5310 N N . PRO A 1 678 ? 5.16 73.75 67.688 1 53.47 678 PRO A N 1
ATOM 5311 C CA . PRO A 1 678 ? 5.289 73.75 66.188 1 53.47 678 PRO A CA 1
ATOM 5312 C C . PRO A 1 678 ? 4.113 73.062 65.5 1 53.47 678 PRO A C 1
ATOM 5314 O O . PRO A 1 678 ? 3.613 72.062 65.938 1 53.47 678 PRO A O 1
ATOM 5317 N N . ALA A 1 679 ? 3.309 73.875 64.938 1 51.62 679 ALA A N 1
ATOM 5318 C CA . ALA A 1 679 ? 2.271 73.188 64.125 1 51.62 679 ALA A CA 1
ATOM 5319 C C . ALA A 1 679 ? 2.791 71.875 63.562 1 51.62 679 ALA A C 1
ATOM 5321 O O . ALA A 1 679 ? 3.949 71.812 63.156 1 51.62 679 ALA A O 1
ATOM 5322 N N . PRO A 1 680 ? 2.135 70.875 63.875 1 45.34 680 PRO A N 1
ATOM 5323 C CA . PRO A 1 680 ? 2.66 69.625 63.281 1 45.34 680 PRO A CA 1
ATOM 5324 C C . PRO A 1 680 ? 3.037 69.812 61.812 1 45.34 680 PRO A C 1
ATOM 5326 O O . PRO A 1 680 ? 2.275 70.438 61.031 1 45.34 680 PRO A O 1
ATOM 5329 N N . GLN A 1 681 ? 4.246 70 61.531 1 40.75 681 GLN A N 1
ATOM 5330 C CA . GLN A 1 681 ? 4.664 69.938 60.125 1 40.75 681 GLN A CA 1
ATOM 5331 C C . GLN A 1 681 ? 3.764 69 59.344 1 40.75 681 GLN A C 1
ATOM 5333 O O . GLN A 1 681 ? 3.598 67.875 59.688 1 40.75 681 GLN A O 1
ATOM 5338 N N . ALA A 1 682 ? 2.729 69.625 58.781 1 43.03 682 ALA A N 1
ATOM 5339 C CA . ALA A 1 682 ? 2.145 68.688 57.812 1 43.03 682 ALA A CA 1
ATOM 5340 C C . ALA A 1 682 ? 3.217 67.812 57.219 1 43.03 682 ALA A C 1
ATOM 5342 O O . ALA A 1 682 ? 4.156 68.25 56.594 1 43.03 682 ALA A O 1
ATOM 5343 N N . LYS A 1 683 ? 3.5 66.75 57.844 1 39.47 683 LYS A N 1
ATOM 5344 C CA . LYS A 1 683 ? 4.258 65.688 57.156 1 39.47 683 LYS A CA 1
ATOM 5345 C C . LYS A 1 683 ? 3.922 65.625 55.656 1 39.47 683 LYS A C 1
ATOM 5347 O O . LYS A 1 683 ? 2.777 65.375 55.281 1 39.47 683 LYS A O 1
ATOM 5352 N N . THR A 1 684 ? 4.566 66.375 54.812 1 35.56 684 THR A N 1
ATOM 5353 C CA . THR A 1 684 ? 4.633 65.938 53.438 1 35.56 684 THR A CA 1
ATOM 5354 C C . THR A 1 684 ? 4.672 64.438 53.344 1 35.56 684 THR A C 1
ATOM 5356 O O . THR A 1 684 ? 5.59 63.812 53.875 1 35.56 684 THR A O 1
ATOM 5359 N N . LEU A 1 685 ? 3.617 63.812 53.344 1 33.22 685 LEU A N 1
ATOM 5360 C CA . LEU A 1 685 ? 3.711 62.469 52.812 1 33.22 685 LEU A CA 1
ATOM 5361 C C . LEU A 1 685 ? 4.797 62.375 51.75 1 33.22 685 LEU A C 1
ATOM 5363 O O . LEU A 1 685 ? 4.703 63.031 50.688 1 33.22 685 LEU A O 1
ATOM 5367 N N . GLN A 1 686 ? 6.023 62.344 52.125 1 30.81 686 GLN A N 1
ATOM 5368 C CA . GLN A 1 686 ? 7.027 61.812 51.219 1 30.81 686 GLN A CA 1
ATOM 5369 C C . GLN A 1 686 ? 6.465 60.656 50.375 1 30.81 686 GLN A C 1
ATOM 5371 O O . GLN A 1 686 ? 6.137 59.594 50.906 1 30.81 686 GLN A O 1
ATOM 5376 N N . ALA A 1 687 ? 5.73 60.938 49.438 1 34.84 687 ALA A N 1
ATOM 5377 C CA . ALA A 1 687 ? 5.707 59.906 48.406 1 34.84 687 ALA A CA 1
ATOM 5378 C C . ALA A 1 687 ? 7.105 59.344 48.156 1 34.84 687 ALA A C 1
ATOM 5380 O O . ALA A 1 687 ? 8.016 60.062 47.781 1 34.84 687 ALA A O 1
ATOM 5381 N N . SER A 1 688 ? 7.578 58.469 49 1 28.31 688 SER A N 1
ATOM 5382 C CA . SER A 1 688 ? 8.609 57.562 48.469 1 28.31 688 SER A CA 1
ATOM 5383 C C . SER A 1 688 ? 8.422 57.344 46.969 1 28.31 688 SER A C 1
ATOM 5385 O O . SER A 1 688 ? 7.387 56.812 46.562 1 28.31 688 SER A O 1
ATOM 5387 N N . ALA A 1 689 ? 9.094 58.125 46.344 1 26.94 689 ALA A N 1
ATOM 5388 C CA . ALA A 1 689 ? 9.664 57.406 45.219 1 26.94 689 ALA A CA 1
ATOM 5389 C C . ALA A 1 689 ? 10.594 56.281 45.688 1 26.94 689 ALA A C 1
ATOM 5391 O O . ALA A 1 689 ? 11.383 56.5 46.625 1 26.94 689 ALA A O 1
ATOM 5392 N N . MET B 1 1 ? -21.953 17 -11.477 1 47.12 1 MET B N 1
ATOM 5393 C CA . MET B 1 1 ? -20.75 17.828 -11.461 1 47.12 1 MET B CA 1
ATOM 5394 C C . MET B 1 1 ? -19.672 17.219 -10.57 1 47.12 1 MET B C 1
ATOM 5396 O O . MET B 1 1 ? -18.5 17.219 -10.922 1 47.12 1 MET B O 1
ATOM 5400 N N . ARG B 1 2 ? -20.172 16.672 -9.516 1 50.38 2 ARG B N 1
ATOM 5401 C CA . ARG B 1 2 ? -19.203 16.188 -8.547 1 50.38 2 ARG B CA 1
ATOM 5402 C C . ARG B 1 2 ? -18.578 14.875 -9 1 50.38 2 ARG B C 1
ATOM 5404 O O . ARG B 1 2 ? -17.375 14.648 -8.781 1 50.38 2 ARG B O 1
ATOM 5411 N N . ILE B 1 3 ? -19.375 14.094 -9.57 1 50.22 3 ILE B N 1
ATOM 5412 C CA . ILE B 1 3 ? -18.828 12.867 -10.141 1 50.22 3 ILE B CA 1
ATOM 5413 C C . ILE B 1 3 ? -17.766 13.211 -11.172 1 50.22 3 ILE B C 1
ATOM 5415 O O . ILE B 1 3 ? -16.703 12.578 -11.211 1 50.22 3 ILE B O 1
ATOM 5419 N N . LEU B 1 4 ? -18.094 14.156 -11.859 1 51.69 4 LEU B N 1
ATOM 5420 C CA . LEU B 1 4 ? -17.141 14.602 -12.859 1 51.69 4 LEU B CA 1
ATOM 5421 C C . LEU B 1 4 ? -15.867 15.133 -12.195 1 51.69 4 LEU B C 1
ATOM 5423 O O . LEU B 1 4 ? -14.766 14.93 -12.695 1 51.69 4 LEU B O 1
ATOM 5427 N N . ASN B 1 5 ? -16.047 15.766 -11.086 1 54.06 5 ASN B N 1
ATOM 5428 C CA . ASN B 1 5 ? -14.867 16.266 -10.391 1 54.06 5 ASN B CA 1
ATOM 5429 C C . ASN B 1 5 ? -14.039 15.125 -9.805 1 54.06 5 ASN B C 1
ATOM 5431 O O . ASN B 1 5 ? -12.805 15.172 -9.836 1 54.06 5 ASN B O 1
ATOM 5435 N N . LEU B 1 6 ? -14.75 14.211 -9.336 1 52.38 6 LEU B N 1
ATOM 5436 C CA . LEU B 1 6 ? -14.031 13.055 -8.805 1 52.38 6 LEU B CA 1
ATOM 5437 C C . LEU B 1 6 ? -13.312 12.305 -9.922 1 52.38 6 LEU B C 1
ATOM 5439 O O . LEU B 1 6 ? -12.172 11.875 -9.75 1 52.38 6 LEU B O 1
ATOM 5443 N N . LEU B 1 7 ? -14.023 12.188 -10.938 1 54.81 7 LEU B N 1
ATOM 5444 C CA . LEU B 1 7 ? -13.391 11.586 -12.109 1 54.81 7 LEU B CA 1
ATOM 5445 C C . LEU B 1 7 ? -12.227 12.445 -12.594 1 54.81 7 LEU B C 1
ATOM 5447 O O . LEU B 1 7 ? -11.227 11.914 -13.094 1 54.81 7 LEU B O 1
ATOM 5451 N N . ARG B 1 8 ? -12.367 13.664 -12.453 1 56.09 8 ARG B N 1
ATOM 5452 C CA . ARG B 1 8 ? -11.281 14.57 -12.812 1 56.09 8 ARG B CA 1
ATOM 5453 C C . ARG B 1 8 ? -10.086 14.383 -11.883 1 56.09 8 ARG B C 1
ATOM 5455 O O . ARG B 1 8 ? -8.93 14.406 -12.328 1 56.09 8 ARG B O 1
ATOM 5462 N N . ILE B 1 9 ? -10.422 14.188 -10.703 1 54.66 9 ILE B N 1
ATOM 5463 C CA . ILE B 1 9 ? -9.336 13.953 -9.758 1 54.66 9 ILE B CA 1
ATOM 5464 C C . ILE B 1 9 ? -8.688 12.602 -10.047 1 54.66 9 ILE B C 1
ATOM 5466 O O . ILE B 1 9 ? -7.461 12.477 -10.039 1 54.66 9 ILE B O 1
ATOM 5470 N N . LEU B 1 10 ? -9.57 11.695 -10.258 1 55.09 10 LEU B N 1
ATOM 5471 C CA . LEU B 1 10 ? -9.047 10.383 -10.617 1 55.09 10 LEU B CA 1
ATOM 5472 C C . LEU B 1 10 ? -8.289 10.438 -11.938 1 55.09 10 LEU B C 1
ATOM 5474 O O . LEU B 1 10 ? -7.258 9.773 -12.102 1 55.09 10 LEU B O 1
ATOM 5478 N N . ASN B 1 11 ? -8.883 11.094 -12.891 1 54.53 11 ASN B N 1
ATOM 5479 C CA . ASN B 1 11 ? -8.234 11.25 -14.188 1 54.53 11 ASN B CA 1
ATOM 5480 C C . ASN B 1 11 ? -6.898 11.977 -14.07 1 54.53 11 ASN B C 1
ATOM 5482 O O . ASN B 1 11 ? -5.969 11.695 -14.82 1 54.53 11 ASN B O 1
ATOM 5486 N N . ARG B 1 12 ? -6.973 12.961 -13.289 1 53.94 12 ARG B N 1
ATOM 5487 C CA . ARG B 1 12 ? -5.695 13.656 -13.148 1 53.94 12 ARG B CA 1
ATOM 5488 C C . ARG B 1 12 ? -4.637 12.742 -12.547 1 53.94 12 ARG B C 1
ATOM 5490 O O . ARG B 1 12 ? -3.439 12.953 -12.742 1 53.94 12 ARG B O 1
ATOM 5497 N N . LEU B 1 13 ? -5.215 11.828 -11.773 1 52.03 13 LEU B N 1
ATOM 5498 C CA . LEU B 1 13 ? -4.234 10.883 -11.258 1 52.03 13 LEU B CA 1
ATOM 5499 C C . LEU B 1 13 ? -4.113 9.672 -12.188 1 52.03 13 LEU B C 1
ATOM 5501 O O . LEU B 1 13 ? -5.125 9.102 -12.602 1 52.03 13 LEU B O 1
ATOM 5505 N N . ALA B 1 14 ? -3.23 9.672 -13.234 1 56.06 14 ALA B N 1
ATOM 5506 C CA . ALA B 1 14 ? -2.857 8.562 -14.109 1 56.06 14 ALA B CA 1
ATOM 5507 C C . ALA B 1 14 ? -3.23 7.219 -13.484 1 56.06 14 ALA B C 1
ATOM 5509 O O . ALA B 1 14 ? -3.006 6.164 -14.078 1 56.06 14 ALA B O 1
ATOM 5510 N N . LEU B 1 15 ? -4.031 7.203 -12.445 1 67.19 15 LEU B N 1
ATOM 5511 C CA . LEU B 1 15 ? -4.234 6.07 -11.547 1 67.19 15 LEU B CA 1
ATOM 5512 C C . LEU B 1 15 ? -5.406 5.211 -12.016 1 67.19 15 LEU B C 1
ATOM 5514 O O . LEU B 1 15 ? -5.312 3.98 -12.031 1 67.19 15 LEU B O 1
ATOM 5518 N N . PRO B 1 16 ? -6.414 5.945 -12.766 1 71.81 16 PRO B N 1
ATOM 5519 C CA . PRO B 1 16 ? -7.465 5.012 -13.164 1 71.81 16 PRO B CA 1
ATOM 5520 C C . PRO B 1 16 ? -7.055 4.129 -14.344 1 71.81 16 PRO B C 1
ATOM 5522 O O . PRO B 1 16 ? -7.359 2.936 -14.359 1 71.81 16 PRO B O 1
ATOM 5525 N N . GLY B 1 17 ? -6.316 4.781 -15.281 1 78.69 17 GLY B N 1
ATOM 5526 C CA . GLY B 1 17 ? -5.84 3.984 -16.406 1 78.69 17 GLY B CA 1
ATOM 5527 C C . GLY B 1 17 ? -4.891 2.877 -15.984 1 78.69 17 GLY B C 1
ATOM 5528 O O . GLY B 1 17 ? -4.984 1.754 -16.484 1 78.69 17 GLY B O 1
ATOM 5529 N N . TRP B 1 18 ? -4.098 3.24 -15.031 1 87.25 18 TRP B N 1
ATOM 5530 C CA . TRP B 1 18 ? -3.137 2.25 -14.562 1 87.25 18 TRP B CA 1
ATOM 5531 C C . TRP B 1 18 ? -3.842 1.116 -13.82 1 87.25 18 TRP B C 1
ATOM 5533 O O . TRP B 1 18 ? -3.467 -0.051 -13.961 1 87.25 18 TRP B O 1
ATOM 5543 N N . LEU B 1 19 ? -4.871 1.401 -13.047 1 86.19 19 LEU B N 1
ATOM 5544 C CA . LEU B 1 19 ? -5.617 0.374 -12.32 1 86.19 19 LEU B CA 1
ATOM 5545 C C . LEU B 1 19 ? -6.312 -0.576 -13.289 1 86.19 19 LEU B C 1
ATOM 5547 O O . LEU B 1 19 ? -6.242 -1.796 -13.125 1 86.19 19 LEU B O 1
ATOM 5551 N N . VAL B 1 20 ? -6.949 -0.015 -14.32 1 85.38 20 VAL B N 1
ATOM 5552 C CA . VAL B 1 20 ? -7.633 -0.835 -15.312 1 85.38 20 VAL B CA 1
ATOM 5553 C C . VAL B 1 20 ? -6.625 -1.714 -16.047 1 85.38 20 VAL B C 1
ATOM 5555 O O . VAL B 1 20 ? -6.852 -2.912 -16.234 1 85.38 20 VAL B O 1
ATOM 5558 N N . PHE B 1 21 ? -5.547 -1.072 -16.391 1 90.62 21 PHE B N 1
ATOM 5559 C CA . PHE B 1 21 ? -4.496 -1.822 -17.062 1 90.62 21 PHE B CA 1
ATOM 5560 C C . PHE B 1 21 ? -4.004 -2.969 -16.188 1 90.62 21 PHE B C 1
ATOM 5562 O O . PHE B 1 21 ? -3.832 -4.094 -16.672 1 90.62 21 PHE B O 1
ATOM 5569 N N . SER B 1 22 ? -3.736 -2.68 -14.953 1 91.25 22 SER B N 1
ATOM 5570 C CA . SER B 1 22 ? -3.248 -3.682 -14.016 1 91.25 22 SER B CA 1
ATOM 5571 C C . SER B 1 22 ? -4.246 -4.824 -13.859 1 91.25 22 SER B C 1
ATOM 5573 O O . SER B 1 22 ? -3.857 -5.992 -13.82 1 91.25 22 SER B O 1
ATOM 5575 N N . LEU B 1 23 ? -5.539 -4.531 -13.781 1 89.19 23 LEU B N 1
ATOM 5576 C CA . LEU B 1 23 ? -6.57 -5.555 -13.633 1 89.19 23 LEU B CA 1
ATOM 5577 C C . LEU B 1 23 ? -6.645 -6.438 -14.867 1 89.19 23 LEU B C 1
ATOM 5579 O O . LEU B 1 23 ? -6.754 -7.66 -14.758 1 89.19 23 LEU B O 1
ATOM 5583 N N . VAL B 1 24 ? -6.527 -5.797 -15.992 1 90.06 24 VAL B N 1
ATOM 5584 C CA . VAL B 1 24 ? -6.566 -6.543 -17.25 1 90.06 24 VAL B CA 1
ATOM 5585 C C . VAL B 1 24 ? -5.355 -7.469 -17.328 1 90.06 24 VAL B C 1
ATOM 5587 O O . VAL B 1 24 ? -5.477 -8.625 -17.75 1 90.06 24 VAL B O 1
ATOM 5590 N N . LEU B 1 25 ? -4.25 -6.965 -16.953 1 92.44 25 LEU B N 1
ATOM 5591 C CA . LEU B 1 25 ? -3.033 -7.766 -16.984 1 92.44 25 LEU B CA 1
ATOM 5592 C C . LEU B 1 25 ? -3.15 -8.977 -16.062 1 92.44 25 LEU B C 1
ATOM 5594 O O . LEU B 1 25 ? -2.762 -10.086 -16.438 1 92.44 25 LEU B O 1
ATOM 5598 N N . VAL B 1 26 ? -3.686 -8.766 -14.883 1 92.12 26 VAL B N 1
ATOM 5599 C CA . VAL B 1 26 ? -3.883 -9.844 -13.922 1 92.12 26 VAL B CA 1
ATOM 5600 C C . VAL B 1 26 ? -4.824 -10.891 -14.508 1 92.12 26 VAL B C 1
ATOM 5602 O O . VAL B 1 26 ? -4.551 -12.094 -14.438 1 92.12 26 VAL B O 1
ATOM 5605 N N . VAL B 1 27 ? -5.887 -10.445 -15.195 1 90.62 27 VAL B N 1
ATOM 5606 C CA . VAL B 1 27 ? -6.852 -11.352 -15.812 1 90.62 27 VAL B CA 1
ATOM 5607 C C . VAL B 1 27 ? -6.18 -12.141 -16.938 1 90.62 27 VAL B C 1
ATOM 5609 O O . VAL B 1 27 ? -6.371 -13.352 -17.047 1 90.62 27 VAL B O 1
ATOM 5612 N N . CYS B 1 28 ? -5.336 -11.516 -17.656 1 91.19 28 CYS B N 1
ATOM 5613 C CA . CYS B 1 28 ? -4.652 -12.164 -18.766 1 91.19 28 CYS B CA 1
ATOM 5614 C C . CYS B 1 28 ? -3.709 -13.258 -18.266 1 91.19 28 CYS B C 1
ATOM 5616 O O . CYS B 1 28 ? -3.641 -14.336 -18.844 1 91.19 28 CYS B O 1
ATOM 5618 N N . PHE B 1 29 ? -3.086 -13 -17.203 1 91.19 29 PHE B N 1
ATOM 5619 C CA . PHE B 1 29 ? -2.152 -13.992 -16.672 1 91.19 29 PHE B CA 1
ATOM 5620 C C . PHE B 1 29 ? -2.902 -15.18 -16.078 1 91.19 29 PHE B C 1
ATOM 5622 O O . PHE B 1 29 ? -2.516 -16.328 -16.297 1 91.19 29 PHE B O 1
ATOM 5629 N N . ILE B 1 30 ? -3.969 -14.914 -15.461 1 91.69 30 ILE B N 1
ATOM 5630 C CA . ILE B 1 30 ? -4.711 -15.977 -14.789 1 91.69 30 ILE B CA 1
ATOM 5631 C C . ILE B 1 30 ? -5.453 -16.828 -15.828 1 91.69 30 ILE B C 1
ATOM 5633 O O . ILE B 1 30 ? -5.543 -18.047 -15.688 1 91.69 30 ILE B O 1
ATOM 5637 N N . LEU B 1 31 ? -5.875 -16.203 -16.938 1 89.94 31 LEU B N 1
ATOM 5638 C CA . LEU B 1 31 ? -6.633 -16.922 -17.953 1 89.94 31 LEU B CA 1
ATOM 5639 C C . LEU B 1 31 ? -5.734 -17.344 -19.109 1 89.94 31 LEU B C 1
ATOM 5641 O O . LEU B 1 31 ? -6.223 -17.797 -20.141 1 89.94 31 LEU B O 1
ATOM 5645 N N . SER B 1 32 ? -4.473 -17.266 -18.969 1 86.06 32 SER B N 1
ATOM 5646 C CA . SER B 1 32 ? -3.525 -17.531 -20.047 1 86.06 32 SER B CA 1
ATOM 5647 C C . SER B 1 32 ? -3.658 -18.969 -20.547 1 86.06 32 SER B C 1
ATOM 5649 O O . SER B 1 32 ? -3.535 -19.219 -21.75 1 86.06 32 SER B O 1
ATOM 5651 N N . PRO B 1 33 ? -3.943 -20 -19.656 1 82.94 33 PRO B N 1
ATOM 5652 C CA . PRO B 1 33 ? -4.062 -21.375 -20.172 1 82.94 33 PRO B CA 1
ATOM 5653 C C . PRO B 1 33 ? -5.203 -21.516 -21.172 1 82.94 33 PRO B C 1
ATOM 5655 O O . PRO B 1 33 ? -5.168 -22.406 -22.031 1 82.94 33 PRO B O 1
ATOM 5658 N N . ALA B 1 34 ? -6.16 -20.703 -21.031 1 77.12 34 ALA B N 1
ATOM 5659 C CA . ALA B 1 34 ? -7.32 -20.797 -21.922 1 77.12 34 ALA B CA 1
ATOM 5660 C C . ALA B 1 34 ? -6.965 -20.328 -23.328 1 77.12 34 ALA B C 1
ATOM 5662 O O . ALA B 1 34 ? -7.621 -20.719 -24.297 1 77.12 34 ALA B O 1
ATOM 5663 N N . TRP B 1 35 ? -5.945 -19.609 -23.484 1 73.19 35 TRP B N 1
ATOM 5664 C CA . TRP B 1 35 ? -5.602 -19.047 -24.781 1 73.19 35 TRP B CA 1
ATOM 5665 C C . TRP B 1 35 ? -4.434 -19.812 -25.406 1 73.19 35 TRP B C 1
ATOM 5667 O O . TRP B 1 35 ? -4.137 -19.641 -26.594 1 73.19 35 TRP B O 1
ATOM 5677 N N . GLN B 1 36 ? -3.775 -20.531 -24.641 1 63.72 36 GLN B N 1
ATOM 5678 C CA . GLN B 1 36 ? -2.625 -21.266 -25.172 1 63.72 36 GLN B CA 1
ATOM 5679 C C . GLN B 1 36 ? -3.068 -22.438 -26.031 1 63.72 36 GLN B C 1
ATOM 5681 O O . GLN B 1 36 ? -3.967 -23.188 -25.641 1 63.72 36 GLN B O 1
ATOM 5686 N N . SER B 1 37 ? -3.02 -22.25 -27.484 1 56.72 37 SER B N 1
ATOM 5687 C CA . SER B 1 37 ? -3.305 -23.312 -28.438 1 56.72 37 SER B CA 1
ATOM 5688 C C . SER B 1 37 ? -2.641 -24.625 -28.031 1 56.72 37 SER B C 1
ATOM 5690 O O . SER B 1 37 ? -1.413 -24.719 -28 1 56.72 37 SER B O 1
ATOM 5692 N N . LEU B 1 38 ? -3.258 -25.328 -27.094 1 56.94 38 LEU B N 1
ATOM 5693 C CA . LEU B 1 38 ? -2.652 -26.609 -26.734 1 56.94 38 LEU B CA 1
ATOM 5694 C C . LEU B 1 38 ? -2.58 -27.531 -27.938 1 56.94 38 LEU B C 1
ATOM 5696 O O . LEU B 1 38 ? -3.592 -27.781 -28.594 1 56.94 38 LEU B O 1
ATOM 5700 N N . PRO B 1 39 ? -1.329 -27.656 -28.5 1 53.62 39 PRO B N 1
ATOM 5701 C CA . PRO B 1 39 ? -1.18 -28.5 -29.688 1 53.62 39 PRO B CA 1
ATOM 5702 C C . PRO B 1 39 ? -1.894 -29.844 -29.562 1 53.62 39 PRO B C 1
ATOM 5704 O O . PRO B 1 39 ? -2.266 -30.453 -30.562 1 53.62 39 PRO B O 1
ATOM 5707 N N . ALA B 1 40 ? -1.913 -30.391 -28.281 1 58.41 40 ALA B N 1
ATOM 5708 C CA . ALA B 1 40 ? -2.273 -31.797 -28.219 1 58.41 40 ALA B CA 1
ATOM 5709 C C . ALA B 1 40 ? -3.787 -31.984 -28.297 1 58.41 40 ALA B C 1
ATOM 5711 O O . ALA B 1 40 ? -4.543 -31.219 -27.688 1 58.41 40 ALA B O 1
ATOM 5712 N N . LYS B 1 41 ? -4.223 -32.656 -29.219 1 72.19 41 LYS B N 1
ATOM 5713 C CA . LYS B 1 41 ? -5.621 -33.031 -29.438 1 72.19 41 LYS B CA 1
ATOM 5714 C C . LYS B 1 41 ? -6.25 -33.562 -28.156 1 72.19 41 LYS B C 1
ATOM 5716 O O . LYS B 1 41 ? -5.66 -34.406 -27.484 1 72.19 41 LYS B O 1
ATOM 5721 N N . ARG B 1 42 ? -7.074 -32.844 -27.469 1 85.12 42 ARG B N 1
ATOM 5722 C CA . ARG B 1 42 ? -7.84 -33.312 -26.312 1 85.12 42 ARG B CA 1
ATOM 5723 C C . ARG B 1 42 ? -9.273 -33.625 -26.703 1 85.12 42 ARG B C 1
ATOM 5725 O O . ARG B 1 42 ? -9.781 -33.125 -27.703 1 85.12 42 ARG B O 1
ATOM 5732 N N . LEU B 1 43 ? -9.82 -34.656 -26.047 1 90.62 43 LEU B N 1
ATOM 5733 C CA . LEU B 1 43 ? -11.227 -35.031 -26.219 1 90.62 43 LEU B CA 1
ATOM 5734 C C . LEU B 1 43 ? -11.992 -34.844 -24.906 1 90.62 43 LEU B C 1
ATOM 5736 O O . LEU B 1 43 ? -11.734 -35.562 -23.922 1 90.62 43 LEU B O 1
ATOM 5740 N N . GLN B 1 44 ? -12.836 -33.906 -24.906 1 91.88 44 GLN B N 1
ATOM 5741 C CA . GLN B 1 44 ? -13.664 -33.688 -23.734 1 91.88 44 GLN B CA 1
ATOM 5742 C C . GLN B 1 44 ? -14.938 -34.531 -23.797 1 91.88 44 GLN B C 1
ATOM 5744 O O . GLN B 1 44 ? -15.633 -34.562 -24.812 1 91.88 44 GLN B O 1
ATOM 5749 N N . LEU B 1 45 ? -15.211 -35.219 -22.672 1 94.62 45 LEU B N 1
ATOM 5750 C CA . LEU B 1 45 ? -16.422 -36.031 -22.609 1 94.62 45 LEU B CA 1
ATOM 5751 C C . LEU B 1 45 ? -17.672 -35.156 -22.609 1 94.62 45 LEU B C 1
ATOM 5753 O O . LEU B 1 45 ? -17.734 -34.156 -21.891 1 94.62 45 LEU B O 1
ATOM 5757 N N . GLY B 1 46 ? -18.672 -35.531 -23.391 1 92.56 46 GLY B N 1
ATOM 5758 C CA . GLY B 1 46 ? -19.875 -34.75 -23.547 1 92.56 46 GLY B CA 1
ATOM 5759 C C . GLY B 1 46 ? -19.844 -33.812 -24.75 1 92.56 46 GLY B C 1
ATOM 5760 O O . GLY B 1 46 ? -20.734 -33.844 -25.594 1 92.56 46 GLY B O 1
ATOM 5761 N N . THR B 1 47 ? -18.734 -33.094 -24.891 1 90 47 THR B N 1
ATOM 5762 C CA . THR B 1 47 ? -18.625 -32.094 -25.969 1 90 47 THR B CA 1
ATOM 5763 C C . THR B 1 47 ? -18.031 -32.75 -27.219 1 90 47 THR B C 1
ATOM 5765 O O . THR B 1 47 ? -18.547 -32.562 -28.328 1 90 47 THR B O 1
ATOM 5768 N N . ASP B 1 48 ? -16.906 -33.469 -27.094 1 90.5 48 ASP B N 1
ATOM 5769 C CA . ASP B 1 48 ? -16.219 -34.094 -28.219 1 90.5 48 ASP B CA 1
ATOM 5770 C C . ASP B 1 48 ? -16.625 -35.562 -28.375 1 90.5 48 ASP B C 1
ATOM 5772 O O . ASP B 1 48 ? -16.625 -36.094 -29.484 1 90.5 48 ASP B O 1
ATOM 5776 N N . LEU B 1 49 ? -16.859 -36.188 -27.188 1 92.44 49 LEU B N 1
ATOM 5777 C CA . LEU B 1 49 ? -17.281 -37.594 -27.141 1 92.44 49 LEU B CA 1
ATOM 5778 C C . LEU B 1 49 ? -18.562 -37.75 -26.328 1 92.44 49 LEU B C 1
ATOM 5780 O O . LEU B 1 49 ? -18.531 -37.594 -25.094 1 92.44 49 LEU B O 1
ATOM 5784 N N . PRO B 1 50 ? -19.562 -38.094 -26.953 1 94.75 50 PRO B N 1
ATOM 5785 C CA . PRO B 1 50 ? -20.812 -38.25 -26.219 1 94.75 50 PRO B CA 1
ATOM 5786 C C . PRO B 1 50 ? -20.766 -39.375 -25.172 1 94.75 50 PRO B C 1
ATOM 5788 O O . PRO B 1 50 ? -19.969 -40.281 -25.312 1 94.75 50 PRO B O 1
ATOM 5791 N N . MET B 1 51 ? -21.625 -39.219 -24.156 1 96.25 51 MET B N 1
ATOM 5792 C CA . MET B 1 51 ? -21.719 -40.219 -23.094 1 96.25 51 MET B CA 1
ATOM 5793 C C . MET B 1 51 ? -23.156 -40.719 -22.938 1 96.25 51 MET B C 1
ATOM 5795 O O . MET B 1 51 ? -24.109 -40.031 -23.328 1 96.25 51 MET B O 1
ATOM 5799 N N . LEU B 1 52 ? -23.25 -41.906 -22.484 1 97.12 52 LEU B N 1
ATOM 5800 C CA . LEU B 1 52 ? -24.547 -42.438 -22.062 1 97.12 52 LEU B CA 1
ATOM 5801 C C . LEU B 1 52 ? -24.656 -42.469 -20.547 1 97.12 52 LEU B C 1
ATOM 5803 O O . LEU B 1 52 ? -23.859 -43.125 -19.859 1 97.12 52 LEU B O 1
ATOM 5807 N N . ALA B 1 53 ? -25.641 -41.75 -20.062 1 97.81 53 ALA B N 1
ATOM 5808 C CA . ALA B 1 53 ? -25.75 -41.562 -18.609 1 97.81 53 ALA B CA 1
ATOM 5809 C C . ALA B 1 53 ? -26.922 -42.375 -18.047 1 97.81 53 ALA B C 1
ATOM 5811 O O . ALA B 1 53 ? -28 -42.406 -18.656 1 97.81 53 ALA B O 1
ATOM 5812 N N . LEU B 1 54 ? -26.672 -43 -16.922 1 97.69 54 LEU B N 1
ATOM 5813 C CA . LEU B 1 54 ? -27.688 -43.719 -16.156 1 97.69 54 LEU B CA 1
ATOM 5814 C C . LEU B 1 54 ? -27.781 -43.188 -14.727 1 97.69 54 LEU B C 1
ATOM 5816 O O . LEU B 1 54 ? -26.75 -43.062 -14.055 1 97.69 54 LEU B O 1
ATOM 5820 N N . VAL B 1 55 ? -28.953 -42.875 -14.297 1 97.25 55 VAL B N 1
ATOM 5821 C CA . VAL B 1 55 ? -29.188 -42.406 -12.938 1 97.25 55 VAL B CA 1
ATOM 5822 C C . VAL B 1 55 ? -29.453 -43.594 -12.008 1 97.25 55 VAL B C 1
ATOM 5824 O O . VAL B 1 55 ? -30.344 -44.375 -12.258 1 97.25 55 VAL B O 1
ATOM 5827 N N . ASP B 1 56 ? -28.594 -43.688 -11.047 1 97.06 56 ASP B N 1
ATOM 5828 C CA . ASP B 1 56 ? -28.75 -44.688 -9.992 1 97.06 56 ASP B CA 1
ATOM 5829 C C . ASP B 1 56 ? -29.125 -44.031 -8.664 1 97.06 56 ASP B C 1
ATOM 5831 O O . ASP B 1 56 ? -28.266 -43.812 -7.809 1 97.06 56 ASP B O 1
ATOM 5835 N N . ALA B 1 57 ? -30.375 -43.938 -8.422 1 94.19 57 ALA B N 1
ATOM 5836 C CA . ALA B 1 57 ? -30.891 -43.156 -7.289 1 94.19 57 ALA B CA 1
ATOM 5837 C C . ALA B 1 57 ? -30.531 -43.844 -5.969 1 94.19 57 ALA B C 1
ATOM 5839 O O . ALA B 1 57 ? -30.281 -43.156 -4.965 1 94.19 57 ALA B O 1
ATOM 5840 N N . GLN B 1 58 ? -30.469 -45.125 -5.953 1 91.31 58 GLN B N 1
ATOM 5841 C CA . GLN B 1 58 ? -30.219 -45.844 -4.707 1 91.31 58 GLN B CA 1
ATOM 5842 C C . GLN B 1 58 ? -28.734 -46.188 -4.57 1 91.31 58 GLN B C 1
ATOM 5844 O O . GLN B 1 58 ? -28.281 -46.562 -3.484 1 91.31 58 GLN B O 1
ATOM 5849 N N . GLY B 1 59 ? -28 -46.031 -5.645 1 93 59 GLY B N 1
ATOM 5850 C CA . GLY B 1 59 ? -26.578 -46.344 -5.633 1 93 59 GLY B CA 1
ATOM 5851 C C . GLY B 1 59 ? -26.297 -47.844 -5.461 1 93 59 GLY B C 1
ATOM 5852 O O . GLY B 1 59 ? -25.281 -48.219 -4.891 1 93 59 GLY B O 1
ATOM 5853 N N . SER B 1 60 ? -27.156 -48.688 -5.945 1 93.56 60 SER B N 1
ATOM 5854 C CA . SER B 1 60 ? -27.062 -50.125 -5.629 1 93.56 60 SER B CA 1
ATOM 5855 C C . SER B 1 60 ? -26.594 -50.938 -6.84 1 93.56 60 SER B C 1
ATOM 5857 O O . SER B 1 60 ? -26.25 -52.094 -6.711 1 93.56 60 SER B O 1
ATOM 5859 N N . PHE B 1 61 ? -26.484 -50.344 -7.969 1 96.5 61 PHE B N 1
ATOM 5860 C CA . PHE B 1 61 ? -26.125 -51.062 -9.172 1 96.5 61 PHE B CA 1
ATOM 5861 C C . PHE B 1 61 ? -24.656 -51.5 -9.117 1 96.5 61 PHE B C 1
ATOM 5863 O O . PHE B 1 61 ? -23.797 -50.75 -8.648 1 96.5 61 PHE B O 1
ATOM 5870 N N . THR B 1 62 ? -24.391 -52.688 -9.578 1 96.31 62 THR B N 1
ATOM 5871 C CA . THR B 1 62 ? -23.031 -53.156 -9.773 1 96.31 62 THR B CA 1
ATOM 5872 C C . THR B 1 62 ? -22.594 -53 -11.227 1 96.31 62 THR B C 1
ATOM 5874 O O . THR B 1 62 ? -23.438 -52.75 -12.102 1 96.31 62 THR B O 1
ATOM 5877 N N . ILE B 1 63 ? -21.375 -53.094 -11.414 1 97.19 63 ILE B N 1
ATOM 5878 C CA . ILE B 1 63 ? -20.812 -52.875 -12.75 1 97.19 63 ILE B CA 1
ATOM 5879 C C . ILE B 1 63 ? -21.406 -53.906 -13.711 1 97.19 63 ILE B C 1
ATOM 5881 O O . ILE B 1 63 ? -21.703 -53.594 -14.867 1 97.19 63 ILE B O 1
ATOM 5885 N N . ASP B 1 64 ? -21.641 -55.125 -13.273 1 96.31 64 ASP B N 1
ATOM 5886 C CA . ASP B 1 64 ? -22.188 -56.188 -14.125 1 96.31 64 ASP B CA 1
ATOM 5887 C C . ASP B 1 64 ? -23.641 -55.875 -14.523 1 96.31 64 ASP B C 1
ATOM 5889 O O . ASP B 1 64 ? -24.031 -56.125 -15.664 1 96.31 64 ASP B O 1
ATOM 5893 N N . GLN B 1 65 ? -24.328 -55.344 -13.609 1 96.62 65 GLN B N 1
ATOM 5894 C CA . GLN B 1 65 ? -25.719 -54.969 -13.883 1 96.62 65 GLN B CA 1
ATOM 5895 C C . GLN B 1 65 ? -25.797 -53.812 -14.875 1 96.62 65 GLN B C 1
ATOM 5897 O O . GLN B 1 65 ? -26.609 -53.844 -15.805 1 96.62 65 GLN B O 1
ATOM 5902 N N . VAL B 1 66 ? -24.938 -52.875 -14.68 1 97.12 66 VAL B N 1
ATOM 5903 C CA . VAL B 1 66 ? -24.953 -51.688 -15.547 1 97.12 66 VAL B CA 1
ATOM 5904 C C . VAL B 1 66 ? -24.516 -52.062 -16.953 1 97.12 66 VAL B C 1
ATOM 5906 O O . VAL B 1 66 ? -25.078 -51.625 -17.938 1 97.12 66 VAL B O 1
ATOM 5909 N N . ALA B 1 67 ? -23.484 -52.906 -17.062 1 95.69 67 ALA B N 1
ATOM 5910 C CA . ALA B 1 67 ? -22.953 -53.344 -18.359 1 95.69 67 ALA B CA 1
ATOM 5911 C C . ALA B 1 67 ? -23.969 -54.156 -19.125 1 95.69 67 ALA B C 1
ATOM 5913 O O . ALA B 1 67 ? -23.969 -54.188 -20.359 1 95.69 67 ALA B O 1
ATOM 5914 N N . ALA B 1 68 ? -24.922 -54.781 -18.422 1 94.94 68 ALA B N 1
ATOM 5915 C CA . ALA B 1 68 ? -25.891 -55.688 -19.047 1 94.94 68 ALA B CA 1
ATOM 5916 C C . ALA B 1 68 ? -27.109 -54.906 -19.547 1 94.94 68 ALA B C 1
ATOM 5918 O O . ALA B 1 68 ? -27.891 -55.406 -20.359 1 94.94 68 ALA B O 1
ATOM 5919 N N . LEU B 1 69 ? -27.203 -53.688 -19.125 1 96.19 69 LEU B N 1
ATOM 5920 C CA . LEU B 1 69 ? -28.359 -52.875 -19.531 1 96.19 69 LEU B CA 1
ATOM 5921 C C . LEU B 1 69 ? -28.219 -52.438 -20.984 1 96.19 69 LEU B C 1
ATOM 5923 O O . LEU B 1 69 ? -27.109 -52.094 -21.422 1 96.19 69 LEU B O 1
ATOM 5927 N N . PRO B 1 70 ? -29.359 -52.406 -21.719 1 95.19 70 PRO B N 1
ATOM 5928 C CA . PRO B 1 70 ? -29.312 -51.875 -23.094 1 95.19 70 PRO B CA 1
ATOM 5929 C C . PRO B 1 70 ? -29.078 -50.375 -23.141 1 95.19 70 PRO B C 1
ATOM 5931 O O . PRO B 1 70 ? -29.344 -49.656 -22.156 1 95.19 70 PRO B O 1
ATOM 5934 N N . ASP B 1 71 ? -28.672 -49.875 -24.188 1 94.06 71 ASP B N 1
ATOM 5935 C CA . ASP B 1 71 ? -28.359 -48.469 -24.359 1 94.06 71 ASP B CA 1
ATOM 5936 C C . ASP B 1 71 ? -29.594 -47.594 -24.203 1 94.06 71 ASP B C 1
ATOM 5938 O O . ASP B 1 71 ? -29.5 -46.438 -23.859 1 94.06 71 ASP B O 1
ATOM 5942 N N . THR B 1 72 ? -30.734 -48.125 -24.422 1 94.5 72 THR B N 1
ATOM 5943 C CA . THR B 1 72 ? -31.984 -47.406 -24.328 1 94.5 72 THR B CA 1
ATOM 5944 C C . THR B 1 72 ? -32.281 -47 -22.891 1 94.5 72 THR B C 1
ATOM 5946 O O . THR B 1 72 ? -33.094 -46.094 -22.625 1 94.5 72 THR B O 1
ATOM 5949 N N . ALA B 1 73 ? -31.625 -47.656 -21.969 1 95.69 73 ALA B N 1
ATOM 5950 C CA . ALA B 1 73 ? -31.797 -47.375 -20.562 1 95.69 73 ALA B CA 1
ATOM 5951 C C . ALA B 1 73 ? -30.984 -46.125 -20.156 1 95.69 73 ALA B C 1
ATOM 5953 O O . ALA B 1 73 ? -31.219 -45.562 -19.078 1 95.69 73 ALA B O 1
ATOM 5954 N N . PHE B 1 74 ? -30.188 -45.75 -21.062 1 97.12 74 PHE B N 1
ATOM 5955 C CA . PHE B 1 74 ? -29.328 -44.625 -20.797 1 97.12 74 PHE B CA 1
ATOM 5956 C C . PHE B 1 74 ? -29.797 -43.375 -21.531 1 97.12 74 PHE B C 1
ATOM 5958 O O . PHE B 1 74 ? -30.531 -43.5 -22.516 1 97.12 74 PHE B O 1
ATOM 5965 N N . THR B 1 75 ? -29.5 -42.25 -21.016 1 96.62 75 THR B N 1
ATOM 5966 C CA . THR B 1 75 ? -29.75 -40.969 -21.672 1 96.62 75 THR B CA 1
ATOM 5967 C C . THR B 1 75 ? -28.5 -40.438 -22.344 1 96.62 75 THR B C 1
ATOM 5969 O O . THR B 1 75 ? -27.422 -40.438 -21.734 1 96.62 75 THR B O 1
ATOM 5972 N N . LEU B 1 76 ? -28.594 -40 -23.5 1 96.38 76 LEU B N 1
ATOM 5973 C CA . LEU B 1 76 ? -27.453 -39.438 -24.25 1 96.38 76 LEU B CA 1
ATOM 5974 C C . LEU B 1 76 ? -27.109 -38.062 -23.75 1 96.38 76 LEU B C 1
ATOM 5976 O O . LEU B 1 76 ? -27.984 -37.188 -23.609 1 96.38 76 LEU B O 1
ATOM 5980 N N . LEU B 1 77 ? -25.875 -37.875 -23.438 1 95.06 77 LEU B N 1
ATOM 5981 C CA . LEU B 1 77 ? -25.359 -36.594 -22.984 1 95.06 77 LEU B CA 1
ATOM 5982 C C . LEU B 1 77 ? -24.344 -36.031 -23.984 1 95.06 77 LEU B C 1
ATOM 5984 O O . LEU B 1 77 ? -23.297 -36.656 -24.219 1 95.06 77 LEU B O 1
ATOM 5988 N N . ASP B 1 78 ? -24.594 -34.812 -24.531 1 93.75 78 ASP B N 1
ATOM 5989 C CA . ASP B 1 78 ? -23.672 -34.156 -25.438 1 93.75 78 ASP B CA 1
ATOM 5990 C C . ASP B 1 78 ? -22.969 -32.969 -24.766 1 93.75 78 ASP B C 1
ATOM 5992 O O . ASP B 1 78 ? -22.359 -32.125 -25.438 1 93.75 78 ASP B O 1
ATOM 5996 N N . THR B 1 79 ? -23.156 -32.844 -23.547 1 93.81 79 THR B N 1
ATOM 5997 C CA . THR B 1 79 ? -22.484 -31.859 -22.703 1 93.81 79 THR B CA 1
ATOM 5998 C C . THR B 1 79 ? -21.938 -32.531 -21.438 1 93.81 79 THR B C 1
ATOM 6000 O O . THR B 1 79 ? -22.359 -33.625 -21.078 1 93.81 79 THR B O 1
ATOM 6003 N N . PRO B 1 80 ? -21 -31.922 -20.891 1 95.19 80 PRO B N 1
ATOM 6004 C CA . PRO B 1 80 ? -20.516 -32.5 -19.625 1 95.19 80 PRO B CA 1
ATOM 6005 C C . PRO B 1 80 ? -21.625 -32.625 -18.578 1 95.19 80 PRO B C 1
ATOM 6007 O O . PRO B 1 80 ? -22.594 -31.875 -18.609 1 95.19 80 PRO B O 1
ATOM 6010 N N . LEU B 1 81 ? -21.5 -33.562 -17.734 1 96.19 81 LEU B N 1
ATOM 6011 C CA . LEU B 1 81 ? -22.5 -33.844 -16.719 1 96.19 81 LEU B CA 1
ATOM 6012 C C . LEU B 1 81 ? -22.562 -32.719 -15.688 1 96.19 81 LEU B C 1
ATOM 6014 O O . LEU B 1 81 ? -21.547 -32.375 -15.086 1 96.19 81 LEU B O 1
ATOM 6018 N N . ASN B 1 82 ? -23.672 -32.125 -15.578 1 96.12 82 ASN B N 1
ATOM 6019 C CA . ASN B 1 82 ? -23.922 -31.109 -14.562 1 96.12 82 ASN B CA 1
ATOM 6020 C C . ASN B 1 82 ? -25.344 -31.234 -14.008 1 96.12 82 ASN B C 1
ATOM 6022 O O . ASN B 1 82 ? -26.312 -30.891 -14.688 1 96.12 82 ASN B O 1
ATOM 6026 N N . LYS B 1 83 ? -25.406 -31.672 -12.773 1 95.31 83 LYS B N 1
ATOM 6027 C CA . LYS B 1 83 ? -26.734 -31.891 -12.188 1 95.31 83 LYS B CA 1
ATOM 6028 C C . LYS B 1 83 ? -26.859 -31.203 -10.836 1 95.31 83 LYS B C 1
ATOM 6030 O O . LYS B 1 83 ? -27.812 -31.453 -10.094 1 95.31 83 LYS B O 1
ATOM 6035 N N . GLY B 1 84 ? -25.906 -30.359 -10.516 1 94.5 84 GLY B N 1
ATOM 6036 C CA . GLY B 1 84 ? -25.938 -29.609 -9.266 1 94.5 84 GLY B CA 1
ATOM 6037 C C . GLY B 1 84 ? -25.891 -30.5 -8.039 1 94.5 84 GLY B C 1
ATOM 6038 O O . GLY B 1 84 ? -25.156 -31.484 -8.008 1 94.5 84 GLY B O 1
ATOM 6039 N N . TYR B 1 85 ? -26.562 -30.109 -6.996 1 94.12 85 TYR B N 1
ATOM 6040 C CA . TYR B 1 85 ? -26.594 -30.891 -5.773 1 94.12 85 TYR B CA 1
ATOM 6041 C C . TYR B 1 85 ? -27.656 -31.984 -5.844 1 94.12 85 TYR B C 1
ATOM 6043 O O . TYR B 1 85 ? -28.844 -31.688 -5.938 1 94.12 85 TYR B O 1
ATOM 6051 N N . THR B 1 86 ? -27.156 -33.188 -5.934 1 93.81 86 THR B N 1
ATOM 6052 C CA . THR B 1 86 ? -28.031 -34.344 -5.98 1 93.81 86 THR B CA 1
ATOM 6053 C C . THR B 1 86 ? -27.438 -35.5 -5.184 1 93.81 86 THR B C 1
ATOM 6055 O O . THR B 1 86 ? -26.219 -35.562 -4.984 1 93.81 86 THR B O 1
ATOM 6058 N N . ARG B 1 87 ? -28.266 -36.406 -4.738 1 93.25 87 ARG B N 1
ATOM 6059 C CA . ARG B 1 87 ? -27.812 -37.594 -4.02 1 93.25 87 ARG B CA 1
ATOM 6060 C C . ARG B 1 87 ? -27.703 -38.781 -4.953 1 93.25 87 ARG B C 1
ATOM 6062 O O . ARG B 1 87 ? -27.219 -39.844 -4.559 1 93.25 87 ARG B O 1
ATOM 6069 N N . ASP B 1 88 ? -28.078 -38.562 -6.141 1 95.44 88 ASP B N 1
ATOM 6070 C CA . ASP B 1 88 ? -28.078 -39.625 -7.121 1 95.44 88 ASP B CA 1
ATOM 6071 C C . ASP B 1 88 ? -26.641 -40 -7.531 1 95.44 88 ASP B C 1
ATOM 6073 O O . ASP B 1 88 ? -25.766 -39.125 -7.547 1 95.44 88 ASP B O 1
ATOM 6077 N N . VAL B 1 89 ? -26.469 -41.281 -7.777 1 97.62 89 VAL B N 1
ATOM 6078 C CA . VAL B 1 89 ? -25.219 -41.781 -8.367 1 97.62 89 VAL B CA 1
ATOM 6079 C C . VAL B 1 89 ? -25.359 -41.875 -9.883 1 97.62 89 VAL B C 1
ATOM 6081 O O . VAL B 1 89 ? -26.422 -42.25 -10.391 1 97.62 89 VAL B O 1
ATOM 6084 N N . TYR B 1 90 ? -24.391 -41.469 -10.539 1 98.19 90 TYR B N 1
ATOM 6085 C CA . TYR B 1 90 ? -24.453 -41.5 -11.992 1 98.19 90 TYR B CA 1
ATOM 6086 C C . TYR B 1 90 ? -23.453 -42.469 -12.578 1 98.19 90 TYR B C 1
ATOM 6088 O O . TYR B 1 90 ? -22.312 -42.562 -12.117 1 98.19 90 TYR B O 1
ATOM 6096 N N . TRP B 1 91 ? -23.906 -43.281 -13.492 1 98.38 91 TRP B N 1
ATOM 6097 C CA . TRP B 1 91 ? -23.062 -44.125 -14.312 1 98.38 91 TRP B CA 1
ATOM 6098 C C . TRP B 1 91 ? -22.922 -43.562 -15.719 1 98.38 91 TRP B C 1
ATOM 6100 O O . TRP B 1 91 ? -23.922 -43.25 -16.359 1 98.38 91 TRP B O 1
ATOM 6110 N N . LEU B 1 92 ? -21.766 -43.469 -16.219 1 98.12 92 LEU B N 1
ATOM 6111 C CA . LEU B 1 92 ? -21.5 -42.906 -17.531 1 98.12 92 LEU B CA 1
ATOM 6112 C C . LEU B 1 92 ? -20.766 -43.906 -18.422 1 98.12 92 LEU B C 1
ATOM 6114 O O . LEU B 1 92 ? -19.641 -44.281 -18.109 1 98.12 92 LEU B O 1
ATOM 6118 N N . LYS B 1 93 ? -21.344 -44.25 -19.469 1 96.88 93 LYS B N 1
ATOM 6119 C CA . LYS B 1 93 ? -20.719 -45.156 -20.453 1 96.88 93 LYS B CA 1
ATOM 6120 C C . LYS B 1 93 ? -20.094 -44.344 -21.594 1 96.88 93 LYS B C 1
ATOM 6122 O O . LYS B 1 93 ? -20.734 -43.469 -22.172 1 96.88 93 LYS B O 1
ATOM 6127 N N . VAL B 1 94 ? -18.906 -44.688 -21.891 1 95.69 94 VAL B N 1
ATOM 6128 C CA . VAL B 1 94 ? -18.188 -43.969 -22.938 1 95.69 94 VAL B CA 1
ATOM 6129 C C . VAL B 1 94 ? -17.609 -44.969 -23.922 1 95.69 94 VAL B C 1
ATOM 6131 O O . VAL B 1 94 ? -17.016 -45.969 -23.531 1 95.69 94 VAL B O 1
ATOM 6134 N N . GLN B 1 95 ? -17.75 -44.625 -25.109 1 91.62 95 GLN B N 1
ATOM 6135 C CA . GLN B 1 95 ? -17.188 -45.469 -26.156 1 91.62 95 GLN B CA 1
ATOM 6136 C C . GLN B 1 95 ? -15.672 -45.344 -26.219 1 91.62 95 GLN B C 1
ATOM 6138 O O . GLN B 1 95 ? -15.102 -44.438 -25.625 1 91.62 95 GLN B O 1
ATOM 6143 N N . ALA B 1 96 ? -15.078 -46.281 -26.922 1 86.88 96 ALA B N 1
ATOM 6144 C CA . ALA B 1 96 ? -13.625 -46.312 -27.016 1 86.88 96 ALA B CA 1
ATOM 6145 C C . ALA B 1 96 ? -13.094 -45.031 -27.656 1 86.88 96 ALA B C 1
ATOM 6147 O O . ALA B 1 96 ? -13.398 -44.75 -28.828 1 86.88 96 ALA B O 1
ATOM 6148 N N . PRO B 1 97 ? -12.367 -44.312 -26.875 1 83.38 97 PRO B N 1
ATOM 6149 C CA . PRO B 1 97 ? -11.844 -43.062 -27.422 1 83.38 97 PRO B CA 1
ATOM 6150 C C . PRO B 1 97 ? -10.641 -43.281 -28.344 1 83.38 97 PRO B C 1
ATOM 6152 O O . PRO B 1 97 ? -9.875 -44.25 -28.141 1 83.38 97 PRO B O 1
ATOM 6155 N N . HIS B 1 98 ? -10.555 -42.438 -29.359 1 79.12 98 HIS B N 1
ATOM 6156 C CA . HIS B 1 98 ? -9.383 -42.469 -30.234 1 79.12 98 HIS B CA 1
ATOM 6157 C C . HIS B 1 98 ? -8.758 -41.094 -30.375 1 79.12 98 HIS B C 1
ATOM 6159 O O . HIS B 1 98 ? -9.43 -40.156 -30.812 1 79.12 98 HIS B O 1
ATOM 6165 N N . ILE B 1 99 ? -7.66 -41 -29.797 1 77.81 99 ILE B N 1
ATOM 6166 C CA . ILE B 1 99 ? -6.855 -39.781 -30.016 1 77.81 99 ILE B CA 1
ATOM 6167 C C . ILE B 1 99 ? -5.605 -40.156 -30.812 1 77.81 99 ILE B C 1
ATOM 6169 O O . ILE B 1 99 ? -4.867 -41.062 -30.438 1 77.81 99 ILE B O 1
ATOM 6173 N N . ALA B 1 100 ? -5.465 -39.469 -31.938 1 70.88 100 ALA B N 1
ATOM 6174 C CA . ALA B 1 100 ? -4.305 -39.75 -32.781 1 70.88 100 ALA B CA 1
ATOM 6175 C C . ALA B 1 100 ? -3.004 -39.594 -32 1 70.88 100 ALA B C 1
ATOM 6177 O O . ALA B 1 100 ? -2.898 -38.719 -31.125 1 70.88 100 ALA B O 1
ATOM 6178 N N . VAL B 1 101 ? -2.176 -40.656 -32.156 1 62.78 101 VAL B N 1
ATOM 6179 C CA . VAL B 1 101 ? -0.875 -40.625 -31.5 1 62.78 101 VAL B CA 1
ATOM 6180 C C . VAL B 1 101 ? -0.03 -39.5 -32.062 1 62.78 101 VAL B C 1
ATOM 6182 O O . VAL B 1 101 ? -0.073 -39.188 -33.25 1 62.78 101 VAL B O 1
ATOM 6185 N N . GLY B 1 102 ? 0.319 -38.594 -31.172 1 57.16 102 GLY B N 1
ATOM 6186 C CA . GLY B 1 102 ? 1.22 -37.562 -31.625 1 57.16 102 GLY B CA 1
ATOM 6187 C C . GLY B 1 102 ? 2.518 -38.094 -32.188 1 57.16 102 GLY B C 1
ATOM 6188 O O . GLY B 1 102 ? 2.727 -39.312 -32.25 1 57.16 102 GLY B O 1
ATOM 6189 N N . LYS B 1 103 ? 3.248 -37.312 -32.938 1 55.94 103 LYS B N 1
ATOM 6190 C CA . LYS B 1 103 ? 4.496 -37.688 -33.625 1 55.94 103 LYS B CA 1
ATOM 6191 C C . LYS B 1 103 ? 5.48 -38.312 -32.625 1 55.94 103 LYS B C 1
ATOM 6193 O O . LYS B 1 103 ? 6.531 -38.812 -33.031 1 55.94 103 LYS B O 1
ATOM 6198 N N . ALA B 1 104 ? 5.145 -38.031 -31.344 1 54.19 104 ALA B N 1
ATOM 6199 C CA . ALA B 1 104 ? 6.039 -38.719 -30.406 1 54.19 104 ALA B CA 1
ATOM 6200 C C . ALA B 1 104 ? 5.793 -40.219 -30.391 1 54.19 104 ALA B C 1
ATOM 6202 O O . ALA B 1 104 ? 4.723 -40.688 -30.781 1 54.19 104 ALA B O 1
ATOM 6203 N N . ASP B 1 105 ? 6.738 -41.031 -30.25 1 54.94 105 ASP B N 1
ATOM 6204 C CA . ASP B 1 105 ? 6.641 -42.469 -30.234 1 54.94 105 ASP B CA 1
ATOM 6205 C C . ASP B 1 105 ? 5.434 -42.938 -29.438 1 54.94 105 ASP B C 1
ATOM 6207 O O . ASP B 1 105 ? 5.324 -42.656 -28.234 1 54.94 105 ASP B O 1
ATOM 6211 N N . PRO B 1 106 ? 4.418 -43.469 -30.188 1 52.56 106 PRO B N 1
ATOM 6212 C CA . PRO B 1 106 ? 3.129 -43.938 -29.688 1 52.56 106 PRO B CA 1
ATOM 6213 C C . PRO B 1 106 ? 3.262 -44.781 -28.406 1 52.56 106 PRO B C 1
ATOM 6215 O O . PRO B 1 106 ? 2.381 -44.75 -27.547 1 52.56 106 PRO B O 1
ATOM 6218 N N . GLU B 1 107 ? 4.344 -45.5 -28.391 1 57.12 107 GLU B N 1
ATOM 6219 C CA . GLU B 1 107 ? 4.469 -46.438 -27.281 1 57.12 107 GLU B CA 1
ATOM 6220 C C . GLU B 1 107 ? 4.645 -45.719 -25.953 1 57.12 107 GLU B C 1
ATOM 6222 O O . GLU B 1 107 ? 4.355 -46.25 -24.891 1 57.12 107 GLU B O 1
ATOM 6227 N N . HIS B 1 108 ? 4.914 -44.375 -26.156 1 63.59 108 HIS B N 1
ATOM 6228 C CA . HIS B 1 108 ? 5.266 -43.656 -24.938 1 63.59 108 HIS B CA 1
ATOM 6229 C C . HIS B 1 108 ? 4.234 -42.562 -24.625 1 63.59 108 HIS B C 1
ATOM 6231 O O . HIS B 1 108 ? 4.535 -41.594 -23.922 1 63.59 108 HIS B O 1
ATOM 6237 N N . ASP B 1 109 ? 3.08 -42.906 -25.281 1 76.31 109 ASP B N 1
ATOM 6238 C CA . ASP B 1 109 ? 2.143 -41.812 -25.031 1 76.31 109 ASP B CA 1
ATOM 6239 C C . ASP B 1 109 ? 0.762 -42.375 -24.656 1 76.31 109 ASP B C 1
ATOM 6241 O O . ASP B 1 109 ? -0.208 -42.156 -25.391 1 76.31 109 ASP B O 1
ATOM 6245 N N . PRO B 1 110 ? 0.727 -43 -23.453 1 82.56 110 PRO B N 1
ATOM 6246 C CA . PRO B 1 110 ? -0.558 -43.562 -23.031 1 82.56 110 PRO B CA 1
ATOM 6247 C C . PRO B 1 110 ? -1.637 -42.5 -22.859 1 82.56 110 PRO B C 1
ATOM 6249 O O . PRO B 1 110 ? -1.328 -41.312 -22.797 1 82.56 110 PRO B O 1
ATOM 6252 N N . LEU B 1 111 ? -2.873 -43.062 -22.891 1 87.12 111 LEU B N 1
ATOM 6253 C CA . LEU B 1 111 ? -4.035 -42.188 -22.719 1 87.12 111 LEU B CA 1
ATOM 6254 C C . LEU B 1 111 ? -4.375 -42.031 -21.234 1 87.12 111 LEU B C 1
ATOM 6256 O O . LEU B 1 111 ? -4.312 -42.969 -20.469 1 87.12 111 LEU B O 1
ATOM 6260 N N . TRP B 1 112 ? -4.688 -40.781 -20.906 1 90.75 112 TRP B N 1
ATOM 6261 C CA . TRP B 1 112 ? -5.102 -40.469 -19.547 1 90.75 112 TRP B CA 1
ATOM 6262 C C . TRP B 1 112 ? -6.461 -39.75 -19.547 1 90.75 112 TRP B C 1
ATOM 6264 O O . TRP B 1 112 ? -6.785 -39.031 -20.469 1 90.75 112 TRP B O 1
ATOM 6274 N N . LEU B 1 113 ? -7.223 -40 -18.5 1 94 113 LEU B N 1
ATOM 6275 C CA . LEU B 1 113 ? -8.469 -39.281 -18.234 1 94 113 LEU B CA 1
ATOM 6276 C C . LEU B 1 113 ? -8.32 -38.312 -17.062 1 94 113 LEU B C 1
ATOM 6278 O O . LEU B 1 113 ? -7.941 -38.75 -15.969 1 94 113 LEU B O 1
ATOM 6282 N N . GLU B 1 114 ? -8.453 -37.094 -17.344 1 94.88 114 GLU B N 1
ATOM 6283 C CA . GLU B 1 114 ? -8.445 -36.062 -16.312 1 94.88 114 GLU B CA 1
ATOM 6284 C C . GLU B 1 114 ? -9.867 -35.625 -15.945 1 94.88 114 GLU B C 1
ATOM 6286 O O . GLU B 1 114 ? -10.656 -35.281 -16.828 1 94.88 114 GLU B O 1
ATOM 6291 N N . ILE B 1 115 ? -10.203 -35.656 -14.648 1 96.12 115 ILE B N 1
ATOM 6292 C CA . ILE B 1 115 ? -11.555 -35.312 -14.219 1 96.12 115 ILE B CA 1
ATOM 6293 C C . ILE B 1 115 ? -11.508 -34.156 -13.219 1 96.12 115 ILE B C 1
ATOM 6295 O O . ILE B 1 115 ? -10.695 -34.188 -12.289 1 96.12 115 ILE B O 1
ATOM 6299 N N . LEU B 1 116 ? -12.32 -33.219 -13.461 1 94.44 116 LEU B N 1
ATOM 6300 C CA . LEU B 1 116 ? -12.602 -32.094 -12.578 1 94.44 116 LEU B CA 1
ATOM 6301 C C . LEU B 1 116 ? -14.094 -31.969 -12.305 1 94.44 116 LEU B C 1
ATOM 6303 O O . LEU B 1 116 ? -14.914 -32.406 -13.125 1 94.44 116 LEU B O 1
ATOM 6307 N N . PRO B 1 117 ? -14.508 -31.406 -11.188 1 94.31 117 PRO B N 1
ATOM 6308 C CA . PRO B 1 117 ? -13.703 -30.75 -10.148 1 94.31 117 PRO B CA 1
ATOM 6309 C C . PRO B 1 117 ? -13.078 -31.734 -9.164 1 94.31 117 PRO B C 1
ATOM 6311 O O . PRO B 1 117 ? -13.461 -32.906 -9.148 1 94.31 117 PRO B O 1
ATOM 6314 N N . SER B 1 118 ? -12.227 -31.219 -8.352 1 93 118 SER B N 1
ATOM 6315 C CA . SER B 1 118 ? -11.438 -32.031 -7.445 1 93 118 SER B CA 1
ATOM 6316 C C . SER B 1 118 ? -12.258 -32.5 -6.238 1 93 118 SER B C 1
ATOM 6318 O O . SER B 1 118 ? -11.883 -33.438 -5.543 1 93 118 SER B O 1
ATOM 6320 N N . TYR B 1 119 ? -13.352 -31.875 -6 1 92.56 119 TYR B N 1
ATOM 6321 C CA . TYR B 1 119 ? -14.078 -32.125 -4.758 1 92.56 119 TYR B CA 1
ATOM 6322 C C . TYR B 1 119 ? -15 -33.344 -4.895 1 92.56 119 TYR B C 1
ATOM 6324 O O . TYR B 1 119 ? -15.766 -33.625 -3.98 1 92.56 119 TYR B O 1
ATOM 6332 N N . LEU B 1 120 ? -15.016 -34 -6.078 1 94.62 120 LEU B N 1
ATOM 6333 C CA . LEU B 1 120 ? -15.828 -35.219 -6.219 1 94.62 120 LEU B CA 1
ATOM 6334 C C . LEU B 1 120 ? -15.43 -36.25 -5.191 1 94.62 120 LEU B C 1
ATOM 6336 O O . LEU B 1 120 ? -14.242 -36.469 -4.957 1 94.62 120 LEU B O 1
ATOM 6340 N N . ASP B 1 121 ? -16.391 -36.906 -4.594 1 93.5 121 ASP B N 1
ATOM 6341 C CA . ASP B 1 121 ? -16.141 -37.812 -3.479 1 93.5 121 ASP B CA 1
ATOM 6342 C C . ASP B 1 121 ? -15.508 -39.094 -3.965 1 93.5 121 ASP B C 1
ATOM 6344 O O . ASP B 1 121 ? -14.414 -39.469 -3.527 1 93.5 121 ASP B O 1
ATOM 6348 N N . ARG B 1 122 ? -16.172 -39.75 -4.859 1 94.12 122 ARG B N 1
ATOM 6349 C CA . ARG B 1 122 ? -15.695 -41.031 -5.371 1 94.12 122 ARG B CA 1
ATOM 6350 C C . ARG B 1 122 ? -16.047 -41.219 -6.844 1 94.12 122 ARG B C 1
ATOM 6352 O O . ARG B 1 122 ? -17.219 -41.188 -7.215 1 94.12 122 ARG B O 1
ATOM 6359 N N . VAL B 1 123 ? -15.039 -41.344 -7.602 1 96.62 123 VAL B N 1
ATOM 6360 C CA . VAL B 1 123 ? -15.172 -41.656 -9.023 1 96.62 123 VAL B CA 1
ATOM 6361 C C . VAL B 1 123 ? -14.469 -42.969 -9.32 1 96.62 123 VAL B C 1
ATOM 6363 O O . VAL B 1 123 ? -13.273 -43.125 -9.047 1 96.62 123 VAL B O 1
ATOM 6366 N N . ALA B 1 124 ? -15.219 -43.906 -9.828 1 96.19 124 ALA B N 1
ATOM 6367 C CA . ALA B 1 124 ? -14.656 -45.188 -10.188 1 96.19 124 ALA B CA 1
ATOM 6368 C C . ALA B 1 124 ? -14.656 -45.406 -11.703 1 96.19 124 ALA B C 1
ATOM 6370 O O . ALA B 1 124 ? -15.656 -45.125 -12.367 1 96.19 124 ALA B O 1
ATOM 6371 N N . LEU B 1 125 ? -13.562 -45.719 -12.188 1 95.81 125 LEU B N 1
ATOM 6372 C CA . LEU B 1 125 ? -13.406 -46.031 -13.602 1 95.81 125 LEU B CA 1
ATOM 6373 C C . LEU B 1 125 ? -13.328 -47.531 -13.828 1 95.81 125 LEU B C 1
ATOM 6375 O O . LEU B 1 125 ? -12.508 -48.219 -13.203 1 95.81 125 LEU B O 1
ATOM 6379 N N . TYR B 1 126 ? -14.203 -48.031 -14.68 1 96.38 126 TYR B N 1
ATOM 6380 C CA . TYR B 1 126 ? -14.242 -49.469 -15.016 1 96.38 126 TYR B CA 1
ATOM 6381 C C . TYR B 1 126 ? -13.867 -49.688 -16.484 1 96.38 126 TYR B C 1
ATOM 6383 O O . TYR B 1 126 ? -14.43 -49.062 -17.375 1 96.38 126 TYR B O 1
ATOM 6391 N N . GLN B 1 127 ? -12.922 -50.531 -16.688 1 94.19 127 GLN B N 1
ATOM 6392 C CA . GLN B 1 127 ? -12.578 -51 -18.016 1 94.19 127 GLN B CA 1
ATOM 6393 C C . GLN B 1 127 ? -12.5 -52.5 -18.078 1 94.19 127 GLN B C 1
ATOM 6395 O O . GLN B 1 127 ? -12.047 -53.156 -17.125 1 94.19 127 GLN B O 1
ATOM 6400 N N . HIS B 1 128 ? -12.977 -53.031 -19.188 1 92.06 128 HIS B N 1
ATOM 6401 C CA . HIS B 1 128 ? -12.938 -54.469 -19.359 1 92.06 128 HIS B CA 1
ATOM 6402 C C . HIS B 1 128 ? -11.664 -54.906 -20.078 1 92.06 128 HIS B C 1
ATOM 6404 O O . HIS B 1 128 ? -11.555 -54.781 -21.297 1 92.06 128 HIS B O 1
ATOM 6410 N N . VAL B 1 129 ? -10.766 -55.438 -19.312 1 85.69 129 VAL B N 1
ATOM 6411 C CA . VAL B 1 129 ? -9.469 -55.844 -19.828 1 85.69 129 VAL B CA 1
ATOM 6412 C C . VAL B 1 129 ? -9.219 -57.312 -19.516 1 85.69 129 VAL B C 1
ATOM 6414 O O . VAL B 1 129 ? -9.367 -57.719 -18.375 1 85.69 129 VAL B O 1
ATOM 6417 N N . ASP B 1 130 ? -8.812 -58.125 -20.516 1 86.88 130 ASP B N 1
ATOM 6418 C CA . ASP B 1 130 ? -8.445 -59.531 -20.391 1 86.88 130 ASP B CA 1
ATOM 6419 C C . ASP B 1 130 ? -9.586 -60.344 -19.781 1 86.88 130 ASP B C 1
ATOM 6421 O O . ASP B 1 130 ? -9.367 -61.156 -18.875 1 86.88 130 ASP B O 1
ATOM 6425 N N . GLY B 1 131 ? -10.812 -60.031 -20.062 1 88.69 131 GLY B N 1
ATOM 6426 C CA . GLY B 1 131 ? -11.977 -60.812 -19.703 1 88.69 131 GLY B CA 1
ATOM 6427 C C . GLY B 1 131 ? -12.531 -60.469 -18.328 1 88.69 131 GLY B C 1
ATOM 6428 O O . GLY B 1 131 ? -13.492 -61.094 -17.859 1 88.69 131 GLY B O 1
ATOM 6429 N N . ALA B 1 132 ? -11.883 -59.438 -17.672 1 93.06 132 ALA B N 1
ATOM 6430 C CA . ALA B 1 132 ? -12.359 -59.062 -16.344 1 93.06 132 ALA B CA 1
ATOM 6431 C C . ALA B 1 132 ? -12.438 -57.531 -16.219 1 93.06 132 ALA B C 1
ATOM 6433 O O . ALA B 1 132 ? -11.727 -56.812 -16.922 1 93.06 132 ALA B O 1
ATOM 6434 N N . TRP B 1 133 ? -13.344 -57.188 -15.32 1 93.88 133 TRP B N 1
ATOM 6435 C CA . TRP B 1 133 ? -13.461 -55.75 -15.039 1 93.88 133 TRP B CA 1
ATOM 6436 C C . TRP B 1 133 ? -12.336 -55.281 -14.125 1 93.88 133 TRP B C 1
ATOM 6438 O O . TRP B 1 133 ? -12.117 -55.875 -13.055 1 93.88 133 TRP B O 1
ATOM 6448 N N . ARG B 1 134 ? -11.625 -54.281 -14.555 1 90.69 134 ARG B N 1
ATOM 6449 C CA . ARG B 1 134 ? -10.641 -53.625 -13.719 1 90.69 134 ARG B CA 1
ATOM 6450 C C . ARG B 1 134 ? -11.18 -52.281 -13.219 1 90.69 134 ARG B C 1
ATOM 6452 O O . ARG B 1 134 ? -11.648 -51.438 -14.008 1 90.69 134 ARG B O 1
ATOM 6459 N N . MET B 1 135 ? -11.148 -52.094 -11.93 1 92.44 135 MET B N 1
ATOM 6460 C CA . MET B 1 135 ? -11.703 -50.906 -11.32 1 92.44 135 MET B CA 1
ATOM 6461 C C . MET B 1 135 ? -10.602 -50.062 -10.703 1 92.44 135 MET B C 1
ATOM 6463 O O . MET B 1 135 ? -9.695 -50.562 -10.047 1 92.44 135 MET B O 1
ATOM 6467 N N . ARG B 1 136 ? -10.602 -48.781 -10.984 1 90.88 136 ARG B N 1
ATOM 6468 C CA . ARG B 1 136 ? -9.773 -47.781 -10.32 1 90.88 136 ARG B CA 1
ATOM 6469 C C . ARG B 1 136 ? -10.633 -46.656 -9.75 1 90.88 136 ARG B C 1
ATOM 6471 O O . ARG B 1 136 ? -11.609 -46.219 -10.367 1 90.88 136 ARG B O 1
ATOM 6478 N N . SER B 1 137 ? -10.336 -46.25 -8.586 1 92.44 137 SER B N 1
ATOM 6479 C CA . SER B 1 137 ? -11.148 -45.219 -7.957 1 92.44 137 SER B CA 1
ATOM 6480 C C . SER B 1 137 ? -10.281 -44.062 -7.484 1 92.44 137 SER B C 1
ATOM 6482 O O . SER B 1 137 ? -9.094 -44.219 -7.223 1 92.44 137 SER B O 1
ATOM 6484 N N . SER B 1 138 ? -10.781 -42.906 -7.523 1 91 138 SER B N 1
ATOM 6485 C CA . SER B 1 138 ? -10.195 -41.656 -7.02 1 91 138 SER B CA 1
ATOM 6486 C C . SER B 1 138 ? -11.266 -40.719 -6.5 1 91 138 SER B C 1
ATOM 6488 O O . SER B 1 138 ? -12.461 -40.969 -6.703 1 91 138 SER B O 1
ATOM 6490 N N . GLY B 1 139 ? -10.836 -39.688 -5.742 1 90.25 139 GLY B N 1
ATOM 6491 C CA . GLY B 1 139 ? -11.75 -38.75 -5.133 1 90.25 139 GLY B CA 1
ATOM 6492 C C . GLY B 1 139 ? -11.281 -38.25 -3.773 1 90.25 139 GLY B C 1
ATOM 6493 O O . GLY B 1 139 ? -10.297 -38.781 -3.232 1 90.25 139 GLY B O 1
ATOM 6494 N N . ASP B 1 140 ? -12.016 -37.344 -3.301 1 86 140 ASP B N 1
ATOM 6495 C CA . ASP B 1 140 ? -11.562 -36.719 -2.066 1 86 140 ASP B CA 1
ATOM 6496 C C . ASP B 1 140 ? -11.883 -37.594 -0.854 1 86 140 ASP B C 1
ATOM 6498 O O . ASP B 1 140 ? -11.305 -37.406 0.22 1 86 140 ASP B O 1
ATOM 6502 N N . THR B 1 141 ? -12.75 -38.562 -1.047 1 84.94 141 THR B N 1
ATOM 6503 C CA . THR B 1 141 ? -13.031 -39.469 0.059 1 84.94 141 THR B CA 1
ATOM 6504 C C . THR B 1 141 ? -12.461 -40.875 -0.225 1 84.94 141 THR B C 1
ATOM 6506 O O . THR B 1 141 ? -12.516 -41.75 0.627 1 84.94 141 THR B O 1
ATOM 6509 N N . ALA B 1 142 ? -11.984 -41.031 -1.459 1 78.88 142 ALA B N 1
ATOM 6510 C CA . ALA B 1 142 ? -11.438 -42.312 -1.858 1 78.88 142 ALA B CA 1
ATOM 6511 C C . ALA B 1 142 ? -9.938 -42.375 -1.585 1 78.88 142 ALA B C 1
ATOM 6513 O O . ALA B 1 142 ? -9.125 -42.188 -2.49 1 78.88 142 ALA B O 1
ATOM 6514 N N . THR B 1 143 ? -9.461 -42.688 -0.428 1 69.56 143 THR B N 1
ATOM 6515 C CA . THR B 1 143 ? -8.055 -42.625 -0.076 1 69.56 143 THR B CA 1
ATOM 6516 C C . THR B 1 143 ? -7.383 -44 -0.198 1 69.56 143 THR B C 1
ATOM 6518 O O . THR B 1 143 ? -6.18 -44.125 0.039 1 69.56 143 THR B O 1
ATOM 6521 N N . ASP B 1 144 ? -8.016 -44.906 -0.771 1 66 144 ASP B N 1
ATOM 6522 C CA . ASP B 1 144 ? -7.527 -46.281 -0.677 1 66 144 ASP B CA 1
ATOM 6523 C C . ASP B 1 144 ? -6.598 -46.625 -1.842 1 66 144 ASP B C 1
ATOM 6525 O O . ASP B 1 144 ? -5.785 -47.531 -1.751 1 66 144 ASP B O 1
ATOM 6529 N N . GLU B 1 145 ? -6.711 -46 -2.885 1 71.69 145 GLU B N 1
ATOM 6530 C CA . GLU B 1 145 ? -5.887 -46.375 -4.031 1 71.69 145 GLU B CA 1
ATOM 6531 C C . GLU B 1 145 ? -4.816 -45.312 -4.305 1 71.69 145 GLU B C 1
ATOM 6533 O O . GLU B 1 145 ? -5.031 -44.125 -4.055 1 71.69 145 GLU B O 1
ATOM 6538 N N . PRO B 1 146 ? -3.697 -45.906 -4.73 1 73.31 146 PRO B N 1
ATOM 6539 C CA . PRO B 1 146 ? -2.646 -44.938 -5.105 1 73.31 146 PRO B CA 1
ATOM 6540 C C . PRO B 1 146 ? -3.049 -44.062 -6.277 1 73.31 146 PRO B C 1
ATOM 6542 O O . PRO B 1 146 ? -3.646 -44.531 -7.242 1 73.31 146 PRO B O 1
ATOM 6545 N N . ARG B 1 147 ? -2.932 -42.844 -6.113 1 78.44 147 ARG B N 1
ATOM 6546 C CA . ARG B 1 147 ? -3.301 -41.906 -7.156 1 78.44 147 ARG B CA 1
ATOM 6547 C C . ARG B 1 147 ? -2.129 -41 -7.504 1 78.44 147 ARG B C 1
ATOM 6549 O O . ARG B 1 147 ? -1.151 -40.906 -6.758 1 78.44 147 ARG B O 1
ATOM 6556 N N . VAL B 1 148 ? -2.176 -40.469 -8.711 1 84.25 148 VAL B N 1
ATOM 6557 C CA . VAL B 1 148 ? -1.244 -39.406 -9.086 1 84.25 148 VAL B CA 1
ATOM 6558 C C . VAL B 1 148 ? -1.428 -38.219 -8.156 1 84.25 148 VAL B C 1
ATOM 6560 O O . VAL B 1 148 ? -2.555 -37.781 -7.918 1 84.25 148 VAL B O 1
ATOM 6563 N N . HIS B 1 149 ? -0.409 -37.75 -7.602 1 87.06 149 HIS B N 1
ATOM 6564 C CA . HIS B 1 149 ? -0.479 -36.719 -6.57 1 87.06 149 HIS B CA 1
ATOM 6565 C C . HIS B 1 149 ? -0.677 -35.312 -7.188 1 87.06 149 HIS B C 1
ATOM 6567 O O . HIS B 1 149 ? 0.197 -34.469 -7.078 1 87.06 149 HIS B O 1
ATOM 6573 N N . VAL B 1 150 ? -1.736 -35.156 -7.824 1 91.56 150 VAL B N 1
ATOM 6574 C CA . VAL B 1 150 ? -2.217 -33.875 -8.375 1 91.56 150 VAL B CA 1
ATOM 6575 C C . VAL B 1 150 ? -3.633 -33.625 -7.871 1 91.56 150 VAL B C 1
ATOM 6577 O O . VAL B 1 150 ? -4.285 -34.5 -7.316 1 91.56 150 VAL B O 1
ATOM 6580 N N . ARG B 1 151 ? -4.059 -32.406 -7.98 1 92.44 151 ARG B N 1
ATOM 6581 C CA . ARG B 1 151 ? -5.367 -32.094 -7.43 1 92.44 151 ARG B CA 1
ATOM 6582 C C . ARG B 1 151 ? -6.484 -32.688 -8.281 1 92.44 151 ARG B C 1
ATOM 6584 O O . ARG B 1 151 ? -7.586 -32.938 -7.781 1 92.44 151 ARG B O 1
ATOM 6591 N N . GLN B 1 152 ? -6.262 -32.875 -9.516 1 94.12 152 GLN B N 1
ATOM 6592 C CA . GLN B 1 152 ? -7.242 -33.438 -10.422 1 94.12 152 GLN B CA 1
ATOM 6593 C C . GLN B 1 152 ? -7.336 -34.969 -10.227 1 94.12 152 GLN B C 1
ATOM 6595 O O . GLN B 1 152 ? -6.395 -35.594 -9.727 1 94.12 152 GLN B O 1
ATOM 6600 N N . LEU B 1 153 ? -8.438 -35.469 -10.555 1 94.44 153 LEU B N 1
ATOM 6601 C CA . LEU B 1 153 ? -8.555 -36.938 -10.633 1 94.44 153 LEU B CA 1
ATOM 6602 C C . LEU B 1 153 ? -8.039 -37.438 -11.977 1 94.44 153 LEU B C 1
ATOM 6604 O O . LEU B 1 153 ? -8.562 -37.062 -13.031 1 94.44 153 LEU B O 1
ATOM 6608 N N . VAL B 1 154 ? -7.012 -38.25 -11.867 1 93.94 154 VAL B N 1
ATOM 6609 C CA . VAL B 1 154 ? -6.363 -38.688 -13.094 1 93.94 154 VAL B CA 1
ATOM 6610 C C . VAL B 1 154 ? -6.359 -40.219 -13.141 1 93.94 154 VAL B C 1
ATOM 6612 O O . VAL B 1 154 ? -5.969 -40.875 -12.172 1 93.94 154 VAL B O 1
ATOM 6615 N N . PHE B 1 155 ? -6.801 -40.75 -14.32 1 91.69 155 PHE B N 1
ATOM 6616 C CA . PHE B 1 155 ? -6.852 -42.219 -14.523 1 91.69 155 PHE B CA 1
ATOM 6617 C C . PHE B 1 155 ? -6.102 -42.594 -15.781 1 91.69 155 PHE B C 1
ATOM 6619 O O . PHE B 1 155 ? -6.297 -42 -16.844 1 91.69 155 PHE B O 1
ATOM 6626 N N . PRO B 1 156 ? -5.191 -43.562 -15.672 1 89.44 156 PRO B N 1
ATOM 6627 C CA . PRO B 1 156 ? -4.668 -44.156 -16.906 1 89.44 156 PRO B CA 1
ATOM 6628 C C . PRO B 1 156 ? -5.715 -44.969 -17.672 1 89.44 156 PRO B C 1
ATOM 6630 O O . PRO B 1 156 ? -6.531 -45.656 -17.047 1 89.44 156 PRO B O 1
ATOM 6633 N N . LEU B 1 157 ? -5.781 -44.906 -18.953 1 89.31 157 LEU B N 1
ATOM 6634 C CA . LEU B 1 157 ? -6.777 -45.594 -19.766 1 89.31 157 LEU B CA 1
ATOM 6635 C C . LEU B 1 157 ? -6.113 -46.594 -20.703 1 89.31 157 LEU B C 1
ATOM 6637 O O . LEU B 1 157 ? -5.062 -46.312 -21.281 1 89.31 157 LEU B O 1
ATOM 6641 N N . TYR B 1 158 ? -6.73 -47.656 -20.75 1 84.62 158 TYR B N 1
ATOM 6642 C CA . TYR B 1 158 ? -6.355 -48.594 -21.797 1 84.62 158 TYR B CA 1
ATOM 6643 C C . TYR B 1 158 ? -6.93 -48.156 -23.141 1 84.62 158 TYR B C 1
ATOM 6645 O O . TYR B 1 158 ? -8.141 -47.938 -23.266 1 84.62 158 TYR B O 1
ATOM 6653 N N . SER B 1 159 ? -6.059 -48.094 -24.094 1 78.81 159 SER B N 1
ATOM 6654 C CA . SER B 1 159 ? -6.453 -47.562 -25.391 1 78.81 159 SER B CA 1
ATOM 6655 C C . SER B 1 159 ? -7.367 -48.531 -26.125 1 78.81 159 SER B C 1
ATOM 6657 O O . SER B 1 159 ? -7.172 -49.75 -26.062 1 78.81 159 SER B O 1
ATOM 6659 N N . GLY B 1 160 ? -8.328 -47.938 -26.844 1 78.56 160 GLY B N 1
ATOM 6660 C CA . GLY B 1 160 ? -9.18 -48.688 -27.75 1 78.56 160 GLY B CA 1
ATOM 6661 C C . GLY B 1 160 ? -10.281 -49.438 -27.031 1 78.56 160 GLY B C 1
ATOM 6662 O O . GLY B 1 160 ? -10.938 -50.312 -27.625 1 78.56 160 GLY B O 1
ATOM 6663 N N . GLN B 1 161 ? -10.461 -49.188 -25.75 1 88.62 161 GLN B N 1
ATOM 6664 C CA . GLN B 1 161 ? -11.508 -49.844 -24.984 1 88.62 161 GLN B CA 1
ATOM 6665 C C . GLN B 1 161 ? -12.5 -48.844 -24.422 1 88.62 161 GLN B C 1
ATOM 6667 O O . GLN B 1 161 ? -12.117 -47.75 -24.016 1 88.62 161 GLN B O 1
ATOM 6672 N N . PRO B 1 162 ? -13.727 -49.281 -24.547 1 93.38 162 PRO B N 1
ATOM 6673 C CA . PRO B 1 162 ? -14.695 -48.438 -23.844 1 93.38 162 PRO B CA 1
ATOM 6674 C C . PRO B 1 162 ? -14.539 -48.5 -22.328 1 93.38 162 PRO B C 1
ATOM 6676 O O . PRO B 1 162 ? -13.867 -49.406 -21.812 1 93.38 162 PRO B O 1
ATOM 6679 N N . PHE B 1 163 ? -15.055 -47.531 -21.703 1 95.69 163 PHE B N 1
ATOM 6680 C CA . PHE B 1 163 ? -14.984 -47.531 -20.25 1 95.69 163 PHE B CA 1
ATOM 6681 C C . PHE B 1 163 ? -16.266 -46.969 -19.641 1 95.69 163 PHE B C 1
ATOM 6683 O O . PHE B 1 163 ? -17.062 -46.344 -20.344 1 95.69 163 PHE B O 1
ATOM 6690 N N . ILE B 1 164 ? -16.531 -47.25 -18.375 1 97.5 164 ILE B N 1
ATOM 6691 C CA . ILE B 1 164 ? -17.688 -46.781 -17.625 1 97.5 164 ILE B CA 1
ATOM 6692 C C . ILE B 1 164 ? -17.234 -46.094 -16.344 1 97.5 164 ILE B C 1
ATOM 6694 O O . ILE B 1 164 ? -16.312 -46.531 -15.664 1 97.5 164 ILE B O 1
ATOM 6698 N N . LEU B 1 165 ? -17.844 -44.969 -16.109 1 97.81 165 LEU B N 1
ATOM 6699 C CA . LEU B 1 165 ? -17.562 -44.188 -14.906 1 97.81 165 LEU B CA 1
ATOM 6700 C C . LEU B 1 165 ? -18.734 -44.281 -13.93 1 97.81 165 LEU B C 1
ATOM 6702 O O . LEU B 1 165 ? -19.891 -44.219 -14.336 1 97.81 165 LEU B O 1
ATOM 6706 N N . ARG B 1 166 ? -18.406 -44.438 -12.695 1 98.12 166 ARG B N 1
ATOM 6707 C CA . ARG B 1 166 ? -19.359 -44.281 -11.602 1 98.12 166 ARG B CA 1
ATOM 6708 C C . ARG B 1 166 ? -19.016 -43.062 -10.742 1 98.12 166 ARG B C 1
ATOM 6710 O O . ARG B 1 166 ? -17.938 -43 -10.164 1 98.12 166 ARG B O 1
ATOM 6717 N N . VAL B 1 167 ? -19.922 -42.125 -10.633 1 97.69 167 VAL B N 1
ATOM 6718 C CA . VAL B 1 167 ? -19.625 -40.875 -9.945 1 97.69 167 VAL B CA 1
ATOM 6719 C C . VAL B 1 167 ? -20.594 -40.688 -8.781 1 97.69 167 VAL B C 1
ATOM 6721 O O . VAL B 1 167 ? -21.812 -40.75 -8.961 1 97.69 167 VAL B O 1
ATOM 6724 N N . GLN B 1 168 ? -20.078 -40.5 -7.641 1 96 168 GLN B N 1
ATOM 6725 C CA . GLN B 1 168 ? -20.812 -40.219 -6.414 1 96 168 GLN B CA 1
ATOM 6726 C C . GLN B 1 168 ? -20.188 -39.031 -5.668 1 96 168 GLN B C 1
ATOM 6728 O O . GLN B 1 168 ? -18.984 -39 -5.469 1 96 168 GLN B O 1
ATOM 6733 N N . THR B 1 169 ? -21 -38.062 -5.289 1 94.81 169 THR B N 1
ATOM 6734 C CA . THR B 1 169 ? -20.453 -36.906 -4.598 1 94.81 169 THR B CA 1
ATOM 6735 C C . THR B 1 169 ? -21.516 -36.219 -3.736 1 94.81 169 THR B C 1
ATOM 6737 O O . THR B 1 169 ? -22.703 -36.281 -4.043 1 94.81 169 THR B O 1
ATOM 6740 N N . SER B 1 170 ? -21.078 -35.625 -2.557 1 93 170 SER B N 1
ATOM 6741 C CA . SER B 1 170 ? -21.938 -34.781 -1.719 1 93 170 SER B CA 1
ATOM 6742 C C . SER B 1 170 ? -21.859 -33.344 -2.158 1 93 170 SER B C 1
ATOM 6744 O O . SER B 1 170 ? -22.672 -32.5 -1.715 1 93 170 SER B O 1
ATOM 6746 N N . SER B 1 171 ? -20.953 -33.062 -3.012 1 94.25 171 SER B N 1
ATOM 6747 C CA . SER B 1 171 ? -20.812 -31.75 -3.615 1 94.25 171 SER B CA 1
ATOM 6748 C C . SER B 1 171 ? -21.594 -31.656 -4.922 1 94.25 171 SER B C 1
ATOM 6750 O O . SER B 1 171 ? -22.328 -32.562 -5.277 1 94.25 171 SER B O 1
ATOM 6752 N N . PRO B 1 172 ? -21.547 -30.484 -5.559 1 94.5 172 PRO B N 1
ATOM 6753 C CA . PRO B 1 172 ? -22.281 -30.422 -6.828 1 94.5 172 PRO B CA 1
ATOM 6754 C C . PRO B 1 172 ? -21.812 -31.484 -7.828 1 94.5 172 PRO B C 1
ATOM 6756 O O . PRO B 1 172 ? -20.625 -31.656 -8.047 1 94.5 172 PRO B O 1
ATOM 6759 N N . MET B 1 173 ? -22.75 -32.219 -8.398 1 95.56 173 MET B N 1
ATOM 6760 C CA . MET B 1 173 ? -22.484 -33.219 -9.398 1 95.56 173 MET B CA 1
ATOM 6761 C C . MET B 1 173 ? -22.078 -32.594 -10.734 1 95.56 173 MET B C 1
ATOM 6763 O O . MET B 1 173 ? -22.938 -32.344 -11.578 1 95.56 173 MET B O 1
ATOM 6767 N N . GLN B 1 174 ? -20.891 -32.281 -10.781 1 95.06 174 GLN B N 1
ATOM 6768 C CA . GLN B 1 174 ? -20.266 -31.766 -12 1 95.06 174 GLN B CA 1
ATOM 6769 C C . GLN B 1 174 ? -19.109 -32.688 -12.43 1 95.06 174 GLN B C 1
ATOM 6771 O O . GLN B 1 174 ? -18.328 -33.125 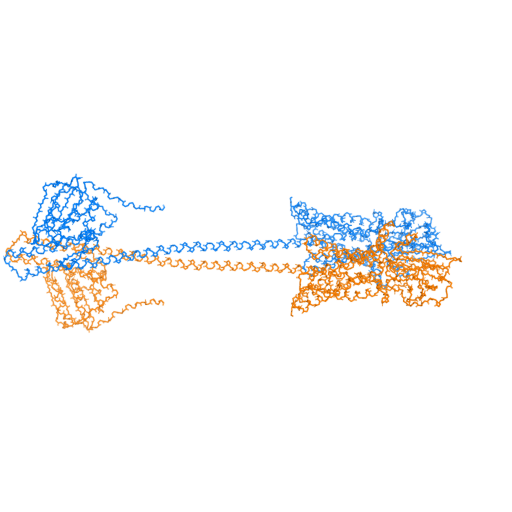-11.602 1 95.06 174 GLN B O 1
ATOM 6776 N N . LEU B 1 175 ? -19.125 -33 -13.664 1 95.62 175 LEU B N 1
ATOM 6777 C CA . LEU B 1 175 ? -18.047 -33.844 -14.164 1 95.62 175 LEU B CA 1
ATOM 6778 C C . LEU B 1 175 ? -17.5 -33.281 -15.477 1 95.62 175 LEU B C 1
ATOM 6780 O O . LEU B 1 175 ? -18.125 -33.438 -16.531 1 95.62 175 LEU B O 1
ATOM 6784 N N . ASP B 1 176 ? -16.438 -32.688 -15.375 1 94.62 176 ASP B N 1
ATOM 6785 C CA . ASP B 1 176 ? -15.648 -32.281 -16.531 1 94.62 176 ASP B CA 1
ATOM 6786 C C . ASP B 1 176 ? -14.469 -33.219 -16.766 1 94.62 176 ASP B C 1
ATOM 6788 O O . ASP B 1 176 ? -13.445 -33.125 -16.078 1 94.62 176 ASP B O 1
ATOM 6792 N N . ALA B 1 177 ? -14.656 -34.094 -17.688 1 95.81 177 ALA B N 1
ATOM 6793 C CA . ALA B 1 177 ? -13.648 -35.125 -17.969 1 95.81 177 ALA B CA 1
ATOM 6794 C C . ALA B 1 177 ? -13.031 -34.906 -19.359 1 95.81 177 ALA B C 1
ATOM 6796 O O . ALA B 1 177 ? -13.742 -34.688 -20.328 1 95.81 177 ALA B O 1
ATOM 6797 N N . THR B 1 178 ? -11.734 -34.938 -19.391 1 94.06 178 THR B N 1
ATOM 6798 C CA . THR B 1 178 ? -11.016 -34.75 -20.641 1 94.06 178 THR B CA 1
ATOM 6799 C C . THR B 1 178 ? -9.945 -35.812 -20.844 1 94.06 178 THR B C 1
ATOM 6801 O O . THR B 1 178 ? -9.242 -36.156 -19.891 1 94.06 178 THR B O 1
ATOM 6804 N N . LEU B 1 179 ? -9.883 -36.312 -22 1 93 179 LEU B N 1
ATOM 6805 C CA . LEU B 1 179 ? -8.875 -37.312 -22.375 1 93 179 LEU B CA 1
ATOM 6806 C C . LEU B 1 179 ? -7.637 -36.625 -22.953 1 93 179 LEU B C 1
ATOM 6808 O O . LEU B 1 179 ? -7.758 -35.719 -23.766 1 93 179 LEU B O 1
ATOM 6812 N N . TRP B 1 180 ? -6.543 -37.094 -22.438 1 89.75 180 TRP B N 1
ATOM 6813 C CA . TRP B 1 180 ? -5.266 -36.562 -22.891 1 89.75 180 TRP B CA 1
ATOM 6814 C C . TRP B 1 180 ? -4.266 -37.656 -23.172 1 89.75 180 TRP B C 1
ATOM 6816 O O . TRP B 1 180 ? -4.344 -38.75 -22.578 1 89.75 180 TRP B O 1
ATOM 6826 N N . ARG B 1 181 ? -3.41 -37.312 -24.062 1 86.69 181 ARG B N 1
ATOM 6827 C CA . ARG B 1 181 ? -2.158 -38.062 -24.062 1 86.69 181 ARG B CA 1
ATOM 6828 C C . ARG B 1 181 ? -1.21 -37.531 -22.984 1 86.69 181 ARG B C 1
ATOM 6830 O O . ARG B 1 181 ? -1.383 -36.438 -22.469 1 86.69 181 ARG B O 1
ATOM 6837 N N . SER B 1 182 ? -0.217 -38.344 -22.625 1 86.62 182 SER B N 1
ATOM 6838 C CA . SER B 1 182 ? 0.686 -37.969 -21.547 1 86.62 182 SER B CA 1
ATOM 6839 C C . SER B 1 182 ? 1.303 -36.594 -21.781 1 86.62 182 SER B C 1
ATOM 6841 O O . SER B 1 182 ? 1.346 -35.781 -20.859 1 86.62 182 SER B O 1
ATOM 6843 N N . SER B 1 183 ? 1.775 -36.312 -22.984 1 85.06 183 SER B N 1
ATOM 6844 C CA . SER B 1 183 ? 2.412 -35.031 -23.312 1 85.06 183 SER B CA 1
ATOM 6845 C C . SER B 1 183 ? 1.431 -33.875 -23.172 1 85.06 183 SER B C 1
ATOM 6847 O O . SER B 1 183 ? 1.782 -32.812 -22.656 1 85.06 183 SER B O 1
ATOM 6849 N N . GLY B 1 184 ? 0.235 -34.125 -23.656 1 87.44 184 GLY B N 1
ATOM 6850 C CA . GLY B 1 184 ? -0.789 -33.094 -23.531 1 87.44 184 GLY B CA 1
ATOM 6851 C C . GLY B 1 184 ? -1.182 -32.812 -22.094 1 87.44 184 GLY B C 1
ATOM 6852 O O . GLY B 1 184 ? -1.396 -31.672 -21.703 1 87.44 184 GLY B O 1
ATOM 6853 N N . LEU B 1 185 ? -1.271 -33.875 -21.312 1 91.31 185 LEU B N 1
ATOM 6854 C CA . LEU B 1 185 ? -1.652 -33.719 -19.922 1 91.31 185 LEU B CA 1
ATOM 6855 C C . LEU B 1 185 ? -0.576 -32.969 -19.125 1 91.31 185 LEU B C 1
ATOM 6857 O O . LEU B 1 185 ? -0.887 -32.156 -18.266 1 91.31 185 LEU B O 1
ATOM 6861 N N . MET B 1 186 ? 0.66 -33.281 -19.453 1 91.06 186 MET B N 1
ATOM 6862 C CA . MET B 1 186 ? 1.772 -32.594 -18.812 1 91.06 186 MET B CA 1
ATOM 6863 C C . MET B 1 186 ? 1.722 -31.078 -19.109 1 91.06 186 MET B C 1
ATOM 6865 O O . MET B 1 186 ? 1.924 -30.266 -18.219 1 91.06 186 MET B O 1
ATOM 6869 N N . THR B 1 187 ? 1.442 -30.781 -20.344 1 90.75 187 THR B N 1
ATOM 6870 C CA . THR B 1 187 ? 1.318 -29.391 -20.766 1 90.75 187 THR B CA 1
ATOM 6871 C C . THR B 1 187 ? 0.164 -28.703 -20.031 1 90.75 187 THR B C 1
ATOM 6873 O O . THR B 1 187 ? 0.307 -27.594 -19.547 1 90.75 187 THR B O 1
ATOM 6876 N N . GLN B 1 188 ? -0.887 -29.391 -19.953 1 91.81 188 GLN B N 1
ATOM 6877 C CA . GLN B 1 188 ? -2.076 -28.875 -19.281 1 91.81 188 GLN B CA 1
ATOM 6878 C C . GLN B 1 188 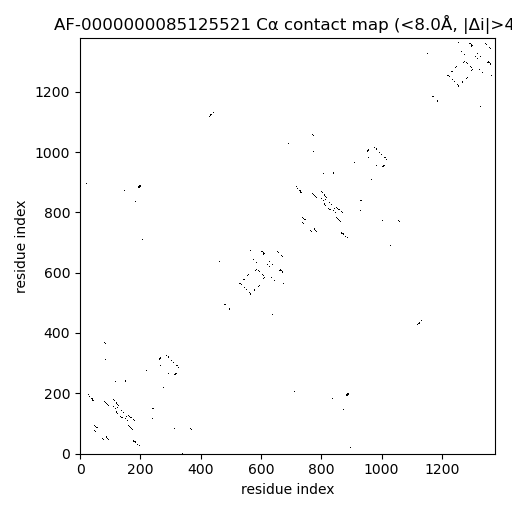? -1.806 -28.609 -17.797 1 91.81 188 GLN B C 1
ATOM 6880 O O . GLN B 1 188 ? -2.127 -27.531 -17.297 1 91.81 188 GLN B O 1
ATOM 6885 N N . PHE B 1 189 ? -1.204 -29.531 -17.109 1 93.56 189 PHE B N 1
ATOM 6886 C CA . PHE B 1 189 ? -0.9 -29.375 -15.695 1 93.56 189 PHE B CA 1
ATOM 6887 C C . PHE B 1 189 ? 0.035 -28.188 -15.477 1 93.56 189 PHE B C 1
ATOM 6889 O O . PHE B 1 189 ? -0.189 -27.375 -14.578 1 93.56 189 PHE B O 1
ATOM 6896 N N . SER B 1 190 ? 1.011 -28.109 -16.297 1 93.81 190 SER B N 1
ATOM 6897 C CA . SER B 1 190 ? 1.984 -27.031 -16.156 1 93.81 190 SER B CA 1
ATOM 6898 C C . SER B 1 190 ? 1.325 -25.672 -16.312 1 93.81 190 SER B C 1
ATOM 6900 O O . SER B 1 190 ? 1.542 -24.766 -15.492 1 93.81 190 SER B O 1
ATOM 6902 N N . ALA B 1 191 ? 0.508 -25.547 -17.297 1 92.94 191 ALA B N 1
ATOM 6903 C CA . ALA B 1 191 ? -0.122 -24.266 -17.594 1 92.94 191 ALA B CA 1
ATOM 6904 C C . ALA B 1 191 ? -1.15 -23.891 -16.531 1 92.94 191 ALA B C 1
ATOM 6906 O O . ALA B 1 191 ? -1.149 -22.766 -16.016 1 92.94 191 ALA B O 1
ATOM 6907 N N . VAL B 1 192 ? -1.963 -24.766 -16.172 1 93.69 192 VAL B N 1
ATOM 6908 C CA . VAL B 1 192 ? -3.074 -24.5 -15.273 1 93.69 192 VAL B CA 1
ATOM 6909 C C . VAL B 1 192 ? -2.547 -24.266 -13.859 1 93.69 192 VAL B C 1
ATOM 6911 O O . VAL B 1 192 ? -3.02 -23.375 -13.156 1 93.69 192 VAL B O 1
ATOM 6914 N N . GLU B 1 193 ? -1.599 -25.047 -13.422 1 95 193 GLU B N 1
ATOM 6915 C CA . GLU B 1 193 ? -1.069 -24.875 -12.07 1 95 193 GLU B CA 1
ATOM 6916 C C . GLU B 1 193 ? -0.258 -23.594 -11.953 1 95 193 GLU B C 1
ATOM 6918 O O . GLU B 1 193 ? -0.263 -22.953 -10.906 1 95 193 GLU B O 1
ATOM 6923 N N . TRP B 1 194 ? 0.447 -23.25 -12.992 1 95.25 194 TRP B N 1
ATOM 6924 C CA . TRP B 1 194 ? 1.139 -21.969 -13 1 95.25 194 TRP B CA 1
ATOM 6925 C C . TRP B 1 194 ? 0.153 -20.812 -12.828 1 95.25 194 TRP B C 1
ATOM 6927 O O . TRP B 1 194 ? 0.347 -19.938 -11.984 1 95.25 194 TRP B O 1
ATOM 6937 N N . ALA B 1 195 ? -0.888 -20.844 -13.633 1 94.88 195 ALA B N 1
ATOM 6938 C CA . ALA B 1 195 ? -1.904 -19.797 -13.57 1 94.88 195 ALA B CA 1
ATOM 6939 C C . ALA B 1 195 ? -2.582 -19.781 -12.203 1 94.88 195 ALA B C 1
ATOM 6941 O O . ALA B 1 195 ? -2.873 -18.703 -11.664 1 94.88 195 ALA B O 1
ATOM 6942 N N . SER B 1 196 ? -2.834 -20.938 -11.695 1 95.31 196 SER B N 1
ATOM 6943 C CA . SER B 1 196 ? -3.414 -21.031 -10.359 1 95.31 196 SER B CA 1
ATOM 6944 C C . SER B 1 196 ? -2.475 -20.453 -9.305 1 95.31 196 SER B C 1
ATOM 6946 O O . SER B 1 196 ? -2.922 -19.797 -8.359 1 95.31 196 SER B O 1
ATOM 6948 N N . GLY B 1 197 ? -1.211 -20.703 -9.492 1 95.75 197 GLY B N 1
ATOM 6949 C CA . GLY B 1 197 ? -0.226 -20.109 -8.602 1 95.75 197 GLY B CA 1
ATOM 6950 C C . GLY B 1 197 ? -0.214 -18.594 -8.648 1 95.75 197 GLY B C 1
ATOM 6951 O O . GLY B 1 197 ? -0.12 -17.938 -7.609 1 95.75 197 GLY B O 1
ATOM 6952 N N . ILE B 1 198 ? -0.337 -18.094 -9.82 1 96 198 ILE B N 1
ATOM 6953 C CA . ILE B 1 198 ? -0.39 -16.641 -9.984 1 96 198 ILE B CA 1
ATOM 6954 C C . ILE B 1 198 ? -1.568 -16.078 -9.188 1 96 198 ILE B C 1
ATOM 6956 O O . ILE B 1 198 ? -1.412 -15.117 -8.43 1 96 198 ILE B O 1
ATOM 6960 N N . HIS B 1 199 ? -2.674 -16.672 -9.406 1 95.81 199 HIS B N 1
ATOM 6961 C CA . HIS B 1 199 ? -3.879 -16.234 -8.703 1 95.81 199 HIS B CA 1
ATOM 6962 C C . HIS B 1 199 ? -3.697 -16.297 -7.195 1 95.81 199 HIS B C 1
ATOM 6964 O O . HIS B 1 199 ? -3.963 -15.328 -6.488 1 95.81 199 HIS B O 1
ATOM 6970 N N . GLN B 1 200 ? -3.221 -17.406 -6.719 1 95.06 200 GLN B N 1
ATOM 6971 C CA . GLN B 1 200 ? -3.064 -17.594 -5.281 1 95.06 200 GLN B CA 1
ATOM 6972 C C . GLN B 1 200 ? -1.959 -16.703 -4.727 1 95.06 200 GLN B C 1
ATOM 6974 O O . GLN B 1 200 ? -2.047 -16.234 -3.588 1 95.06 200 GLN B O 1
ATOM 6979 N N . GLY B 1 201 ? -0.959 -16.5 -5.543 1 95.88 201 GLY B N 1
ATOM 6980 C CA . GLY B 1 201 ? 0.104 -15.609 -5.109 1 95.88 201 GLY B CA 1
ATOM 6981 C C . GLY B 1 201 ? -0.358 -14.18 -4.926 1 95.88 201 GLY B C 1
ATOM 6982 O O . GLY B 1 201 ? -0.039 -13.539 -3.922 1 95.88 201 GLY B O 1
ATOM 6983 N N . ILE B 1 202 ? -1.11 -13.719 -5.859 1 95.62 202 ILE B N 1
ATOM 6984 C CA . ILE B 1 202 ? -1.645 -12.367 -5.766 1 95.62 202 ILE B CA 1
ATOM 6985 C C . ILE B 1 202 ? -2.588 -12.266 -4.57 1 95.62 202 ILE B C 1
ATOM 6987 O O . ILE B 1 202 ? -2.52 -11.305 -3.797 1 95.62 202 ILE B O 1
ATOM 6991 N N . ASN B 1 203 ? -3.398 -13.25 -4.41 1 95.5 203 ASN B N 1
ATOM 6992 C CA . ASN B 1 203 ? -4.328 -13.273 -3.285 1 95.5 203 ASN B CA 1
ATOM 6993 C C . ASN B 1 203 ? -3.594 -13.305 -1.949 1 95.5 203 ASN B C 1
ATOM 6995 O O . ASN B 1 203 ? -3.998 -12.633 -0.997 1 95.5 203 ASN B O 1
ATOM 6999 N N . LEU B 1 204 ? -2.596 -14.109 -1.915 1 95.06 204 LEU B N 1
ATOM 7000 C CA . LEU B 1 204 ? -1.804 -14.211 -0.695 1 95.06 204 LEU B CA 1
ATOM 7001 C C . LEU B 1 204 ? -1.177 -12.867 -0.341 1 95.06 204 LEU B C 1
ATOM 7003 O O . LEU B 1 204 ? -1.271 -12.414 0.803 1 95.06 204 LEU B O 1
ATOM 7007 N N . MET B 1 205 ? -0.577 -12.258 -1.317 1 94 205 MET B N 1
ATOM 7008 C CA . MET B 1 205 ? 0.058 -10.961 -1.082 1 94 205 MET B CA 1
ATOM 7009 C C . MET B 1 205 ? -0.967 -9.922 -0.637 1 94 205 MET B C 1
ATOM 7011 O O . MET B 1 205 ? -0.714 -9.156 0.291 1 94 205 MET B O 1
ATOM 7015 N N . LEU B 1 206 ? -2.064 -9.93 -1.268 1 92.88 206 LEU B N 1
ATOM 7016 C CA . LEU B 1 206 ? -3.129 -8.992 -0.922 1 92.88 206 LEU B CA 1
ATOM 7017 C C . LEU B 1 206 ? -3.613 -9.227 0.505 1 92.88 206 LEU B C 1
ATOM 7019 O O . LEU B 1 206 ? -3.793 -8.273 1.268 1 92.88 206 LEU B O 1
ATOM 7023 N N . ALA B 1 207 ? -3.816 -10.484 0.88 1 94.5 207 ALA B N 1
ATOM 7024 C CA . ALA B 1 207 ? -4.266 -10.828 2.227 1 94.5 207 ALA B CA 1
ATOM 7025 C C . ALA B 1 207 ? -3.258 -10.367 3.275 1 94.5 207 ALA B C 1
ATOM 7027 O O . ALA B 1 207 ? -3.631 -9.75 4.277 1 94.5 207 ALA B O 1
ATOM 7028 N N . LEU B 1 208 ? -2.031 -10.602 3.004 1 92.94 208 LEU B N 1
ATOM 7029 C CA . LEU B 1 208 ? -0.989 -10.219 3.951 1 92.94 208 LEU B CA 1
ATOM 7030 C C . LEU B 1 208 ? -0.921 -8.703 4.109 1 92.94 208 LEU B C 1
ATOM 7032 O O . LEU B 1 208 ? -0.749 -8.195 5.219 1 92.94 208 LEU B O 1
ATOM 7036 N N . LEU B 1 209 ? -1.071 -8.039 2.998 1 89.56 209 LEU B N 1
ATOM 7037 C CA . LEU B 1 209 ? -1.057 -6.578 3.033 1 89.56 209 LEU B CA 1
ATOM 7038 C C . LEU B 1 209 ? -2.242 -6.043 3.828 1 89.56 209 LEU B C 1
ATOM 7040 O O . LEU B 1 209 ? -2.08 -5.148 4.664 1 89.56 209 LEU B O 1
ATOM 7044 N N . ILE B 1 210 ? -3.42 -6.562 3.623 1 92.12 210 ILE B N 1
ATOM 7045 C CA . ILE B 1 210 ? -4.637 -6.105 4.289 1 92.12 210 ILE B CA 1
ATOM 7046 C C . ILE B 1 210 ? -4.551 -6.414 5.781 1 92.12 210 ILE B C 1
ATOM 7048 O O . ILE B 1 210 ? -4.895 -5.574 6.617 1 92.12 210 ILE B O 1
ATOM 7052 N N . ILE B 1 211 ? -4.07 -7.57 6.125 1 93.19 211 ILE B N 1
ATOM 7053 C CA . ILE B 1 211 ? -3.93 -7.957 7.523 1 93.19 211 ILE B CA 1
ATOM 7054 C C . ILE B 1 211 ? -2.928 -7.035 8.211 1 93.19 211 ILE B C 1
ATOM 7056 O O . ILE B 1 211 ? -3.172 -6.566 9.328 1 93.19 211 ILE B O 1
ATOM 7060 N N . GLY B 1 212 ? -1.831 -6.77 7.543 1 87.38 212 GLY B N 1
ATOM 7061 C CA . GLY B 1 212 ? -0.859 -5.84 8.094 1 87.38 212 GLY B CA 1
ATOM 7062 C C . GLY B 1 212 ? -1.431 -4.453 8.328 1 87.38 212 GLY B C 1
ATOM 7063 O O . GLY B 1 212 ? -1.189 -3.852 9.383 1 87.38 212 GLY B O 1
ATOM 7064 N N . ALA B 1 213 ? -2.191 -3.984 7.371 1 85.94 213 ALA B N 1
ATOM 7065 C CA . ALA B 1 213 ? -2.832 -2.68 7.508 1 85.94 213 ALA B CA 1
ATOM 7066 C C . ALA B 1 213 ? -3.842 -2.682 8.648 1 85.94 213 ALA B C 1
ATOM 7068 O O . ALA B 1 213 ? -3.949 -1.704 9.398 1 85.94 213 ALA B O 1
ATOM 7069 N N . ALA B 1 214 ? -4.602 -3.76 8.805 1 90.44 214 ALA B N 1
ATOM 7070 C CA . ALA B 1 214 ? -5.586 -3.879 9.883 1 90.44 214 ALA B CA 1
ATOM 7071 C C . ALA B 1 214 ? -4.91 -3.861 11.25 1 90.44 214 ALA B C 1
ATOM 7073 O O . ALA B 1 214 ? -5.398 -3.223 12.18 1 90.44 214 ALA B O 1
ATOM 7074 N N . LEU B 1 215 ? -3.785 -4.5 11.336 1 85.94 215 LEU B N 1
ATOM 7075 C CA . LEU B 1 215 ? -3.047 -4.555 12.594 1 85.94 215 LEU B CA 1
ATOM 7076 C C . LEU B 1 215 ? -2.432 -3.197 12.922 1 85.94 215 LEU B C 1
ATOM 7078 O O . LEU B 1 215 ? -2.398 -2.791 14.086 1 85.94 215 LEU B O 1
ATOM 7082 N N . ALA B 1 216 ? -2.031 -2.459 11.875 1 79.75 216 ALA B N 1
ATOM 7083 C CA . ALA B 1 216 ? -1.343 -1.185 12.07 1 79.75 216 ALA B CA 1
ATOM 7084 C C . ALA B 1 216 ? -2.334 -0.067 12.383 1 79.75 216 ALA B C 1
ATOM 7086 O O . ALA B 1 216 ? -2.096 0.75 13.273 1 79.75 216 ALA B O 1
ATOM 7087 N N . LEU B 1 217 ? -3.432 -0.087 11.633 1 81.88 217 LEU B N 1
ATOM 7088 C CA . LEU B 1 217 ? -4.352 1.044 11.711 1 81.88 217 LEU B CA 1
ATOM 7089 C C . LEU B 1 217 ? -5.527 0.723 12.633 1 81.88 217 LEU B C 1
ATOM 7091 O O . LEU B 1 217 ? -6.219 1.628 13.102 1 81.88 217 LEU B O 1
ATOM 7095 N N . ARG B 1 218 ? -5.828 -0.484 12.914 1 89 218 ARG B N 1
ATOM 7096 C CA . ARG B 1 218 ? -6.863 -0.958 13.828 1 89 218 ARG B CA 1
ATOM 7097 C C . ARG B 1 218 ? -8.227 -0.37 13.469 1 89 218 ARG B C 1
ATOM 7099 O O . ARG B 1 218 ? -8.953 0.103 14.336 1 89 218 ARG B O 1
ATOM 7106 N N . LEU B 1 219 ? -8.492 -0.345 12.172 1 88 219 LEU B N 1
ATOM 7107 C CA . LEU B 1 219 ? -9.789 0.072 11.656 1 88 219 LEU B CA 1
ATOM 7108 C C . LEU B 1 219 ? -10.695 -1.132 11.438 1 88 219 LEU B C 1
ATOM 7110 O O . LEU B 1 219 ? -10.242 -2.191 11 1 88 219 LEU B O 1
ATOM 7114 N N . ARG B 1 220 ? -11.938 -0.971 11.734 1 91.69 220 ARG B N 1
ATOM 7115 C CA . ARG B 1 220 ? -12.914 -2.055 11.641 1 91.69 220 ARG B CA 1
ATOM 7116 C C . ARG B 1 220 ? -13.094 -2.514 10.203 1 91.69 220 ARG B C 1
ATOM 7118 O O . ARG B 1 220 ? -13.258 -3.707 9.938 1 91.69 220 ARG B O 1
ATOM 7125 N N . ASN B 1 221 ? -13.172 -1.616 9.25 1 90.81 221 ASN B N 1
ATOM 7126 C CA . ASN B 1 221 ? -13.336 -1.989 7.852 1 90.81 221 ASN B CA 1
ATOM 7127 C C . ASN B 1 221 ? -12.164 -2.824 7.344 1 90.81 221 ASN B C 1
ATOM 7129 O O . ASN B 1 221 ? -12.359 -3.795 6.609 1 90.81 221 ASN B O 1
ATOM 7133 N N . LEU B 1 222 ? -10.945 -2.512 7.785 1 92.25 222 LEU B N 1
ATOM 7134 C CA . LEU B 1 222 ? -9.766 -3.283 7.391 1 92.25 222 LEU B CA 1
ATOM 7135 C C . LEU B 1 222 ? -9.789 -4.668 8.031 1 92.25 222 LEU B C 1
ATOM 7137 O O . LEU B 1 222 ? -9.359 -5.645 7.414 1 92.25 222 LEU B O 1
ATOM 7141 N N . ALA B 1 223 ? -10.25 -4.695 9.258 1 95.25 223 ALA B N 1
ATOM 7142 C CA . ALA B 1 223 ? -10.375 -5.992 9.922 1 95.25 223 ALA B CA 1
ATOM 7143 C C . ALA B 1 223 ? -11.352 -6.898 9.172 1 95.25 223 ALA B C 1
ATOM 7145 O O . ALA B 1 223 ? -11.07 -8.078 8.969 1 95.25 223 ALA B O 1
ATOM 7146 N N . ALA B 1 224 ? -12.484 -6.332 8.805 1 95.88 224 ALA B N 1
ATOM 7147 C CA . ALA B 1 224 ? -13.469 -7.09 8.031 1 95.88 224 ALA B CA 1
ATOM 7148 C C . ALA B 1 224 ? -12.883 -7.555 6.699 1 95.88 224 ALA B C 1
ATOM 7150 O O . ALA B 1 224 ? -13.102 -8.695 6.281 1 95.88 224 ALA B O 1
ATOM 7151 N N . MET B 1 225 ? -12.156 -6.699 6.074 1 94.75 225 MET B N 1
ATOM 7152 C CA . MET B 1 225 ? -11.508 -7.051 4.812 1 94.75 225 MET B CA 1
ATOM 7153 C C . MET B 1 225 ? -10.492 -8.164 5.016 1 94.75 225 MET B C 1
ATOM 7155 O O . MET B 1 225 ? -10.359 -9.055 4.168 1 94.75 225 MET B O 1
ATOM 7159 N N . ALA B 1 226 ? -9.75 -8.109 6.121 1 95.44 226 ALA B N 1
ATOM 7160 C CA . ALA B 1 226 ? -8.75 -9.125 6.43 1 95.44 226 ALA B CA 1
ATOM 7161 C C . ALA B 1 226 ? -9.398 -10.5 6.609 1 95.44 226 ALA B C 1
ATOM 7163 O O . ALA B 1 226 ? -8.922 -11.492 6.055 1 95.44 226 ALA B O 1
ATOM 7164 N N . VAL B 1 227 ? -10.469 -10.523 7.32 1 96.56 227 VAL B N 1
ATOM 7165 C CA . VAL B 1 227 ? -11.172 -11.781 7.562 1 96.56 227 VAL B CA 1
ATOM 7166 C C . VAL B 1 227 ? -11.703 -12.336 6.242 1 96.56 227 VAL B C 1
ATOM 7168 O O . VAL B 1 227 ? -11.586 -13.539 5.973 1 96.56 227 VAL B O 1
ATOM 7171 N N . ALA B 1 228 ? -12.289 -11.5 5.453 1 96.19 228 ALA B N 1
ATOM 7172 C CA . ALA B 1 228 ? -12.797 -11.914 4.148 1 96.19 228 ALA B CA 1
ATOM 7173 C C . ALA B 1 228 ? -11.664 -12.438 3.262 1 96.19 228 ALA B C 1
ATOM 7175 O O . ALA B 1 228 ? -11.82 -13.461 2.584 1 96.19 228 ALA B O 1
ATOM 7176 N N . ALA B 1 229 ? -10.555 -11.758 3.256 1 95 229 ALA B N 1
ATOM 7177 C CA . ALA B 1 229 ? -9.414 -12.164 2.443 1 95 229 ALA B CA 1
ATOM 7178 C C . ALA B 1 229 ? -8.906 -13.547 2.863 1 95 229 ALA B C 1
ATOM 7180 O O . ALA B 1 229 ? -8.594 -14.383 2.014 1 95 229 ALA B O 1
ATOM 7181 N N . ILE B 1 230 ? -8.844 -13.789 4.164 1 94.69 230 ILE B N 1
ATOM 7182 C CA . ILE B 1 230 ? -8.398 -15.07 4.695 1 94.69 230 ILE B CA 1
ATOM 7183 C C . ILE B 1 230 ? -9.391 -16.156 4.293 1 94.69 230 ILE B C 1
ATOM 7185 O O . ILE B 1 230 ? -8.992 -17.234 3.834 1 94.69 230 ILE B O 1
ATOM 7189 N N . ALA B 1 231 ? -10.633 -15.852 4.43 1 95.69 231 ALA B N 1
ATOM 7190 C CA . ALA B 1 231 ? -11.68 -16.812 4.098 1 95.69 231 ALA B CA 1
ATOM 7191 C C . ALA B 1 231 ? -11.633 -17.188 2.619 1 95.69 231 ALA B C 1
ATOM 7193 O O . ALA B 1 231 ? -11.75 -18.359 2.264 1 95.69 231 ALA B O 1
ATOM 7194 N N . VAL B 1 232 ? -11.453 -16.219 1.788 1 94.44 232 VAL B N 1
ATOM 7195 C CA . VAL B 1 232 ? -11.383 -16.438 0.347 1 94.44 232 VAL B CA 1
ATOM 7196 C C . VAL B 1 232 ? -10.164 -17.281 0.011 1 94.44 232 VAL B C 1
ATOM 7198 O O . VAL B 1 232 ? -10.234 -18.188 -0.82 1 94.44 232 VAL B O 1
ATOM 7201 N N . LEU B 1 233 ? -9.07 -17.016 0.637 1 93.38 233 LEU B N 1
ATOM 7202 C CA . LEU B 1 233 ? -7.84 -17.75 0.39 1 93.38 233 LEU B CA 1
ATOM 7203 C C . LEU B 1 233 ? -7.992 -19.219 0.778 1 93.38 233 LEU B C 1
ATOM 7205 O O . LEU B 1 233 ? -7.672 -20.109 -0.011 1 93.38 233 LEU B O 1
ATOM 7209 N N . ILE B 1 234 ? -8.555 -19.469 1.889 1 92.75 234 ILE B N 1
ATOM 7210 C CA . ILE B 1 234 ? -8.672 -20.828 2.412 1 92.75 234 ILE B CA 1
ATOM 7211 C C . ILE B 1 234 ? -9.719 -21.594 1.618 1 92.75 234 ILE B C 1
ATOM 7213 O O . ILE B 1 234 ? -9.469 -22.719 1.176 1 92.75 234 ILE B O 1
ATOM 7217 N N . HIS B 1 235 ? -10.82 -21 1.417 1 94.94 235 HIS B N 1
ATOM 7218 C CA . HIS B 1 235 ? -11.883 -21.688 0.679 1 94.94 235 HIS B CA 1
ATOM 7219 C C . HIS B 1 235 ? -11.484 -21.906 -0.776 1 94.94 235 HIS B C 1
ATOM 7221 O O . HIS B 1 235 ? -11.812 -22.938 -1.361 1 94.94 235 HIS B O 1
ATOM 7227 N N . GLY B 1 236 ? -10.875 -20.891 -1.315 1 92.94 236 GLY B N 1
ATOM 7228 C CA . GLY B 1 236 ? -10.391 -21.062 -2.678 1 92.94 236 GLY B CA 1
ATOM 7229 C C . GLY B 1 236 ? -9.438 -22.219 -2.83 1 92.94 236 GLY B C 1
ATOM 7230 O O . GLY B 1 236 ? -9.531 -22.984 -3.793 1 92.94 236 GLY B O 1
ATOM 7231 N N . ALA B 1 237 ? -8.547 -22.422 -1.895 1 91.62 237 ALA B N 1
ATOM 7232 C CA . ALA B 1 237 ? -7.602 -23.531 -1.922 1 91.62 237 ALA B CA 1
ATOM 7233 C C . ALA B 1 237 ? -8.32 -24.859 -1.713 1 91.62 237 ALA B C 1
ATOM 7235 O O . ALA B 1 237 ? -7.996 -25.859 -2.371 1 91.62 237 ALA B O 1
ATOM 7236 N N . SER B 1 238 ? -9.305 -24.859 -0.872 1 92.44 238 SER B N 1
ATOM 7237 C CA . SER B 1 238 ? -10.039 -26.094 -0.582 1 92.44 238 SER B CA 1
ATOM 7238 C C . SER B 1 238 ? -10.906 -26.516 -1.762 1 92.44 238 SER B C 1
ATOM 7240 O O . SER B 1 238 ? -10.93 -27.688 -2.141 1 92.44 238 SER B O 1
ATOM 7242 N N . ASP B 1 239 ? -11.539 -25.547 -2.289 1 92.69 239 ASP B N 1
ATOM 7243 C CA . ASP B 1 239 ? -12.453 -25.781 -3.402 1 92.69 239 ASP B CA 1
ATOM 7244 C C . ASP B 1 239 ? -11.711 -26.328 -4.621 1 92.69 239 ASP B C 1
ATOM 7246 O O . ASP B 1 239 ? -12.25 -27.141 -5.363 1 92.69 239 ASP B O 1
ATOM 7250 N N . ARG B 1 240 ? -10.5 -25.953 -4.777 1 93.06 240 ARG B N 1
ATOM 7251 C CA . ARG B 1 240 ? -9.727 -26.375 -5.938 1 93.06 240 ARG B CA 1
ATOM 7252 C C . ARG B 1 240 ? -8.93 -27.641 -5.621 1 93.06 240 ARG B C 1
ATOM 7254 O O . ARG B 1 240 ? -8.211 -28.156 -6.477 1 93.06 240 ARG B O 1
ATOM 7261 N N . GLY B 1 241 ? -8.984 -28.094 -4.426 1 91.94 241 GLY B N 1
ATOM 7262 C CA . GLY B 1 241 ? -8.406 -29.391 -4.09 1 91.94 241 GLY B CA 1
ATOM 7263 C C . GLY B 1 241 ? -6.973 -29.297 -3.604 1 91.94 241 GLY B C 1
ATOM 7264 O O . GLY B 1 241 ? -6.312 -30.312 -3.404 1 91.94 241 GLY B O 1
ATOM 7265 N N . TYR B 1 242 ? -6.441 -28.125 -3.352 1 90.81 242 TYR B N 1
ATOM 7266 C CA . TYR B 1 242 ? -5.051 -27.984 -2.938 1 90.81 242 TYR B CA 1
ATOM 7267 C C . TYR B 1 242 ? -4.855 -28.469 -1.508 1 90.81 242 TYR B C 1
ATOM 7269 O O . TYR B 1 242 ? -3.789 -28.984 -1.162 1 90.81 242 TYR B O 1
ATOM 7277 N N . LEU B 1 243 ? -5.863 -28.328 -0.691 1 85.75 243 LEU B N 1
ATOM 7278 C CA . LEU B 1 243 ? -5.742 -28.766 0.692 1 85.75 243 LEU B CA 1
ATOM 7279 C C . LEU B 1 243 ? -5.531 -30.281 0.759 1 85.75 243 LEU B C 1
ATOM 7281 O O . LEU B 1 243 ? -4.824 -30.781 1.643 1 85.75 243 LEU B O 1
ATOM 7285 N N . GLN B 1 244 ? -6.078 -31 -0.211 1 83.31 244 GLN B N 1
ATOM 7286 C CA . GLN B 1 244 ? -5.93 -32.438 -0.249 1 83.31 244 GLN B CA 1
ATOM 7287 C C . GLN B 1 244 ? -4.496 -32.844 -0.597 1 83.31 244 GLN B C 1
ATOM 7289 O O . GLN B 1 244 ? -4.039 -33.938 -0.221 1 83.31 244 GLN B O 1
ATOM 7294 N N . ILE B 1 245 ? -3.852 -31.969 -1.363 1 82.5 245 ILE B N 1
ATOM 7295 C CA . ILE B 1 245 ? -2.477 -32.25 -1.764 1 82.5 245 ILE B CA 1
ATOM 7296 C C . ILE B 1 245 ? -1.521 -31.844 -0.647 1 82.5 245 ILE B C 1
ATOM 7298 O O . ILE B 1 245 ? -0.489 -32.5 -0.435 1 82.5 245 ILE B O 1
ATOM 7302 N N . TRP B 1 246 ? -1.925 -30.875 0.114 1 82.38 246 TRP B N 1
ATOM 7303 C CA . TRP B 1 246 ? -1.033 -30.297 1.118 1 82.38 246 TRP B CA 1
ATOM 7304 C C . TRP B 1 246 ? -1.129 -31.078 2.432 1 82.38 246 TRP B C 1
ATOM 7306 O O . TRP B 1 246 ? -0.152 -31.156 3.18 1 82.38 246 TRP B O 1
ATOM 7316 N N . LEU B 1 247 ? -2.283 -31.625 2.656 1 81.06 247 LEU B N 1
ATOM 7317 C CA . LEU B 1 247 ? -2.477 -32.344 3.914 1 81.06 247 LEU B CA 1
ATOM 7318 C C . LEU B 1 247 ? -2.025 -33.781 3.793 1 81.06 247 LEU B C 1
ATOM 7320 O O . LEU B 1 247 ? -2.201 -34.406 2.742 1 81.06 247 LEU B O 1
ATOM 7324 N N . PRO B 1 248 ? -1.525 -34.281 4.848 1 78.31 248 PRO B N 1
ATOM 7325 C CA . PRO B 1 248 ? -1.191 -35.719 4.84 1 78.31 248 PRO B CA 1
ATOM 7326 C C . PRO B 1 248 ? -2.422 -36.594 4.695 1 78.31 248 PRO B C 1
ATOM 7328 O O . PRO B 1 248 ? -3.543 -36.156 4.961 1 78.31 248 PRO B O 1
ATOM 7331 N N . ASP B 1 249 ? -2.211 -37.812 4.262 1 75.44 249 ASP B N 1
ATOM 7332 C CA . ASP B 1 249 ? -3.277 -38.75 3.953 1 75.44 249 ASP B CA 1
ATOM 7333 C C . ASP B 1 249 ? -4.199 -38.969 5.156 1 75.44 249 ASP B C 1
ATOM 7335 O O . ASP B 1 249 ? -5.418 -39.062 5 1 75.44 249 ASP B O 1
ATOM 7339 N N . HIS B 1 250 ? -3.605 -38.875 6.371 1 79.5 250 HIS B N 1
ATOM 7340 C CA . HIS B 1 250 ? -4.41 -39.125 7.559 1 79.5 250 HIS B CA 1
ATOM 7341 C C . HIS B 1 250 ? -5.336 -37.969 7.852 1 79.5 250 HIS B C 1
ATOM 7343 O O . HIS B 1 250 ? -6.32 -38.094 8.578 1 79.5 250 HIS B O 1
ATOM 7349 N N . LEU B 1 251 ? -5.035 -36.844 7.238 1 81.5 251 LEU B N 1
ATOM 7350 C CA . LEU B 1 251 ? -5.848 -35.625 7.445 1 81.5 251 LEU B CA 1
ATOM 7351 C C . LEU B 1 251 ? -6.652 -35.312 6.191 1 81.5 251 LEU B C 1
ATOM 7353 O O . LEU B 1 251 ? -7.234 -34.219 6.094 1 81.5 251 LEU B O 1
ATOM 7357 N N . ALA B 1 252 ? -6.684 -36.188 5.246 1 76.81 252 ALA B N 1
ATOM 7358 C CA . ALA B 1 252 ? -7.316 -35.938 3.953 1 76.81 252 ALA B CA 1
ATOM 7359 C C . ALA B 1 252 ? -8.812 -35.688 4.113 1 76.81 252 ALA B C 1
ATOM 7361 O O . ALA B 1 252 ? -9.414 -34.969 3.318 1 76.81 252 ALA B O 1
ATOM 7362 N N . HIS B 1 253 ? -9.43 -36.25 5.211 1 80.5 253 HIS B N 1
ATOM 7363 C CA . HIS B 1 253 ? -10.859 -36.062 5.449 1 80.5 253 HIS B CA 1
ATOM 7364 C C . HIS B 1 253 ? -11.203 -34.594 5.699 1 80.5 253 HIS B C 1
ATOM 7366 O O . HIS B 1 253 ? -12.32 -34.156 5.418 1 80.5 253 HIS B O 1
ATOM 7372 N N . TRP B 1 254 ? -10.211 -33.844 6.098 1 85.12 254 TRP B N 1
ATOM 7373 C CA . TRP B 1 254 ? -10.438 -32.438 6.363 1 85.12 254 TRP B CA 1
ATOM 7374 C C . TRP B 1 254 ? -10.586 -31.656 5.059 1 85.12 254 TRP B C 1
ATOM 7376 O O . TRP B 1 254 ? -11.25 -30.609 5.02 1 85.12 254 TRP B O 1
ATOM 7386 N N . GLY B 1 255 ? -9.945 -32.188 4.051 1 85.12 255 GLY B N 1
ATOM 7387 C CA . GLY B 1 255 ? -10.109 -31.547 2.76 1 85.12 255 GLY B CA 1
ATOM 7388 C C . GLY B 1 255 ? -11.547 -31.516 2.275 1 85.12 255 GLY B C 1
ATOM 7389 O O . GLY B 1 255 ? -12.039 -30.484 1.817 1 85.12 255 GLY B O 1
ATOM 7390 N N . HIS B 1 256 ? -12.164 -32.594 2.43 1 87.31 256 HIS B N 1
ATOM 7391 C CA . HIS B 1 256 ? -13.578 -32.719 2.07 1 87.31 256 HIS B CA 1
ATOM 7392 C C . HIS B 1 256 ? -14.445 -31.828 2.947 1 87.31 256 HIS B C 1
ATOM 7394 O O . HIS B 1 256 ? -15.297 -31.094 2.439 1 87.31 256 HIS B O 1
ATOM 7400 N N . LEU B 1 257 ? -14.164 -31.781 4.234 1 91.69 257 LEU B N 1
ATOM 7401 C CA . LEU B 1 257 ? -14.945 -31 5.195 1 91.69 257 LEU B CA 1
ATOM 7402 C C . LEU B 1 257 ? -14.766 -29.516 4.969 1 91.69 257 LEU B C 1
ATOM 7404 O O . LEU B 1 257 ? -15.711 -28.734 5.121 1 91.69 257 LEU B O 1
ATOM 7408 N N . CYS B 1 258 ? -13.586 -29.125 4.605 1 93.44 258 CYS B N 1
ATOM 7409 C CA . CYS B 1 258 ? -13.273 -27.719 4.434 1 93.44 258 CYS B CA 1
ATOM 7410 C C . CYS B 1 258 ? -14.039 -27.125 3.262 1 93.44 258 CYS B C 1
ATOM 7412 O O . CYS B 1 258 ? -14.414 -25.953 3.289 1 93.44 258 CYS B O 1
ATOM 7414 N N . VAL B 1 259 ? -14.289 -27.938 2.26 1 94.44 259 VAL B N 1
ATOM 7415 C CA . VAL B 1 259 ? -15.062 -27.453 1.122 1 94.44 259 VAL B CA 1
ATOM 7416 C C . VAL B 1 259 ? -16.484 -27.109 1.572 1 94.44 259 VAL B C 1
ATOM 7418 O O . VAL B 1 259 ? -16.969 -26.016 1.312 1 94.44 259 VAL B O 1
ATOM 7421 N N . SER B 1 260 ? -17.094 -27.984 2.322 1 95.56 260 SER B N 1
ATOM 7422 C CA . SER B 1 260 ? -18.453 -27.781 2.801 1 95.56 260 SER B CA 1
ATOM 7423 C C . SER B 1 260 ? -18.516 -26.641 3.816 1 95.56 260 SER B C 1
ATOM 7425 O O . SER B 1 260 ? -19.391 -25.781 3.744 1 95.56 260 SER B O 1
ATOM 7427 N N . LEU B 1 261 ? -17.578 -26.594 4.723 1 95.94 261 LEU B N 1
ATOM 7428 C CA . LEU B 1 261 ? -17.531 -25.531 5.723 1 95.94 261 LEU B CA 1
ATOM 7429 C C . LEU B 1 261 ? -17.312 -24.172 5.066 1 95.94 261 LEU B C 1
ATOM 7431 O O . LEU B 1 261 ? -18 -23.203 5.41 1 95.94 261 LEU B O 1
ATOM 7435 N N . GLY B 1 262 ? -16.391 -24.156 4.141 1 95.94 262 GLY B N 1
ATOM 7436 C CA . GLY B 1 262 ? -16.094 -22.906 3.461 1 95.94 262 GLY B CA 1
ATOM 7437 C C . GLY B 1 262 ? -17.266 -22.359 2.68 1 95.94 262 GLY B C 1
ATOM 7438 O O . GLY B 1 262 ? -17.5 -21.141 2.662 1 95.94 262 GLY B O 1
ATOM 7439 N N . THR B 1 263 ? -18 -23.234 2.045 1 96.06 263 THR B N 1
ATOM 7440 C CA . THR B 1 263 ? -19.156 -22.844 1.258 1 96.06 263 THR B CA 1
ATOM 7441 C C . THR B 1 263 ? -20.188 -22.125 2.133 1 96.06 263 THR B C 1
ATOM 7443 O O . THR B 1 263 ? -20.781 -21.125 1.72 1 96.06 263 THR B O 1
ATOM 7446 N N . LEU B 1 264 ? -20.344 -22.578 3.373 1 97.19 264 LEU B N 1
ATOM 7447 C CA . LEU B 1 264 ? -21.375 -22.031 4.246 1 97.19 264 LEU B CA 1
ATOM 7448 C C . LEU B 1 264 ? -20.828 -20.891 5.102 1 97.19 264 LEU B C 1
ATOM 7450 O O . LEU B 1 264 ? -21.594 -20.078 5.613 1 97.19 264 LEU B O 1
ATOM 7454 N N . MET B 1 265 ? -19.516 -20.719 5.219 1 97.12 265 MET B N 1
ATOM 7455 C CA . MET B 1 265 ? -18.953 -19.719 6.113 1 97.12 265 MET B CA 1
ATOM 7456 C C . MET B 1 265 ? -18.484 -18.5 5.336 1 97.12 265 MET B C 1
ATOM 7458 O O . MET B 1 265 ? -18.438 -17.391 5.875 1 97.12 265 MET B O 1
ATOM 7462 N N . LEU B 1 266 ? -18.125 -18.656 4.117 1 96.31 266 LEU B N 1
ATOM 7463 C CA . LEU B 1 266 ? -17.578 -17.562 3.309 1 96.31 266 LEU B CA 1
ATOM 7464 C C . LEU B 1 266 ? -18.562 -16.406 3.219 1 96.31 266 LEU B C 1
ATOM 7466 O O . LEU B 1 266 ? -18.172 -15.242 3.342 1 96.31 266 LEU B O 1
ATOM 7470 N N . PRO B 1 267 ? -19.875 -16.656 3.051 1 96.56 267 PRO B N 1
ATOM 7471 C CA . PRO B 1 267 ? -20.812 -15.547 2.932 1 96.56 267 PRO B CA 1
ATOM 7472 C C . PRO B 1 267 ? -20.812 -14.641 4.156 1 96.56 267 PRO B C 1
ATOM 7474 O O . PRO B 1 267 ? -20.969 -13.422 4.023 1 96.56 267 PRO B O 1
ATOM 7477 N N . ALA B 1 268 ? -20.578 -15.195 5.316 1 97.81 268 ALA B N 1
ATOM 7478 C CA . ALA B 1 268 ? -20.562 -14.383 6.531 1 97.81 268 ALA B CA 1
ATOM 7479 C C . ALA B 1 268 ? -19.422 -13.367 6.488 1 97.81 268 ALA B C 1
ATOM 7481 O O . ALA B 1 268 ? -19.594 -12.203 6.867 1 97.81 268 ALA B O 1
ATOM 7482 N N . ALA B 1 269 ? -18.281 -13.812 6.055 1 96.62 269 ALA B N 1
ATOM 7483 C CA . ALA B 1 269 ? -17.125 -12.922 5.953 1 96.62 269 ALA B CA 1
ATOM 7484 C C . ALA B 1 269 ? -17.359 -11.844 4.902 1 96.62 269 ALA B C 1
ATOM 7486 O O . ALA B 1 269 ? -17.047 -10.664 5.133 1 96.62 269 ALA B O 1
ATOM 7487 N N . LEU B 1 270 ? -17.922 -12.219 3.777 1 94.5 270 LEU B N 1
ATOM 7488 C CA . LEU B 1 270 ? -18.188 -11.273 2.701 1 94.5 270 LEU B CA 1
ATOM 7489 C C . LEU B 1 270 ? -19.25 -10.258 3.119 1 94.5 270 LEU B C 1
ATOM 7491 O O . LEU B 1 270 ? -19.125 -9.062 2.836 1 94.5 270 LEU B O 1
ATOM 7495 N N . ALA B 1 271 ? -20.25 -10.727 3.77 1 96.06 271 ALA B N 1
ATOM 7496 C CA . ALA B 1 271 ? -21.312 -9.836 4.25 1 96.06 271 ALA B CA 1
ATOM 7497 C C . ALA B 1 271 ? -20.766 -8.82 5.25 1 96.06 271 ALA B C 1
ATOM 7499 O O . ALA B 1 271 ? -21.078 -7.633 5.176 1 96.06 271 ALA B O 1
ATOM 7500 N N . TRP B 1 272 ? -19.969 -9.289 6.156 1 96.44 272 TRP B N 1
ATOM 7501 C CA . TRP B 1 272 ? -19.359 -8.391 7.137 1 96.44 272 TRP B CA 1
ATOM 7502 C C . TRP B 1 272 ? -18.531 -7.312 6.457 1 96.44 272 TRP B C 1
ATOM 7504 O O . TRP B 1 272 ? -18.609 -6.133 6.816 1 96.44 272 TRP B O 1
ATOM 7514 N N . GLN B 1 273 ? -17.75 -7.734 5.504 1 93.69 273 GLN B N 1
ATOM 7515 C CA . GLN B 1 273 ? -16.938 -6.781 4.766 1 93.69 273 GLN B CA 1
ATOM 7516 C C . GLN B 1 273 ? -17.797 -5.715 4.094 1 93.69 273 GLN B C 1
ATOM 7518 O O . GLN B 1 273 ? -17.516 -4.52 4.211 1 93.69 273 GLN B O 1
ATOM 7523 N N . MET B 1 274 ? -18.844 -6.102 3.484 1 90.81 274 MET B N 1
ATOM 7524 C CA . MET B 1 274 ? -19.703 -5.164 2.76 1 90.81 274 MET B CA 1
ATOM 7525 C C . MET B 1 274 ? -20.438 -4.242 3.727 1 90.81 274 MET B C 1
ATOM 7527 O O . MET B 1 274 ? -20.625 -3.057 3.443 1 90.81 274 MET B O 1
ATOM 7531 N N . ARG B 1 275 ? -20.797 -4.754 4.824 1 93.25 275 ARG B N 1
ATOM 7532 C CA . ARG B 1 275 ? -21.484 -3.955 5.832 1 93.25 275 ARG B CA 1
ATOM 7533 C C . ARG B 1 275 ? -20.578 -2.85 6.363 1 93.25 275 ARG B C 1
ATOM 7535 O O . ARG B 1 275 ? -20.984 -1.689 6.449 1 93.25 275 ARG B O 1
ATOM 7542 N N . GLU B 1 276 ? -19.391 -3.223 6.641 1 91.38 276 GLU B N 1
ATOM 7543 C CA . GLU B 1 276 ? -18.453 -2.252 7.207 1 91.38 276 GLU B CA 1
ATOM 7544 C C . GLU B 1 276 ? -18.062 -1.203 6.172 1 91.38 276 GLU B C 1
ATOM 7546 O O . GLU B 1 276 ? -17.75 -0.063 6.523 1 91.38 276 GLU B O 1
ATOM 7551 N N . LEU B 1 277 ? -18.156 -1.547 4.938 1 86.06 277 LEU B N 1
ATOM 7552 C CA . LEU B 1 277 ? -17.656 -0.641 3.906 1 86.06 277 LEU B CA 1
ATOM 7553 C C . LEU B 1 277 ? -18.781 0.284 3.422 1 86.06 277 LEU B C 1
ATOM 7555 O O . LEU B 1 277 ? -18.531 1.456 3.129 1 86.06 277 LEU B O 1
ATOM 7559 N N . LEU B 1 278 ? -20.047 -0.232 3.391 1 83 278 LEU B N 1
ATOM 7560 C CA . LEU B 1 278 ? -21 0.549 2.613 1 83 278 LEU B CA 1
ATOM 7561 C C . LEU B 1 278 ? -22.25 0.861 3.438 1 83 278 LEU B C 1
ATOM 7563 O O . LEU B 1 278 ? -22.906 1.889 3.227 1 83 278 LEU B O 1
ATOM 7567 N N . THR B 1 279 ? -22.656 -0.018 4.336 1 87.25 279 THR B N 1
ATOM 7568 C CA . THR B 1 279 ? -24.016 0.146 4.82 1 87.25 279 THR B CA 1
ATOM 7569 C C . THR B 1 279 ? -24.031 0.505 6.305 1 87.25 279 THR B C 1
ATOM 7571 O O . THR B 1 279 ? -24.969 1.146 6.789 1 87.25 279 THR B O 1
ATOM 7574 N N . ARG B 1 280 ? -23.016 0.096 6.992 1 87.56 280 ARG B N 1
ATOM 7575 C CA . ARG B 1 280 ? -23.047 0.341 8.43 1 87.56 280 ARG B CA 1
ATOM 7576 C C . ARG B 1 280 ? -23.094 1.835 8.727 1 87.56 280 ARG B C 1
ATOM 7578 O O . ARG B 1 280 ? -22.344 2.619 8.148 1 87.56 280 ARG B O 1
ATOM 7585 N N . ASP B 1 281 ? -24.016 2.256 9.617 1 85.88 281 ASP B N 1
ATOM 7586 C CA . ASP B 1 281 ? -24.203 3.615 10.109 1 85.88 281 ASP B CA 1
ATOM 7587 C C . ASP B 1 281 ? -24.547 4.57 8.969 1 85.88 281 ASP B C 1
ATOM 7589 O O . ASP B 1 281 ? -24.078 5.715 8.953 1 85.88 281 ASP B O 1
ATOM 7593 N N . THR B 1 282 ? -25.141 4.035 7.945 1 86.5 282 THR B N 1
ATOM 7594 C CA . THR B 1 282 ? -25.594 4.859 6.832 1 86.5 282 THR B CA 1
ATOM 7595 C C . THR B 1 282 ? -27.109 4.793 6.695 1 86.5 282 THR B C 1
ATOM 7597 O O . THR B 1 282 ? -27.797 4.238 7.555 1 86.5 282 THR B O 1
ATOM 7600 N N . ARG B 1 283 ? -27.672 5.426 5.66 1 86.69 283 ARG B N 1
ATOM 7601 C CA . ARG B 1 283 ? -29.109 5.477 5.422 1 86.69 283 ARG B CA 1
ATOM 7602 C C . ARG B 1 283 ? -29.641 4.113 4.996 1 86.69 283 ARG B C 1
ATOM 7604 O O . ARG B 1 283 ? -30.844 3.873 5.027 1 86.69 283 ARG B O 1
ATOM 7611 N N . TRP B 1 284 ? -28.703 3.227 4.684 1 90.12 284 TRP B N 1
ATOM 7612 C CA . TRP B 1 284 ? -29.078 1.928 4.141 1 90.12 284 TRP B CA 1
ATOM 7613 C C . TRP B 1 284 ? -29.297 0.911 5.258 1 90.12 284 TRP B C 1
ATOM 7615 O O . TRP B 1 284 ? -28.766 -0.201 5.199 1 90.12 284 TRP B O 1
ATOM 7625 N N . ARG B 1 285 ? -30.234 1.105 6.094 1 92.88 285 ARG B N 1
ATOM 7626 C CA . ARG B 1 285 ? -30.469 0.258 7.262 1 92.88 285 ARG B CA 1
ATOM 7627 C C . ARG B 1 285 ? -31.078 -1.079 6.852 1 92.88 285 ARG B C 1
ATOM 7629 O O . ARG B 1 285 ? -30.688 -2.129 7.375 1 92.88 285 ARG B O 1
ATOM 7636 N N . ARG B 1 286 ? -32.031 -1.03 5.914 1 94.19 286 ARG B N 1
ATOM 7637 C CA . ARG B 1 286 ? -32.656 -2.262 5.461 1 94.19 286 ARG B CA 1
ATOM 7638 C C . ARG B 1 286 ? -31.672 -3.156 4.73 1 94.19 286 ARG B C 1
ATOM 7640 O O . ARG B 1 286 ? -31.672 -4.375 4.91 1 94.19 286 ARG B O 1
ATOM 7647 N N . MET B 1 287 ? -30.844 -2.516 3.949 1 92.94 287 MET B N 1
ATOM 7648 C CA . MET B 1 287 ? -29.828 -3.273 3.219 1 92.94 287 MET B CA 1
ATOM 7649 C C . MET B 1 287 ? -28.812 -3.873 4.172 1 92.94 287 MET B C 1
ATOM 7651 O O . MET B 1 287 ? -28.297 -4.977 3.941 1 92.94 287 MET B O 1
ATOM 7655 N N . ASP B 1 288 ? -28.484 -3.193 5.195 1 95.19 288 ASP B N 1
ATOM 7656 C CA . ASP B 1 288 ? -27.562 -3.703 6.203 1 95.19 288 ASP B CA 1
ATOM 7657 C C . ASP B 1 288 ? -28.109 -4.953 6.879 1 95.19 288 ASP B C 1
ATOM 7659 O O . ASP B 1 288 ? -27.391 -5.926 7.09 1 95.19 288 ASP B O 1
ATOM 7663 N N . ARG B 1 289 ? -29.406 -4.895 7.172 1 96.12 289 ARG B N 1
ATOM 7664 C CA . ARG B 1 289 ? -30.062 -6.043 7.789 1 96.12 289 ARG B CA 1
ATOM 7665 C C . ARG B 1 289 ? -30.125 -7.223 6.824 1 96.12 289 ARG B C 1
ATOM 7667 O O . ARG B 1 289 ? -29.969 -8.375 7.234 1 96.12 289 ARG B O 1
ATOM 7674 N N . ALA B 1 290 ? -30.375 -6.879 5.617 1 96.69 290 ALA B N 1
ATOM 7675 C CA . ALA B 1 290 ? -30.391 -7.922 4.598 1 96.69 290 ALA B CA 1
ATOM 7676 C C . ALA B 1 290 ? -29.031 -8.594 4.465 1 96.69 290 ALA B C 1
ATOM 7678 O O . ALA B 1 290 ? -28.938 -9.812 4.344 1 96.69 290 ALA B O 1
ATOM 7679 N N . LEU B 1 291 ? -27.969 -7.809 4.453 1 95.75 291 LEU B N 1
ATOM 7680 C CA . LEU B 1 291 ? -26.609 -8.344 4.383 1 95.75 291 LEU B CA 1
ATOM 7681 C C . LEU B 1 291 ? -26.297 -9.195 5.605 1 95.75 291 LEU B C 1
ATOM 7683 O O . LEU B 1 291 ? -25.672 -10.25 5.484 1 95.75 291 LEU B O 1
ATOM 7687 N N . LEU B 1 292 ? -26.734 -8.734 6.742 1 96.44 292 LEU B N 1
ATOM 7688 C CA . LEU B 1 292 ? -26.547 -9.508 7.961 1 96.44 292 LEU B CA 1
ATOM 7689 C C . LEU B 1 292 ? -27.25 -10.859 7.859 1 96.44 292 LEU B C 1
ATOM 7691 O O . LEU B 1 292 ? -26.672 -11.891 8.234 1 96.44 292 LEU B O 1
ATOM 7695 N N . ALA B 1 293 ? -28.406 -10.82 7.348 1 97.56 293 ALA B N 1
ATOM 7696 C CA . ALA B 1 293 ? -29.172 -12.055 7.176 1 97.56 293 ALA B CA 1
ATOM 7697 C C . ALA B 1 293 ? -28.469 -12.992 6.195 1 97.56 293 ALA B C 1
ATOM 7699 O O . ALA B 1 293 ? -28.391 -14.203 6.434 1 97.56 293 ALA B O 1
ATOM 7700 N N . LEU B 1 294 ? -28 -12.461 5.145 1 97.19 294 LEU B N 1
ATOM 7701 C CA . LEU B 1 294 ? -27.328 -13.258 4.121 1 97.19 294 LEU B CA 1
ATOM 7702 C C . LEU B 1 294 ? -26.031 -13.859 4.668 1 97.19 294 LEU B C 1
ATOM 7704 O O . LEU B 1 294 ? -25.531 -14.859 4.137 1 97.19 294 LEU B O 1
ATOM 7708 N N . GLY B 1 295 ? -25.438 -13.266 5.68 1 96.94 295 GLY B N 1
ATOM 7709 C CA . GLY B 1 295 ? -24.266 -13.82 6.344 1 96.94 295 GLY B CA 1
ATOM 7710 C C . GLY B 1 295 ? -24.625 -14.875 7.375 1 96.94 295 GLY B C 1
ATOM 7711 O O . GLY B 1 295 ? -23.922 -15.883 7.504 1 96.94 295 GLY B O 1
ATOM 7712 N N . ILE B 1 296 ? -25.781 -14.742 8.023 1 97.62 296 ILE B N 1
ATOM 7713 C CA . ILE B 1 296 ? -26.141 -15.586 9.148 1 97.62 296 ILE B CA 1
ATOM 7714 C C . ILE B 1 296 ? -26.875 -16.828 8.648 1 97.62 296 ILE B C 1
ATOM 7716 O O . ILE B 1 296 ? -26.656 -17.938 9.164 1 97.62 296 ILE B O 1
ATOM 7720 N N . ILE B 1 297 ? -27.688 -16.75 7.656 1 97.81 297 ILE B N 1
ATOM 7721 C CA . ILE B 1 297 ? -28.531 -17.844 7.176 1 97.81 297 ILE B CA 1
ATOM 7722 C C . ILE B 1 297 ? -27.656 -19.016 6.75 1 97.81 297 ILE B C 1
ATOM 7724 O O . ILE B 1 297 ? -27.891 -20.156 7.188 1 97.81 297 ILE B O 1
ATOM 7728 N N . PRO B 1 298 ? -26.641 -18.797 5.938 1 97.88 298 PRO B N 1
ATOM 7729 C CA . PRO B 1 298 ? -25.781 -19.938 5.605 1 97.88 298 PRO B CA 1
ATOM 7730 C C . PRO B 1 298 ? -25.109 -20.547 6.832 1 97.88 298 PRO B C 1
ATOM 7732 O O . PRO B 1 298 ? -24.906 -21.766 6.887 1 97.88 298 PRO B O 1
ATOM 7735 N N . LEU B 1 299 ? -24.75 -19.75 7.816 1 97.5 299 LEU B N 1
ATOM 7736 C CA . LEU B 1 299 ? -24.141 -20.266 9.039 1 97.5 299 LEU B CA 1
ATOM 7737 C C . LEU B 1 299 ? -25.094 -21.188 9.773 1 97.5 299 LEU B C 1
ATOM 7739 O O . LEU B 1 299 ? -24.656 -22.172 10.383 1 97.5 299 LEU B O 1
ATOM 7743 N N . LEU B 1 300 ? -26.344 -20.906 9.727 1 97.31 300 LEU B N 1
ATOM 7744 C CA . LEU B 1 300 ? -27.359 -21.719 10.383 1 97.31 300 LEU B CA 1
ATOM 7745 C C . LEU B 1 300 ? -27.5 -23.078 9.695 1 97.31 300 LEU B C 1
ATOM 7747 O O . LEU B 1 300 ? -28.062 -24.016 10.273 1 97.31 300 LEU B O 1
ATOM 7751 N N . CYS B 1 301 ? -26.969 -23.219 8.508 1 97.56 301 CYS B N 1
ATOM 7752 C CA . CYS B 1 301 ? -27.047 -24.469 7.754 1 97.56 301 CYS B CA 1
ATOM 7753 C C . CYS B 1 301 ? -25.859 -25.375 8.055 1 97.56 301 CYS B C 1
ATOM 7755 O O . CYS B 1 301 ? -25.766 -26.484 7.555 1 97.56 301 CYS B O 1
ATOM 7757 N N . LEU B 1 302 ? -24.922 -24.969 8.922 1 96.94 302 LEU B N 1
ATOM 7758 C CA . LEU B 1 302 ? -23.703 -25.719 9.219 1 96.94 302 LEU B CA 1
ATOM 7759 C C . LEU B 1 302 ? -24.031 -27.078 9.797 1 96.94 302 LEU B C 1
ATOM 7761 O O . LEU B 1 302 ? -23.391 -28.078 9.461 1 96.94 302 LEU B O 1
ATOM 7765 N N . PRO B 1 303 ? -25.125 -27.219 10.555 1 96.5 303 PRO B N 1
ATOM 7766 C CA . PRO B 1 303 ? -25.438 -28.531 11.125 1 96.5 303 PRO B CA 1
ATOM 7767 C C . PRO B 1 303 ? -25.859 -29.547 10.07 1 96.5 303 PRO B C 1
ATOM 7769 O O . PRO B 1 303 ? -25.891 -30.75 10.344 1 96.5 303 PRO B O 1
ATOM 7772 N N . SER B 1 304 ? -26.125 -29.125 8.852 1 96 304 SER B N 1
ATOM 7773 C CA . SER B 1 304 ? -26.516 -30.047 7.785 1 96 304 SER B CA 1
ATOM 7774 C C . SER B 1 304 ? -25.359 -30.953 7.398 1 96 304 SER B C 1
ATOM 7776 O O . SER B 1 304 ? -25.578 -32.031 6.84 1 96 304 SER B O 1
ATOM 7778 N N . ILE B 1 305 ? -24.172 -30.578 7.676 1 94.75 305 ILE B N 1
ATOM 7779 C CA . ILE B 1 305 ? -22.984 -31.328 7.305 1 94.75 305 ILE B CA 1
ATOM 7780 C C . ILE B 1 305 ? -22.906 -32.594 8.148 1 94.75 305 ILE B C 1
ATOM 7782 O O . ILE B 1 305 ? -22.953 -33.719 7.621 1 94.75 305 ILE B O 1
ATOM 7786 N N . PRO B 1 306 ? -22.875 -32.469 9.547 1 93.19 306 PRO B N 1
ATOM 7787 C CA . PRO B 1 306 ? -22.812 -33.719 10.344 1 93.19 306 PRO B CA 1
ATOM 7788 C C . PRO B 1 306 ? -24.109 -34.531 10.273 1 93.19 306 PRO B C 1
ATOM 7790 O O . PRO B 1 306 ? -24.094 -35.75 10.516 1 93.19 306 PRO B O 1
ATOM 7793 N N . LEU B 1 307 ? -25.219 -33.969 9.844 1 94.19 307 LEU B N 1
ATOM 7794 C CA . LEU B 1 307 ? -26.5 -34.656 9.758 1 94.19 307 LEU B CA 1
ATOM 7795 C C . LEU B 1 307 ? -26.641 -35.375 8.422 1 94.19 307 LEU B C 1
ATOM 7797 O O . LEU B 1 307 ? -27.641 -36.062 8.188 1 94.19 307 LEU B O 1
ATOM 7801 N N . GLY B 1 308 ? -25.734 -35.219 7.535 1 91.06 308 GLY B N 1
ATOM 7802 C CA . GLY B 1 308 ? -25.734 -35.875 6.25 1 91.06 308 GLY B CA 1
ATOM 7803 C C . GLY B 1 308 ? -26.75 -35.312 5.273 1 91.06 308 GLY B C 1
ATOM 7804 O O . GLY B 1 308 ? -27.25 -36 4.402 1 91.06 308 GLY B O 1
ATOM 7805 N N . ARG B 1 309 ? -27.125 -34.031 5.484 1 94.31 309 ARG B N 1
ATOM 7806 C CA . ARG B 1 309 ? -28.125 -33.344 4.637 1 94.31 309 ARG B CA 1
ATOM 7807 C C . ARG B 1 309 ? -27.531 -32.125 3.979 1 94.31 309 ARG B C 1
ATOM 7809 O O . ARG B 1 309 ? -28.234 -31.125 3.766 1 94.31 309 ARG B O 1
ATOM 7816 N N . TYR B 1 310 ? -26.266 -32.125 3.803 1 94.56 310 TYR B N 1
ATOM 7817 C CA . TYR B 1 310 ? -25.562 -31 3.225 1 94.56 310 TYR B CA 1
ATOM 7818 C C . TYR B 1 310 ? -26.125 -30.656 1.846 1 94.56 310 TYR B C 1
ATOM 7820 O O . TYR B 1 310 ? -26.344 -29.484 1.531 1 94.56 310 TYR B O 1
ATOM 7828 N N . GLN B 1 311 ? -26.391 -31.594 1.016 1 93.44 311 GLN B N 1
ATOM 7829 C CA . GLN B 1 311 ? -26.812 -31.406 -0.368 1 93.44 311 GLN B CA 1
ATOM 7830 C C . GLN B 1 311 ? -28.156 -30.688 -0.437 1 93.44 311 GLN B C 1
ATOM 7832 O O . GLN B 1 311 ? -28.453 -30.016 -1.431 1 93.44 311 GLN B O 1
ATOM 7837 N N . ASP B 1 312 ? -28.906 -30.766 0.651 1 93.5 312 ASP B N 1
ATOM 7838 C CA . ASP B 1 312 ? -30.234 -30.141 0.68 1 93.5 312 ASP B CA 1
ATOM 7839 C C . ASP B 1 312 ? -30.125 -28.625 0.894 1 93.5 312 ASP B C 1
ATOM 7841 O O . ASP B 1 312 ? -31.016 -27.875 0.474 1 93.5 312 ASP B O 1
ATOM 7845 N N . TRP B 1 313 ? -29.047 -28.25 1.479 1 94.31 313 TRP B N 1
ATOM 7846 C CA . TRP B 1 313 ? -29 -26.875 1.942 1 94.31 313 TRP B CA 1
ATOM 7847 C C . TRP B 1 313 ? -27.812 -26.125 1.346 1 94.31 313 TRP B C 1
ATOM 7849 O O . TRP B 1 313 ? -27.719 -24.906 1.458 1 94.31 313 TRP B O 1
ATOM 7859 N N . ALA B 1 314 ? -26.969 -26.797 0.688 1 94.44 314 ALA B N 1
ATOM 7860 C CA . ALA B 1 314 ? -25.703 -26.234 0.202 1 94.44 314 ALA B CA 1
ATOM 7861 C C . ALA B 1 314 ? -25.969 -25.109 -0.794 1 94.44 314 ALA B C 1
ATOM 7863 O O . ALA B 1 314 ? -25.172 -24.172 -0.903 1 94.44 314 ALA B O 1
ATOM 7864 N N . TRP B 1 315 ? -27.109 -25.125 -1.462 1 92.38 315 TRP B N 1
ATOM 7865 C CA . TRP B 1 315 ? -27.422 -24.109 -2.459 1 92.38 315 TRP B CA 1
ATOM 7866 C C . TRP B 1 315 ? -27.531 -22.734 -1.813 1 92.38 315 TRP B C 1
ATOM 7868 O O . TRP B 1 315 ? -27.281 -21.719 -2.461 1 92.38 315 TRP B O 1
ATOM 7878 N N . ILE B 1 316 ? -27.797 -22.656 -0.512 1 95.12 316 ILE B N 1
ATOM 7879 C CA . ILE B 1 316 ? -27.891 -21.406 0.218 1 95.12 316 ILE B CA 1
ATOM 7880 C C . ILE B 1 316 ? -26.5 -20.766 0.338 1 95.12 316 ILE B C 1
ATOM 7882 O O . ILE B 1 316 ? -26.359 -19.562 0.174 1 95.12 316 ILE B O 1
ATOM 7886 N N . GLY B 1 317 ? -25.547 -21.609 0.593 1 94.56 317 GLY B N 1
ATOM 7887 C CA . GLY B 1 317 ? -24.188 -21.141 0.697 1 94.56 317 GLY B CA 1
ATOM 7888 C C . GLY B 1 317 ? -23.609 -20.656 -0.625 1 94.56 317 GLY B C 1
ATOM 7889 O O . GLY B 1 317 ? -22.828 -19.703 -0.661 1 94.56 317 GLY B O 1
ATOM 7890 N N . VAL B 1 318 ? -24.047 -21.219 -1.705 1 93.44 318 VAL B N 1
ATOM 7891 C CA . VAL B 1 318 ? -23.562 -20.875 -3.033 1 93.44 318 VAL B CA 1
ATOM 7892 C C . VAL B 1 318 ? -24.281 -19.625 -3.537 1 93.44 318 VAL B C 1
ATOM 7894 O O . VAL B 1 318 ? -23.672 -18.781 -4.195 1 93.44 318 VAL B O 1
ATOM 7897 N N . GLY B 1 319 ? -25.484 -19.484 -3.182 1 93 319 GLY B N 1
ATOM 7898 C CA . GLY B 1 319 ? -26.281 -18.375 -3.664 1 93 319 GLY B CA 1
ATOM 7899 C C . GLY B 1 319 ? -26.062 -17.094 -2.877 1 93 319 GLY B C 1
ATOM 7900 O O . GLY B 1 319 ? -26.188 -16 -3.42 1 93 319 GLY B O 1
ATOM 7901 N N . ALA B 1 320 ? -25.656 -17.203 -1.616 1 94.56 320 ALA B N 1
ATOM 7902 C CA . ALA B 1 320 ? -25.547 -16.047 -0.727 1 94.56 320 ALA B CA 1
ATOM 7903 C C . ALA B 1 320 ? -24.484 -15.07 -1.227 1 94.56 320 ALA B C 1
ATOM 7905 O O . ALA B 1 320 ? -24.719 -13.859 -1.271 1 94.56 320 ALA B O 1
ATOM 7906 N N . PRO B 1 321 ? -23.281 -15.547 -1.634 1 91.31 321 PRO B N 1
ATOM 7907 C CA . PRO B 1 321 ? -22.281 -14.602 -2.135 1 91.31 321 PRO B CA 1
ATOM 7908 C C . PRO B 1 321 ? -22.781 -13.797 -3.334 1 91.31 321 PRO B C 1
ATOM 7910 O O . PRO B 1 321 ? -22.469 -12.609 -3.457 1 91.31 321 PRO B O 1
ATOM 7913 N N . TRP B 1 322 ? -23.484 -14.438 -4.156 1 90 322 TRP B N 1
ATOM 7914 C CA . TRP B 1 322 ? -24.062 -13.719 -5.289 1 90 322 TRP B CA 1
ATOM 7915 C C . TRP B 1 322 ? -25.047 -12.656 -4.82 1 90 322 TRP B C 1
ATOM 7917 O O . TRP B 1 322 ? -25 -11.516 -5.285 1 90 322 TRP B O 1
ATOM 7927 N N . ALA B 1 323 ? -25.922 -13.023 -3.939 1 92.69 323 ALA B N 1
ATOM 7928 C CA . ALA B 1 323 ? -26.906 -12.078 -3.416 1 92.69 323 ALA B CA 1
ATOM 7929 C C . ALA B 1 323 ? -26.219 -10.898 -2.738 1 92.69 323 ALA B C 1
ATOM 7931 O O . ALA B 1 323 ? -26.656 -9.75 -2.896 1 92.69 323 ALA B O 1
ATOM 7932 N N . ILE B 1 324 ? -25.234 -11.188 -2.008 1 91.56 324 ILE B N 1
ATOM 7933 C CA . ILE B 1 324 ? -24.469 -10.148 -1.327 1 91.56 324 ILE B CA 1
ATOM 7934 C C . ILE B 1 324 ? -23.859 -9.195 -2.354 1 91.56 324 ILE B C 1
ATOM 7936 O O . ILE B 1 324 ? -23.953 -7.977 -2.205 1 91.56 324 ILE B O 1
ATOM 7940 N N . SER B 1 325 ? -23.297 -9.758 -3.398 1 85.62 325 SER B N 1
ATOM 7941 C CA . SER B 1 325 ? -22.672 -8.945 -4.438 1 85.62 325 SER B CA 1
ATOM 7942 C C . SER B 1 325 ? -23.719 -8.102 -5.168 1 85.62 325 SER B C 1
ATOM 7944 O O . SER B 1 325 ? -23.438 -6.953 -5.535 1 85.62 325 SER B O 1
ATOM 7946 N N . ALA B 1 326 ? -24.797 -8.672 -5.391 1 87.62 326 ALA B N 1
ATOM 7947 C CA . ALA B 1 326 ? -25.875 -7.938 -6.047 1 87.62 326 ALA B CA 1
ATOM 7948 C C . ALA B 1 326 ? -26.344 -6.758 -5.191 1 87.62 326 ALA B C 1
ATOM 7950 O O . ALA B 1 326 ? -26.547 -5.656 -5.707 1 87.62 326 ALA B O 1
ATOM 7951 N N . LEU B 1 327 ? -26.484 -6.961 -3.936 1 89.38 327 LEU B N 1
ATOM 7952 C CA . LEU B 1 327 ? -26.875 -5.891 -3.023 1 89.38 327 LEU B CA 1
ATOM 7953 C C . LEU B 1 327 ? -25.797 -4.812 -2.965 1 89.38 327 LEU B C 1
ATOM 7955 O O . LEU B 1 327 ? -26.109 -3.619 -2.91 1 89.38 327 LEU B O 1
ATOM 7959 N N . PHE B 1 328 ? -24.625 -5.344 -2.926 1 84.06 328 PHE B N 1
ATOM 7960 C CA . PHE B 1 328 ? -23.5 -4.406 -2.92 1 84.06 328 PHE B CA 1
ATOM 7961 C C . PHE B 1 328 ? -23.531 -3.516 -4.156 1 84.06 328 PHE B C 1
ATOM 7963 O O . PHE B 1 328 ? -23.328 -2.305 -4.059 1 84.06 328 PHE B O 1
ATOM 7970 N N . ALA B 1 329 ? -23.812 -4.102 -5.305 1 84.56 329 ALA B N 1
ATOM 7971 C CA . ALA B 1 329 ? -23.891 -3.344 -6.555 1 84.56 329 ALA B CA 1
ATOM 7972 C C . ALA B 1 329 ? -25.016 -2.311 -6.492 1 84.56 329 ALA B C 1
ATOM 7974 O O . ALA B 1 329 ? -24.828 -1.161 -6.898 1 84.56 329 ALA B O 1
ATOM 7975 N N . VAL B 1 330 ? -26.078 -2.643 -5.945 1 87.06 330 VAL B N 1
ATOM 7976 C CA . VAL B 1 330 ? -27.234 -1.752 -5.852 1 87.06 330 VAL B CA 1
ATOM 7977 C C . VAL B 1 330 ? -26.891 -0.552 -4.973 1 87.06 330 VAL B C 1
ATOM 7979 O O . VAL B 1 330 ? -27.172 0.592 -5.332 1 87.06 330 VAL B O 1
ATOM 7982 N N . VAL B 1 331 ? -26.281 -0.832 -3.865 1 85.38 331 VAL B N 1
ATOM 7983 C CA . VAL B 1 331 ? -25.922 0.238 -2.938 1 85.38 331 VAL B CA 1
ATOM 7984 C C . VAL B 1 331 ? -24.875 1.146 -3.576 1 85.38 331 VAL B C 1
ATOM 7986 O O . VAL B 1 331 ? -24.969 2.371 -3.482 1 85.38 331 VAL B O 1
ATOM 7989 N N . ALA B 1 332 ? -23.938 0.49 -4.258 1 81.25 332 ALA B N 1
ATOM 7990 C CA . ALA B 1 332 ? -22.875 1.27 -4.891 1 81.25 332 ALA B CA 1
ATOM 7991 C C . ALA B 1 332 ? -23.438 2.174 -5.984 1 81.25 332 ALA B C 1
ATOM 7993 O O . ALA B 1 332 ? -23.078 3.352 -6.066 1 81.25 332 ALA B O 1
ATOM 7994 N N . TRP B 1 333 ? -24.328 1.59 -6.793 1 83.69 333 TRP B N 1
ATOM 7995 C CA . TRP B 1 333 ? -24.953 2.369 -7.855 1 83.69 333 TRP B CA 1
ATOM 7996 C C . TRP B 1 333 ? -25.812 3.488 -7.281 1 83.69 333 TRP B C 1
ATOM 7998 O O . TRP B 1 333 ? -25.797 4.613 -7.781 1 83.69 333 TRP B O 1
ATOM 8008 N N . SER B 1 334 ? -26.547 3.283 -6.242 1 84.38 334 SER B N 1
ATOM 8009 C CA . SER B 1 334 ? -27.406 4.273 -5.617 1 84.38 334 SER B CA 1
ATOM 8010 C C . SER B 1 334 ? -26.609 5.426 -5.023 1 84.38 334 SER B C 1
ATOM 8012 O O . SER B 1 334 ? -27.016 6.586 -5.117 1 84.38 334 SER B O 1
ATOM 8014 N N . ASN B 1 335 ? -25.547 5.051 -4.441 1 79.06 335 ASN B N 1
ATOM 8015 C CA . ASN B 1 335 ? -24.688 6.078 -3.859 1 79.06 335 ASN B CA 1
ATOM 8016 C C . ASN B 1 335 ? -24.047 6.949 -4.934 1 79.06 335 ASN B C 1
ATOM 8018 O O . ASN B 1 335 ? -23.797 8.141 -4.715 1 79.06 335 ASN B O 1
ATOM 8022 N N . LEU B 1 336 ? -23.688 6.328 -6.082 1 75.88 336 LEU B N 1
ATOM 8023 C CA . LEU B 1 336 ? -23.078 7.066 -7.188 1 75.88 336 LEU B CA 1
ATOM 8024 C C . LEU B 1 336 ? -24.062 8.078 -7.766 1 75.88 336 LEU B C 1
ATOM 8026 O O . LEU B 1 336 ? -23.672 9.18 -8.148 1 75.88 336 LEU B O 1
ATOM 8030 N N . LEU B 1 337 ? -25.281 7.645 -7.859 1 76.31 337 LEU B N 1
ATOM 8031 C CA . LEU B 1 337 ? -26.312 8.492 -8.469 1 76.31 337 LEU B CA 1
ATOM 8032 C C . LEU B 1 337 ? -26.734 9.602 -7.512 1 76.31 337 LEU B C 1
ATOM 8034 O O . LEU B 1 337 ? -27.281 10.617 -7.941 1 76.31 337 LEU B O 1
ATOM 8038 N N . ARG B 1 338 ? -26.312 9.367 -6.355 1 73.75 338 ARG B N 1
ATOM 8039 C CA . ARG B 1 338 ? -26.703 10.406 -5.406 1 73.75 338 ARG B CA 1
ATOM 8040 C C . ARG B 1 338 ? -25.531 11.367 -5.156 1 73.75 338 ARG B C 1
ATOM 8042 O O . ARG B 1 338 ? -24.391 11.086 -5.523 1 73.75 338 ARG B O 1
ATOM 8049 N N . GLU B 1 339 ? -25.656 12.664 -4.914 1 60.22 339 GLU B N 1
ATOM 8050 C CA . GLU B 1 339 ? -24.797 13.836 -4.926 1 60.22 339 GLU B CA 1
ATOM 8051 C C . GLU B 1 339 ? -23.578 13.633 -4.02 1 60.22 339 GLU B C 1
ATOM 8053 O O . GLU B 1 339 ? -22.531 14.25 -4.23 1 60.22 339 GLU B O 1
ATOM 8058 N N . ARG B 1 340 ? -23.516 12.578 -3.057 1 59.5 340 ARG B N 1
ATOM 8059 C CA . ARG B 1 340 ? -22.359 12.586 -2.17 1 59.5 340 ARG B CA 1
ATOM 8060 C C . ARG B 1 340 ? -21.5 11.336 -2.367 1 59.5 340 ARG B C 1
ATOM 8062 O O . ARG B 1 340 ? -21.266 10.586 -1.418 1 59.5 340 ARG B O 1
ATOM 8069 N N . ALA B 1 341 ? -21.016 11.18 -3.682 1 62.41 341 ALA B N 1
ATOM 8070 C CA . ALA B 1 341 ? -20.344 9.898 -3.871 1 62.41 341 ALA B CA 1
ATOM 8071 C C . ALA B 1 341 ? -18.859 9.992 -3.494 1 62.41 341 ALA B C 1
ATOM 8073 O O . ALA B 1 341 ? -18.172 10.945 -3.879 1 62.41 341 ALA B O 1
ATOM 8074 N N . ASN B 1 342 ? -18.469 9.18 -2.447 1 65.62 342 ASN B N 1
ATOM 8075 C CA . ASN B 1 342 ? -17.062 9.039 -2.08 1 65.62 342 ASN B CA 1
ATOM 8076 C C . ASN B 1 342 ? -16.297 8.172 -3.082 1 65.62 342 ASN B C 1
ATOM 8078 O O . ASN B 1 342 ? -16.922 7.477 -3.895 1 65.62 342 ASN B O 1
ATOM 8082 N N . LEU B 1 343 ? -14.992 8.383 -3.23 1 64.31 343 LEU B N 1
ATOM 8083 C CA . LEU B 1 343 ? -14.117 7.664 -4.156 1 64.31 343 LEU B CA 1
ATOM 8084 C C . LEU B 1 343 ? -14.32 6.156 -4.031 1 64.31 343 LEU B C 1
ATOM 8086 O O . LEU B 1 343 ? -14.32 5.445 -5.039 1 64.31 343 LEU B O 1
ATOM 8090 N N . VAL B 1 344 ? -14.57 5.738 -2.898 1 64.81 344 VAL B N 1
ATOM 8091 C CA . VAL B 1 344 ? -14.734 4.309 -2.658 1 64.81 344 VAL B CA 1
ATOM 8092 C C . VAL B 1 344 ? -15.992 3.807 -3.361 1 64.81 344 VAL B C 1
ATOM 8094 O O . VAL B 1 344 ? -15.984 2.744 -3.984 1 64.81 344 VAL B O 1
ATOM 8097 N N . HIS B 1 345 ? -17.047 4.617 -3.365 1 67.44 345 HIS B N 1
ATOM 8098 C CA . HIS B 1 345 ? -18.297 4.219 -3.986 1 67.44 345 HIS B CA 1
ATOM 8099 C C . HIS B 1 345 ? -18.156 4.129 -5.504 1 67.44 345 HIS B C 1
ATOM 8101 O O . HIS B 1 345 ? -18.656 3.182 -6.121 1 67.44 345 HIS B O 1
ATOM 8107 N N . VAL B 1 346 ? -17.391 5.055 -6 1 69.75 346 VAL B N 1
ATOM 8108 C CA . VAL B 1 346 ? -17.219 5.113 -7.449 1 69.75 346 VAL B CA 1
ATOM 8109 C C . VAL B 1 346 ? -16.406 3.916 -7.926 1 69.75 346 VAL B C 1
ATOM 8111 O O . VAL B 1 346 ? -16.766 3.254 -8.898 1 69.75 346 VAL B O 1
ATOM 8114 N N . LEU B 1 347 ? -15.398 3.541 -7.176 1 71.62 347 LEU B N 1
ATOM 8115 C CA . LEU B 1 347 ? -14.492 2.49 -7.617 1 71.62 347 LEU B CA 1
ATOM 8116 C C . LEU B 1 347 ? -15.117 1.113 -7.434 1 71.62 347 LEU B C 1
ATOM 8118 O O . LEU B 1 347 ? -14.789 0.173 -8.164 1 71.62 347 LEU B O 1
ATOM 8122 N N . MET B 1 348 ? -16.125 1.076 -6.605 1 72.38 348 MET B N 1
ATOM 8123 C CA . MET B 1 348 ? -16.688 -0.225 -6.258 1 72.38 348 MET B CA 1
ATOM 8124 C C . MET B 1 348 ? -17.797 -0.616 -7.227 1 72.38 348 MET B C 1
ATOM 8126 O O . MET B 1 348 ? -18.203 -1.781 -7.289 1 72.38 348 MET B O 1
ATOM 8130 N N . VAL B 1 349 ? -18.234 0.316 -8.008 1 76.75 349 VAL B N 1
ATOM 8131 C CA . VAL B 1 349 ? -19.391 0.079 -8.859 1 76.75 349 VAL B CA 1
ATOM 8132 C C . VAL B 1 349 ? -19.062 -0.991 -9.891 1 76.75 349 VAL B C 1
ATOM 8134 O O . VAL B 1 349 ? -19.812 -1.969 -10.039 1 76.75 349 VAL B O 1
ATOM 8137 N N . VAL B 1 350 ? -17.953 -0.918 -10.477 1 74.62 350 VAL B N 1
ATOM 8138 C CA . VAL B 1 350 ? -17.641 -1.806 -11.586 1 74.62 350 VAL B CA 1
ATOM 8139 C C . VAL B 1 350 ? -17.344 -3.209 -11.062 1 74.62 350 VAL B C 1
ATOM 8141 O O . VAL B 1 350 ? -17.969 -4.184 -11.5 1 74.62 350 VAL B O 1
ATOM 8144 N N . PRO B 1 351 ? -16.531 -3.34 -10.07 1 71.69 351 PRO B N 1
ATOM 8145 C CA . PRO B 1 351 ? -16.25 -4.703 -9.609 1 71.69 351 PRO B CA 1
ATOM 8146 C C . PRO B 1 351 ? -17.469 -5.359 -8.961 1 71.69 351 PRO B C 1
ATOM 8148 O O . PRO B 1 351 ? -17.672 -6.57 -9.094 1 71.69 351 PRO B O 1
ATOM 8151 N N . SER B 1 352 ? -18.297 -4.562 -8.312 1 75.38 352 SER B N 1
ATOM 8152 C CA . SER B 1 352 ? -19.484 -5.133 -7.707 1 75.38 352 SER B CA 1
ATOM 8153 C C . SER B 1 352 ? -20.484 -5.574 -8.766 1 75.38 352 SER B C 1
ATOM 8155 O O . SER B 1 352 ? -21.141 -6.613 -8.617 1 75.38 352 SER B O 1
ATOM 8157 N N . THR B 1 353 ? -20.562 -4.84 -9.812 1 82.19 353 THR B N 1
ATOM 8158 C CA . THR B 1 353 ? -21.469 -5.199 -10.906 1 82.19 353 THR B CA 1
ATOM 8159 C C . THR B 1 353 ? -20.953 -6.449 -11.625 1 82.19 353 THR B C 1
ATOM 8161 O O . THR B 1 353 ? -21.734 -7.348 -11.945 1 82.19 353 THR B O 1
ATOM 8164 N N . MET B 1 354 ? -19.719 -6.496 -11.797 1 80.56 354 MET B N 1
ATOM 8165 C CA . MET B 1 354 ? -19.125 -7.664 -12.445 1 80.56 354 MET B CA 1
ATOM 8166 C C . MET B 1 354 ? -19.328 -8.914 -11.594 1 80.56 354 MET B C 1
ATOM 8168 O O . MET B 1 354 ? -19.641 -9.984 -12.117 1 80.56 354 MET B O 1
ATOM 8172 N N . TYR B 1 355 ? -19.172 -8.766 -10.391 1 78.94 355 TYR B N 1
ATOM 8173 C CA . TYR B 1 355 ? -19.375 -9.891 -9.484 1 78.94 355 TYR B CA 1
ATOM 8174 C C . TYR B 1 355 ? -20.828 -10.312 -9.453 1 78.94 355 TYR B C 1
ATOM 8176 O O . TYR B 1 355 ? -21.141 -11.508 -9.367 1 78.94 355 TYR B O 1
ATOM 8184 N N . GLY B 1 356 ? -21.734 -9.328 -9.562 1 79.56 356 GLY B N 1
ATOM 8185 C CA . GLY B 1 356 ? -23.141 -9.656 -9.617 1 79.56 356 GLY B CA 1
ATOM 8186 C C . GLY B 1 356 ? -23.516 -10.477 -10.844 1 79.56 356 GLY B C 1
ATOM 8187 O O . GLY B 1 356 ? -24.219 -11.484 -10.734 1 79.56 356 GLY B O 1
ATOM 8188 N N . LEU B 1 357 ? -22.922 -10.164 -11.891 1 84.19 357 LEU B N 1
ATOM 8189 C CA . LEU B 1 357 ? -23.234 -10.859 -13.133 1 84.19 357 LEU B CA 1
ATOM 8190 C C . LEU B 1 357 ? -22.531 -12.211 -13.195 1 84.19 357 LEU B C 1
ATOM 8192 O O . LEU B 1 357 ? -23.156 -13.227 -13.484 1 84.19 357 LEU B O 1
ATOM 8196 N N . MET B 1 358 ? -21.297 -12.203 -12.891 1 83.25 358 MET B N 1
ATOM 8197 C CA . MET B 1 358 ? -20.531 -13.445 -12.938 1 83.25 358 MET B CA 1
ATOM 8198 C C . MET B 1 358 ? -20.969 -14.398 -11.828 1 83.25 358 MET B C 1
ATOM 8200 O O . MET B 1 358 ? -20.969 -15.617 -12.016 1 83.25 358 MET B O 1
ATOM 8204 N N . GLY B 1 359 ? -21.406 -13.766 -10.766 1 84.88 359 GLY B N 1
ATOM 8205 C CA . GLY B 1 359 ? -21.906 -14.57 -9.664 1 84.88 359 GLY B CA 1
ATOM 8206 C C . GLY B 1 359 ? -23.188 -15.312 -9.984 1 84.88 359 GLY B C 1
ATOM 8207 O O . GLY B 1 359 ? -23.391 -16.453 -9.539 1 84.88 359 GLY B O 1
ATOM 8208 N N . LEU B 1 360 ? -23.938 -14.68 -10.812 1 87.69 360 LEU B N 1
ATOM 8209 C CA . LEU B 1 360 ? -25.172 -15.328 -11.25 1 87.69 360 LEU B CA 1
ATOM 8210 C C . LEU B 1 360 ? -24.859 -16.578 -12.07 1 87.69 360 LEU B C 1
ATOM 8212 O O . LEU B 1 360 ? -25.469 -17.625 -11.867 1 87.69 360 LEU B O 1
ATOM 8216 N N . TYR B 1 361 ? -23.984 -16.469 -12.898 1 88.44 361 TYR B N 1
ATOM 8217 C CA . TYR B 1 361 ? -23.578 -17.609 -13.727 1 88.44 361 TYR B CA 1
ATOM 8218 C C . TYR B 1 361 ? -22.984 -18.719 -12.867 1 88.44 361 TYR B C 1
ATOM 8220 O O . TYR B 1 361 ? -23.328 -19.891 -13.047 1 88.44 361 TYR B O 1
ATOM 8228 N N . VAL B 1 362 ? -22.125 -18.375 -12.008 1 89.06 362 VAL B N 1
ATOM 8229 C CA . VAL B 1 362 ? -21.438 -19.359 -11.164 1 89.06 362 VAL B CA 1
ATOM 8230 C C . VAL B 1 362 ? -22.469 -20.109 -10.312 1 89.06 362 VAL B C 1
ATOM 8232 O O . VAL B 1 362 ? -22.422 -21.328 -10.195 1 89.06 362 VAL B O 1
ATOM 8235 N N . THR B 1 363 ? -23.406 -19.344 -9.789 1 90.88 363 THR B N 1
ATOM 8236 C CA . THR B 1 363 ? -24.453 -19.969 -8.977 1 90.88 363 THR B CA 1
ATOM 8237 C C . THR B 1 363 ? -25.312 -20.891 -9.82 1 90.88 363 THR B C 1
ATOM 8239 O O . THR B 1 363 ? -25.594 -22.031 -9.414 1 90.88 363 THR B O 1
ATOM 8242 N N . ALA B 1 364 ? -25.641 -20.453 -10.984 1 92.38 364 ALA B N 1
ATOM 8243 C CA . ALA B 1 364 ? -26.438 -21.281 -11.898 1 92.38 364 ALA B CA 1
ATOM 8244 C C . ALA B 1 364 ? -25.688 -22.562 -12.281 1 92.38 364 ALA B C 1
ATOM 8246 O O . ALA B 1 364 ? -26.297 -23.625 -12.391 1 92.38 364 ALA B O 1
ATOM 8247 N N . ALA B 1 365 ? -24.438 -22.484 -12.438 1 92.06 365 ALA B N 1
ATOM 8248 C CA . ALA B 1 365 ? -23.625 -23.641 -12.797 1 92.06 365 ALA B CA 1
ATOM 8249 C C . ALA B 1 365 ? -23.562 -24.641 -11.641 1 92.06 365 ALA B C 1
ATOM 8251 O O . ALA B 1 365 ? -23.703 -25.844 -11.852 1 92.06 365 ALA B O 1
ATOM 8252 N N . TYR B 1 366 ? -23.406 -24.125 -10.438 1 91.88 366 TYR B N 1
ATOM 8253 C CA . TYR B 1 366 ? -23.25 -25.016 -9.281 1 91.88 366 TYR B CA 1
ATOM 8254 C C . TYR B 1 366 ? -24.562 -25.703 -8.93 1 91.88 366 TYR B C 1
ATOM 8256 O O . TYR B 1 366 ? -24.562 -26.781 -8.359 1 91.88 366 TYR B O 1
ATOM 8264 N N . VAL B 1 367 ? -25.688 -25.078 -9.32 1 91.44 367 VAL B N 1
ATOM 8265 C CA . VAL B 1 367 ? -26.969 -25.688 -9.008 1 91.44 367 VAL B CA 1
ATOM 8266 C C . VAL B 1 367 ? -27.469 -26.484 -10.211 1 91.44 367 VAL B C 1
ATOM 8268 O O . VAL B 1 367 ? -28.562 -27.047 -10.172 1 91.44 367 VAL B O 1
ATOM 8271 N N . GLY B 1 368 ? -26.734 -26.578 -11.273 1 92.38 368 GLY B N 1
ATOM 8272 C CA . GLY B 1 368 ? -27.016 -27.484 -12.383 1 92.38 368 GLY B CA 1
ATOM 8273 C C . GLY B 1 368 ? -27.953 -26.891 -13.414 1 92.38 368 GLY B C 1
ATOM 8274 O O . GLY B 1 368 ? -28.625 -27.625 -14.141 1 92.38 368 GLY B O 1
ATOM 8275 N N . LEU B 1 369 ? -28 -25.562 -13.539 1 91.81 369 LEU B N 1
ATOM 8276 C CA . LEU B 1 369 ? -28.953 -24.906 -14.43 1 91.81 369 LEU B CA 1
ATOM 8277 C C . LEU B 1 369 ? -28.297 -24.531 -15.758 1 91.81 369 LEU B C 1
ATOM 8279 O O . LEU B 1 369 ? -28.984 -24.141 -16.703 1 91.81 369 LEU B O 1
ATOM 8283 N N . THR B 1 370 ? -26.984 -24.641 -15.805 1 91 370 THR B N 1
ATOM 8284 C CA . THR B 1 370 ? -26.266 -24.281 -17.031 1 91 370 THR B CA 1
ATOM 8285 C C . THR B 1 370 ? -25.25 -25.359 -17.391 1 91 370 THR B C 1
ATOM 8287 O O . THR B 1 370 ? -24.953 -26.234 -16.594 1 91 370 THR B O 1
ATOM 8290 N N . SER B 1 371 ? -24.828 -25.281 -18.641 1 89 371 SER B N 1
ATOM 8291 C CA . SER B 1 371 ? -23.734 -26.141 -19.062 1 89 371 SER B CA 1
ATOM 8292 C C . SER B 1 371 ? -22.406 -25.688 -18.469 1 89 371 SER B C 1
ATOM 8294 O O . SER B 1 371 ? -22.25 -24.516 -18.109 1 89 371 SER B O 1
ATOM 8296 N N . LEU B 1 372 ? -21.594 -26.641 -18.328 1 88 372 LEU B N 1
ATOM 8297 C CA . LEU B 1 372 ? -20.297 -26.312 -17.766 1 88 372 LEU B CA 1
ATOM 8298 C C . LEU B 1 372 ? -19.422 -25.578 -18.781 1 88 372 LEU B C 1
ATOM 8300 O O . LEU B 1 372 ? -19.438 -25.922 -19.969 1 88 372 LEU B O 1
ATOM 8304 N N . PRO B 1 373 ? -18.734 -24.578 -18.281 1 79.06 373 PRO B N 1
ATOM 8305 C CA . PRO B 1 373 ? -17.812 -23.875 -19.172 1 79.06 373 PRO B CA 1
ATOM 8306 C C . PRO B 1 373 ? -16.562 -24.703 -19.484 1 79.06 373 PRO B C 1
ATOM 8308 O O . PRO B 1 373 ? -16.344 -25.766 -18.891 1 79.06 373 PRO B O 1
ATOM 8311 N N . THR B 1 374 ? -15.789 -24.141 -20.422 1 78.56 374 THR B N 1
ATOM 8312 C CA . THR B 1 374 ? -14.531 -24.781 -20.797 1 78.56 374 THR B CA 1
ATOM 8313 C C . THR B 1 374 ? -13.492 -24.609 -19.703 1 78.56 374 THR B C 1
ATOM 8315 O O . THR B 1 374 ? -12.578 -25.438 -19.562 1 78.56 374 THR B O 1
ATOM 8318 N N . ILE B 1 375 ? -13.703 -23.609 -19 1 83.75 375 ILE B N 1
ATOM 8319 C CA . ILE B 1 375 ? -12.82 -23.328 -17.875 1 83.75 375 ILE B CA 1
ATOM 8320 C C . ILE B 1 375 ? -13.5 -23.75 -16.562 1 83.75 375 ILE B C 1
ATOM 8322 O O . ILE B 1 375 ? -14.719 -23.656 -16.438 1 83.75 375 ILE B O 1
ATOM 8326 N N . GLU B 1 376 ? -12.695 -24.234 -15.688 1 88 376 GLU B N 1
ATOM 8327 C CA . GLU B 1 376 ? -13.219 -24.656 -14.391 1 88 376 GLU B CA 1
ATOM 8328 C C . GLU B 1 376 ? -14.086 -23.562 -13.766 1 88 376 GLU B C 1
ATOM 8330 O O . GLU B 1 376 ? -13.688 -22.406 -13.719 1 88 376 GLU B O 1
ATOM 8335 N N . THR B 1 377 ? -15.195 -23.922 -13.312 1 87.75 377 THR B N 1
ATOM 8336 C CA . THR B 1 377 ? -16.188 -22.984 -12.766 1 87.75 377 THR B CA 1
ATOM 8337 C C . THR B 1 377 ? -15.594 -22.203 -11.586 1 87.75 377 THR B C 1
ATOM 8339 O O . THR B 1 377 ? -15.883 -21.031 -11.406 1 87.75 377 THR B O 1
ATOM 8342 N N . SER B 1 378 ? -14.734 -22.875 -10.828 1 90.12 378 SER B N 1
ATOM 8343 C CA . SER B 1 378 ? -14.164 -22.25 -9.633 1 90.12 378 SER B CA 1
ATOM 8344 C C . SER B 1 378 ? -13.297 -21.047 -10 1 90.12 378 SER B C 1
ATOM 8346 O O . SER B 1 378 ? -13.148 -20.125 -9.203 1 90.12 378 SER B O 1
ATOM 8348 N N . VAL B 1 379 ? -12.742 -21.016 -11.18 1 90.12 379 VAL B N 1
ATOM 8349 C CA . VAL B 1 379 ? -11.867 -19.938 -11.609 1 90.12 379 VAL B CA 1
ATOM 8350 C C . VAL B 1 379 ? -12.656 -18.641 -11.711 1 90.12 379 VAL B C 1
ATOM 8352 O O . VAL B 1 379 ? -12.141 -17.562 -11.398 1 90.12 379 VAL B O 1
ATOM 8355 N N . PHE B 1 380 ? -13.906 -18.734 -11.977 1 87.94 380 PHE B N 1
ATOM 8356 C CA . PHE B 1 380 ? -14.719 -17.547 -12.203 1 87.94 380 PHE B CA 1
ATOM 8357 C C . PHE B 1 380 ? -14.984 -16.812 -10.891 1 87.94 380 PHE B C 1
ATOM 8359 O O . PHE B 1 380 ? -14.742 -15.609 -10.789 1 87.94 380 PHE B O 1
ATOM 8366 N N . TRP B 1 381 ? -15.477 -17.5 -9.906 1 88.44 381 TRP B N 1
ATOM 8367 C CA . TRP B 1 381 ? -15.766 -16.797 -8.664 1 88.44 381 TRP B CA 1
ATOM 8368 C C . TRP B 1 381 ? -14.477 -16.328 -7.98 1 88.44 381 TRP B C 1
ATOM 8370 O O . TRP B 1 381 ? -14.445 -15.281 -7.34 1 88.44 381 TRP B O 1
ATOM 8380 N N . GLN B 1 382 ? -13.422 -17.156 -8.148 1 91 382 GLN B N 1
ATOM 8381 C CA . GLN B 1 382 ? -12.148 -16.766 -7.555 1 91 382 GLN B CA 1
ATOM 8382 C C . GLN B 1 382 ? -11.594 -15.523 -8.219 1 91 382 GLN B C 1
ATOM 8384 O O . GLN B 1 382 ? -11.078 -14.625 -7.543 1 91 382 GLN B O 1
ATOM 8389 N N . LEU B 1 383 ? -11.609 -15.508 -9.523 1 89.5 383 LEU B N 1
ATOM 8390 C CA . LEU B 1 383 ? -11.156 -14.328 -10.258 1 89.5 383 LEU B CA 1
ATOM 8391 C C . LEU B 1 383 ? -11.969 -13.102 -9.859 1 89.5 383 LEU B C 1
ATOM 8393 O O . LEU B 1 383 ? -11.406 -12.031 -9.617 1 89.5 383 LEU B O 1
ATOM 8397 N N . ASN B 1 384 ? -13.18 -13.266 -9.75 1 85.69 384 ASN B N 1
ATOM 8398 C CA . ASN B 1 384 ? -14.055 -12.156 -9.391 1 85.69 384 ASN B CA 1
ATOM 8399 C C . ASN B 1 384 ? -13.742 -11.625 -8 1 85.69 384 ASN B C 1
ATOM 8401 O O . ASN B 1 384 ? -13.633 -10.406 -7.805 1 85.69 384 ASN B O 1
ATOM 8405 N N . THR B 1 385 ? -13.695 -12.492 -7.07 1 88.62 385 THR B N 1
ATOM 8406 C CA . THR B 1 385 ? -13.414 -12.062 -5.707 1 88.62 385 THR B CA 1
ATOM 8407 C C . THR B 1 385 ? -12.055 -11.375 -5.625 1 88.62 385 THR B C 1
ATOM 8409 O O . THR B 1 385 ? -11.875 -10.422 -4.867 1 88.62 385 THR B O 1
ATOM 8412 N N . LEU B 1 386 ? -11.125 -11.883 -6.391 1 91.56 386 LEU B N 1
ATOM 8413 C CA . LEU B 1 386 ? -9.805 -11.273 -6.41 1 91.56 386 LEU B CA 1
ATOM 8414 C C . LEU B 1 386 ? -9.875 -9.844 -6.941 1 91.56 386 LEU B C 1
ATOM 8416 O O . LEU B 1 386 ? -9.328 -8.922 -6.332 1 91.56 386 LEU B O 1
ATOM 8420 N N . LEU B 1 387 ? -10.539 -9.656 -8.031 1 87.81 387 LEU B N 1
ATOM 8421 C CA . LEU B 1 387 ? -10.648 -8.336 -8.648 1 87.81 387 LEU B CA 1
ATOM 8422 C C . LEU B 1 387 ? -11.367 -7.359 -7.73 1 87.81 387 LEU B C 1
ATOM 8424 O O . LEU B 1 387 ? -10.93 -6.219 -7.566 1 87.81 387 LEU B O 1
ATOM 8428 N N . VAL B 1 388 ? -12.383 -7.797 -7.102 1 85.62 388 VAL B N 1
ATOM 8429 C CA . VAL B 1 388 ? -13.141 -6.953 -6.18 1 85.62 388 VAL B CA 1
ATOM 8430 C C . VAL B 1 388 ? -12.258 -6.562 -4.996 1 85.62 388 VAL B C 1
ATOM 8432 O O . VAL B 1 388 ? -12.242 -5.398 -4.582 1 85.62 388 VAL B O 1
ATOM 8435 N N . ASN B 1 389 ? -11.562 -7.523 -4.48 1 88.56 389 ASN B N 1
ATOM 8436 C CA . ASN B 1 389 ? -10.711 -7.242 -3.332 1 88.56 389 ASN B CA 1
ATOM 8437 C C . ASN B 1 389 ? -9.594 -6.262 -3.686 1 88.56 389 ASN B C 1
ATOM 8439 O O . ASN B 1 389 ? -9.227 -5.418 -2.869 1 88.56 389 ASN B O 1
ATOM 8443 N N . ILE B 1 390 ? -9.07 -6.426 -4.883 1 89.44 390 ILE B N 1
ATOM 8444 C CA . ILE B 1 390 ? -8.039 -5.488 -5.32 1 89.44 390 ILE B CA 1
ATOM 8445 C C . ILE B 1 390 ? -8.625 -4.074 -5.379 1 89.44 390 ILE B C 1
ATOM 8447 O O . ILE B 1 390 ? -8.039 -3.137 -4.828 1 89.44 390 ILE B O 1
ATOM 8451 N N . VAL B 1 391 ? -9.734 -3.936 -5.973 1 85.69 391 VAL B N 1
ATOM 8452 C CA . VAL B 1 391 ? -10.352 -2.629 -6.176 1 85.69 391 VAL B CA 1
ATOM 8453 C C . VAL B 1 391 ? -10.742 -2.027 -4.828 1 85.69 391 VAL B C 1
ATOM 8455 O O . VAL B 1 391 ? -10.516 -0.839 -4.582 1 85.69 391 VAL B O 1
ATOM 8458 N N . ILE B 1 392 ? -11.305 -2.855 -3.945 1 85.06 392 ILE B N 1
ATOM 8459 C CA . ILE B 1 392 ? -11.703 -2.389 -2.621 1 85.06 392 ILE B CA 1
ATOM 8460 C C . ILE B 1 392 ? -10.477 -1.914 -1.85 1 85.06 392 ILE B C 1
ATOM 8462 O O . ILE B 1 392 ? -10.523 -0.88 -1.18 1 85.06 392 ILE B O 1
ATOM 8466 N N . THR B 1 393 ? -9.438 -2.686 -1.973 1 86.44 393 THR B N 1
ATOM 8467 C CA . THR B 1 393 ? -8.211 -2.324 -1.259 1 86.44 393 THR B CA 1
ATOM 8468 C C . THR B 1 393 ? -7.672 -0.986 -1.755 1 86.44 393 THR B C 1
ATOM 8470 O O . THR B 1 393 ? -7.305 -0.125 -0.955 1 86.44 393 THR B O 1
ATOM 8473 N N . VAL B 1 394 ? -7.672 -0.804 -3.027 1 83.12 394 VAL B N 1
ATOM 8474 C CA . VAL B 1 394 ? -7.207 0.448 -3.615 1 83.12 394 VAL B CA 1
ATOM 8475 C C . VAL B 1 394 ? -8.141 1.587 -3.211 1 83.12 394 VAL B C 1
ATOM 8477 O O . VAL B 1 394 ? -7.684 2.678 -2.863 1 83.12 394 VAL B O 1
ATOM 8480 N N . ALA B 1 395 ? -9.398 1.33 -3.203 1 80.06 395 ALA B N 1
ATOM 8481 C CA . ALA B 1 395 ? -10.391 2.344 -2.857 1 80.06 395 ALA B CA 1
ATOM 8482 C C . ALA B 1 395 ? -10.25 2.783 -1.404 1 80.06 395 ALA B C 1
ATOM 8484 O O . ALA B 1 395 ? -10.258 3.979 -1.106 1 80.06 395 ALA B O 1
ATOM 8485 N N . VAL B 1 396 ? -10.156 1.824 -0.561 1 82.44 396 VAL B N 1
ATOM 8486 C CA . VAL B 1 396 ? -10 2.125 0.859 1 82.44 396 VAL B CA 1
ATOM 8487 C C . VAL B 1 396 ? -8.688 2.857 1.09 1 82.44 396 VAL B C 1
ATOM 8489 O O . VAL B 1 396 ? -8.633 3.834 1.84 1 82.44 396 VAL B O 1
ATOM 8492 N N . GLY B 1 397 ? -7.613 2.377 0.406 1 78.81 397 GLY B N 1
ATOM 8493 C CA . GLY B 1 397 ? -6.34 3.074 0.497 1 78.81 397 GLY B CA 1
ATOM 8494 C C . GLY B 1 397 ? -6.406 4.508 0.008 1 78.81 397 GLY B C 1
ATOM 8495 O O . GLY B 1 397 ? -5.918 5.422 0.676 1 78.81 397 GLY B O 1
ATOM 8496 N N . ALA B 1 398 ? -7.035 4.695 -1.084 1 74.5 398 ALA B N 1
ATOM 8497 C CA . ALA B 1 398 ? -7.203 6.035 -1.642 1 74.5 398 ALA B CA 1
ATOM 8498 C C . ALA B 1 398 ? -8.062 6.906 -0.727 1 74.5 398 ALA B C 1
ATOM 8500 O O . ALA B 1 398 ? -7.797 8.102 -0.575 1 74.5 398 ALA B O 1
ATOM 8501 N N . GLY B 1 399 ? -9.047 6.32 -0.196 1 73.88 399 GLY B N 1
ATOM 8502 C CA . GLY B 1 399 ? -9.883 7.035 0.753 1 73.88 399 GLY B CA 1
ATOM 8503 C C . GLY B 1 399 ? -9.125 7.516 1.975 1 73.88 399 GLY B C 1
ATOM 8504 O O . GLY B 1 399 ? -9.328 8.641 2.438 1 73.88 399 GLY B O 1
ATOM 8505 N N . LEU B 1 400 ? -8.297 6.738 2.447 1 75.81 400 LEU B N 1
ATOM 8506 C CA . LEU B 1 400 ? -7.48 7.102 3.602 1 75.81 400 LEU B CA 1
ATOM 8507 C C . LEU B 1 400 ? -6.52 8.234 3.252 1 75.81 400 LEU B C 1
ATOM 8509 O O . LEU B 1 400 ? -6.348 9.172 4.035 1 75.81 400 LEU B O 1
ATOM 8513 N N . ILE B 1 401 ? -5.949 8.164 2.066 1 74.19 401 ILE B N 1
ATOM 8514 C CA . ILE B 1 401 ? -5.035 9.203 1.611 1 74.19 401 ILE B CA 1
ATOM 8515 C C . ILE B 1 401 ? -5.789 10.523 1.464 1 74.19 401 ILE B C 1
ATOM 8517 O O . ILE B 1 401 ? -5.301 11.578 1.879 1 74.19 401 ILE B O 1
ATOM 8521 N N . GLN B 1 402 ? -6.934 10.477 0.967 1 74.06 402 GLN B N 1
ATOM 8522 C CA . GLN B 1 402 ? -7.742 11.68 0.799 1 74.06 402 GLN B CA 1
ATOM 8523 C C . GLN B 1 402 ? -8.117 12.289 2.148 1 74.06 402 GLN B C 1
ATOM 8525 O O . GLN B 1 402 ? -8.039 13.5 2.332 1 74.06 402 GLN B O 1
ATOM 8530 N N . LYS B 1 403 ? -8.547 11.484 3.031 1 75.44 403 LYS B N 1
ATOM 8531 C CA . LYS B 1 403 ? -8.875 11.961 4.371 1 75.44 403 LYS B CA 1
ATOM 8532 C C . LYS B 1 403 ? -7.676 12.633 5.023 1 75.44 403 LYS B C 1
ATOM 8534 O O . LYS B 1 403 ? -7.816 13.672 5.672 1 75.44 403 LYS B O 1
ATOM 8539 N N . PHE B 1 404 ? -6.594 12.125 4.762 1 74.06 404 PHE B N 1
ATOM 8540 C CA . PHE B 1 404 ? -5.363 12.695 5.301 1 74.06 404 PHE B CA 1
ATOM 8541 C C . PHE B 1 404 ? -5.062 14.039 4.656 1 74.06 404 PHE B C 1
ATOM 8543 O O . PHE B 1 404 ? -4.734 15.008 5.348 1 74.06 404 PHE B O 1
ATOM 8550 N N . ARG B 1 405 ? -5.207 14.078 3.436 1 75.19 405 ARG B N 1
ATOM 8551 C CA . ARG B 1 405 ? -4.98 15.328 2.715 1 75.19 405 ARG B CA 1
ATOM 8552 C C . ARG B 1 405 ? -5.953 16.406 3.17 1 75.19 405 ARG B C 1
ATOM 8554 O O . ARG B 1 405 ? -5.566 17.562 3.35 1 75.19 405 ARG B O 1
ATOM 8561 N N . ASP B 1 406 ? -7.105 16.094 3.359 1 79.38 406 ASP B N 1
ATOM 8562 C CA . ASP B 1 406 ? -8.117 17.031 3.836 1 79.38 406 ASP B CA 1
ATOM 8563 C C . ASP B 1 406 ? -7.773 17.531 5.234 1 79.38 406 ASP B C 1
ATOM 8565 O O . ASP B 1 406 ? -7.926 18.719 5.523 1 79.38 406 ASP B O 1
ATOM 8569 N N . SER B 1 407 ? -7.324 16.609 5.949 1 82.5 407 SER B N 1
ATOM 8570 C CA . SER B 1 407 ? -6.934 17 7.305 1 82.5 407 SER B CA 1
ATOM 8571 C C . SER B 1 407 ? -5.754 17.969 7.285 1 82.5 407 SER B C 1
ATOM 8573 O O . SER B 1 407 ? -5.742 18.953 8.023 1 82.5 407 SER B O 1
ATOM 8575 N N . MET B 1 408 ? -4.895 17.703 6.426 1 80.5 408 MET B N 1
ATOM 8576 C CA . MET B 1 408 ? -3.736 18.578 6.289 1 80.5 408 MET B CA 1
ATOM 8577 C C . MET B 1 408 ? -4.152 19.953 5.762 1 80.5 408 MET B C 1
ATOM 8579 O O . MET B 1 408 ? -3.65 20.984 6.23 1 80.5 408 MET B O 1
ATOM 8583 N N . ALA B 1 409 ? -4.957 19.984 4.914 1 82.44 409 ALA B N 1
ATOM 8584 C CA . ALA B 1 409 ? -5.445 21.234 4.355 1 82.44 409 ALA B CA 1
ATOM 8585 C C . ALA B 1 409 ? -6.191 22.062 5.414 1 82.44 409 ALA B C 1
ATOM 8587 O O . ALA B 1 409 ? -6.02 23.281 5.5 1 82.44 409 ALA B O 1
ATOM 8588 N N . ARG B 1 410 ? -6.938 21.453 6.18 1 87.69 410 ARG B N 1
ATOM 8589 C CA . ARG B 1 410 ? -7.652 22.125 7.262 1 87.69 410 ARG B CA 1
ATOM 8590 C C . ARG B 1 410 ? -6.68 22.719 8.273 1 87.69 410 ARG B C 1
ATOM 8592 O O . ARG B 1 410 ? -6.863 23.859 8.727 1 87.69 410 ARG B O 1
ATOM 8599 N N . GLN B 1 411 ? -5.73 22 8.562 1 86.12 411 GLN B N 1
ATOM 8600 C CA . GLN B 1 411 ? -4.73 22.5 9.5 1 86.12 411 GLN B CA 1
ATOM 8601 C C . GLN B 1 411 ? -3.975 23.688 8.922 1 86.12 411 GLN B C 1
ATOM 8603 O O . GLN B 1 411 ? -3.68 24.656 9.633 1 86.12 411 GLN B O 1
ATOM 8608 N N . ALA B 1 412 ? -3.682 23.594 7.707 1 86.38 412 ALA B N 1
ATOM 8609 C CA . ALA B 1 412 ? -3.012 24.703 7.043 1 86.38 412 ALA B CA 1
ATOM 8610 C C . ALA B 1 412 ? -3.896 25.953 7.035 1 86.38 412 ALA B C 1
ATOM 8612 O O . ALA B 1 412 ? -3.418 27.062 7.27 1 86.38 412 ALA B O 1
ATOM 8613 N N . GLN B 1 413 ? -5.129 25.797 6.852 1 90.56 413 GLN B N 1
ATOM 8614 C CA . GLN B 1 413 ? -6.074 26.906 6.879 1 90.56 413 GLN B CA 1
ATOM 8615 C C . GLN B 1 413 ? -6.191 27.5 8.281 1 90.56 413 GLN B C 1
ATOM 8617 O O . GLN B 1 413 ? -6.262 28.719 8.445 1 90.56 413 GLN B O 1
ATOM 8622 N N . LEU B 1 414 ? -6.176 26.625 9.195 1 90 414 LEU B N 1
ATOM 8623 C CA . LEU B 1 414 ? -6.227 27.078 10.578 1 90 414 LEU B CA 1
ATOM 8624 C C . LEU B 1 414 ? -4.977 27.875 10.938 1 90 414 LEU B C 1
ATOM 8626 O O . LEU B 1 414 ? -5.066 28.906 11.609 1 90 414 LEU B O 1
ATOM 8630 N N . LEU B 1 415 ? -3.902 27.484 10.453 1 90.69 415 LEU B N 1
ATOM 8631 C CA . LEU B 1 415 ? -2.646 28.188 10.68 1 90.69 415 LEU B CA 1
ATOM 8632 C C . LEU B 1 415 ? -2.68 29.562 10.023 1 90.69 415 LEU B C 1
ATOM 8634 O O . LEU B 1 415 ? -2.277 30.562 10.633 1 90.69 415 LEU B O 1
ATOM 8638 N N . GLU B 1 416 ? -3.156 29.594 8.875 1 91 416 GLU B N 1
ATOM 8639 C CA . GLU B 1 416 ? -3.262 30.875 8.156 1 91 416 GLU B CA 1
ATOM 8640 C C . GLU B 1 416 ? -4.234 31.812 8.859 1 91 416 GLU B C 1
ATOM 8642 O O . GLU B 1 416 ? -3.957 33 8.984 1 91 416 GLU B O 1
ATOM 8647 N N . SER B 1 417 ? -5.305 31.266 9.312 1 92 417 SER B N 1
ATOM 8648 C CA . SER B 1 417 ? -6.301 32.062 10.023 1 92 417 SER B CA 1
ATOM 8649 C C . SER B 1 417 ? -5.746 32.625 11.328 1 92 417 SER B C 1
ATOM 8651 O O . SER B 1 417 ? -5.961 33.781 11.664 1 92 417 SER B O 1
ATOM 8653 N N . LEU B 1 418 ? -5.004 31.859 12 1 90.88 418 LEU B N 1
ATOM 8654 C CA . LEU B 1 418 ? -4.422 32.281 13.266 1 90.88 418 LEU B CA 1
ATOM 8655 C C . LEU B 1 418 ? -3.336 33.312 13.039 1 90.88 418 LEU B C 1
ATOM 8657 O O . LEU B 1 418 ? -3.229 34.281 13.805 1 90.88 418 LEU B O 1
ATOM 8661 N N . ALA B 1 419 ? -2.604 33.188 12.047 1 91 419 ALA B N 1
ATOM 8662 C CA . ALA B 1 419 ? -1.577 34.156 11.695 1 91 419 ALA B CA 1
ATOM 8663 C C . ALA B 1 419 ? -2.203 35.5 11.32 1 91 419 ALA B C 1
ATOM 8665 O O . ALA B 1 419 ? -1.722 36.562 11.734 1 91 419 ALA B O 1
ATOM 8666 N N . LYS B 1 420 ? -3.27 35.5 10.578 1 91.88 420 LYS B N 1
ATOM 8667 C CA . LYS B 1 420 ? -3.984 36.719 10.219 1 91.88 420 LYS B CA 1
ATOM 8668 C C . LYS B 1 420 ? -4.578 37.406 11.445 1 91.88 420 LYS B C 1
ATOM 8670 O O . LYS B 1 420 ? -4.516 38.625 11.578 1 91.88 420 LYS B O 1
ATOM 8675 N N . SER B 1 421 ? -5.086 36.5 12.281 1 90.5 421 SER B N 1
ATOM 8676 C CA . SER B 1 421 ? -5.652 37.031 13.516 1 90.5 421 SER B CA 1
ATOM 8677 C C . SER B 1 421 ? -4.582 37.688 14.375 1 90.5 421 SER B C 1
ATOM 8679 O O . SER B 1 421 ? -4.801 38.75 14.945 1 90.5 421 SER B O 1
ATOM 8681 N N . GLU B 1 422 ? -3.439 37.094 14.453 1 89.44 422 GLU B N 1
ATOM 8682 C CA . GLU B 1 422 ? -2.318 37.656 15.203 1 89.44 422 GLU B CA 1
ATOM 8683 C C . GLU B 1 422 ? -1.87 39 14.602 1 89.44 422 GLU B C 1
ATOM 8685 O O . GLU B 1 422 ? -1.661 39.969 15.328 1 89.44 422 GLU B O 1
ATOM 8690 N N . HIS B 1 423 ? -1.825 39.062 13.328 1 90.88 423 HIS B N 1
ATOM 8691 C CA . HIS B 1 423 ? -1.422 40.281 12.656 1 90.88 423 HIS B CA 1
ATOM 8692 C C . HIS B 1 423 ? -2.461 41.375 12.844 1 90.88 423 HIS B C 1
ATOM 8694 O O . HIS B 1 423 ? -2.109 42.531 13.07 1 90.88 423 HIS B O 1
ATOM 8700 N N . ALA B 1 424 ? -3.65 41.031 12.805 1 90.75 424 ALA B N 1
ATOM 8701 C CA . ALA B 1 424 ? -4.73 42 13.023 1 90.75 424 ALA B CA 1
ATOM 8702 C C . ALA B 1 424 ? -4.727 42.531 14.453 1 90.75 424 ALA B C 1
ATOM 8704 O O . ALA B 1 424 ? -4.945 43.719 14.688 1 90.75 424 ALA B O 1
ATOM 8705 N N . LEU B 1 425 ? -4.418 41.656 15.359 1 89 425 LEU B N 1
ATOM 8706 C CA . LEU B 1 425 ? -4.352 42.062 16.766 1 89 425 LEU B CA 1
ATOM 8707 C C . LEU B 1 425 ? -3.168 42.969 17.016 1 89 425 LEU B C 1
ATOM 8709 O O . LEU B 1 425 ? -3.295 43.969 17.719 1 89 425 LEU B O 1
ATOM 8713 N N . GLU B 1 426 ? -2.098 42.719 16.391 1 91.12 426 GLU B N 1
ATOM 8714 C CA . GLU B 1 426 ? -0.924 43.594 16.484 1 91.12 426 GLU B CA 1
ATOM 8715 C C . GLU B 1 426 ? -1.21 44.969 15.93 1 91.12 426 GLU B C 1
ATOM 8717 O O . GLU B 1 426 ? -0.821 45.969 16.531 1 91.12 426 GLU B O 1
ATOM 8722 N N . GLU B 1 427 ? -1.926 45 14.867 1 91.69 427 GLU B N 1
ATOM 8723 C CA . GLU B 1 427 ? -2.279 46.281 14.258 1 91.69 427 GLU B CA 1
ATOM 8724 C C . GLU B 1 427 ? -3.264 47.062 15.125 1 91.69 427 GLU B C 1
ATOM 8726 O O . GLU B 1 427 ? -3.125 48.281 15.305 1 91.69 427 GLU B O 1
ATOM 8731 N N . ARG B 1 428 ? -4.113 46.438 15.703 1 87.5 428 ARG B N 1
ATOM 8732 C CA . ARG B 1 428 ? -5.086 47.062 16.594 1 87.5 428 ARG B CA 1
ATOM 8733 C C . ARG B 1 428 ? -4.414 47.625 17.844 1 87.5 428 ARG B C 1
ATOM 8735 O O . ARG B 1 428 ? -4.742 48.719 18.312 1 87.5 428 ARG B O 1
ATOM 8742 N N . VAL B 1 429 ? -3.486 46.875 18.281 1 87.62 429 VAL B N 1
ATOM 8743 C CA . VAL B 1 429 ? -2.73 47.312 19.438 1 87.62 429 VAL B CA 1
ATOM 8744 C C . VAL B 1 429 ? -1.938 48.562 19.094 1 87.62 429 VAL B C 1
ATOM 8746 O O . VAL B 1 429 ? -1.938 49.531 19.859 1 87.62 429 VAL B O 1
ATOM 8749 N N . ARG B 1 430 ? -1.375 48.562 17.969 1 89.44 430 ARG B N 1
ATOM 8750 C CA . ARG B 1 430 ? -0.579 49.719 17.531 1 89.44 430 ARG B CA 1
ATOM 8751 C C . ARG B 1 430 ? -1.447 50.938 17.375 1 89.44 430 ARG B C 1
ATOM 8753 O O . ARG B 1 430 ? -1.106 52.031 17.875 1 89.44 430 ARG B O 1
ATOM 8760 N N . LEU B 1 431 ? -2.588 50.812 16.875 1 90.62 431 LEU B N 1
ATOM 8761 C CA . LEU B 1 431 ? -3.49 51.938 16.625 1 90.62 431 LEU B CA 1
ATOM 8762 C C . LEU B 1 431 ? -4.07 52.469 17.938 1 90.62 431 LEU B C 1
ATOM 8764 O O . LEU B 1 431 ? -4.07 53.656 18.188 1 90.62 431 LEU B O 1
ATOM 8768 N N . ARG B 1 432 ? -4.457 51.5 18.766 1 87.38 432 ARG B N 1
ATOM 8769 C CA . ARG B 1 432 ? -5.059 51.906 20.031 1 87.38 432 ARG B CA 1
ATOM 8770 C C . ARG B 1 432 ? -4.027 52.562 20.953 1 87.38 432 ARG B C 1
ATOM 8772 O O . ARG B 1 432 ? -4.328 53.531 21.625 1 87.38 432 ARG B O 1
ATOM 8779 N N . THR B 1 433 ? -2.852 52.094 20.953 1 89.25 433 THR B N 1
ATOM 8780 C CA . THR B 1 433 ? -1.776 52.688 21.75 1 89.25 433 THR B CA 1
ATOM 8781 C C . THR B 1 433 ? -1.43 54.094 21.25 1 89.25 433 THR B C 1
ATOM 8783 O O . THR B 1 433 ? -1.238 55 22.047 1 89.25 433 THR B O 1
ATOM 8786 N N . ALA B 1 434 ? -1.457 54.312 20 1 92.06 434 ALA B N 1
ATOM 8787 C CA . ALA B 1 434 ? -1.176 55.625 19.422 1 92.06 434 ALA B CA 1
ATOM 8788 C C . ALA B 1 434 ? -2.26 56.625 19.781 1 92.06 434 ALA B C 1
ATOM 8790 O O . ALA B 1 434 ? -1.96 57.75 20.125 1 92.06 434 ALA B O 1
ATOM 8791 N N . GLU B 1 435 ? -3.439 56.125 19.781 1 91.94 435 GLU B N 1
ATOM 8792 C CA . GLU B 1 435 ? -4.57 57 20.125 1 91.94 435 GLU B CA 1
ATOM 8793 C C . GLU B 1 435 ? -4.516 57.406 21.594 1 91.94 435 GLU B C 1
ATOM 8795 O O . GLU B 1 435 ? -4.695 58.562 21.922 1 91.94 435 GLU B O 1
ATOM 8800 N N . LEU B 1 436 ? -4.168 56.469 22.453 1 90.94 436 LEU B N 1
ATOM 8801 C CA . LEU B 1 436 ? -4.117 56.75 23.891 1 90.94 436 LEU B CA 1
ATOM 8802 C C . LEU B 1 436 ? -2.936 57.656 24.234 1 90.94 436 LEU B C 1
ATOM 8804 O O . LEU B 1 436 ? -3.057 58.531 25.078 1 90.94 436 LEU B O 1
ATOM 8808 N N . LEU B 1 437 ? -1.907 57.531 23.516 1 91.88 437 LEU B N 1
ATOM 8809 C CA . LEU B 1 437 ? -0.729 58.344 23.734 1 91.88 437 LEU B CA 1
ATOM 8810 C C . LEU B 1 437 ? -0.989 59.781 23.266 1 91.88 437 LEU B C 1
ATOM 8812 O O . LEU B 1 437 ? -0.581 60.75 23.938 1 91.88 437 LEU B O 1
ATOM 8816 N N . ARG B 1 438 ? -1.743 59.906 22.203 1 94.06 438 ARG B N 1
ATOM 8817 C CA . ARG B 1 438 ? -2.113 61.219 21.719 1 94.06 438 ARG B CA 1
ATOM 8818 C C . ARG B 1 438 ? -3.027 61.938 22.719 1 94.06 438 ARG B C 1
ATOM 8820 O O . ARG B 1 438 ? -2.834 63.125 23.016 1 94.06 438 ARG B O 1
ATOM 8827 N N . ALA B 1 439 ? -3.904 61.156 23.25 1 94.06 439 ALA B N 1
ATOM 8828 C CA . ALA B 1 439 ? -4.828 61.719 24.234 1 94.06 439 ALA B CA 1
ATOM 8829 C C . ALA B 1 439 ? -4.09 62.094 25.516 1 94.06 439 ALA B C 1
ATOM 8831 O O . ALA B 1 439 ? -4.352 63.156 26.094 1 94.06 439 ALA B O 1
ATOM 8832 N N . GLN B 1 440 ? -3.164 61.375 25.953 1 94.12 440 GLN B N 1
ATOM 8833 C CA . GLN B 1 440 ? -2.352 61.656 27.141 1 94.12 440 GLN B CA 1
ATOM 8834 C C . GLN B 1 440 ? -1.499 62.906 26.953 1 94.12 440 GLN B C 1
ATOM 8836 O O . GLN B 1 440 ? -1.428 63.75 27.828 1 94.12 440 GLN B O 1
ATOM 8841 N N . ASN B 1 441 ? -0.936 63.062 25.766 1 95.81 441 ASN B N 1
ATOM 8842 C CA . ASN B 1 441 ? -0.114 64.25 25.469 1 95.81 441 ASN B CA 1
ATOM 8843 C C . ASN B 1 441 ? -0.945 65.5 25.438 1 95.81 441 ASN B C 1
ATOM 8845 O O . ASN B 1 441 ? -0.512 66.562 25.938 1 95.81 441 ASN B O 1
ATOM 8849 N N . ALA B 1 442 ? -2.145 65.438 24.953 1 96.19 442 ALA B N 1
ATOM 8850 C CA . ALA B 1 442 ? -3.055 66.562 24.906 1 96.19 442 ALA B CA 1
ATOM 8851 C C . ALA B 1 442 ? -3.469 67 26.312 1 96.19 442 ALA B C 1
ATOM 8853 O O . ALA B 1 442 ? -3.496 68.188 26.609 1 96.19 442 ALA B O 1
ATOM 8854 N N . LEU B 1 443 ? -3.666 66 27.188 1 95.44 443 LEU B N 1
ATOM 8855 C CA . LEU B 1 443 ? -4.055 66.312 28.562 1 95.44 443 LEU B CA 1
ATOM 8856 C C . LEU B 1 443 ? -2.891 66.938 29.344 1 95.44 443 LEU B C 1
ATOM 8858 O O . LEU B 1 443 ? -3.082 67.812 30.125 1 95.44 443 LEU B O 1
ATOM 8862 N N . GLN B 1 444 ? -1.701 66.562 29.078 1 96.31 444 GLN B N 1
ATOM 8863 C CA . GLN B 1 444 ? -0.501 67.062 29.719 1 96.31 444 GLN B CA 1
ATOM 8864 C C . GLN B 1 444 ? -0.239 68.5 29.297 1 96.31 444 GLN B C 1
ATOM 8866 O O . GLN B 1 444 ? 0.1 69.375 30.125 1 96.31 444 GLN B O 1
ATOM 8871 N N . ALA B 1 445 ? -0.479 68.75 28.031 1 96.12 445 ALA B N 1
ATOM 8872 C CA . ALA B 1 445 ? -0.314 70.125 27.516 1 96.12 445 ALA B CA 1
ATOM 8873 C C . ALA B 1 445 ? -1.349 71.062 28.125 1 96.12 445 ALA B C 1
ATOM 8875 O O . ALA B 1 445 ? -1.019 72.188 28.531 1 96.12 445 ALA B O 1
ATOM 8876 N N . ALA B 1 446 ? -2.533 70.562 28.297 1 95.94 446 ALA B N 1
ATOM 8877 C CA . ALA B 1 446 ? -3.605 71.375 28.891 1 95.94 446 ALA B CA 1
ATOM 8878 C C . ALA B 1 446 ? -3.314 71.688 30.375 1 95.94 446 ALA B C 1
ATOM 8880 O O . ALA B 1 446 ? -3.527 72.75 30.844 1 95.94 446 ALA B O 1
ATOM 8881 N N . LEU B 1 447 ? -2.771 70.75 31.094 1 96 447 LEU B N 1
ATOM 8882 C CA . LEU B 1 447 ? -2.408 70.875 32.5 1 96 447 LEU B CA 1
ATOM 8883 C C . LEU B 1 447 ? -1.288 71.938 32.656 1 96 447 LEU B C 1
ATOM 8885 O O . LEU B 1 447 ? -1.363 72.812 33.531 1 96 447 LEU B O 1
ATOM 8889 N N . HIS B 1 448 ? -0.305 71.875 31.812 1 96.06 448 HIS B N 1
ATOM 8890 C CA . HIS B 1 448 ? 0.816 72.812 31.844 1 96.06 448 HIS B CA 1
ATOM 8891 C C . HIS B 1 448 ? 0.357 74.188 31.562 1 96.06 448 HIS B C 1
ATOM 8893 O O . HIS B 1 448 ? 0.76 75.125 32.25 1 96.06 448 HIS B O 1
ATOM 8899 N N . SER B 1 449 ? -0.522 74.312 30.641 1 95.88 449 SER B N 1
ATOM 8900 C CA . SER B 1 449 ? -1.078 75.625 30.281 1 95.88 449 SER B CA 1
ATOM 8901 C C . SER B 1 449 ? -1.86 76.25 31.453 1 95.88 449 SER B C 1
ATOM 8903 O O . SER B 1 449 ? -1.679 77.375 31.797 1 95.88 449 SER B O 1
ATOM 8905 N N . GLU B 1 450 ? -2.611 75.375 32.125 1 94.38 450 GLU B N 1
ATOM 8906 C CA . GLU B 1 450 ? -3.42 75.812 33.25 1 94.38 450 GLU B CA 1
ATOM 8907 C C . GLU B 1 450 ? -2.539 76.188 34.438 1 94.38 450 GLU B C 1
ATOM 8909 O O . GLU B 1 450 ? -2.814 77.188 35.094 1 94.38 450 GLU B O 1
ATOM 8914 N N . ARG B 1 451 ? -1.439 75.625 34.656 1 93.38 451 ARG B N 1
ATOM 8915 C CA . ARG B 1 451 ? -0.496 75.938 35.719 1 93.38 451 ARG B CA 1
ATOM 8916 C C . ARG B 1 451 ? 0.234 77.25 35.438 1 93.38 451 ARG B C 1
ATOM 8918 O O . ARG B 1 451 ? 0.427 78.062 36.344 1 93.38 451 ARG B O 1
ATOM 8925 N N . THR B 1 452 ? 0.55 77.5 34.25 1 92.31 452 THR B N 1
ATOM 8926 C CA . THR B 1 452 ? 1.219 78.75 33.844 1 92.31 452 THR B CA 1
ATOM 8927 C C . THR B 1 452 ? 0.298 79.938 34.031 1 92.31 452 THR B C 1
ATOM 8929 O O . THR B 1 452 ? 0.709 80.938 34.594 1 92.31 452 THR B O 1
ATOM 8932 N N . LEU B 1 453 ? -0.945 79.812 33.719 1 89.12 453 LEU B N 1
ATOM 8933 C CA . LEU B 1 453 ? -1.939 80.812 33.875 1 89.12 453 LEU B CA 1
ATOM 8934 C C . LEU B 1 453 ? -2.15 81.188 35.375 1 89.12 453 LEU B C 1
ATOM 8936 O O . LEU B 1 453 ? -2.254 82.312 35.75 1 89.12 453 LEU B O 1
ATOM 8940 N N . ARG B 1 454 ? -2.084 80.312 36.25 1 86.62 454 ARG B N 1
ATOM 8941 C CA . ARG B 1 454 ? -2.248 80.5 37.688 1 86.62 454 ARG B CA 1
ATOM 8942 C C . ARG B 1 454 ? -1.061 81.188 38.281 1 86.62 454 ARG B C 1
ATOM 8944 O O . ARG B 1 454 ? -1.235 82.125 39.094 1 86.62 454 ARG B O 1
ATOM 8951 N N . LEU B 1 455 ? 0.1 80.812 37.812 1 87.62 455 LEU B N 1
ATOM 8952 C CA . LEU B 1 455 ? 1.312 81.5 38.281 1 87.62 455 LEU B CA 1
ATOM 8953 C C . LEU B 1 455 ? 1.323 82.938 37.906 1 87.62 455 LEU B C 1
ATOM 8955 O O . LEU B 1 455 ? 1.663 83.812 38.719 1 87.62 455 LEU B O 1
ATOM 8959 N N . GLU B 1 456 ? 0.884 83.188 36.719 1 85.19 456 GLU B N 1
ATOM 8960 C CA . GLU B 1 456 ? 0.798 84.562 36.25 1 85.19 456 GLU B CA 1
ATOM 8961 C C . GLU B 1 456 ? -0.211 85.375 37.062 1 85.19 456 GLU B C 1
ATOM 8963 O O . GLU B 1 456 ? 0.056 86.5 37.469 1 85.19 456 GLU B O 1
ATOM 8968 N N . GLN B 1 457 ? -1.207 84.812 37.406 1 82.62 457 GLN B N 1
ATOM 8969 C CA . GLN B 1 457 ? -2.242 85.438 38.219 1 82.62 457 GLN B CA 1
ATOM 8970 C C . GLN B 1 457 ? -1.751 85.75 39.625 1 82.62 457 GLN B C 1
ATOM 8972 O O . GLN B 1 457 ? -2.01 86.812 40.188 1 82.62 457 GLN B O 1
ATOM 8977 N N . ARG B 1 458 ? -1.022 84.875 40.219 1 79.81 458 ARG B N 1
ATOM 8978 C CA . ARG B 1 458 ? -0.455 85.062 41.531 1 79.81 458 ARG B CA 1
ATOM 8979 C C . ARG B 1 458 ? 0.564 86.188 41.562 1 79.81 458 ARG B C 1
ATOM 8981 O O . ARG B 1 458 ? 0.58 87 42.469 1 79.81 458 ARG B O 1
ATOM 8988 N N . GLN B 1 459 ? 1.324 86.188 40.594 1 79.94 459 GLN B N 1
ATOM 8989 C CA . GLN B 1 459 ? 2.312 87.25 40.469 1 79.94 459 GLN B CA 1
ATOM 8990 C C . GLN B 1 459 ? 1.637 88.625 40.312 1 79.94 459 GLN B C 1
ATOM 8992 O O . GLN B 1 459 ? 2.07 89.625 40.906 1 79.94 459 GLN B O 1
ATOM 8997 N N . PHE B 1 460 ? 0.613 88.625 39.688 1 74.44 460 PHE B N 1
ATOM 8998 C CA . PHE B 1 460 ? -0.182 89.812 39.5 1 74.44 460 PHE B CA 1
ATOM 8999 C C . PHE B 1 460 ? -0.742 90.312 40.812 1 74.44 460 PHE B C 1
ATOM 9001 O O . PHE B 1 460 ? -0.611 91.5 41.156 1 74.44 460 PHE B O 1
ATOM 9008 N N . PHE B 1 461 ? -1.183 89.5 41.531 1 75.56 461 PHE B N 1
ATOM 9009 C CA . PHE B 1 461 ? -1.762 89.812 42.812 1 75.56 461 PHE B CA 1
ATOM 9010 C C . PHE B 1 461 ? -0.697 90.375 43.781 1 75.56 461 PHE B C 1
ATOM 9012 O O . PHE B 1 461 ? -0.923 91.375 44.469 1 75.56 461 PHE B O 1
ATOM 9019 N N . ASN B 1 462 ? 0.429 89.75 43.812 1 76 462 ASN B N 1
ATOM 9020 C CA . ASN B 1 462 ? 1.538 90.188 44.656 1 76 462 ASN B CA 1
ATOM 9021 C C . ASN B 1 462 ? 1.992 91.625 44.281 1 76 462 ASN B C 1
ATOM 9023 O O . ASN B 1 462 ? 2.281 92.438 45.156 1 76 462 ASN B O 1
ATOM 9027 N N . MET B 1 463 ? 1.959 91.875 43.094 1 74.38 463 MET B N 1
ATOM 9028 C CA . MET B 1 463 ? 2.346 93.188 42.562 1 74.38 463 MET B CA 1
ATOM 9029 C C . MET B 1 463 ? 1.331 94.25 42.969 1 74.38 463 MET B C 1
ATOM 9031 O O . MET B 1 463 ? 1.706 95.375 43.469 1 74.38 463 MET B O 1
ATOM 9035 N N . VAL B 1 464 ? 0.087 93.938 42.812 1 74.62 464 VAL B N 1
ATOM 9036 C CA . VAL B 1 464 ? -0.992 94.875 43.188 1 74.62 464 VAL B CA 1
ATOM 9037 C C . VAL B 1 464 ? -0.895 95.188 44.688 1 74.62 464 VAL B C 1
ATOM 9039 O O . VAL B 1 464 ? -0.958 96.375 45.062 1 74.62 464 VAL B O 1
ATOM 9042 N N . ASN B 1 465 ? -0.629 94.25 45.5 1 74.06 465 ASN B N 1
ATOM 9043 C CA . ASN B 1 465 ? -0.492 94.438 46.969 1 74.06 465 ASN B CA 1
ATOM 9044 C C . ASN B 1 465 ? 0.674 95.375 47.312 1 74.06 465 ASN B C 1
ATOM 9046 O O . ASN B 1 465 ? 0.542 96.25 48.156 1 74.06 465 ASN B O 1
ATOM 9050 N N . HIS B 1 466 ? 1.786 95.25 46.719 1 75.31 466 HIS B N 1
ATOM 9051 C CA . HIS B 1 466 ? 2.971 96.062 46.938 1 75.31 466 HIS B CA 1
ATOM 9052 C C . HIS B 1 466 ? 2.719 97.5 46.562 1 75.31 466 HIS B C 1
ATOM 9054 O O . HIS B 1 466 ? 3.078 98.438 47.281 1 75.31 466 HIS B O 1
ATOM 9060 N N . GLU B 1 467 ? 1.939 97.75 45.531 1 74.31 467 GLU B N 1
ATOM 9061 C CA . GLU B 1 467 ? 1.719 99.125 45 1 74.31 467 GLU B CA 1
ATOM 9062 C C . GLU B 1 467 ? 0.646 99.875 45.781 1 74.31 467 GLU B C 1
ATOM 9064 O O . GLU B 1 467 ? 0.639 101.062 45.812 1 74.31 467 GLU B O 1
ATOM 9069 N N . PHE B 1 468 ? -0.226 99.125 46.438 1 77.56 468 PHE B N 1
ATOM 9070 C CA . PHE B 1 468 ? -1.279 99.75 47.25 1 77.56 468 PHE B CA 1
ATOM 9071 C C . PHE B 1 468 ? -0.716 100.25 48.562 1 77.56 468 PHE B C 1
ATOM 9073 O O . PHE B 1 468 ? -1.179 101.25 49.062 1 77.56 468 PHE B O 1
ATOM 9080 N N . ARG B 1 469 ? 0.376 99.938 49.125 1 75.62 469 ARG B N 1
ATOM 9081 C CA . ARG B 1 469 ? 0.933 100.312 50.438 1 75.62 469 ARG B CA 1
ATOM 9082 C C . ARG B 1 469 ? 1.553 101.688 50.438 1 75.62 469 ARG B C 1
ATOM 9084 O O . ARG B 1 469 ? 1.452 102.438 51.406 1 75.62 469 ARG B O 1
ATOM 9091 N N . THR B 1 470 ? 2.049 101.938 49.281 1 78.25 470 THR B N 1
ATOM 9092 C CA . THR B 1 470 ? 2.781 103.188 49.188 1 78.25 470 THR B CA 1
ATOM 9093 C C . THR B 1 470 ? 1.824 104.375 49.25 1 78.25 470 THR B C 1
ATOM 9095 O O . THR B 1 470 ? 1.971 105.25 50.125 1 78.25 470 THR B O 1
ATOM 9098 N N . PRO B 1 471 ? 0.82 104.438 48.438 1 79.19 471 PRO B N 1
ATOM 9099 C CA . PRO B 1 471 ? -0.11 105.562 48.562 1 79.19 471 PRO B CA 1
ATOM 9100 C C . PRO B 1 471 ? -0.923 105.562 49.844 1 79.19 471 PRO B C 1
ATOM 9102 O O . PRO B 1 471 ? -1.243 106.625 50.406 1 79.19 471 PRO B O 1
ATOM 9105 N N . LEU B 1 472 ? -1.137 104.438 50.406 1 82.31 472 LEU B N 1
ATOM 9106 C CA . LEU B 1 472 ? -1.851 104.312 51.656 1 82.31 472 LEU B CA 1
ATOM 9107 C C . LEU B 1 472 ? -1.023 104.938 52.812 1 82.31 472 LEU B C 1
ATOM 9109 O O . LEU B 1 472 ? -1.562 105.562 53.688 1 82.31 472 LEU B O 1
ATOM 9113 N N . ALA B 1 473 ? 0.244 104.75 52.75 1 83.12 473 ALA B N 1
ATOM 9114 C CA . ALA B 1 473 ? 1.154 105.25 53.719 1 83.12 473 ALA B CA 1
ATOM 9115 C C . ALA B 1 473 ? 1.175 106.812 53.656 1 83.12 473 ALA B C 1
ATOM 9117 O O . ALA B 1 473 ? 1.231 107.5 54.688 1 83.12 473 ALA B O 1
ATOM 9118 N N . VAL B 1 474 ? 1.027 107.375 52.5 1 82.94 474 VAL B N 1
ATOM 9119 C CA . VAL B 1 474 ? 1.011 108.812 52.281 1 82.94 474 VAL B CA 1
ATOM 9120 C C . VAL B 1 474 ? -0.269 109.375 52.875 1 82.94 474 VAL B C 1
ATOM 9122 O O . VAL B 1 474 ? -0.226 110.375 53.562 1 82.94 474 VAL B O 1
ATOM 9125 N N . VAL B 1 475 ? -1.319 108.688 52.594 1 84.75 475 VAL B N 1
ATOM 9126 C CA . VAL B 1 475 ? -2.607 109.125 53.125 1 84.75 475 VAL B CA 1
ATOM 9127 C C . VAL B 1 475 ? -2.6 109.062 54.656 1 84.75 475 VAL B C 1
ATOM 9129 O O . VAL B 1 475 ? -2.994 110 55.312 1 84.75 475 VAL B O 1
ATOM 9132 N N . ASP B 1 476 ? -2.092 108.062 55.188 1 82.25 476 ASP B N 1
ATOM 9133 C CA . ASP B 1 476 ? -2.047 107.875 56.625 1 82.25 476 ASP B CA 1
ATOM 9134 C C . ASP B 1 476 ? -1.148 108.875 57.312 1 82.25 476 ASP B C 1
ATOM 9136 O O . ASP B 1 476 ? -1.503 109.438 58.375 1 82.25 476 ASP B O 1
ATOM 9140 N N . SER B 1 477 ? -0.087 109.125 56.719 1 85.75 477 SER B N 1
ATOM 9141 C CA . SER B 1 477 ? 0.864 110.062 57.281 1 85.75 477 SER B CA 1
ATOM 9142 C C . SER B 1 477 ? 0.29 111.5 57.281 1 85.75 477 SER B C 1
ATOM 9144 O O . SER B 1 477 ? 0.403 112.25 58.25 1 85.75 477 SER B O 1
ATOM 9146 N N . ALA B 1 478 ? -0.313 111.875 56.25 1 84.69 478 ALA B N 1
ATOM 9147 C CA . ALA B 1 478 ? -0.911 113.25 56.125 1 84.69 478 ALA B CA 1
ATOM 9148 C C . ALA B 1 478 ? -2.072 113.375 57.094 1 84.69 478 ALA B C 1
ATOM 9150 O O . ALA B 1 478 ? -2.205 114.438 57.719 1 84.69 478 ALA B O 1
ATOM 9151 N N . ALA B 1 479 ? -2.818 112.438 57.219 1 84.56 479 ALA B N 1
ATOM 9152 C CA . ALA B 1 479 ? -3.947 112.438 58.125 1 84.56 479 ALA B CA 1
ATOM 9153 C C . ALA B 1 479 ? -3.465 112.5 59.594 1 84.56 479 ALA B C 1
ATOM 9155 O O . ALA B 1 479 ? -4.02 113.188 60.406 1 84.56 479 ALA B O 1
ATOM 9156 N N . THR B 1 480 ? -2.383 111.812 59.906 1 84.44 480 THR B N 1
ATOM 9157 C CA . THR B 1 480 ? -1.781 111.812 61.25 1 84.44 480 THR B CA 1
ATOM 9158 C C . THR B 1 480 ? -1.179 113.125 61.594 1 84.44 480 THR B C 1
ATOM 9160 O O . THR B 1 480 ? -1.319 113.625 62.719 1 84.44 480 THR B O 1
ATOM 9163 N N . GLU B 1 481 ? -0.617 113.625 60.625 1 85.38 481 GLU B N 1
ATOM 9164 C CA . GLU B 1 481 ? -0.029 115 60.812 1 85.38 481 GLU B CA 1
ATOM 9165 C C . GLU B 1 481 ? -1.104 116 61.062 1 85.38 481 GLU B C 1
ATOM 9167 O O . GLU B 1 481 ? -0.932 116.875 61.906 1 85.38 481 GLU B O 1
ATOM 9172 N N . GLN B 1 482 ? -2.148 116 60.469 1 83.94 482 GLN B N 1
ATOM 9173 C CA . GLN B 1 482 ? -3.266 116.875 60.656 1 83.94 482 GLN B CA 1
ATOM 9174 C C . GLN B 1 482 ? -3.91 116.75 62.031 1 83.94 482 GLN B C 1
ATOM 9176 O O . GLN B 1 482 ? -4.309 117.688 62.656 1 83.94 482 GLN B O 1
ATOM 9181 N N . LEU B 1 483 ? -3.975 115.562 62.531 1 81.56 483 LEU B N 1
ATOM 9182 C CA . LEU B 1 483 ? -4.559 115.25 63.844 1 81.56 483 LEU B CA 1
ATOM 9183 C C . LEU B 1 483 ? -3.629 115.688 64.938 1 81.56 483 LEU B C 1
ATOM 9185 O O . LEU B 1 483 ? -4.09 116.188 66 1 81.56 483 LEU B O 1
ATOM 9189 N N . SER B 1 484 ? -2.35 115.625 64.688 1 84 484 SER B N 1
ATOM 9190 C CA . SER B 1 484 ? -1.354 115.938 65.75 1 84 484 SER B CA 1
ATOM 9191 C C . SER B 1 484 ? -1.017 117.375 65.812 1 84 484 SER B C 1
ATOM 9193 O O . SER B 1 484 ? -0.724 117.938 66.875 1 84 484 SER B O 1
ATOM 9195 N N . PHE B 1 485 ? -1.061 118.062 64.688 1 83.5 485 PHE B N 1
ATOM 9196 C CA . PHE B 1 485 ? -0.68 119.438 64.625 1 83.5 485 PHE B CA 1
ATOM 9197 C C . PHE B 1 485 ? -1.707 120.25 63.844 1 83.5 485 PHE B C 1
ATOM 9199 O O . PHE B 1 485 ? -1.409 120.75 62.75 1 83.5 485 PHE B O 1
ATOM 9206 N N . PRO B 1 486 ? -2.896 120.375 64.5 1 78.75 486 PRO B N 1
ATOM 9207 C CA . PRO B 1 486 ? -3.902 121.188 63.781 1 78.75 486 PRO B CA 1
ATOM 9208 C C . PRO B 1 486 ? -3.506 122.688 63.656 1 78.75 486 PRO B C 1
ATOM 9210 O O . PRO B 1 486 ? -2.906 123.25 64.562 1 78.75 486 PRO B O 1
ATOM 9213 N N . SER B 1 487 ? -3.43 123.25 62.594 1 79.69 487 SER B N 1
ATOM 9214 C CA . SER B 1 487 ? -3.021 124.625 62.406 1 79.69 487 SER B CA 1
ATOM 9215 C C . SER B 1 487 ? -4.188 125.5 61.906 1 79.69 487 SER B C 1
ATOM 9217 O O . SER B 1 487 ? -4.918 125.062 61 1 79.69 487 SER B O 1
ATOM 9219 N N . PRO B 1 488 ? -4.383 126.438 62.562 1 77.38 488 PRO B N 1
ATOM 9220 C CA . PRO B 1 488 ? -5.422 127.375 62.062 1 77.38 488 PRO B CA 1
ATOM 9221 C C . PRO B 1 488 ? -5.043 128 60.75 1 77.38 488 PRO B C 1
ATOM 9223 O O . PRO B 1 488 ? -5.879 128.75 60.125 1 77.38 488 PRO B O 1
ATOM 9226 N N . ASP B 1 489 ? -3.818 127.75 60.25 1 83 489 ASP B N 1
ATOM 9227 C CA . ASP B 1 489 ? -3.352 128.25 58.969 1 83 489 ASP B CA 1
ATOM 9228 C C . ASP B 1 489 ? -4.023 127.562 57.781 1 83 489 ASP B C 1
ATOM 9230 O O . ASP B 1 489 ? -3.779 126.375 57.562 1 83 489 ASP B O 1
ATOM 9234 N N . ILE B 1 490 ? -4.84 128.25 57.156 1 81.81 490 ILE B N 1
ATOM 9235 C CA . ILE B 1 490 ? -5.66 127.625 56.062 1 81.81 490 ILE B CA 1
ATOM 9236 C C . ILE B 1 490 ? -4.762 127.125 54.969 1 81.81 490 ILE B C 1
ATOM 9238 O O . ILE B 1 490 ? -5.07 126.062 54.344 1 81.81 490 ILE B O 1
ATOM 9242 N N . ASP B 1 491 ? -3.592 127.688 54.812 1 81.44 491 ASP B N 1
ATOM 9243 C CA . ASP B 1 491 ? -2.701 127.25 53.719 1 81.44 491 ASP B CA 1
ATOM 9244 C C . ASP B 1 491 ? -2.102 125.875 54 1 81.44 491 ASP B C 1
ATOM 9246 O O . ASP B 1 491 ? -2.004 125.062 53.094 1 81.44 491 ASP B O 1
ATOM 9250 N N . SER B 1 492 ? -1.819 125.75 55.188 1 82.12 492 SER B N 1
ATOM 9251 C CA . SER B 1 492 ? -1.248 124.438 55.594 1 82.12 492 SER B CA 1
ATOM 9252 C C . SER B 1 492 ? -2.283 123.312 55.5 1 82.12 492 SER B C 1
ATOM 9254 O O . SER B 1 492 ? -1.961 122.188 55.125 1 82.12 492 SER B O 1
ATOM 9256 N N . GLN B 1 493 ? -3.475 123.688 55.812 1 79.94 493 GLN B N 1
ATOM 9257 C CA . GLN B 1 493 ? -4.578 122.75 55.719 1 79.94 493 GLN B CA 1
ATOM 9258 C C . GLN B 1 493 ? -4.859 122.375 54.281 1 79.94 493 GLN B C 1
ATOM 9260 O O . GLN B 1 493 ? -5.09 121.188 53.969 1 79.94 493 GLN B O 1
ATOM 9265 N N . LEU B 1 494 ? -4.809 123.25 53.5 1 82.5 494 LEU B N 1
ATOM 9266 C CA . LEU B 1 494 ? -5.086 123.062 52.094 1 82.5 494 LEU B CA 1
ATOM 9267 C C . LEU B 1 494 ? -3.99 122.188 51.438 1 82.5 494 LEU B C 1
ATOM 9269 O O . LEU B 1 494 ? -4.27 121.312 50.594 1 82.5 494 LEU B O 1
ATOM 9273 N N . GLU B 1 495 ? -2.822 122.312 51.938 1 81.19 495 GLU B N 1
ATOM 9274 C CA . GLU B 1 495 ? -1.705 121.562 51.406 1 81.19 495 GLU B CA 1
ATOM 9275 C C . GLU B 1 495 ? -1.813 120.062 51.781 1 81.19 495 GLU B C 1
ATOM 9277 O O . GLU B 1 495 ? -1.571 119.188 50.969 1 81.19 495 GLU B O 1
ATOM 9282 N N . ARG B 1 496 ? -2.156 119.875 52.969 1 82.5 496 ARG B N 1
ATOM 9283 C CA . ARG B 1 496 ? -2.293 118.5 53.438 1 82.5 496 ARG B CA 1
ATOM 9284 C C . ARG B 1 496 ? -3.477 117.812 52.781 1 82.5 496 ARG B C 1
ATOM 9286 O O . ARG B 1 496 ? -3.383 116.688 52.406 1 82.5 496 ARG B O 1
ATOM 9293 N N . ALA B 1 497 ? -4.516 118.5 52.688 1 83.38 497 ALA B N 1
ATOM 9294 C CA . ALA B 1 497 ? -5.703 117.938 52.031 1 83.38 497 ALA B CA 1
ATOM 9295 C C . ALA B 1 497 ? -5.418 117.625 50.562 1 83.38 497 ALA B C 1
ATOM 9297 O O . ALA B 1 497 ? -5.898 116.625 50.031 1 83.38 497 ALA B O 1
ATOM 9298 N N . ALA B 1 498 ? -4.625 118.438 50.031 1 80.81 498 ALA B N 1
ATOM 9299 C CA . ALA B 1 498 ? -4.234 118.188 48.625 1 80.81 498 ALA B CA 1
ATOM 9300 C C . ALA B 1 498 ? -3.35 116.938 48.5 1 80.81 498 ALA B C 1
ATOM 9302 O O . ALA B 1 498 ? -3.477 116.188 47.531 1 80.81 498 ALA B O 1
ATOM 9303 N N . GLN B 1 499 ? -2.543 116.812 49.469 1 82.56 499 GLN B N 1
ATOM 9304 C CA . GLN B 1 499 ? -1.666 115.688 49.5 1 82.56 499 GLN B CA 1
ATOM 9305 C C . GLN B 1 499 ? -2.469 114.375 49.656 1 82.56 499 GLN B C 1
ATOM 9307 O O . GLN B 1 499 ? -2.215 113.375 48.969 1 82.56 499 GLN B O 1
ATOM 9312 N N . ILE B 1 500 ? -3.443 114.375 50.5 1 85.69 500 ILE B N 1
ATOM 9313 C CA . ILE B 1 500 ? -4.309 113.188 50.719 1 85.69 500 ILE B CA 1
ATOM 9314 C C . ILE B 1 500 ? -5.121 112.938 49.469 1 85.69 500 ILE B C 1
ATOM 9316 O O . ILE B 1 500 ? -5.238 111.75 49.062 1 85.69 500 ILE B O 1
ATOM 9320 N N . ARG B 1 501 ? -5.598 113.812 48.938 1 82.25 501 ARG B N 1
ATOM 9321 C CA . ARG B 1 501 ? -6.426 113.688 47.75 1 82.25 501 ARG B CA 1
ATOM 9322 C C . ARG B 1 501 ? -5.605 113.125 46.562 1 82.25 501 ARG B C 1
ATOM 9324 O O . ARG B 1 501 ? -6.082 112.25 45.812 1 82.25 501 ARG B O 1
ATOM 9331 N N . ARG B 1 502 ? -4.387 113.562 46.5 1 76.12 502 ARG B N 1
ATOM 9332 C CA . ARG B 1 502 ? -3.51 113.062 45.438 1 76.12 502 ARG B CA 1
ATOM 9333 C C . ARG B 1 502 ? -3.213 111.562 45.625 1 76.12 502 ARG B C 1
ATOM 9335 O O . ARG B 1 502 ? -3.271 110.75 44.688 1 76.12 502 ARG B O 1
ATOM 9342 N N . ALA B 1 503 ? -2.982 111.312 46.812 1 81.69 503 ALA B N 1
ATOM 9343 C CA . ALA B 1 503 ? -2.688 109.938 47.125 1 81.69 503 ALA B CA 1
ATOM 9344 C C . ALA B 1 503 ? -3.916 109 46.906 1 81.69 503 ALA B C 1
ATOM 9346 O O . ALA B 1 503 ? -3.807 107.938 46.406 1 81.69 503 ALA B O 1
ATOM 9347 N N . CYS B 1 504 ? -5.043 109.438 47.281 1 82.75 504 CYS B N 1
ATOM 9348 C CA . CYS B 1 504 ? -6.305 108.75 47.094 1 82.75 504 CYS B CA 1
ATOM 9349 C C . CYS B 1 504 ? -6.629 108.562 45.625 1 82.75 504 CYS B C 1
ATOM 9351 O O . CYS B 1 504 ? -7.066 107.5 45.219 1 82.75 504 CYS B O 1
ATOM 9353 N N . ARG B 1 505 ? -6.422 109.5 44.938 1 76 505 ARG B N 1
ATOM 9354 C CA . ARG B 1 505 ? -6.684 109.438 43.5 1 76 505 ARG B CA 1
ATOM 9355 C C . ARG B 1 505 ? -5.73 108.438 42.844 1 76 505 ARG B C 1
ATOM 9357 O O . ARG B 1 505 ? -6.113 107.75 41.906 1 76 505 ARG B O 1
ATOM 9364 N N . ARG B 1 506 ? -4.59 108.5 43.344 1 74.38 506 ARG B N 1
ATOM 9365 C CA . ARG B 1 506 ? -3.627 107.5 42.812 1 74.38 506 ARG B CA 1
ATOM 9366 C C . ARG B 1 506 ? -4.059 106.125 43.125 1 74.38 506 ARG B C 1
ATOM 9368 O O . ARG B 1 506 ? -3.957 105.188 42.281 1 74.38 506 ARG B O 1
ATOM 9375 N N . LEU B 1 507 ? -4.48 105.812 44.219 1 79.75 507 LEU B N 1
ATOM 9376 C CA . LEU B 1 507 ? -4.977 104.5 44.625 1 79.75 507 LEU B CA 1
ATOM 9377 C C . LEU B 1 507 ? -6.188 104.125 43.812 1 79.75 507 LEU B C 1
ATOM 9379 O O . LEU B 1 507 ? -6.289 102.938 43.375 1 79.75 507 LEU B O 1
ATOM 9383 N N . THR B 1 508 ? -7.066 105.062 43.625 1 77.38 508 THR B N 1
ATOM 9384 C CA . THR B 1 508 ? -8.258 104.812 42.844 1 77.38 508 THR B CA 1
ATOM 9385 C C . THR B 1 508 ? -7.875 104.5 41.406 1 77.38 508 THR B C 1
ATOM 9387 O O . THR B 1 508 ? -8.445 103.562 40.781 1 77.38 508 THR B O 1
ATOM 9390 N N . ALA B 1 509 ? -6.883 105.188 40.969 1 73.06 509 ALA B N 1
ATOM 9391 C CA . ALA B 1 509 ? -6.395 104.875 39.594 1 73.06 509 ALA B CA 1
ATOM 9392 C C . ALA B 1 509 ? -5.777 103.5 39.5 1 73.06 509 ALA B C 1
ATOM 9394 O O . ALA B 1 509 ? -5.977 102.812 38.531 1 73.06 509 ALA B O 1
ATOM 9395 N N . LEU B 1 510 ? -5.109 103.125 40.469 1 74.69 510 LEU B N 1
ATOM 9396 C CA . LEU B 1 510 ? -4.488 101.75 40.531 1 74.69 510 LEU B CA 1
ATOM 9397 C C . LEU B 1 510 ? -5.547 100.688 40.562 1 74.69 510 LEU B C 1
ATOM 9399 O O . LEU B 1 510 ? -5.457 99.688 39.844 1 74.69 510 LEU B O 1
ATOM 9403 N N . VAL B 1 511 ? -6.516 100.875 41.406 1 76.12 511 VAL B N 1
ATOM 9404 C CA . VAL B 1 511 ? -7.621 99.938 41.5 1 76.12 511 VAL B CA 1
ATOM 9405 C C . VAL B 1 511 ? -8.359 99.812 40.188 1 76.12 511 VAL B C 1
ATOM 9407 O O . VAL B 1 511 ? -8.648 98.75 39.719 1 76.12 511 VAL B O 1
ATOM 9410 N N . ASP B 1 512 ? -8.602 100.938 39.562 1 74.94 512 ASP B N 1
ATOM 9411 C CA . ASP B 1 512 ? -9.297 101 38.281 1 74.94 512 ASP B CA 1
ATOM 9412 C C . ASP B 1 512 ? -8.492 100.312 37.188 1 74.94 512 ASP B C 1
ATOM 9414 O O . ASP B 1 512 ? -9.039 99.562 36.375 1 74.94 512 ASP B O 1
ATOM 9418 N N . ASN B 1 513 ? -7.191 100.562 37.188 1 73.88 513 ASN B N 1
ATOM 9419 C CA . ASN B 1 513 ? -6.32 99.938 36.188 1 73.88 513 ASN B CA 1
ATOM 9420 C C . ASN B 1 513 ? -6.266 98.438 36.375 1 73.88 513 ASN B C 1
ATOM 9422 O O . ASN B 1 513 ? -6.273 97.688 35.406 1 73.88 513 ASN B O 1
ATOM 9426 N N . CYS B 1 514 ? -6.266 97.938 37.562 1 73.38 514 CYS B N 1
ATOM 9427 C CA . CYS B 1 514 ? -6.227 96.5 37.844 1 73.38 514 CYS B CA 1
ATOM 9428 C C . CYS B 1 514 ? -7.523 95.812 37.438 1 73.38 514 CYS B C 1
ATOM 9430 O O . CYS B 1 514 ? -7.492 94.75 36.812 1 73.38 514 CYS B O 1
ATOM 9432 N N . LEU B 1 515 ? -8.602 96.5 37.656 1 71.81 515 LEU B N 1
ATOM 9433 C CA . LEU B 1 515 ? -9.914 95.938 37.344 1 71.81 515 LEU B CA 1
ATOM 9434 C C . LEU B 1 515 ? -10.141 95.938 35.844 1 71.81 515 LEU B C 1
ATOM 9436 O O . LEU B 1 515 ? -10.695 95 35.281 1 71.81 515 LEU B O 1
ATOM 9440 N N . ILE B 1 516 ? -9.703 96.938 35.281 1 73.56 516 ILE B N 1
ATOM 9441 C CA . ILE B 1 516 ? -9.914 97.062 33.844 1 73.56 516 ILE B CA 1
ATOM 9442 C C . ILE B 1 516 ? -9.062 96.062 33.094 1 73.56 516 ILE B C 1
ATOM 9444 O O . ILE B 1 516 ? -9.508 95.438 32.094 1 73.56 516 ILE B O 1
ATOM 9448 N N . SER B 1 517 ? -7.902 95.812 33.656 1 73 517 SER B N 1
ATOM 9449 C CA . SER B 1 517 ? -7.039 94.812 33.031 1 73 517 SER B CA 1
ATOM 9450 C C . SER B 1 517 ? -7.711 93.438 33 1 73 517 SER B C 1
ATOM 9452 O O . SER B 1 517 ? -7.691 92.75 31.969 1 73 517 SER B O 1
ATOM 9454 N N . ASP B 1 518 ? -8.398 93.062 33.969 1 69.19 518 ASP B N 1
ATOM 9455 C CA . ASP B 1 518 ? -9.094 91.812 34.062 1 69.19 518 ASP B CA 1
ATOM 9456 C C . ASP B 1 518 ? -10.359 91.75 33.219 1 69.19 518 ASP B C 1
ATOM 9458 O O . ASP B 1 518 ? -10.688 90.75 32.562 1 69.19 518 ASP B O 1
ATOM 9462 N N . ARG B 1 519 ? -10.992 93 33.25 1 72.56 519 ARG B N 1
ATOM 9463 C CA . ARG B 1 519 ? -12.242 93.125 32.5 1 72.56 519 ARG B CA 1
ATOM 9464 C C . ARG B 1 519 ? -11.992 93.125 31.016 1 72.56 519 ARG B C 1
ATOM 9466 O O . ARG B 1 519 ? -12.766 92.562 30.25 1 72.56 519 ARG B O 1
ATOM 9473 N N . LEU B 1 520 ? -10.93 93.75 30.688 1 72.62 520 LEU B N 1
ATOM 9474 C CA . LEU B 1 520 ? -10.609 93.812 29.266 1 72.62 520 LEU B CA 1
ATOM 9475 C C . LEU B 1 520 ? -10.219 92.5 28.703 1 72.62 520 LEU B C 1
ATOM 9477 O O . LEU B 1 520 ? -10.367 92.25 27.5 1 72.62 520 LEU B O 1
ATOM 9481 N N . ASP B 1 521 ? -9.883 91.562 29.562 1 66.69 521 ASP B N 1
ATOM 9482 C CA . ASP B 1 521 ? -9.484 90.188 29.156 1 66.69 521 ASP B CA 1
ATOM 9483 C C . ASP B 1 521 ? -10.68 89.25 29.109 1 66.69 521 ASP B C 1
ATOM 9485 O O . ASP B 1 521 ? -10.586 88.125 28.594 1 66.69 521 ASP B O 1
ATOM 9489 N N . ALA B 1 522 ? -11.781 89.75 29.609 1 69.19 522 ALA B N 1
ATOM 9490 C CA . ALA B 1 522 ? -12.977 88.938 29.609 1 69.19 522 ALA B CA 1
ATOM 9491 C C . ALA B 1 522 ? -13.594 88.875 28.219 1 69.19 522 ALA B C 1
ATOM 9493 O O . ALA B 1 522 ? -13.742 89.875 27.531 1 69.19 522 ALA B O 1
ATOM 9494 N N . PRO B 1 523 ? -13.734 87.562 27.719 1 65.38 523 PRO B N 1
ATOM 9495 C CA . PRO B 1 523 ? -14.289 87.438 26.359 1 65.38 523 PRO B CA 1
ATOM 9496 C C . PRO B 1 523 ? -15.625 88.125 26.188 1 65.38 523 PRO B C 1
ATOM 9498 O O . PRO B 1 523 ? -15.953 88.562 25.078 1 65.38 523 PRO B O 1
ATOM 9501 N N . ALA B 1 524 ? -16.344 88.438 27.312 1 73.75 524 ALA B N 1
ATOM 9502 C CA . ALA B 1 524 ? -17.688 89 27.25 1 73.75 524 ALA B CA 1
ATOM 9503 C C . ALA B 1 524 ? -17.656 90.5 27.328 1 73.75 524 ALA B C 1
ATOM 9505 O O . ALA B 1 524 ? -18.688 91.188 27.266 1 73.75 524 ALA B O 1
ATOM 9506 N N . PHE B 1 525 ? -16.438 91.125 27.297 1 78.06 525 PHE B N 1
ATOM 9507 C CA . PHE B 1 525 ? -16.359 92.562 27.469 1 78.06 525 PHE B CA 1
ATOM 9508 C C . PHE B 1 525 ? -16.75 93.25 26.188 1 78.06 525 PHE B C 1
ATOM 9510 O O . PHE B 1 525 ? -16.328 92.875 25.094 1 78.06 525 PHE B O 1
ATOM 9517 N N . ARG B 1 526 ? -17.734 94.25 26.328 1 83.44 526 ARG B N 1
ATOM 9518 C CA . ARG B 1 526 ? -18.156 95.125 25.203 1 83.44 526 ARG B CA 1
ATOM 9519 C C . ARG B 1 526 ? -17.953 96.562 25.531 1 83.44 526 ARG B C 1
ATOM 9521 O O . ARG B 1 526 ? -18.234 97 26.656 1 83.44 526 ARG B O 1
ATOM 9528 N N . LEU B 1 527 ? -17.469 97.312 24.516 1 86.25 527 LEU B N 1
ATOM 9529 C CA . LEU B 1 527 ? -17.297 98.812 24.625 1 86.25 527 LEU B CA 1
ATOM 9530 C C . LEU B 1 527 ? -18.656 99.5 24.688 1 86.25 527 LEU B C 1
ATOM 9532 O O . LEU B 1 527 ? -19.547 99.188 23.891 1 86.25 527 LEU B O 1
ATOM 9536 N N . GLN B 1 528 ? -18.875 100.25 25.672 1 85.94 528 GLN B N 1
ATOM 9537 C CA . GLN B 1 528 ? -20.078 101.125 25.734 1 85.94 528 GLN B CA 1
ATOM 9538 C C . GLN B 1 528 ? -19.828 102.5 25.094 1 85.94 528 GLN B C 1
ATOM 9540 O O . GLN B 1 528 ? -19.391 103.438 25.75 1 85.94 528 GLN B O 1
ATOM 9545 N N . LEU B 1 529 ? -20.219 102.688 23.828 1 90.19 529 LEU B N 1
ATOM 9546 C CA . LEU B 1 529 ? -19.953 103.875 23.047 1 90.19 529 LEU B CA 1
ATOM 9547 C C . LEU B 1 529 ? -21.078 104.875 23.203 1 90.19 529 LEU B C 1
ATOM 9549 O O . LEU B 1 529 ? -22.25 104.5 23.125 1 90.19 529 LEU B O 1
ATOM 9553 N N . HIS B 1 530 ? -20.703 106 23.672 1 89.44 530 HIS B N 1
ATOM 9554 C CA . HIS B 1 530 ? -21.641 107.125 23.719 1 89.44 530 HIS B CA 1
ATOM 9555 C C . HIS B 1 530 ? -20.953 108.438 23.328 1 89.44 530 HIS B C 1
ATOM 9557 O O . HIS B 1 530 ? -19.719 108.5 23.359 1 89.44 530 HIS B O 1
ATOM 9563 N N . ARG B 1 531 ? -21.703 109.375 22.906 1 90.38 531 ARG B N 1
ATOM 9564 C CA . ARG B 1 531 ? -21.172 110.688 22.562 1 90.38 531 ARG B CA 1
ATOM 9565 C C . ARG B 1 531 ? -20.812 111.5 23.812 1 90.38 531 ARG B C 1
ATOM 9567 O O . ARG B 1 531 ? -21.672 111.812 24.656 1 90.38 531 ARG B O 1
ATOM 9574 N N . ALA B 1 532 ? -19.547 111.688 23.984 1 90.94 532 ALA B N 1
ATOM 9575 C CA . ALA B 1 532 ? -19.047 112.375 25.156 1 90.94 532 ALA B CA 1
ATOM 9576 C C . ALA B 1 532 ? -18.359 113.688 24.766 1 90.94 532 ALA B C 1
ATOM 9578 O O . ALA B 1 532 ? -17.688 113.75 23.719 1 90.94 532 ALA B O 1
ATOM 9579 N N . PRO B 1 533 ? -18.594 114.75 25.516 1 90.56 533 PRO B N 1
ATOM 9580 C CA . PRO B 1 533 ? -17.859 116 25.266 1 90.56 533 PRO B CA 1
ATOM 9581 C C . PRO B 1 533 ? -16.344 115.812 25.438 1 90.56 533 PRO B C 1
ATOM 9583 O O . PRO B 1 533 ? -15.883 115.375 26.484 1 90.56 533 PRO B O 1
ATOM 9586 N N . VAL B 1 534 ? -15.57 116.125 24.438 1 92.44 534 VAL B N 1
ATOM 9587 C CA . VAL B 1 534 ? -14.133 115.938 24.422 1 92.44 534 VAL B CA 1
ATOM 9588 C C . VAL B 1 534 ? -13.477 116.75 25.516 1 92.44 534 VAL B C 1
ATOM 9590 O O . VAL B 1 534 ? -12.523 116.312 26.156 1 92.44 534 VAL B O 1
ATOM 9593 N N . MET B 1 535 ? -14.008 117.875 25.781 1 88.94 535 MET B N 1
ATOM 9594 C CA . MET B 1 535 ? -13.445 118.75 26.797 1 88.94 535 MET B CA 1
ATOM 9595 C C . MET B 1 535 ? -13.578 118.125 28.188 1 88.94 535 MET B C 1
ATOM 9597 O O . MET B 1 535 ? -12.703 118.312 29.031 1 88.94 535 MET B O 1
ATOM 9601 N N . GLU B 1 536 ? -14.562 117.438 28.312 1 85.5 536 GLU B N 1
ATOM 9602 C CA . GLU B 1 536 ? -14.758 116.812 29.609 1 85.5 536 GLU B CA 1
ATOM 9603 C C . GLU B 1 536 ? -13.75 115.688 29.828 1 85.5 536 GLU B C 1
ATOM 9605 O O . GLU B 1 536 ? -13.266 115.5 30.953 1 85.5 536 GLU B O 1
ATOM 9610 N N . LEU B 1 537 ? -13.453 115 28.797 1 85.44 537 LEU B N 1
ATOM 9611 C CA . LEU B 1 537 ? -12.469 113.938 28.859 1 85.44 537 LEU B CA 1
ATOM 9612 C C . LEU B 1 537 ? -11.094 114.5 29.219 1 85.44 537 LEU B C 1
ATOM 9614 O O . LEU B 1 537 ? -10.391 113.938 30.062 1 85.44 537 LEU B O 1
ATOM 9618 N N . VAL B 1 538 ? -10.766 115.562 28.656 1 86.56 538 VAL B N 1
ATOM 9619 C CA . VAL B 1 538 ? -9.445 116.188 28.812 1 86.56 538 VAL B CA 1
ATOM 9620 C C . VAL B 1 538 ? -9.344 116.875 30.172 1 86.56 538 VAL B C 1
ATOM 9622 O O . VAL B 1 538 ? -8.297 116.812 30.812 1 86.56 538 VAL B O 1
ATOM 9625 N N . ASP B 1 539 ? -10.422 117.5 30.578 1 80.06 539 ASP B N 1
ATOM 9626 C CA . ASP B 1 539 ? -10.438 118.25 31.828 1 80.06 539 ASP B CA 1
ATOM 9627 C C . ASP B 1 539 ? -10.195 117.312 33.031 1 80.06 539 ASP B C 1
ATOM 9629 O O . ASP B 1 539 ? -9.445 117.688 33.938 1 80.06 539 ASP B O 1
ATOM 9633 N N . ASP B 1 540 ? -10.734 116.25 32.938 1 73.56 540 ASP B N 1
ATOM 9634 C CA . ASP B 1 540 ? -10.617 115.312 34.031 1 73.56 540 ASP B CA 1
ATOM 9635 C C . ASP B 1 540 ? -9.172 114.812 34.156 1 73.56 540 ASP B C 1
ATOM 9637 O O . ASP B 1 540 ? -8.648 114.688 35.25 1 73.56 540 ASP B O 1
ATOM 9641 N N . ALA B 1 541 ? -8.578 114.5 33.031 1 74.56 541 ALA B N 1
ATOM 9642 C CA . ALA B 1 541 ? -7.195 114 33.031 1 74.56 541 ALA B CA 1
ATOM 9643 C C . ALA B 1 541 ? -6.23 115.125 33.375 1 74.56 541 ALA B C 1
ATOM 9645 O O . ALA B 1 541 ? -5.242 114.938 34.094 1 74.56 541 ALA B O 1
ATOM 9646 N N . ALA B 1 542 ? -6.582 116.312 33.031 1 74.81 542 ALA B N 1
ATOM 9647 C CA . ALA B 1 542 ? -5.762 117.5 33.281 1 74.81 542 ALA B CA 1
ATOM 9648 C C . ALA B 1 542 ? -5.688 117.812 34.75 1 74.81 542 ALA B C 1
ATOM 9650 O O . ALA B 1 542 ? -4.715 118.438 35.219 1 74.81 542 ALA B O 1
ATOM 9651 N N . GLN B 1 543 ? -6.695 117.5 35.375 1 73.75 543 GLN B N 1
ATOM 9652 C CA . GLN B 1 543 ? -6.734 117.75 36.812 1 73.75 543 GLN B CA 1
ATOM 9653 C C . GLN B 1 543 ? -5.555 117.125 37.531 1 73.75 543 GLN B C 1
ATOM 9655 O O . GLN B 1 543 ? -5.07 117.625 38.531 1 73.75 543 GLN B O 1
ATOM 9660 N N . LEU B 1 544 ? -5.023 116.125 36.969 1 75.12 544 LEU B N 1
ATOM 9661 C CA . LEU B 1 544 ? -3.883 115.375 37.562 1 75.12 544 LEU B CA 1
ATOM 9662 C C . LEU B 1 544 ? -2.631 116.25 37.5 1 75.12 544 LEU B C 1
ATOM 9664 O O . LEU B 1 544 ? -1.782 116.188 38.406 1 75.12 544 LEU B O 1
ATOM 9668 N N . VAL B 1 545 ? -2.541 117.125 36.562 1 77.31 545 VAL B N 1
ATOM 9669 C CA . VAL B 1 545 ? -1.396 118 36.438 1 77.31 545 VAL B CA 1
ATOM 9670 C C . VAL B 1 545 ? -1.471 119.125 37.5 1 77.31 545 VAL B C 1
ATOM 9672 O O . VAL B 1 545 ? -0.455 119.5 38.062 1 77.31 545 VAL B O 1
ATOM 9675 N N . HIS B 1 546 ? -2.686 119.5 37.656 1 73.81 546 HIS B N 1
ATOM 9676 C CA . HIS B 1 546 ? -2.898 120.625 38.625 1 73.81 546 HIS B CA 1
ATOM 9677 C C . HIS B 1 546 ? -2.502 120.188 40.031 1 73.81 546 HIS B C 1
ATOM 9679 O O . HIS B 1 546 ? -2.113 121 40.844 1 73.81 546 HIS B O 1
ATOM 9685 N N . TRP B 1 547 ? -2.467 119 40.125 1 69.5 547 TRP B N 1
ATOM 9686 C CA . TRP B 1 547 ? -2.186 118.5 41.469 1 69.5 547 TRP B CA 1
ATOM 9687 C C . TRP B 1 547 ? -0.685 118.375 41.656 1 69.5 547 TRP B C 1
ATOM 9689 O O . TRP B 1 547 ? -0.233 118.125 42.812 1 69.5 547 TRP B O 1
ATOM 9699 N N . SER B 1 548 ? 0.024 118.375 40.625 1 74.38 548 SER B N 1
ATOM 9700 C CA . SER B 1 548 ? 1.479 118.312 40.75 1 74.38 548 SER B CA 1
ATOM 9701 C C . SER B 1 548 ? 2.037 119.688 41.031 1 74.38 548 SER B C 1
ATOM 9703 O O . SER B 1 548 ? 1.628 120.688 40.406 1 74.38 548 SER B O 1
ATOM 9705 N N . ARG B 1 549 ? 2.793 119.875 42.031 1 70.38 549 ARG B N 1
ATOM 9706 C CA . ARG B 1 549 ? 3.369 121.188 42.406 1 70.38 549 ARG B CA 1
ATOM 9707 C C . ARG B 1 549 ? 4.461 121.562 41.406 1 70.38 549 ARG B C 1
ATOM 9709 O O . ARG B 1 549 ? 4.812 122.75 41.312 1 70.38 549 ARG B O 1
ATOM 9716 N N . ARG B 1 550 ? 4.914 120.75 40.688 1 82.25 550 ARG B N 1
ATOM 9717 C CA . ARG B 1 550 ? 6.113 121 39.875 1 82.25 550 ARG B CA 1
ATOM 9718 C C . ARG B 1 550 ? 5.766 121.188 38.406 1 82.25 550 ARG B C 1
ATOM 9720 O O . ARG B 1 550 ? 6.633 121.562 37.594 1 82.25 550 ARG B O 1
ATOM 9727 N N . HIS B 1 551 ? 4.367 121.062 38.188 1 86.62 551 HIS B N 1
ATOM 9728 C CA . HIS B 1 551 ? 4.027 121.062 36.781 1 86.62 551 HIS B CA 1
ATOM 9729 C C . HIS B 1 551 ? 2.92 122.062 36.5 1 86.62 551 HIS B C 1
ATOM 9731 O O . HIS B 1 551 ? 2.119 122.375 37.375 1 86.62 551 HIS B O 1
ATOM 9737 N N . HIS B 1 552 ? 3.006 122.688 35.344 1 87.81 552 HIS B N 1
ATOM 9738 C CA . HIS B 1 552 ? 1.932 123.562 34.906 1 87.81 552 HIS B CA 1
ATOM 9739 C C . HIS B 1 552 ? 1.303 123.062 33.594 1 87.81 552 HIS B C 1
ATOM 9741 O O . HIS B 1 552 ? 1.999 122.5 32.75 1 87.81 552 HIS B O 1
ATOM 9747 N N . LEU B 1 553 ? -0.029 123.125 33.531 1 89.5 553 LEU B N 1
ATOM 9748 C CA . LEU B 1 553 ? -0.811 122.562 32.438 1 89.5 553 LEU B CA 1
ATOM 9749 C C . LEU B 1 553 ? -0.912 123.562 31.281 1 89.5 553 LEU B C 1
ATOM 9751 O O . LEU B 1 553 ? -1.189 124.75 31.5 1 89.5 553 LEU B O 1
ATOM 9755 N N . ASN B 1 554 ? -0.612 123.188 30.078 1 89 554 ASN B N 1
ATOM 9756 C CA . ASN B 1 554 ? -0.92 123.875 28.828 1 89 554 ASN B CA 1
ATOM 9757 C C . ASN B 1 554 ? -1.955 123.125 28 1 89 554 ASN B C 1
ATOM 9759 O O . ASN B 1 554 ? -1.647 122.062 27.422 1 89 554 ASN B O 1
ATOM 9763 N N . LEU B 1 555 ? -3.176 123.562 28.109 1 89.81 555 LEU B N 1
ATOM 9764 C CA . LEU B 1 555 ? -4.273 122.875 27.438 1 89.81 555 LEU B CA 1
ATOM 9765 C C . LEU B 1 555 ? -4.578 123.562 26.094 1 89.81 555 LEU B C 1
ATOM 9767 O O . LEU B 1 555 ? -4.805 124.75 26.031 1 89.81 555 LEU B O 1
ATOM 9771 N N . ASP B 1 556 ? -4.48 122.875 25.016 1 87.31 556 ASP B N 1
ATOM 9772 C CA . ASP B 1 556 ? -4.824 123.312 23.688 1 87.31 556 ASP B CA 1
ATOM 9773 C C . ASP B 1 556 ? -5.973 122.5 23.094 1 87.31 556 ASP B C 1
ATOM 9775 O O . ASP B 1 556 ? -5.785 121.375 22.703 1 87.31 556 ASP B O 1
ATOM 9779 N N . SER B 1 557 ? -7.195 123 23.219 1 84.88 557 SER B N 1
ATOM 9780 C CA . SER B 1 557 ? -8.375 122.312 22.734 1 84.88 557 SER B CA 1
ATOM 9781 C C . SER B 1 557 ? -9.07 123.062 21.625 1 84.88 557 SER B C 1
ATOM 9783 O O . SER B 1 557 ? -10.258 122.875 21.375 1 84.88 557 SER B O 1
ATOM 9785 N N . ALA B 1 558 ? -8.344 123.938 21.031 1 80.5 558 ALA B N 1
ATOM 9786 C CA . ALA B 1 558 ? -8.938 124.875 20.078 1 80.5 558 ALA B CA 1
ATOM 9787 C C . ALA B 1 558 ? -9.477 124.125 18.859 1 80.5 558 ALA B C 1
ATOM 9789 O O . ALA B 1 558 ? -10.508 124.562 18.297 1 80.5 558 ALA B O 1
ATOM 9790 N N . ASN B 1 559 ? -8.961 123.125 18.375 1 86.38 559 ASN B N 1
ATOM 9791 C CA . ASN B 1 559 ? -9.383 122.375 17.188 1 86.38 559 ASN B CA 1
ATOM 9792 C C . ASN B 1 559 ? -10.008 121 17.547 1 86.38 559 ASN B C 1
ATOM 9794 O O . ASN B 1 559 ? -10.047 120.125 16.719 1 86.38 559 ASN B O 1
ATOM 9798 N N . ALA B 1 560 ? -10.469 120.875 18.781 1 88.75 560 ALA B N 1
ATOM 9799 C CA . ALA B 1 560 ? -11.086 119.688 19.234 1 88.75 560 ALA B CA 1
ATOM 9800 C C . ALA B 1 560 ? -12.562 119.625 18.859 1 88.75 560 ALA B C 1
ATOM 9802 O O . ALA B 1 560 ? -13.258 120.625 18.906 1 88.75 560 ALA B O 1
ATOM 9803 N N . PRO B 1 561 ? -13.086 118.562 18.391 1 90.69 561 PRO B N 1
ATOM 9804 C CA . PRO B 1 561 ? -14.531 118.438 18.188 1 90.69 561 PRO B CA 1
ATOM 9805 C C . PRO B 1 561 ? -15.312 118.562 19.484 1 90.69 561 PRO B C 1
ATOM 9807 O O . PRO B 1 561 ? -14.797 118.25 20.562 1 90.69 561 PRO B O 1
ATOM 9810 N N . ALA B 1 562 ? -16.562 119 19.5 1 89.69 562 ALA B N 1
ATOM 9811 C CA . ALA B 1 562 ? -17.391 119.188 20.672 1 89.69 562 ALA B CA 1
ATOM 9812 C C . ALA B 1 562 ? -17.719 117.812 21.344 1 89.69 562 ALA B C 1
ATOM 9814 O O . ALA B 1 562 ? -17.688 117.75 22.562 1 89.69 562 ALA B O 1
ATOM 9815 N N . THR B 1 563 ? -18.016 116.875 20.453 1 91.88 563 THR B N 1
ATOM 9816 C CA . THR B 1 563 ? -18.359 115.562 20.969 1 91.88 563 THR B CA 1
ATOM 9817 C C . THR B 1 563 ? -17.688 114.5 20.125 1 91.88 563 THR B C 1
ATOM 9819 O O . THR B 1 563 ? -17.328 114.688 18.969 1 91.88 563 THR B O 1
ATOM 9822 N N . TRP B 1 564 ? -17.469 113.375 20.766 1 92.06 564 TRP B N 1
ATOM 9823 C CA . TRP B 1 564 ? -16.922 112.188 20.109 1 92.06 564 TRP B CA 1
ATOM 9824 C C . TRP B 1 564 ? -17.578 110.875 20.641 1 92.06 564 TRP B C 1
ATOM 9826 O O . TRP B 1 564 ? -17.906 110.812 21.828 1 92.06 564 TRP B O 1
ATOM 9836 N N . GLU B 1 565 ? -17.719 109.938 19.703 1 92.5 565 GLU B N 1
ATOM 9837 C CA . GLU B 1 565 ? -18.312 108.688 20.109 1 92.5 565 GLU B CA 1
ATOM 9838 C C . GLU B 1 565 ? -17.25 107.75 20.688 1 92.5 565 GLU B C 1
ATOM 9840 O O . GLU B 1 565 ? -16.359 107.312 19.984 1 92.5 565 GLU B O 1
ATOM 9845 N N . CYS B 1 566 ? -17.203 107.562 21.906 1 91.44 566 CYS B N 1
ATOM 9846 C CA . CYS B 1 566 ? -16.266 106.688 22.594 1 91.44 566 CYS B CA 1
ATOM 9847 C C . CYS B 1 566 ? -16.812 106.25 23.938 1 91.44 566 CYS B C 1
ATOM 9849 O O . CYS B 1 566 ? -17.906 106.688 24.344 1 91.44 566 CYS B O 1
ATOM 9851 N N . ASP B 1 567 ? -16.219 105.188 24.5 1 90.25 567 ASP B N 1
ATOM 9852 C CA . ASP B 1 567 ? -16.469 104.875 25.906 1 90.25 567 ASP B CA 1
ATOM 9853 C C . ASP B 1 567 ? -15.797 105.875 26.828 1 90.25 567 ASP B C 1
ATOM 9855 O O . ASP B 1 567 ? -14.578 105.875 27 1 90.25 567 ASP B O 1
ATOM 9859 N N . SER B 1 568 ? -16.562 106.812 27.375 1 89.06 568 SER B N 1
ATOM 9860 C CA . SER B 1 568 ? -16.047 107.938 28.109 1 89.06 568 SER B CA 1
ATOM 9861 C C . SER B 1 568 ? -15.25 107.5 29.328 1 89.06 568 SER B C 1
ATOM 9863 O O . SER B 1 568 ? -14.203 108.062 29.625 1 89.06 568 SER B O 1
ATOM 9865 N N . THR B 1 569 ? -15.688 106.5 29.984 1 85.06 569 THR B N 1
ATOM 9866 C CA . THR B 1 569 ? -15.016 106.062 31.188 1 85.06 569 THR B CA 1
ATOM 9867 C C . THR B 1 569 ? -13.633 105.5 30.859 1 85.06 569 THR B C 1
ATOM 9869 O O . THR B 1 569 ? -12.648 105.812 31.516 1 85.06 569 THR B O 1
ATOM 9872 N N . LEU B 1 570 ? -13.57 104.625 29.875 1 88.44 570 LEU B N 1
ATOM 9873 C CA . LEU B 1 570 ? -12.305 104 29.484 1 88.44 570 LEU B CA 1
ATOM 9874 C C . LEU B 1 570 ? -11.352 105 28.906 1 88.44 570 LEU B C 1
ATOM 9876 O O . LEU B 1 570 ? -10.148 105 29.188 1 88.44 570 LEU B O 1
ATOM 9880 N N . THR B 1 571 ? -11.898 105.875 28.172 1 90.69 571 THR B N 1
ATOM 9881 C CA . THR B 1 571 ? -11.07 106.938 27.562 1 90.69 571 THR B CA 1
ATOM 9882 C C . THR B 1 571 ? -10.477 107.812 28.625 1 90.69 571 THR B C 1
ATOM 9884 O O . THR B 1 571 ? -9.312 108.25 28.531 1 90.69 571 THR B O 1
ATOM 9887 N N . ARG B 1 572 ? -11.227 108.188 29.594 1 86.81 572 ARG B N 1
ATOM 9888 C CA . ARG B 1 572 ? -10.734 108.938 30.703 1 86.81 572 ARG B CA 1
ATOM 9889 C C . ARG B 1 572 ? -9.586 108.25 31.422 1 86.81 572 ARG B C 1
ATOM 9891 O O . ARG B 1 572 ? -8.609 108.938 31.828 1 86.81 572 ARG B O 1
ATOM 9898 N N . ILE B 1 573 ? -9.758 107 31.578 1 84.44 573 ILE B N 1
ATOM 9899 C CA . ILE B 1 573 ? -8.727 106.188 32.25 1 84.44 573 ILE B CA 1
ATOM 9900 C C . ILE B 1 573 ? -7.453 106.188 31.406 1 84.44 573 ILE B C 1
ATOM 9902 O O . ILE B 1 573 ? -6.355 106.375 31.922 1 84.44 573 ILE B O 1
ATOM 9906 N N . ALA B 1 574 ? -7.555 106.062 30.125 1 90.81 574 ALA B N 1
ATOM 9907 C CA . ALA B 1 574 ? -6.406 106.062 29.219 1 90.81 574 ALA B CA 1
ATOM 9908 C C . ALA B 1 574 ? -5.676 107.375 29.297 1 90.81 574 ALA B C 1
ATOM 9910 O O . ALA B 1 574 ? -4.449 107.438 29.422 1 90.81 574 ALA B O 1
ATOM 9911 N N . LEU B 1 575 ? -6.457 108.375 29.219 1 89.56 575 LEU B N 1
ATOM 9912 C CA . LEU B 1 575 ? -5.875 109.688 29.25 1 89.56 575 LEU B CA 1
ATOM 9913 C C . LEU B 1 575 ? -5.223 110 30.609 1 89.56 575 LEU B C 1
ATOM 9915 O O . LEU B 1 575 ? -4.145 110.562 30.672 1 89.56 575 LEU B O 1
ATOM 9919 N N . SER B 1 576 ? -5.883 109.688 31.594 1 85.44 576 SER B N 1
ATOM 9920 C CA . SER B 1 576 ? -5.34 109.812 32.938 1 85.44 576 SER B CA 1
ATOM 9921 C C . SER B 1 576 ? -4.012 109.125 33.094 1 85.44 576 SER B C 1
ATOM 9923 O O . SER B 1 576 ? -3.086 109.625 33.75 1 85.44 576 SER B O 1
ATOM 9925 N N . ASN B 1 577 ? -3.879 107.938 32.5 1 86.44 577 ASN B N 1
ATOM 9926 C CA . ASN B 1 577 ? -2.646 107.125 32.531 1 86.44 577 ASN B CA 1
ATOM 9927 C C . ASN B 1 577 ? -1.51 107.875 31.797 1 86.44 577 ASN B C 1
ATOM 9929 O O . ASN B 1 577 ? -0.365 107.812 32.25 1 86.44 577 ASN B O 1
ATOM 9933 N N . LEU B 1 578 ? -1.87 108.5 30.781 1 90.88 578 LEU B N 1
ATOM 9934 C CA . LEU B 1 578 ? -0.867 109.25 30.016 1 90.88 578 LEU B CA 1
ATOM 9935 C C . LEU B 1 578 ? -0.397 110.438 30.766 1 90.88 578 LEU B C 1
ATOM 9937 O O . LEU B 1 578 ? 0.803 110.75 30.828 1 90.88 578 LEU B O 1
ATOM 9941 N N . VAL B 1 579 ? -1.291 111.125 31.281 1 88.12 579 VAL B N 1
ATOM 9942 C CA . VAL B 1 579 ? -0.964 112.312 32.031 1 88.12 579 VAL B CA 1
ATOM 9943 C C . VAL B 1 579 ? -0.167 111.938 33.281 1 88.12 579 VAL B C 1
ATOM 9945 O O . VAL B 1 579 ? 0.802 112.625 33.625 1 88.12 579 VAL B O 1
ATOM 9948 N N . ASP B 1 580 ? -0.631 110.938 33.938 1 81.19 580 ASP B N 1
ATOM 9949 C CA . ASP B 1 580 ? 0.076 110.438 35.125 1 81.19 580 ASP B CA 1
ATOM 9950 C C . ASP B 1 580 ? 1.525 110.125 34.781 1 81.19 580 ASP B C 1
ATOM 9952 O O . ASP B 1 580 ? 2.432 110.375 35.562 1 81.19 580 ASP B O 1
ATOM 9956 N N . ASN B 1 581 ? 1.743 109.438 33.656 1 84.62 581 ASN B N 1
ATOM 9957 C CA . ASN B 1 581 ? 3.086 109.125 33.188 1 84.62 581 ASN B CA 1
ATOM 9958 C C . ASN B 1 581 ? 3.928 110.375 32.969 1 84.62 581 ASN B C 1
ATOM 9960 O O . ASN B 1 581 ? 5.102 110.438 33.344 1 84.62 581 ASN B O 1
ATOM 9964 N N . ALA B 1 582 ? 3.332 111.375 32.469 1 85.69 582 ALA B N 1
ATOM 9965 C CA . ALA B 1 582 ? 4.016 112.625 32.219 1 85.69 582 ALA B CA 1
ATOM 9966 C C . ALA B 1 582 ? 4.402 113.312 33.531 1 85.69 582 ALA B C 1
ATOM 9968 O O . ALA B 1 582 ? 5.523 113.812 33.656 1 85.69 582 ALA B O 1
ATOM 9969 N N . VAL B 1 583 ? 3.572 113.312 34.406 1 82.81 583 VAL B N 1
ATOM 9970 C CA . VAL B 1 583 ? 3.799 114 35.719 1 82.81 583 VAL B CA 1
ATOM 9971 C C . VAL B 1 583 ? 4.902 113.25 36.469 1 82.81 583 VAL B C 1
ATOM 9973 O O . VAL B 1 583 ? 5.746 113.875 37.125 1 82.81 583 VAL B O 1
ATOM 9976 N N . LYS B 1 584 ? 4.91 112 36.344 1 79.75 584 LYS B N 1
ATOM 9977 C CA . LYS B 1 584 ? 5.832 111.125 37.094 1 79.75 584 LYS B CA 1
ATOM 9978 C C . LYS B 1 584 ? 7.254 111.25 36.562 1 79.75 584 LYS B C 1
ATOM 9980 O O . LYS B 1 584 ? 8.211 111.25 37.312 1 79.75 584 LYS B O 1
ATOM 9985 N N . TYR B 1 585 ? 7.375 111.312 35.25 1 83.19 585 TYR B N 1
ATOM 9986 C CA . TYR B 1 585 ? 8.703 111.125 34.688 1 83.19 585 TYR B CA 1
ATOM 9987 C C . TYR B 1 585 ? 9.266 112.5 34.219 1 83.19 585 TYR B C 1
ATOM 9989 O O . TYR B 1 585 ? 10.477 112.625 34.094 1 83.19 585 TYR B O 1
ATOM 9997 N N . ALA B 1 586 ? 8.375 113.438 34.125 1 79.81 586 ALA B N 1
ATOM 9998 C CA . ALA B 1 586 ? 8.844 114.75 33.688 1 79.81 586 ALA B CA 1
ATOM 9999 C C . ALA B 1 586 ? 9.445 115.5 34.875 1 79.81 586 ALA B C 1
ATOM 10001 O O . ALA B 1 586 ? 8.938 115.438 36 1 79.81 586 ALA B O 1
ATOM 10002 N N . LYS B 1 587 ? 10.594 116.125 34.75 1 79 587 LYS B N 1
ATOM 10003 C CA . LYS B 1 587 ? 11.117 117 35.75 1 79 587 LYS B CA 1
ATOM 10004 C C . LYS B 1 587 ? 10.164 118.188 36 1 79 587 LYS B C 1
ATOM 10006 O O . LYS B 1 587 ? 9.133 118.312 35.344 1 79 587 LYS B O 1
ATOM 10011 N N . ALA B 1 588 ? 10.461 119.25 36.562 1 80.38 588 ALA B N 1
ATOM 10012 C CA . ALA B 1 588 ? 9.641 120.438 36.781 1 80.38 588 ALA B CA 1
ATOM 10013 C C . ALA B 1 588 ? 9.445 121.188 35.469 1 80.38 588 ALA B C 1
ATOM 10015 O O . ALA B 1 588 ? 10.352 121.188 34.625 1 80.38 588 ALA B O 1
ATOM 10016 N N . GLY B 1 589 ? 8.109 121.5 35.188 1 84.81 589 GLY B N 1
ATOM 10017 C CA . GLY B 1 589 ? 7.883 122.25 33.969 1 84.81 589 GLY B CA 1
ATOM 10018 C C . GLY B 1 589 ? 6.465 122.125 33.438 1 84.81 589 GLY B C 1
ATOM 10019 O O . GLY B 1 589 ? 5.543 121.812 34.188 1 84.81 589 GLY B O 1
ATOM 10020 N N . GLU B 1 590 ? 6.324 122.312 32.094 1 87.75 590 GLU B N 1
ATOM 10021 C CA . GLU B 1 590 ? 5.023 122.375 31.422 1 87.75 590 GLU B CA 1
ATOM 10022 C C . GLU B 1 590 ? 4.629 121 30.891 1 87.75 590 GLU B C 1
ATOM 10024 O O . GLU B 1 590 ? 5.473 120.25 30.359 1 87.75 590 GLU B O 1
ATOM 10029 N N . ILE B 1 591 ? 3.449 120.562 31.188 1 90.88 591 ILE B N 1
ATOM 10030 C CA . ILE B 1 591 ? 2.812 119.438 30.547 1 90.88 591 ILE B CA 1
ATOM 10031 C C . ILE B 1 591 ? 1.724 119.875 29.594 1 90.88 591 ILE B C 1
ATOM 10033 O O . ILE B 1 591 ? 0.787 120.562 30 1 90.88 591 ILE B O 1
ATOM 10037 N N . ALA B 1 592 ? 1.832 119.562 28.344 1 90.38 592 ALA B N 1
ATOM 10038 C CA . ALA B 1 592 ? 0.884 120 27.328 1 90.38 592 ALA B CA 1
ATOM 10039 C C . ALA B 1 592 ? -0.103 118.938 26.969 1 90.38 592 ALA B C 1
ATOM 10041 O O . ALA B 1 592 ? 0.295 117.75 26.75 1 90.38 592 ALA B O 1
ATOM 10042 N N . VAL B 1 593 ? -1.352 119.125 27.078 1 91 593 VAL B N 1
ATOM 10043 C CA . VAL B 1 593 ? -2.42 118.25 26.625 1 91 593 VAL B CA 1
ATOM 10044 C C . VAL B 1 593 ? -3.145 118.875 25.438 1 91 593 VAL B C 1
ATOM 10046 O O . VAL B 1 593 ? -3.674 120 25.547 1 91 593 VAL B O 1
ATOM 10049 N N . ARG B 1 594 ? -3.152 118.312 24.312 1 91.94 594 ARG B N 1
ATOM 10050 C CA . ARG B 1 594 ? -3.754 118.812 23.078 1 91.94 594 ARG B CA 1
ATOM 10051 C C . ARG B 1 594 ? -4.816 117.875 22.547 1 91.94 594 ARG B C 1
ATOM 10053 O O . ARG B 1 594 ? -4.641 116.688 22.578 1 91.94 594 ARG B O 1
ATOM 10060 N N . ALA B 1 595 ? -5.941 118.375 22.234 1 92.88 595 ALA B N 1
ATOM 10061 C CA . ALA B 1 595 ? -7 117.688 21.547 1 92.88 595 ALA B CA 1
ATOM 10062 C C . ALA B 1 595 ? -7.297 118.25 20.172 1 92.88 595 ALA B C 1
ATOM 10064 O O . ALA B 1 595 ? -7.574 119.5 20.078 1 92.88 595 ALA B O 1
ATOM 10065 N N . ARG B 1 596 ? -7.191 117.5 19.141 1 92.38 596 ARG B N 1
ATOM 10066 C CA . ARG B 1 596 ? -7.484 118 17.797 1 92.38 596 ARG B CA 1
ATOM 10067 C C . ARG B 1 596 ? -8 116.875 16.891 1 92.38 596 ARG B C 1
ATOM 10069 O O . ARG B 1 596 ? -7.895 115.688 17.234 1 92.38 596 ARG B O 1
ATOM 10076 N N . THR B 1 597 ? -8.648 117.188 15.883 1 92.44 597 THR B N 1
ATOM 10077 C CA . THR B 1 597 ? -9.008 116.25 14.828 1 92.44 597 THR B CA 1
ATOM 10078 C C . THR B 1 597 ? -7.926 116.25 13.75 1 92.44 597 THR B C 1
ATOM 10080 O O . THR B 1 597 ? -7.484 117.25 13.258 1 92.44 597 THR B O 1
ATOM 10083 N N . ASP B 1 598 ? -7.418 115.062 13.523 1 87.88 598 ASP B N 1
ATOM 10084 C CA . ASP B 1 598 ? -6.355 114.938 12.531 1 87.88 598 ASP B CA 1
ATOM 10085 C C . ASP B 1 598 ? -6.902 115.062 11.117 1 87.88 598 ASP B C 1
ATOM 10087 O O . ASP B 1 598 ? -8.117 115.125 10.922 1 87.88 598 ASP B O 1
ATOM 10091 N N . GLU B 1 599 ? -6.023 115.062 10.141 1 85.56 599 GLU B N 1
ATOM 10092 C CA . GLU B 1 599 ? -6.352 115.25 8.727 1 85.56 599 GLU B CA 1
ATOM 10093 C C . GLU B 1 599 ? -7.27 114.125 8.234 1 85.56 599 GLU B C 1
ATOM 10095 O O . GLU B 1 599 ? -8.016 114.312 7.27 1 85.56 599 GLU B O 1
ATOM 10100 N N . HIS B 1 600 ? -7.262 113.062 8.953 1 88.62 600 HIS B N 1
ATOM 10101 C CA . HIS B 1 600 ? -8.047 111.875 8.539 1 88.62 600 HIS B CA 1
ATOM 10102 C C . HIS B 1 600 ? -9.367 111.812 9.297 1 88.62 600 HIS B C 1
ATOM 10104 O O . HIS B 1 600 ? -10.086 110.812 9.211 1 88.62 600 HIS B O 1
ATOM 10110 N N . GLY B 1 601 ? -9.695 112.75 10.102 1 87.12 601 GLY B N 1
ATOM 10111 C CA . GLY B 1 601 ? -10.953 112.812 10.836 1 87.12 601 GLY B CA 1
ATOM 10112 C C . GLY B 1 601 ? -10.906 112.062 12.156 1 87.12 601 GLY B C 1
ATOM 10113 O O . GLY B 1 601 ? -11.945 111.75 12.742 1 87.12 601 GLY B O 1
ATOM 10114 N N . ARG B 1 602 ? -9.773 111.562 12.555 1 93.12 602 ARG B N 1
ATOM 10115 C CA . ARG B 1 602 ? -9.609 110.875 13.836 1 93.12 602 ARG B CA 1
ATOM 10116 C C . ARG B 1 602 ? -9.375 111.875 14.969 1 93.12 602 ARG B C 1
ATOM 10118 O O . ARG B 1 602 ? -8.812 112.938 14.742 1 93.12 602 ARG B O 1
ATOM 10125 N N . LEU B 1 603 ? -9.93 111.562 16.094 1 93.56 603 LEU B N 1
ATOM 10126 C CA . LEU B 1 603 ? -9.633 112.312 17.281 1 93.56 603 LEU B CA 1
ATOM 10127 C C . LEU B 1 603 ? -8.227 112.062 17.797 1 93.56 603 LEU B C 1
ATOM 10129 O O . LEU B 1 603 ? -7.863 110.875 18 1 93.56 603 LEU B O 1
ATOM 10133 N N . GLU B 1 604 ? -7.395 113.062 17.844 1 94.44 604 GLU B N 1
ATOM 10134 C CA . GLU B 1 604 ? -6.035 112.938 18.359 1 94.44 604 GLU B CA 1
ATOM 10135 C C . GLU B 1 604 ? -5.895 113.625 19.703 1 94.44 604 GLU B C 1
ATOM 10137 O O . GLU B 1 604 ? -6.16 114.812 19.828 1 94.44 604 GLU B O 1
ATOM 10142 N N . LEU B 1 605 ? -5.586 112.875 20.703 1 93.88 605 LEU B N 1
ATOM 10143 C CA . LEU B 1 605 ? -5.27 113.375 22.031 1 93.88 605 LEU B CA 1
ATOM 10144 C C . LEU B 1 605 ? -3.783 113.188 22.328 1 93.88 605 LEU B C 1
ATOM 10146 O O . LEU B 1 605 ? -3.273 112.062 22.391 1 93.88 605 LEU B O 1
ATOM 10150 N N . THR B 1 606 ? -3.051 114.312 22.5 1 93.25 606 THR B N 1
ATOM 10151 C CA . THR B 1 606 ? -1.604 114.25 22.688 1 93.25 606 THR B CA 1
ATOM 10152 C C . THR B 1 606 ? -1.217 114.75 24.062 1 93.25 606 THR B C 1
ATOM 10154 O O . THR B 1 606 ? -1.729 115.812 24.5 1 93.25 606 THR B O 1
ATOM 10157 N N . VAL B 1 607 ? -0.428 114.062 24.797 1 93.81 607 VAL B N 1
ATOM 10158 C CA . VAL B 1 607 ? 0.175 114.5 26.062 1 93.81 607 VAL B CA 1
ATOM 10159 C C . VAL B 1 607 ? 1.689 114.562 25.891 1 93.81 607 VAL B C 1
ATOM 10161 O O . VAL B 1 607 ? 2.355 113.625 25.531 1 93.81 607 VAL B O 1
ATOM 10164 N N . SER B 1 608 ? 2.232 115.75 26.094 1 91.25 608 SER B N 1
ATOM 10165 C CA . SER B 1 608 ? 3.66 116 25.906 1 91.25 608 SER B CA 1
ATOM 10166 C C . SER B 1 608 ? 4.301 116.5 27.188 1 91.25 608 SER B C 1
ATOM 10168 O O . SER B 1 608 ? 3.736 117.375 27.891 1 91.25 608 SER B O 1
ATOM 10170 N N . ASP B 1 609 ? 5.426 115.875 27.484 1 88.12 609 ASP B N 1
ATOM 10171 C CA . ASP B 1 609 ? 6.164 116.312 28.672 1 88.12 609 ASP B CA 1
ATOM 10172 C C . ASP B 1 609 ? 7.551 116.812 28.312 1 88.12 609 ASP B C 1
ATOM 10174 O O . ASP B 1 609 ? 7.922 116.812 27.141 1 88.12 609 ASP B O 1
ATOM 10178 N N . GLN B 1 610 ? 8.266 117.5 29.25 1 83.75 610 GLN B N 1
ATOM 10179 C CA . GLN B 1 610 ? 9.641 117.938 29.094 1 83.75 610 GLN B CA 1
ATOM 10180 C C . GLN B 1 610 ? 10.617 117.062 29.891 1 83.75 610 GLN B C 1
ATOM 10182 O O . GLN B 1 610 ? 11.516 117.625 30.562 1 83.75 610 GLN B O 1
ATOM 10187 N N . GLY B 1 611 ? 10.328 115.938 29.906 1 80.5 611 GLY B N 1
ATOM 10188 C CA . GLY B 1 611 ? 11.141 115 30.688 1 80.5 611 GLY B CA 1
ATOM 10189 C C . GLY B 1 611 ? 12.375 114.5 29.938 1 80.5 611 GLY B C 1
ATOM 10190 O O . GLY B 1 611 ? 12.812 115.125 28.984 1 80.5 611 GLY B O 1
ATOM 10191 N N . PRO B 1 612 ? 13.172 113.5 30.453 1 79 612 PRO B N 1
ATOM 10192 C CA . PRO B 1 612 ? 14.438 113 29.891 1 79 612 PRO B CA 1
ATOM 10193 C C . PRO B 1 612 ? 14.273 112.375 28.531 1 79 612 PRO B C 1
ATOM 10195 O O . PRO B 1 612 ? 15.258 112.125 27.812 1 79 612 PRO B O 1
ATOM 10198 N N . GLY B 1 613 ? 13.109 112.125 28.094 1 79.25 613 GLY B N 1
ATOM 10199 C CA . GLY B 1 613 ? 12.883 111.5 26.797 1 79.25 613 GLY B CA 1
ATOM 10200 C C . GLY B 1 613 ? 12.891 110 26.859 1 79.25 613 GLY B C 1
ATOM 10201 O O . GLY B 1 613 ? 13.07 109.438 27.938 1 79.25 613 GLY B O 1
ATOM 10202 N N . LEU B 1 614 ? 12.414 109.312 25.75 1 81.31 614 LEU B N 1
ATOM 10203 C CA . LEU B 1 614 ? 12.328 107.875 25.641 1 81.31 614 LEU B CA 1
ATOM 10204 C C . LEU B 1 614 ? 13.344 107.375 24.625 1 81.31 614 LEU B C 1
ATOM 10206 O O . LEU B 1 614 ? 13.43 107.875 23.5 1 81.31 614 LEU B O 1
ATOM 10210 N N . ALA B 1 615 ? 14.25 106.5 25.125 1 80.06 615 ALA B N 1
ATOM 10211 C CA . ALA B 1 615 ? 15.148 105.812 24.172 1 80.06 615 ALA B CA 1
ATOM 10212 C C . ALA B 1 615 ? 14.367 105.062 23.094 1 80.06 615 ALA B C 1
ATOM 10214 O O . ALA B 1 615 ? 13.32 104.5 23.359 1 80.06 615 ALA B O 1
ATOM 10215 N N . PRO B 1 616 ? 14.812 105.188 21.891 1 76.19 616 PRO B N 1
ATOM 10216 C CA . PRO B 1 616 ? 14.102 104.562 20.766 1 76.19 616 PRO B CA 1
ATOM 10217 C C . PRO B 1 616 ? 13.828 103.125 20.984 1 76.19 616 PRO B C 1
ATOM 10219 O O . PRO B 1 616 ? 12.773 102.625 20.578 1 76.19 616 PRO B O 1
ATOM 10222 N N . GLU B 1 617 ? 14.68 102.438 21.672 1 78.06 617 GLU B N 1
ATOM 10223 C CA . GLU B 1 617 ? 14.5 101 21.891 1 78.06 617 GLU B CA 1
ATOM 10224 C C . GLU B 1 617 ? 13.352 100.75 22.859 1 78.06 617 GLU B C 1
ATOM 10226 O O . GLU B 1 617 ? 12.703 99.688 22.797 1 78.06 617 GLU B O 1
ATOM 10231 N N . LEU B 1 618 ? 13.102 101.688 23.578 1 79.69 618 LEU B N 1
ATOM 10232 C CA . LEU B 1 618 ? 12.109 101.5 24.641 1 79.69 618 LEU B CA 1
ATOM 10233 C C . LEU B 1 618 ? 10.727 101.938 24.172 1 79.69 618 LEU B C 1
ATOM 10235 O O . LEU B 1 618 ? 9.711 101.562 24.75 1 79.69 618 LEU B O 1
ATOM 10239 N N . ALA B 1 619 ? 10.695 102.562 23.172 1 79.62 619 ALA B N 1
ATOM 10240 C CA . ALA B 1 619 ? 9.453 103.188 22.719 1 79.62 619 ALA B CA 1
ATOM 10241 C C . ALA B 1 619 ? 8.391 102.188 22.406 1 79.62 619 ALA B C 1
ATOM 10243 O O . ALA B 1 619 ? 7.199 102.375 22.641 1 79.62 619 ALA B O 1
ATOM 10244 N N . GLN B 1 620 ? 8.828 101 22.031 1 78.25 620 GLN B N 1
ATOM 10245 C CA . GLN B 1 620 ? 7.859 99.938 21.688 1 78.25 620 GLN B CA 1
ATOM 10246 C C . GLN B 1 620 ? 7.547 99.062 22.891 1 78.25 620 GLN B C 1
ATOM 10248 O O . GLN B 1 620 ? 6.41 98.625 23.062 1 78.25 620 GLN B O 1
ATOM 10253 N N . ARG B 1 621 ? 8.422 99 23.781 1 85.62 621 ARG B N 1
ATOM 10254 C CA . ARG B 1 621 ? 8.305 98.062 24.891 1 85.62 621 ARG B CA 1
ATOM 10255 C C . ARG B 1 621 ? 7.562 98.688 26.062 1 85.62 621 ARG B C 1
ATOM 10257 O O . ARG B 1 621 ? 7.004 97.938 26.891 1 85.62 621 ARG B O 1
ATOM 10264 N N . ILE B 1 622 ? 7.426 99.938 26.016 1 85.06 622 ILE B N 1
ATOM 10265 C CA . ILE B 1 622 ? 6.887 100.688 27.172 1 85.06 622 ILE B CA 1
ATOM 10266 C C . ILE B 1 622 ? 5.391 100.375 27.297 1 85.06 622 ILE B C 1
ATOM 10268 O O . ILE B 1 622 ? 4.801 100.562 28.359 1 85.06 622 ILE B O 1
ATOM 10272 N N . PHE B 1 623 ? 4.824 99.812 26.25 1 87.88 623 PHE B N 1
ATOM 10273 C CA . PHE B 1 623 ? 3.395 99.5 26.266 1 87.88 623 PHE B CA 1
ATOM 10274 C C . PHE B 1 623 ? 3.141 98.062 26.641 1 87.88 623 PHE B C 1
ATOM 10276 O O . PHE B 1 623 ? 1.993 97.625 26.656 1 87.88 623 PHE B O 1
ATOM 10283 N N . GLU B 1 624 ? 4.141 97.438 26.906 1 84.75 624 GLU B N 1
ATOM 10284 C CA . GLU B 1 624 ? 4 96 27.359 1 84.75 624 GLU B CA 1
ATOM 10285 C C . GLU B 1 624 ? 3.691 95.938 28.844 1 84.75 624 GLU B C 1
ATOM 10287 O O . GLU B 1 624 ? 4.07 96.875 29.609 1 84.75 624 GLU B O 1
ATOM 10292 N N . ARG B 1 625 ? 2.957 94.812 29.156 1 78.31 625 ARG B N 1
ATOM 10293 C CA . ARG B 1 625 ? 2.553 94.625 30.547 1 78.31 625 ARG B CA 1
ATOM 10294 C C . ARG B 1 625 ? 3.768 94.5 31.453 1 78.31 625 ARG B C 1
ATOM 10296 O O . ARG B 1 625 ? 4.738 93.812 31.156 1 78.31 625 ARG B O 1
ATOM 10303 N N . PHE B 1 626 ? 3.828 95.375 32.469 1 75.31 626 PHE B N 1
ATOM 10304 C CA . PHE B 1 626 ? 4.789 95.375 33.562 1 75.31 626 PHE B CA 1
ATOM 10305 C C . PHE B 1 626 ? 6.141 95.875 33.125 1 75.31 626 PHE B C 1
ATOM 10307 O O . PHE B 1 626 ? 7.152 95.688 33.781 1 75.31 626 PHE B O 1
ATOM 10314 N N . GLU B 1 627 ? 6.168 96.438 31.906 1 80.69 627 GLU B N 1
ATOM 10315 C CA . GLU B 1 627 ? 7.406 97.062 31.406 1 80.69 627 GLU B CA 1
ATOM 10316 C C . GLU B 1 627 ? 7.648 98.438 32.031 1 80.69 627 GLU B C 1
ATOM 10318 O O . GLU B 1 627 ? 6.77 99.312 32 1 80.69 627 GLU B O 1
ATOM 10323 N N . ARG B 1 628 ? 8.93 98.375 32.75 1 76.38 628 ARG B N 1
ATOM 10324 C CA . ARG B 1 628 ? 9.344 99.625 33.344 1 76.38 628 ARG B CA 1
ATOM 10325 C C . ARG B 1 628 ? 10.672 100.125 32.781 1 76.38 628 ARG B C 1
ATOM 10327 O O . ARG B 1 628 ? 11.539 99.312 32.438 1 76.38 628 ARG B O 1
ATOM 10334 N N . GLY B 1 629 ? 10.742 101.062 31.953 1 68.12 629 GLY B N 1
ATOM 10335 C CA . GLY B 1 629 ? 11.977 101.562 31.391 1 68.12 629 GLY B CA 1
ATOM 10336 C C . GLY B 1 629 ? 13.148 101.5 32.344 1 68.12 629 GLY B C 1
ATOM 10337 O O . GLY B 1 629 ? 13.031 100.938 33.438 1 68.12 629 GLY B O 1
ATOM 10338 N N . HIS B 1 630 ? 14.391 101.75 32.062 1 63.22 630 HIS B N 1
ATOM 10339 C CA . HIS B 1 630 ? 15.656 101.625 32.781 1 63.22 630 HIS B CA 1
ATOM 10340 C C . HIS B 1 630 ? 15.641 102.5 34.031 1 63.22 630 HIS B C 1
ATOM 10342 O O . HIS B 1 630 ? 16.5 102.312 34.906 1 63.22 630 HIS B O 1
ATOM 10348 N N . ARG B 1 631 ? 14.742 103.438 34.281 1 57.69 631 ARG B N 1
ATOM 10349 C CA . ARG B 1 631 ? 14.719 104.312 35.406 1 57.69 631 ARG B CA 1
ATOM 10350 C C . ARG B 1 631 ? 13.672 103.875 36.438 1 57.69 631 ARG B C 1
ATOM 10352 O O . ARG B 1 631 ? 13.117 104.688 37.156 1 57.69 631 ARG B O 1
ATOM 10359 N N . ALA B 1 632 ? 13.359 102.688 36.531 1 56 632 ALA B N 1
ATOM 10360 C CA . ALA B 1 632 ? 12.398 102 37.375 1 56 632 ALA B CA 1
ATOM 10361 C C . ALA B 1 632 ? 12.688 102.312 38.844 1 56 632 ALA B C 1
ATOM 10363 O O . ALA B 1 632 ? 11.766 102.375 39.688 1 56 632 ALA B O 1
ATOM 10364 N N . ASP B 1 633 ? 13.961 102.688 39.094 1 54.53 633 ASP B N 1
ATOM 10365 C CA . ASP B 1 633 ? 14.398 102.875 40.469 1 54.53 633 ASP B CA 1
ATOM 10366 C C . ASP B 1 633 ? 13.891 104.188 41.031 1 54.53 633 ASP B C 1
ATOM 10368 O O . ASP B 1 633 ? 13.742 104.375 42.219 1 54.53 633 ASP B O 1
ATOM 10372 N N . GLN B 1 634 ? 13.602 105.188 40.219 1 53.56 634 GLN B N 1
ATOM 10373 C CA . GLN B 1 634 ? 13.312 106.562 40.688 1 53.56 634 GLN B CA 1
ATOM 10374 C C . GLN B 1 634 ? 11.82 106.812 40.656 1 53.56 634 GLN B C 1
ATOM 10376 O O . GLN B 1 634 ? 11.328 107.688 41.375 1 53.56 634 GLN B O 1
ATOM 10381 N N . ALA B 1 635 ? 11.078 106.375 39.719 1 57.09 635 ALA B N 1
ATOM 10382 C CA . ALA B 1 635 ? 9.656 106.688 39.625 1 57.09 635 ALA B CA 1
ATOM 10383 C C . ALA B 1 635 ? 8.797 105.5 39.969 1 57.09 635 ALA B C 1
ATOM 10385 O O . ALA B 1 635 ? 9.047 104.375 39.469 1 57.09 635 ALA B O 1
ATOM 10386 N N . ARG B 1 636 ? 7.977 105.562 40.969 1 59.75 636 ARG B N 1
ATOM 10387 C CA . ARG B 1 636 ? 7.109 104.562 41.531 1 59.75 636 ARG B CA 1
ATOM 10388 C C . ARG B 1 636 ? 5.949 104.25 40.594 1 59.75 636 ARG B C 1
ATOM 10390 O O . ARG B 1 636 ? 5.289 105.188 40.094 1 59.75 636 ARG B O 1
ATOM 10397 N N . GLY B 1 637 ? 5.941 103.125 39.656 1 61.84 637 GLY B N 1
ATOM 10398 C CA . GLY B 1 637 ? 4.832 102.688 38.844 1 61.84 637 GLY B CA 1
ATOM 10399 C C . GLY B 1 637 ? 4.953 101.25 38.344 1 61.84 637 GLY B C 1
ATOM 10400 O O . GLY B 1 637 ? 5.984 100.625 38.562 1 61.84 637 GLY B O 1
ATOM 10401 N N . PHE B 1 638 ? 3.873 100.5 37.781 1 60.62 638 PHE B N 1
ATOM 10402 C CA . PHE B 1 638 ? 3.801 99.062 37.531 1 60.62 638 PHE B CA 1
ATOM 10403 C C . PHE B 1 638 ? 3.906 98.812 36.031 1 60.62 638 PHE B C 1
ATOM 10405 O O . PHE B 1 638 ? 3.877 97.625 35.625 1 60.62 638 PHE B O 1
ATOM 10412 N N . GLY B 1 639 ? 4.098 99.75 35.312 1 74.25 639 GLY B N 1
ATOM 10413 C CA . GLY B 1 639 ? 4.109 99.5 33.875 1 74.25 639 GLY B CA 1
ATOM 10414 C C . GLY B 1 639 ? 2.783 99 33.375 1 74.25 639 GLY B C 1
ATOM 10415 O O . GLY B 1 639 ? 2.752 98.188 32.438 1 74.25 639 GLY B O 1
ATOM 10416 N N . LEU B 1 640 ? 1.583 99.25 34.062 1 80 640 LEU B N 1
ATOM 10417 C CA . LEU B 1 640 ? 0.263 98.875 33.625 1 80 640 LEU B CA 1
ATOM 10418 C C . LEU B 1 640 ? -0.445 100 32.906 1 80 640 LEU B C 1
ATOM 10420 O O . LEU B 1 640 ? -1.301 99.75 32.031 1 80 640 LEU B O 1
ATOM 10424 N N . GLY B 1 641 ? -0.064 101.125 33.312 1 84.62 641 GLY B N 1
ATOM 10425 C CA . GLY B 1 641 ? -0.794 102.312 32.875 1 84.62 641 GLY B CA 1
ATOM 10426 C C . GLY B 1 641 ? -0.771 102.5 31.359 1 84.62 641 GLY B C 1
ATOM 10427 O O . GLY B 1 641 ? -1.823 102.562 30.719 1 84.62 641 GLY B O 1
ATOM 10428 N N . LEU B 1 642 ? 0.431 102.438 30.891 1 89.56 642 LEU B N 1
ATOM 10429 C CA . LEU B 1 642 ? 0.573 102.625 29.453 1 89.56 642 LEU B CA 1
ATOM 10430 C C . LEU B 1 642 ? 0.016 101.438 28.672 1 89.56 642 LEU B C 1
ATOM 10432 O O . LEU B 1 642 ? -0.521 101.625 27.578 1 89.56 642 LEU B O 1
ATOM 10436 N N . TRP B 1 643 ? 0.175 100.312 29.266 1 86.44 643 TRP B N 1
ATOM 10437 C CA . TRP B 1 643 ? -0.385 99.125 28.656 1 86.44 643 TRP B CA 1
ATOM 10438 C C . TRP B 1 643 ? -1.906 99.188 28.594 1 86.44 643 TRP B C 1
ATOM 10440 O O . TRP B 1 643 ? -2.504 98.938 27.547 1 86.44 643 TRP B O 1
ATOM 10450 N N . VAL B 1 644 ? -2.572 99.562 29.625 1 87.56 644 VAL B N 1
ATOM 10451 C CA . VAL B 1 644 ? -4.02 99.688 29.688 1 87.56 644 VAL B CA 1
ATOM 10452 C C . VAL B 1 644 ? -4.48 100.75 28.719 1 87.56 644 VAL B C 1
ATOM 10454 O O . VAL B 1 644 ? -5.477 100.625 28.016 1 87.56 644 VAL B O 1
ATOM 10457 N N . ALA B 1 645 ? -3.74 101.812 28.75 1 90.88 645 ALA B N 1
ATOM 10458 C CA . ALA B 1 645 ? -4.082 102.938 27.859 1 90.88 645 ALA B CA 1
ATOM 10459 C C . ALA B 1 645 ? -4.066 102.5 26.391 1 90.88 645 ALA B C 1
ATOM 10461 O O . ALA B 1 645 ? -4.992 102.75 25.641 1 90.88 645 ALA B O 1
ATOM 10462 N N . ARG B 1 646 ? -3.043 101.875 26.047 1 91.75 646 ARG B N 1
ATOM 10463 C CA . ARG B 1 646 ? -2.959 101.375 24.672 1 91.75 646 ARG B CA 1
ATOM 10464 C C . ARG B 1 646 ? -4.059 100.375 24.375 1 91.75 646 ARG B C 1
ATOM 10466 O O . ARG B 1 646 ? -4.641 100.375 23.297 1 91.75 646 ARG B O 1
ATOM 10473 N N . ARG B 1 647 ? -4.297 99.375 25.25 1 86.94 647 ARG B N 1
ATOM 10474 C CA . ARG B 1 647 ? -5.355 98.438 25.094 1 86.94 647 ARG B CA 1
ATOM 10475 C C . ARG B 1 647 ? -6.711 99.062 24.875 1 86.94 647 ARG B C 1
ATOM 10477 O O . ARG B 1 647 ? -7.5 98.625 24.031 1 86.94 647 ARG B O 1
ATOM 10484 N N . ILE B 1 648 ? -6.98 100.125 25.594 1 89.25 648 ILE B N 1
ATOM 10485 C CA . ILE B 1 648 ? -8.219 100.875 25.484 1 89.25 648 ILE B CA 1
ATOM 10486 C C . ILE B 1 648 ? -8.297 101.562 24.109 1 89.25 648 ILE B C 1
ATOM 10488 O O . ILE B 1 648 ? -9.336 101.5 23.438 1 89.25 648 ILE B O 1
ATOM 10492 N N . ALA B 1 649 ? -7.223 102.125 23.719 1 92.06 649 ALA B N 1
ATOM 10493 C CA . ALA B 1 649 ? -7.16 102.812 22.406 1 92.06 649 ALA B CA 1
ATOM 10494 C C . ALA B 1 649 ? -7.449 101.75 21.297 1 92.06 649 ALA B C 1
ATOM 10496 O O . ALA B 1 649 ? -8.25 102.062 20.391 1 92.06 649 ALA B O 1
ATOM 10497 N N . ARG B 1 650 ? -6.863 100.688 21.438 1 90.56 650 ARG B N 1
ATOM 10498 C CA . ARG B 1 650 ? -7.004 99.688 20.406 1 90.56 650 ARG B CA 1
ATOM 10499 C C . ARG B 1 650 ? -8.422 99.125 20.391 1 90.56 650 ARG B C 1
ATOM 10501 O O . ARG B 1 650 ? -8.945 98.75 19.328 1 90.56 650 ARG B O 1
ATOM 10508 N N . LEU B 1 651 ? -9.039 98.875 21.438 1 88.81 651 LEU B N 1
ATOM 10509 C CA . LEU B 1 651 ? -10.422 98.438 21.531 1 88.81 651 LEU B CA 1
ATOM 10510 C C . LEU B 1 651 ? -11.352 99.438 20.812 1 88.81 651 LEU B C 1
ATOM 10512 O O . LEU B 1 651 ? -12.391 99 20.281 1 88.81 651 LEU B O 1
ATOM 10516 N N . HIS B 1 652 ? -10.969 100.688 20.797 1 91.12 652 HIS B N 1
ATOM 10517 C CA . HIS B 1 652 ? -11.742 101.688 20.125 1 91.12 652 HIS B CA 1
ATOM 10518 C C . HIS B 1 652 ? -11.391 101.812 18.656 1 91.12 652 HIS B C 1
ATOM 10520 O O . HIS B 1 652 ? -11.922 102.625 17.922 1 91.12 652 HIS B O 1
ATOM 10526 N N . GLY B 1 653 ? -10.469 100.938 18.141 1 89.69 653 GLY B N 1
ATOM 10527 C CA . GLY B 1 653 ? -10.031 100.938 16.766 1 89.69 653 GLY B CA 1
ATOM 10528 C C . GLY B 1 653 ? -8.883 101.875 16.5 1 89.69 653 GLY B C 1
ATOM 10529 O O . GLY B 1 653 ? -8.508 102.125 15.344 1 89.69 653 GLY B O 1
ATOM 10530 N N . GLY B 1 654 ? -8.336 102.5 17.5 1 91.12 654 GLY B N 1
ATOM 10531 C CA . GLY B 1 654 ? -7.219 103.438 17.406 1 91.12 654 GLY B CA 1
ATOM 105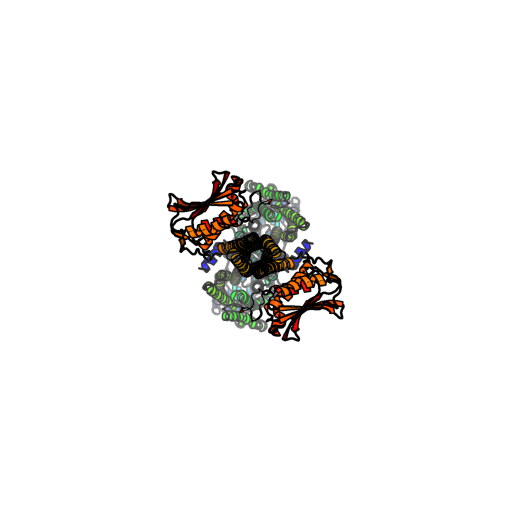32 C C . GLY B 1 654 ? -5.918 102.812 17.922 1 91.12 654 GLY B C 1
ATOM 10533 O O . GLY B 1 654 ? -5.738 101.625 17.938 1 91.12 654 GLY B O 1
ATOM 10534 N N . ASP B 1 655 ? -4.961 103.688 18.297 1 92.56 655 ASP B N 1
ATOM 10535 C CA . ASP B 1 655 ? -3.672 103.25 18.859 1 92.56 655 ASP B CA 1
ATOM 10536 C C . ASP B 1 655 ? -3.025 104.438 19.625 1 92.56 655 ASP B C 1
ATOM 10538 O O . ASP B 1 655 ? -3.541 105.562 19.641 1 92.56 655 ASP B O 1
ATOM 10542 N N . ILE B 1 656 ? -1.988 104.125 20.391 1 94.12 656 ILE B N 1
ATOM 10543 C CA . ILE B 1 656 ? -1.176 105.125 21.078 1 94.12 656 ILE B CA 1
ATOM 10544 C C . ILE B 1 656 ? 0.246 105.062 20.516 1 94.12 656 ILE B C 1
ATOM 10546 O O . ILE B 1 656 ? 0.821 104 20.312 1 94.12 656 ILE B O 1
ATOM 10550 N N . GLN B 1 657 ? 0.79 106.188 20.172 1 92.69 657 GLN B N 1
ATOM 10551 C CA . GLN B 1 657 ? 2.162 106.312 19.688 1 92.69 657 GLN B CA 1
ATOM 10552 C C . GLN B 1 657 ? 2.986 107.25 20.609 1 92.69 657 GLN B C 1
ATOM 10554 O O . GLN B 1 657 ? 2.465 108.188 21.172 1 92.69 657 GLN B O 1
ATOM 10559 N N . ALA B 1 658 ? 4.172 106.75 20.859 1 92.31 658 ALA B N 1
ATOM 10560 C CA . ALA B 1 658 ? 5.133 107.562 21.609 1 92.31 658 ALA B CA 1
ATOM 10561 C C . ALA B 1 658 ? 6.18 108.188 20.688 1 92.31 658 ALA B C 1
ATOM 10563 O O . ALA B 1 658 ? 6.75 107.5 19.844 1 92.31 658 ALA B O 1
ATOM 10564 N N . ALA B 1 659 ? 6.34 109.5 20.766 1 88.25 659 ALA B N 1
ATOM 10565 C CA . ALA B 1 659 ? 7.332 110.25 19.969 1 88.25 659 ALA B CA 1
ATOM 10566 C C . ALA B 1 659 ? 8.078 111.25 20.828 1 88.25 659 ALA B C 1
ATOM 10568 O O . ALA B 1 659 ? 7.578 111.688 21.875 1 88.25 659 ALA B O 1
ATOM 10569 N N . PRO B 1 660 ? 9.328 111.562 20.438 1 87.88 660 PRO B N 1
ATOM 10570 C CA . PRO B 1 660 ? 10.031 112.625 21.141 1 87.88 660 PRO B CA 1
ATOM 10571 C C . PRO B 1 660 ? 9.344 113.938 21 1 87.88 660 PRO B C 1
ATOM 10573 O O . PRO B 1 660 ? 8.82 114.312 19.922 1 87.88 660 PRO B O 1
ATOM 10576 N N . SER B 1 661 ? 9.234 114.562 22.062 1 83.19 661 SER B N 1
ATOM 10577 C CA . SER B 1 661 ? 8.625 115.875 22.047 1 83.19 661 SER B CA 1
ATOM 10578 C C . SER B 1 661 ? 9.602 116.938 21.547 1 83.19 661 SER B C 1
ATOM 10580 O O . SER B 1 661 ? 10.82 116.812 21.672 1 83.19 661 SER B O 1
ATOM 10582 N N . ASP B 1 662 ? 9.18 118 20.984 1 75.56 662 ASP B N 1
ATOM 10583 C CA . ASP B 1 662 ? 9.992 119.125 20.484 1 75.56 662 ASP B CA 1
ATOM 10584 C C . ASP B 1 662 ? 10.703 119.812 21.625 1 75.56 662 ASP B C 1
ATOM 10586 O O . ASP B 1 662 ? 11.75 120.438 21.406 1 75.56 662 ASP B O 1
ATOM 10590 N N . GLN B 1 663 ? 10.312 119.75 22.766 1 74.62 663 GLN B N 1
ATOM 10591 C CA . GLN B 1 663 ? 10.867 120.438 23.906 1 74.62 663 GLN B CA 1
ATOM 10592 C C . GLN B 1 663 ? 11.711 119.5 24.766 1 74.62 663 GLN B C 1
ATOM 10594 O O . GLN B 1 663 ? 12 119.812 25.938 1 74.62 663 GLN B O 1
ATOM 10599 N N . GLY B 1 664 ? 12.148 118.312 24.312 1 76.5 664 GLY B N 1
ATOM 10600 C CA . GLY B 1 664 ? 13.094 117.438 24.984 1 76.5 664 GLY B CA 1
ATOM 10601 C C . GLY B 1 664 ? 12.422 116.312 25.719 1 76.5 664 GLY B C 1
ATOM 10602 O O . GLY B 1 664 ? 13.086 115.375 26.141 1 76.5 664 GLY B O 1
ATOM 10603 N N . GLY B 1 665 ? 11.188 116.188 25.781 1 88.12 665 GLY B N 1
ATOM 10604 C CA . GLY B 1 665 ? 10.469 115.125 26.484 1 88.12 665 GLY B CA 1
ATOM 10605 C C . GLY B 1 665 ? 9.812 114.125 25.562 1 88.12 665 GLY B C 1
ATOM 10606 O O . GLY B 1 665 ? 10.359 113.812 24.5 1 88.12 665 GLY B O 1
ATOM 10607 N N . THR B 1 666 ? 8.836 113.438 26.062 1 89.81 666 THR B N 1
ATOM 10608 C CA . THR B 1 666 ? 8.094 112.438 25.297 1 89.81 666 THR B CA 1
ATOM 10609 C C . THR B 1 666 ? 6.68 112.938 25.016 1 89.81 666 THR B C 1
ATOM 10611 O O . THR B 1 666 ? 6.062 113.562 25.844 1 89.81 666 THR B O 1
ATOM 10614 N N . SER B 1 667 ? 6.281 112.625 23.812 1 92.62 667 SER B N 1
ATOM 10615 C CA . SER B 1 667 ? 4.91 112.938 23.406 1 92.62 667 SER B CA 1
ATOM 10616 C C . SER B 1 667 ? 4.129 111.625 23.109 1 92.62 667 SER B C 1
ATOM 10618 O O . SER B 1 667 ? 4.516 110.875 22.25 1 92.62 667 SER B O 1
ATOM 10620 N N . PHE B 1 668 ? 3.09 111.375 23.938 1 93.44 668 PHE B N 1
ATOM 10621 C CA . PHE B 1 668 ? 2.182 110.312 23.688 1 93.44 668 PHE B CA 1
ATOM 10622 C C . PHE B 1 668 ? 0.948 110.75 22.922 1 93.44 668 PHE B C 1
ATOM 10624 O O . PHE B 1 668 ? 0.27 111.688 23.359 1 93.44 668 PHE B O 1
ATOM 10631 N N . THR B 1 669 ? 0.645 110.188 21.812 1 94.31 669 THR B N 1
ATOM 10632 C CA . THR B 1 669 ? -0.508 110.5 21 1 94.31 669 THR B CA 1
ATOM 10633 C C . THR B 1 669 ? -1.513 109.375 20.953 1 94.31 669 THR B C 1
ATOM 10635 O O . THR B 1 669 ? -1.204 108.312 20.438 1 94.31 669 THR B O 1
ATOM 10638 N N . LEU B 1 670 ? -2.67 109.562 21.516 1 94.81 670 LEU B N 1
ATOM 10639 C CA . LEU B 1 670 ? -3.799 108.625 21.453 1 94.81 670 LEU B CA 1
ATOM 10640 C C . LEU B 1 670 ? -4.746 109 20.328 1 94.81 670 LEU B C 1
ATOM 10642 O O . LEU B 1 670 ? -5.242 110.125 20.266 1 94.81 670 LEU B O 1
ATOM 10646 N N . THR B 1 671 ? -5 108.188 19.391 1 94.62 671 THR B N 1
ATOM 10647 C CA . THR B 1 671 ? -5.879 108.438 18.25 1 94.62 671 THR B CA 1
ATOM 10648 C C . THR B 1 671 ? -7.133 107.562 18.344 1 94.62 671 THR B C 1
ATOM 10650 O O . THR B 1 671 ? -7.055 106.375 18.625 1 94.62 671 THR B O 1
ATOM 10653 N N . LEU B 1 672 ? -8.312 108.062 18.094 1 93.94 672 LEU B N 1
ATOM 10654 C CA . LEU B 1 672 ? -9.594 107.375 18.094 1 93.94 672 LEU B CA 1
ATOM 10655 C C . LEU B 1 672 ? -10.344 107.625 16.781 1 93.94 672 LEU B C 1
ATOM 10657 O O . LEU B 1 672 ? -10.633 108.812 16.453 1 93.94 672 LEU B O 1
ATOM 10661 N N . PRO B 1 673 ? -10.68 106.688 16.078 1 92.19 673 PRO B N 1
ATOM 10662 C CA . PRO B 1 673 ? -11.43 106.875 14.836 1 92.19 673 PRO B CA 1
ATOM 10663 C C . PRO B 1 673 ? -12.883 107.25 15.094 1 92.19 673 PRO B C 1
ATOM 10665 O O . PRO B 1 673 ? -13.398 107.062 16.188 1 92.19 673 PRO B O 1
ATOM 10668 N N . PRO B 1 674 ? -13.578 107.938 14.172 1 86.19 674 PRO B N 1
ATOM 10669 C CA . PRO B 1 674 ? -14.961 108.375 14.336 1 86.19 674 PRO B CA 1
ATOM 10670 C C . PRO B 1 674 ? -15.945 107.25 14.5 1 86.19 674 PRO B C 1
ATOM 10672 O O . PRO B 1 674 ? -16.969 107.375 15.172 1 86.19 674 PRO B O 1
ATOM 10675 N N . ARG B 1 675 ? -15.82 106.062 13.812 1 76.88 675 ARG B N 1
ATOM 10676 C CA . ARG B 1 675 ? -16.656 104.875 13.984 1 76.88 675 ARG B CA 1
ATOM 10677 C C . ARG B 1 675 ? -15.82 103.688 14.375 1 76.88 675 ARG B C 1
ATOM 10679 O O . ARG B 1 675 ? -14.945 103.25 13.617 1 76.88 675 ARG B O 1
ATOM 10686 N N . PRO B 1 676 ? -15.898 103.438 15.781 1 64.56 676 PRO B N 1
ATOM 10687 C CA . PRO B 1 676 ? -15.094 102.25 16.125 1 64.56 676 PRO B CA 1
ATOM 10688 C C . PRO B 1 676 ? -15.484 101 15.32 1 64.56 676 PRO B C 1
ATOM 10690 O O . PRO B 1 676 ? -16.672 100.75 15.125 1 64.56 676 PRO B O 1
ATOM 10693 N N . LEU B 1 677 ? -14.688 100.688 14.375 1 57.28 677 LEU B N 1
ATOM 10694 C CA . LEU B 1 677 ? -14.977 99.438 13.711 1 57.28 677 LEU B CA 1
ATOM 10695 C C . LEU B 1 677 ? -15.062 98.312 14.734 1 57.28 677 LEU B C 1
ATOM 10697 O O . LEU B 1 677 ? -14.266 98.25 15.672 1 57.28 677 LEU B O 1
ATOM 10701 N N . PRO B 1 678 ? -16.172 97.625 14.836 1 54 678 PRO B N 1
ATOM 10702 C CA . PRO B 1 678 ? -16.203 96.5 15.75 1 54 678 PRO B CA 1
ATOM 10703 C C . PRO B 1 678 ? -14.922 95.625 15.703 1 54 678 PRO B C 1
ATOM 10705 O O . PRO B 1 678 ? -14.375 95.438 14.617 1 54 678 PRO B O 1
ATOM 10708 N N . ALA B 1 679 ? -14.172 95.75 16.734 1 52.19 679 ALA B N 1
ATOM 10709 C CA . ALA B 1 679 ? -13.023 94.875 16.719 1 52.19 679 ALA B CA 1
ATOM 10710 C C . ALA B 1 679 ? -13.383 93.562 16.047 1 52.19 679 ALA B C 1
ATOM 10712 O O . ALA B 1 679 ? -14.5 93.062 16.188 1 52.19 679 ALA B O 1
ATOM 10713 N N . PRO B 1 680 ? -12.656 93.25 15.055 1 46.19 680 PRO B N 1
ATOM 10714 C CA . PRO B 1 680 ? -13.031 91.938 14.461 1 46.19 680 PRO B CA 1
ATOM 10715 C C . PRO B 1 680 ? -13.328 90.875 15.516 1 46.19 680 PRO B C 1
ATOM 10717 O O . PRO B 1 680 ? -12.57 90.75 16.484 1 46.19 680 PRO B O 1
ATOM 10720 N N . GLN B 1 681 ? -14.547 90.688 15.844 1 41.56 681 GLN B N 1
ATOM 10721 C CA . GLN B 1 681 ? -14.875 89.5 16.656 1 41.56 681 GLN B CA 1
ATOM 10722 C C . GLN B 1 681 ? -13.844 88.375 16.453 1 41.56 681 GLN B C 1
ATOM 10724 O O . GLN B 1 681 ? -13.609 87.938 15.328 1 41.56 681 GLN B O 1
ATOM 10729 N N . ALA B 1 682 ? -12.859 88.5 17.359 1 43.62 682 ALA B N 1
ATOM 10730 C CA . ALA B 1 682 ? -12.148 87.188 17.25 1 43.62 682 ALA B CA 1
ATOM 10731 C C . ALA B 1 682 ? -13.102 86.062 16.906 1 43.62 682 ALA B C 1
ATOM 10733 O O . ALA B 1 682 ? -14.047 85.812 17.656 1 43.62 682 ALA B O 1
ATOM 10734 N N . LYS B 1 683 ? -13.352 85.875 15.703 1 40.19 683 LYS B N 1
ATOM 10735 C CA . LYS B 1 683 ? -13.961 84.562 15.32 1 40.19 683 LYS B CA 1
ATOM 10736 C C . LYS B 1 683 ? -13.523 83.438 16.25 1 40.19 683 LYS B C 1
ATOM 10738 O O . LYS B 1 683 ? -12.344 83.125 16.297 1 40.19 683 LYS B O 1
ATOM 10743 N N . THR B 1 684 ? -14.164 83.25 17.375 1 35.84 684 THR B N 1
ATOM 10744 C CA . THR B 1 684 ? -14.094 81.875 17.953 1 35.84 684 THR B CA 1
ATOM 10745 C C . THR B 1 684 ? -13.977 80.875 16.844 1 35.84 684 THR B C 1
ATOM 10747 O O . THR B 1 684 ? -14.867 80.688 16 1 35.84 684 THR B O 1
ATOM 10750 N N . LEU B 1 685 ? -12.875 80.625 16.438 1 34.41 685 LEU B N 1
ATOM 10751 C CA . LEU B 1 685 ? -12.805 79.312 15.766 1 34.41 685 LEU B CA 1
ATOM 10752 C C . LEU B 1 685 ? -13.781 78.312 16.406 1 34.41 685 LEU B C 1
ATOM 10754 O O . LEU B 1 685 ? -13.641 77.938 17.578 1 34.41 685 LEU B O 1
ATOM 10758 N N . GLN B 1 686 ? -15.047 78.438 16.094 1 31.5 686 GLN B N 1
ATOM 10759 C CA . GLN B 1 686 ? -15.914 77.25 16.297 1 31.5 686 GLN B CA 1
ATOM 10760 C C . GLN B 1 686 ? -15.18 76 16 1 31.5 686 GLN B C 1
ATOM 10762 O O . GLN B 1 686 ? -14.805 75.688 14.852 1 31.5 686 GLN B O 1
ATOM 10767 N N . ALA B 1 687 ? -14.383 75.562 16.812 1 34.84 687 ALA B N 1
ATOM 10768 C CA . ALA B 1 687 ? -14.156 74.125 16.719 1 34.84 687 ALA B CA 1
ATOM 10769 C C . ALA B 1 687 ? -15.461 73.375 16.438 1 34.84 687 ALA B C 1
ATOM 10771 O O . ALA B 1 687 ? -16.406 73.438 17.234 1 34.84 687 ALA B O 1
ATOM 10772 N N . SER B 1 688 ? -15.906 73.375 15.234 1 28.64 688 SER B N 1
ATOM 10773 C CA . SER B 1 688 ? -16.797 72.25 14.906 1 28.64 688 SER B CA 1
ATOM 10774 C C . SER B 1 688 ? -16.469 71.062 15.758 1 28.64 688 SER B C 1
ATOM 10776 O O . SER B 1 688 ? -15.352 70.5 15.727 1 28.64 688 SER B O 1
ATOM 10778 N N . ALA B 1 689 ? -17.234 70.938 16.719 1 27.28 689 ALA B N 1
ATOM 10779 C CA . ALA B 1 689 ? -17.547 69.562 16.938 1 27.28 689 ALA B CA 1
ATOM 10780 C C . ALA B 1 689 ? -18.141 68.938 15.68 1 27.28 689 ALA B C 1
ATOM 10782 O O . ALA B 1 689 ? -18.984 69.5 15.016 1 27.28 689 ALA B O 1
#